Protein AF-A0A2E2CSL5-F1 (afdb_monomer)

Solvent-accessible surface area (backbone atoms only — not comparable to full-atom values): 44552 Å² total; per-residue (Å²): 134,85,87,89,86,80,86,78,80,79,74,76,83,79,73,86,74,82,61,80,77,73,87,76,73,80,75,87,74,68,79,85,70,75,78,69,68,53,80,63,61,78,99,59,57,80,43,55,45,81,43,45,55,82,80,44,68,65,40,56,30,74,55,31,50,72,48,75,46,99,87,42,34,29,42,38,33,29,67,44,66,68,66,60,28,29,40,29,42,65,61,65,48,68,44,65,55,45,44,32,34,45,31,38,31,25,25,19,81,44,72,71,22,36,23,56,42,38,27,41,79,86,71,46,74,48,40,60,90,51,57,34,41,69,50,83,44,78,43,74,37,56,34,69,35,88,54,70,39,42,31,37,41,39,39,34,31,40,92,44,50,75,63,44,39,35,40,36,54,35,38,35,45,30,48,57,71,78,61,78,60,81,68,42,81,32,70,48,44,72,67,47,69,88,52,50,43,62,31,76,75,29,48,77,43,82,53,98,73,28,32,33,41,38,27,56,74,58,70,64,26,32,37,29,26,80,43,80,46,63,46,67,35,44,35,24,38,42,38,30,35,19,27,26,54,67,24,35,31,25,55,40,37,22,33,61,84,82,62,51,66,71,53,70,82,62,51,71,46,71,34,63,91,92,41,94,66,28,71,74,45,76,47,79,50,72,49,76,33,52,78,89,36,51,37,29,33,45,33,46,27,36,41,67,87,34,82,36,93,53,37,39,35,33,45,52,42,46,34,38,21,50,60,42,50,60,62,78,70,24,76,45,31,37,30,42,31,46,72,87,44,53,71,43,45,53,52,48,43,53,55,24,54,76,64,67,29,70,66,43,79,36,75,32,46,60,8,80,39,84,69,47,33,56,58,46,52,54,58,68,72,47,81,78,49,74,65,16,63,74,69,75,41,64,60,60,76,44,40,47,44,52,11,48,37,54,31,54,41,51,52,44,50,50,36,58,76,72,64,45,58,25,36,33,38,27,40,58,42,55,42,66,26,79,53,32,56,53,53,50,13,40,47,46,23,51,48,52,84,68,56,46,37,40,26,40,14,58,44,36,73,67,62,92,85,58,72,81,55,99,52,62,40,40,70,67,54,98,47,46,33,56,65,45,29,33,34,40,28,50,89,48,41,70,57,37,41,58,43,43,74,63,72,70,44,33,46,42,86,24,25,51,39,54,39,42,71,46,92,33,46,92,24,27,38,29,37,37,76,53,37,30,48,74,49,41,62,56,72,67,85,50,79,57,44,65,51,71,65,51,25,64,59,32,66,46,64,66,87,50,32,60,72,66,64,88,70,65,51,96,61,69,39,78,80,42,76,46,83,36,69,90,70,92,53,96,52,38,40,33,40,35,32,46,47,52,65,44,45,71,40,40,51,52,21,52,53,26,40,72,73,18,57,54,92,85,51,44,48,33,43,36,41,27,32,37,59,34,68,72,56,36,56,61,37,66,75,74,66,68,79,76,76,62,40,25,43,35,32,36,40,36,59,62,44,28,57,27,42,38,53,35,51,52,52,56,53,52,75,70,43,83,81,65,52,68,37,35,40,44,32,38,32,52,38,34,43,70,31,70,41,44,67,59,50,53,52,50,48,28,69,74,61,61,29,42,41,39,40,52,79,56,58,91,80,45,80,58,81,49,81,44,66,47,96,86,35,88,66,30,28,14,39,34,33,23,87,64,56,73,69,44,35,35,39,42,24,63,67,49,40,73,74,69,56,70,55,58,42,84,89,21,52,50,77,68,63,42,55,31,54,48,44,45,54,38,21,75,72,60,18,35,41,53,73,53,27,33,20,58,60,63,42,72,65,25,40,48,59,72,50,80,78,78,56,80,78,70,85,80,72,70,85,72,72,81,72,90,125

Mean predicted aligned error: 15.92 Å

Radius of gyration: 33.91 Å; Cα contacts (8 Å, |Δi|>4): 1753; chains: 1; bounding box: 82×99×85 Å

Structure (mmCIF, N/CA/C/O backbone):
data_AF-A0A2E2CSL5-F1
#
_entry.id   AF-A0A2E2CSL5-F1
#
loop_
_atom_site.group_PDB
_atom_site.id
_atom_site.type_symbol
_atom_site.label_atom_id
_atom_site.label_alt_id
_atom_site.label_comp_id
_atom_site.label_asym_id
_atom_site.label_entity_id
_atom_site.label_seq_id
_atom_site.pdbx_PDB_ins_code
_atom_site.Cartn_x
_atom_site.Cartn_y
_atom_site.Cartn_z
_atom_site.occupancy
_atom_site.B_iso_or_equiv
_atom_site.auth_seq_id
_atom_site.auth_comp_id
_atom_site.auth_asym_id
_atom_site.auth_atom_id
_atom_site.pdbx_PDB_model_num
ATOM 1 N N . MET A 1 1 ? -2.653 -68.079 -33.930 1.00 35.66 1 MET A N 1
ATOM 2 C CA . MET A 1 1 ? -1.301 -68.533 -34.306 1.00 35.66 1 MET A CA 1
ATOM 3 C C . MET A 1 1 ? -0.311 -67.574 -33.668 1.00 35.66 1 MET A C 1
ATOM 5 O O . MET A 1 1 ? -0.333 -66.413 -34.037 1.00 35.66 1 MET A O 1
ATOM 9 N N . ASN A 1 2 ? 0.412 -68.098 -32.671 1.00 33.59 2 ASN A N 1
ATOM 10 C CA . ASN A 1 2 ? 1.694 -67.710 -32.051 1.00 33.59 2 ASN A CA 1
ATOM 11 C C . ASN A 1 2 ? 1.943 -66.219 -31.744 1.00 33.59 2 ASN A C 1
ATOM 13 O O . ASN A 1 2 ? 2.041 -65.414 -32.658 1.00 33.59 2 ASN A O 1
ATOM 17 N N . SER A 1 3 ? 1.909 -65.770 -30.483 1.00 36.62 3 SER A N 1
ATOM 18 C CA . SER A 1 3 ? 2.817 -66.045 -29.342 1.00 36.62 3 SER A CA 1
ATOM 19 C C . SER A 1 3 ? 4.181 -65.364 -29.484 1.00 36.62 3 SER A C 1
ATOM 21 O O . SER A 1 3 ? 5.013 -65.835 -30.250 1.00 36.62 3 SER A O 1
ATOM 23 N N . ASP A 1 4 ? 4.420 -64.327 -28.682 1.00 35.03 4 ASP A N 1
ATOM 24 C CA . ASP A 1 4 ? 5.580 -64.350 -27.792 1.00 35.03 4 ASP A CA 1
ATOM 25 C C . ASP A 1 4 ? 5.319 -63.502 -26.543 1.00 35.03 4 ASP A C 1
ATOM 27 O O . ASP A 1 4 ? 5.056 -62.302 -26.588 1.00 35.03 4 ASP A O 1
ATOM 31 N N . ASP A 1 5 ? 5.331 -64.227 -25.432 1.00 43.00 5 ASP A N 1
ATOM 32 C CA . ASP A 1 5 ? 5.089 -63.834 -24.057 1.00 43.00 5 ASP A CA 1
ATOM 33 C C . ASP A 1 5 ? 6.455 -63.807 -23.364 1.00 43.00 5 ASP A C 1
ATOM 35 O O . ASP A 1 5 ? 7.147 -64.824 -23.306 1.00 43.00 5 ASP A O 1
ATOM 39 N N . THR A 1 6 ? 6.876 -62.646 -22.865 1.00 35.09 6 THR A N 1
ATOM 40 C CA . THR A 1 6 ? 7.983 -62.567 -21.903 1.00 35.09 6 THR A CA 1
ATOM 41 C C . THR A 1 6 ? 7.578 -61.696 -20.724 1.00 35.09 6 THR A C 1
ATOM 43 O O . THR A 1 6 ? 7.865 -60.503 -20.637 1.00 35.09 6 THR A O 1
ATOM 46 N N . SER A 1 7 ? 6.913 -62.346 -19.771 1.00 34.94 7 SER A N 1
ATOM 47 C CA . SER A 1 7 ? 6.714 -61.878 -18.404 1.00 34.94 7 SER A CA 1
ATOM 48 C C . SER A 1 7 ? 8.041 -61.425 -17.768 1.00 34.94 7 SER A C 1
ATOM 50 O O . SER A 1 7 ? 8.892 -62.250 -17.413 1.00 34.94 7 SER A O 1
ATOM 52 N N . ARG A 1 8 ? 8.222 -60.115 -17.569 1.00 37.03 8 ARG A N 1
ATOM 53 C CA . ARG A 1 8 ? 9.236 -59.587 -16.647 1.00 37.03 8 ARG A CA 1
ATOM 54 C C . ARG A 1 8 ? 8.757 -59.837 -15.219 1.00 37.03 8 ARG A C 1
ATOM 56 O O . ARG A 1 8 ? 7.802 -59.221 -14.761 1.00 37.03 8 ARG A O 1
ATOM 63 N N . LYS A 1 9 ? 9.426 -60.756 -14.520 1.00 36.69 9 LYS A N 1
ATOM 64 C CA . LYS A 1 9 ? 9.335 -60.884 -13.061 1.00 36.69 9 LYS A CA 1
ATOM 65 C C . LYS A 1 9 ? 9.935 -59.627 -12.434 1.00 36.69 9 LYS A C 1
ATOM 67 O O . LYS A 1 9 ? 11.153 -59.459 -12.459 1.00 36.69 9 LYS A O 1
ATOM 72 N N . GLU A 1 10 ? 9.094 -58.766 -11.879 1.00 36.00 10 GLU A N 1
ATOM 73 C CA . GLU A 1 10 ? 9.541 -57.705 -10.981 1.00 36.00 10 GLU A CA 1
ATOM 74 C C . GLU A 1 10 ? 10.125 -58.345 -9.718 1.00 36.00 10 GLU A C 1
ATOM 76 O O . GLU A 1 10 ? 9.460 -59.080 -8.986 1.00 36.00 10 GLU A O 1
ATOM 81 N N . SER A 1 11 ? 11.418 -58.119 -9.494 1.00 38.81 11 SER A N 1
ATOM 82 C CA . SER A 1 11 ? 12.056 -58.394 -8.212 1.00 38.81 11 SER A CA 1
ATOM 83 C C . SER A 1 11 ? 11.487 -57.439 -7.159 1.00 38.81 11 SER A C 1
ATOM 85 O O . SER A 1 11 ? 11.390 -56.245 -7.450 1.00 38.81 11 SER A O 1
ATOM 87 N N . PRO A 1 12 ? 11.160 -57.911 -5.945 1.00 39.94 12 PRO A N 1
ATOM 88 C CA . PRO A 1 12 ? 10.617 -57.048 -4.906 1.00 39.94 12 PRO A CA 1
ATOM 89 C C . PRO A 1 12 ? 11.615 -55.931 -4.558 1.00 39.94 12 PRO A C 1
ATOM 91 O O . PRO A 1 12 ? 12.832 -56.164 -4.611 1.00 39.94 12 PRO A O 1
ATOM 94 N N . PRO A 1 13 ? 11.131 -54.730 -4.195 1.00 36.84 13 PRO A N 1
ATOM 95 C CA . PRO A 1 13 ? 11.990 -53.626 -3.798 1.00 36.84 13 PRO A CA 1
ATOM 96 C C . PRO A 1 13 ? 12.840 -54.060 -2.602 1.00 36.84 13 PRO A C 1
ATOM 98 O O . PRO A 1 13 ? 12.325 -54.492 -1.571 1.00 36.84 13 PRO A O 1
ATOM 101 N N . LYS A 1 14 ? 14.166 -53.992 -2.755 1.00 36.81 14 LYS A N 1
ATOM 102 C CA . LYS A 1 14 ? 15.095 -54.217 -1.646 1.00 36.81 14 LYS A CA 1
ATOM 103 C C . LYS A 1 14 ? 14.906 -53.082 -0.645 1.00 36.81 14 LYS A C 1
ATOM 105 O O . LYS A 1 14 ? 15.289 -51.949 -0.926 1.00 36.81 14 LYS A O 1
ATOM 110 N N . GLU A 1 15 ? 14.347 -53.393 0.518 1.00 30.66 15 GLU A N 1
ATOM 111 C CA . GLU A 1 15 ? 14.380 -52.490 1.666 1.00 30.66 15 GLU A CA 1
ATOM 112 C C . GLU A 1 15 ? 15.837 -52.088 1.972 1.00 30.66 15 GLU A C 1
ATOM 114 O O . GLU A 1 15 ? 16.726 -52.954 1.968 1.00 30.66 15 GLU A O 1
ATOM 119 N N . PRO A 1 16 ? 16.122 -50.802 2.249 1.00 29.70 16 PRO A N 1
ATOM 120 C CA . PRO A 1 16 ? 17.438 -50.380 2.703 1.00 29.70 16 PRO A CA 1
ATOM 121 C C . PRO A 1 16 ? 17.713 -50.989 4.083 1.00 29.70 16 PRO A C 1
ATOM 123 O O . PRO A 1 16 ? 17.244 -50.508 5.112 1.00 29.70 16 PRO A O 1
ATOM 126 N N . ARG A 1 17 ? 18.489 -52.076 4.120 1.00 31.23 17 ARG A N 1
ATOM 127 C CA . ARG A 1 17 ? 19.015 -52.627 5.372 1.00 31.23 17 ARG A CA 1
ATOM 128 C C . ARG A 1 17 ? 20.086 -51.684 5.912 1.00 31.23 17 ARG A C 1
ATOM 130 O O . ARG A 1 17 ? 21.198 -51.664 5.392 1.00 31.23 17 ARG A O 1
ATOM 137 N N . ILE A 1 18 ? 19.776 -50.961 6.987 1.00 38.16 18 ILE A N 1
ATOM 138 C CA . ILE A 1 18 ? 20.800 -50.352 7.844 1.00 38.16 18 ILE A CA 1
ATOM 139 C C . ILE A 1 18 ? 21.647 -51.505 8.400 1.00 38.16 18 ILE A C 1
ATOM 141 O O . ILE A 1 18 ? 21.185 -52.313 9.208 1.00 38.16 18 ILE A O 1
ATOM 145 N N . ILE A 1 19 ? 22.872 -51.639 7.898 1.00 40.22 19 ILE A N 1
ATOM 146 C CA . ILE A 1 19 ? 23.834 -52.633 8.375 1.00 40.22 19 ILE A CA 1
ATOM 147 C C . ILE A 1 19 ? 24.280 -52.206 9.777 1.00 40.22 19 ILE A C 1
ATOM 149 O O . ILE A 1 19 ? 24.500 -51.022 10.023 1.00 40.22 19 ILE A O 1
ATOM 153 N N . LYS A 1 20 ? 24.405 -53.166 10.707 1.00 41.31 20 LYS A N 1
ATOM 154 C CA . LYS A 1 20 ? 24.986 -52.923 12.035 1.00 41.31 20 LYS A CA 1
ATOM 155 C C . LYS A 1 20 ? 26.304 -52.163 11.873 1.00 41.31 20 LYS A C 1
ATOM 157 O O . LYS A 1 20 ? 27.230 -52.676 11.246 1.00 41.31 20 LYS A O 1
ATOM 162 N N . LEU A 1 21 ? 26.376 -50.973 12.465 1.00 48.28 21 LEU A N 1
ATOM 163 C CA . LEU A 1 21 ? 27.621 -50.231 12.628 1.00 48.28 21 LEU A CA 1
ATOM 164 C C . LEU A 1 21 ? 28.658 -51.181 13.246 1.00 48.28 21 LEU A C 1
ATOM 166 O O . LEU A 1 21 ? 28.337 -51.902 14.196 1.00 48.28 21 LEU A O 1
ATOM 170 N N . GLY A 1 22 ? 29.852 -51.248 12.648 1.00 47.44 22 GLY A N 1
ATOM 171 C CA . GLY A 1 22 ? 30.926 -52.140 13.089 1.00 47.44 22 GLY A CA 1
ATOM 172 C C . GLY A 1 22 ? 31.182 -52.061 14.598 1.00 47.44 22 GLY A C 1
ATOM 173 O O . GLY A 1 22 ? 30.855 -51.068 15.246 1.00 47.44 22 GLY A O 1
ATOM 174 N N . ASN A 1 23 ? 31.752 -53.124 15.173 1.00 45.06 23 ASN A N 1
ATOM 175 C CA . ASN A 1 23 ? 32.039 -53.195 16.606 1.00 45.06 23 ASN A CA 1
ATOM 176 C C . ASN A 1 23 ? 32.873 -51.986 17.053 1.00 45.06 23 ASN A C 1
ATOM 178 O O . ASN A 1 23 ? 34.075 -51.925 16.802 1.00 45.06 23 ASN A O 1
ATOM 182 N N . PHE A 1 24 ? 32.233 -51.046 17.749 1.00 47.44 24 PHE A N 1
ATOM 183 C CA . PHE A 1 24 ? 32.914 -49.985 18.475 1.00 47.44 24 PHE A CA 1
ATOM 184 C C . PHE A 1 24 ? 33.739 -50.644 19.578 1.00 47.44 24 PHE A C 1
ATOM 186 O O . PHE A 1 24 ? 33.185 -51.110 20.579 1.00 47.44 24 PHE A O 1
ATOM 193 N N . ALA A 1 25 ? 35.051 -50.737 19.377 1.00 40.38 25 ALA A N 1
ATOM 194 C CA . ALA A 1 25 ? 35.958 -51.016 20.472 1.00 40.38 25 ALA A CA 1
ATOM 195 C C . ALA A 1 25 ? 35.777 -49.890 21.495 1.00 40.38 25 ALA A C 1
ATOM 197 O O . ALA A 1 25 ? 35.915 -48.723 21.138 1.00 40.38 25 ALA A O 1
ATOM 198 N N . SER A 1 26 ? 35.429 -50.226 22.739 1.00 41.16 26 SER A N 1
ATOM 199 C CA . SER A 1 26 ? 35.496 -49.272 23.844 1.00 41.16 26 SER A CA 1
ATOM 200 C C . SER A 1 26 ? 36.927 -48.732 23.883 1.00 41.16 26 SER A C 1
ATOM 202 O O . SER A 1 26 ? 37.850 -49.527 24.103 1.00 41.16 26 SER A O 1
ATOM 204 N N . PRO A 1 27 ? 37.161 -47.438 23.612 1.00 44.69 27 PRO A N 1
ATOM 205 C CA . PRO A 1 27 ? 38.509 -46.919 23.664 1.00 44.69 27 PRO A CA 1
ATOM 206 C C . PRO A 1 27 ? 38.993 -47.051 25.110 1.00 44.69 27 PRO A C 1
ATOM 208 O O . PRO A 1 27 ? 38.337 -46.593 26.045 1.00 44.69 27 PRO A O 1
ATOM 211 N N . LYS A 1 28 ? 40.138 -47.714 25.311 1.00 41.38 28 LYS A N 1
ATOM 212 C CA . LYS A 1 28 ? 40.892 -47.603 26.564 1.00 41.38 28 LYS A CA 1
ATOM 213 C C . LYS A 1 28 ? 41.424 -46.171 26.629 1.00 41.38 28 LYS A C 1
ATOM 215 O O . LYS A 1 28 ? 42.531 -45.903 26.176 1.00 41.38 28 LYS A O 1
ATOM 220 N N . LEU A 1 29 ? 40.594 -45.252 27.109 1.00 43.12 29 LEU A N 1
ATOM 221 C CA . LEU A 1 29 ? 40.959 -43.858 27.323 1.00 43.12 29 LEU A CA 1
ATOM 222 C C . LEU A 1 29 ? 41.887 -43.769 28.538 1.00 43.12 29 LEU A C 1
ATOM 224 O O . LEU A 1 29 ? 41.557 -44.231 29.630 1.00 43.12 29 LEU A O 1
ATOM 228 N N . THR A 1 30 ? 43.068 -43.192 28.336 1.00 42.69 30 THR A N 1
ATOM 229 C CA . THR A 1 30 ? 43.944 -42.735 29.414 1.00 42.69 30 THR A CA 1
ATOM 230 C C . THR A 1 30 ? 43.271 -41.564 30.138 1.00 42.69 30 THR A C 1
ATOM 232 O O . THR A 1 30 ? 42.719 -40.665 29.507 1.00 42.69 30 THR A O 1
ATOM 235 N N . GLN A 1 31 ? 43.309 -41.575 31.473 1.00 44.59 31 GLN A N 1
ATOM 236 C CA . GLN A 1 31 ? 42.639 -40.611 32.364 1.00 44.59 31 GLN A CA 1
ATOM 237 C C . GLN A 1 31 ? 43.002 -39.127 32.135 1.00 44.59 31 GLN A C 1
ATOM 239 O O . GLN A 1 31 ? 42.322 -38.258 32.668 1.00 44.59 31 GLN A O 1
ATOM 244 N N . GLU A 1 32 ? 44.026 -38.807 31.340 1.00 47.53 32 GLU A N 1
ATOM 245 C CA . GLU A 1 32 ? 44.516 -37.432 31.158 1.00 47.53 32 GLU A CA 1
ATOM 246 C C . GLU A 1 32 ? 43.611 -36.523 30.303 1.00 47.53 32 GLU A C 1
ATOM 248 O O . GLU A 1 32 ? 43.754 -35.306 30.374 1.00 47.53 32 GLU A O 1
ATOM 253 N N . PHE A 1 33 ? 42.641 -37.057 29.547 1.00 48.53 33 PHE A N 1
ATOM 254 C CA . PHE A 1 33 ? 41.721 -36.234 28.735 1.00 48.53 33 PHE A CA 1
ATOM 255 C C . PHE A 1 33 ? 40.376 -35.898 29.410 1.00 48.53 33 PHE A C 1
ATOM 257 O O . PHE A 1 33 ? 39.626 -35.082 28.880 1.00 48.53 33 PHE A O 1
ATOM 264 N N . PHE A 1 34 ? 40.074 -36.475 30.580 1.00 42.44 34 PHE A N 1
ATOM 265 C CA . PHE A 1 34 ? 38.759 -36.360 31.238 1.00 42.44 34 PHE A CA 1
ATOM 266 C C . PHE A 1 34 ? 38.499 -35.033 31.976 1.00 42.44 34 PHE A C 1
ATOM 268 O O . PHE A 1 34 ? 37.408 -34.844 32.502 1.00 42.44 34 PHE A O 1
ATOM 275 N N . ASN A 1 35 ? 39.459 -34.104 31.994 1.00 43.56 35 ASN A N 1
ATOM 276 C CA . ASN A 1 35 ? 39.337 -32.825 32.708 1.00 43.56 35 ASN A CA 1
ATOM 277 C C . ASN A 1 35 ? 39.070 -31.609 31.802 1.00 43.56 35 ASN A C 1
ATOM 279 O O . ASN A 1 35 ? 39.324 -30.480 32.216 1.00 43.56 35 ASN A O 1
ATOM 283 N N . ARG A 1 36 ? 38.559 -31.790 30.577 1.00 50.81 36 ARG A N 1
ATOM 284 C CA . ARG A 1 36 ? 37.970 -30.653 29.853 1.00 50.81 36 ARG A CA 1
ATOM 285 C C . ARG A 1 36 ? 36.523 -30.489 30.309 1.00 50.81 36 ARG A C 1
ATOM 287 O O . ARG A 1 36 ? 35.694 -31.362 30.070 1.00 50.81 36 ARG A O 1
ATOM 294 N N . GLU A 1 37 ? 36.281 -29.395 31.022 1.00 54.25 37 GLU A N 1
ATOM 295 C CA . GLU A 1 37 ? 34.963 -28.903 31.421 1.00 54.25 37 GLU A CA 1
ATOM 296 C C . GLU A 1 37 ? 33.999 -28.854 30.223 1.00 54.25 37 GLU A C 1
ATOM 298 O O . GLU A 1 37 ? 34.421 -28.879 29.063 1.00 54.25 37 GLU A O 1
ATOM 303 N N . ASN A 1 38 ? 32.693 -28.838 30.510 1.00 56.78 38 ASN A N 1
ATOM 304 C CA . ASN A 1 38 ? 31.643 -28.696 29.504 1.00 56.78 38 ASN A CA 1
ATOM 305 C C . ASN A 1 38 ? 32.026 -27.550 28.545 1.00 56.78 38 ASN A C 1
ATOM 307 O O . ASN A 1 38 ? 32.246 -26.447 29.026 1.00 56.78 38 ASN A O 1
ATOM 311 N N . PRO A 1 39 ? 32.119 -27.756 27.219 1.00 58.62 39 PRO A N 1
ATOM 312 C CA . PRO A 1 39 ? 32.528 -26.696 26.295 1.00 58.62 39 PRO A CA 1
ATOM 313 C C . PRO A 1 39 ? 31.557 -25.504 26.240 1.00 58.62 39 PRO A C 1
ATOM 315 O O . PRO A 1 39 ? 31.869 -24.498 25.609 1.00 58.62 39 PRO A O 1
ATOM 318 N N . PHE A 1 40 ? 30.401 -25.603 26.907 1.00 62.22 40 PHE A N 1
ATOM 319 C CA . PHE A 1 40 ? 29.474 -24.497 27.157 1.00 62.22 40 PHE A CA 1
ATOM 320 C C . PHE A 1 40 ? 29.674 -23.786 28.513 1.00 62.22 40 PHE A C 1
ATOM 322 O O . PHE A 1 40 ? 29.017 -22.772 28.759 1.00 62.22 40 PHE A O 1
ATOM 329 N N . ASP A 1 41 ? 30.561 -24.280 29.382 1.00 53.19 41 ASP A N 1
ATOM 330 C CA . ASP A 1 41 ? 31.000 -23.611 30.608 1.00 53.19 41 ASP A CA 1
ATOM 331 C C . ASP A 1 41 ? 32.327 -22.872 30.357 1.00 53.19 41 ASP A C 1
ATOM 333 O O . ASP A 1 41 ? 33.267 -23.403 29.780 1.00 53.19 41 ASP A O 1
ATOM 337 N N . GLU A 1 42 ? 32.367 -21.615 30.805 1.00 42.12 42 GLU A N 1
ATOM 338 C CA . GLU A 1 42 ? 33.451 -20.623 30.686 1.00 42.12 42 GLU A CA 1
ATOM 339 C C . GLU A 1 42 ? 33.542 -19.778 29.387 1.00 42.12 42 GLU A C 1
ATOM 341 O O . GLU A 1 42 ? 34.270 -20.028 28.430 1.00 42.12 42 GLU A O 1
ATOM 346 N N . GLY A 1 43 ? 32.883 -18.611 29.434 1.00 48.81 43 GLY A N 1
ATOM 347 C CA . GLY A 1 43 ? 33.445 -17.352 28.915 1.00 48.81 43 GLY A CA 1
ATOM 348 C C . GLY A 1 43 ? 33.400 -17.067 27.406 1.00 48.81 43 GLY A C 1
ATOM 349 O O . GLY A 1 43 ? 33.622 -15.914 27.028 1.00 48.81 43 GLY A O 1
ATOM 350 N N . LYS A 1 44 ? 33.076 -18.028 26.534 1.00 46.62 44 LYS A N 1
ATOM 351 C CA . LYS A 1 44 ? 32.924 -17.800 25.081 1.00 46.62 44 LYS A CA 1
ATOM 352 C C . LYS A 1 44 ? 31.697 -18.541 24.542 1.00 46.62 44 LYS A C 1
ATOM 354 O O . LYS A 1 44 ? 31.626 -19.746 24.672 1.00 46.62 44 LYS A O 1
ATOM 359 N N . SER A 1 45 ? 30.757 -17.803 23.933 1.00 49.84 45 SER A N 1
ATOM 360 C CA . SER A 1 45 ? 29.577 -18.324 23.211 1.00 49.84 45 SER A CA 1
ATOM 361 C C . SER A 1 45 ? 28.759 -19.386 23.976 1.00 49.84 45 SER A C 1
ATOM 363 O O . SER A 1 45 ? 28.947 -20.583 23.804 1.00 49.84 45 SER A O 1
ATOM 365 N N . LYS A 1 46 ? 27.787 -18.963 24.799 1.00 61.03 46 LYS A N 1
ATOM 366 C CA . LYS A 1 46 ? 26.966 -19.888 25.614 1.00 61.03 46 LYS A CA 1
ATOM 367 C C . LYS A 1 46 ? 26.143 -20.920 24.815 1.00 61.03 46 LYS A C 1
ATOM 369 O O . LYS A 1 46 ? 25.624 -21.847 25.428 1.00 61.03 46 LYS A O 1
ATOM 374 N N . ASN A 1 47 ? 26.011 -20.772 23.491 1.00 72.25 47 ASN A N 1
ATOM 375 C CA . ASN A 1 47 ? 25.047 -21.532 22.689 1.00 72.25 47 ASN A CA 1
ATOM 376 C C . ASN A 1 47 ? 25.629 -22.194 21.427 1.00 72.25 47 ASN A C 1
ATOM 378 O O . ASN A 1 47 ? 24.879 -22.875 20.740 1.00 72.25 47 ASN A O 1
ATOM 382 N N . GLU A 1 48 ? 26.916 -22.045 21.097 1.00 80.31 48 GLU A N 1
ATOM 383 C CA . GLU A 1 48 ? 27.487 -22.654 19.881 1.00 80.31 48 GLU A CA 1
ATOM 384 C C . GLU A 1 48 ? 28.953 -23.056 20.053 1.00 80.31 48 GLU A C 1
ATOM 386 O O . GLU A 1 48 ? 29.758 -22.272 20.560 1.00 80.31 48 GLU A O 1
ATOM 391 N N . ILE A 1 49 ? 29.284 -24.255 19.564 1.00 82.38 49 ILE A N 1
ATOM 392 C CA . ILE A 1 49 ? 30.636 -24.806 19.462 1.00 82.38 49 ILE A CA 1
ATOM 393 C C . ILE A 1 49 ? 31.011 -24.905 17.981 1.00 82.38 49 ILE A C 1
ATOM 395 O O . ILE A 1 49 ? 30.415 -25.690 17.243 1.00 82.38 49 ILE A O 1
ATOM 399 N N . LEU A 1 50 ? 32.033 -24.153 17.572 1.00 79.94 50 LEU A N 1
ATOM 400 C CA . LEU A 1 50 ? 32.709 -24.314 16.284 1.00 79.94 50 LEU A CA 1
ATOM 401 C C . LEU A 1 50 ? 33.851 -25.326 16.427 1.00 79.94 50 LEU A C 1
ATOM 403 O O . LEU A 1 50 ? 34.691 -25.203 17.319 1.00 79.94 50 LEU A O 1
ATOM 407 N N . ILE A 1 51 ? 33.899 -26.297 15.523 1.00 85.31 51 ILE A N 1
ATOM 408 C CA . ILE A 1 51 ? 34.894 -27.364 15.488 1.00 85.31 51 ILE A CA 1
ATOM 409 C C . ILE A 1 51 ? 35.554 -27.353 14.108 1.00 85.31 51 ILE A C 1
ATOM 411 O O . ILE A 1 51 ? 34.955 -27.771 13.113 1.00 85.31 51 ILE A O 1
ATOM 415 N N . ASN A 1 52 ? 36.807 -26.898 14.062 1.00 84.06 52 ASN A N 1
ATOM 416 C CA . ASN A 1 52 ? 37.621 -26.965 12.851 1.00 84.06 52 ASN A CA 1
ATOM 417 C C . ASN A 1 52 ? 38.302 -28.340 12.768 1.00 84.06 52 ASN A C 1
ATOM 419 O O . ASN A 1 52 ? 38.841 -28.793 13.791 1.00 84.06 52 ASN A O 1
ATOM 423 N N . PRO A 1 53 ? 38.312 -29.005 11.599 1.00 89.00 53 PRO A N 1
ATOM 424 C CA . PRO A 1 53 ? 38.879 -30.344 11.470 1.00 89.00 53 PRO A CA 1
ATOM 425 C C . PRO A 1 53 ? 40.358 -30.459 11.866 1.00 89.00 53 PRO A C 1
ATOM 427 O O . PRO A 1 53 ? 40.763 -31.495 12.383 1.00 89.00 53 PRO A O 1
ATOM 430 N N . ASP A 1 54 ? 41.151 -29.400 11.683 1.00 84.88 54 ASP A N 1
ATOM 431 C CA . ASP A 1 54 ? 42.572 -29.315 12.066 1.00 84.88 54 ASP A CA 1
ATOM 432 C C . ASP A 1 54 ? 42.810 -29.236 13.584 1.00 84.88 54 ASP A C 1
ATOM 434 O O . ASP A 1 54 ? 43.887 -29.573 14.080 1.00 84.88 54 ASP A O 1
ATOM 438 N N . SER A 1 55 ? 41.793 -28.816 14.333 1.00 80.94 55 SER A N 1
ATOM 439 C CA . SER A 1 55 ? 41.871 -28.538 15.769 1.00 80.94 55 SER A CA 1
ATOM 440 C C . SER A 1 55 ? 41.228 -29.617 16.645 1.00 80.94 55 SER A C 1
ATOM 442 O O . SER A 1 55 ? 41.499 -29.678 17.849 1.00 80.94 55 SER A O 1
ATOM 444 N N . TRP A 1 56 ? 40.387 -30.479 16.063 1.00 86.81 56 TRP A N 1
ATOM 445 C CA . TRP A 1 56 ? 39.637 -31.506 16.784 1.00 86.81 56 TRP A CA 1
ATOM 446 C C . TRP A 1 56 ? 40.013 -32.911 16.313 1.00 86.81 56 TRP A C 1
ATOM 448 O O . TRP A 1 56 ? 40.055 -33.169 15.114 1.00 86.81 56 TRP A O 1
ATOM 458 N N . PRO A 1 57 ? 40.255 -33.867 17.227 1.00 91.00 57 PRO A N 1
ATOM 459 C CA . PRO A 1 57 ? 40.652 -35.208 16.830 1.00 91.00 57 PRO A CA 1
ATOM 460 C C . PRO A 1 57 ? 39.480 -35.954 16.176 1.00 91.00 57 PRO A C 1
ATOM 462 O O . PRO A 1 57 ? 38.504 -36.329 16.834 1.00 91.00 57 PRO A O 1
ATOM 465 N N . LEU A 1 58 ? 39.612 -36.195 14.874 1.00 94.56 58 LEU A N 1
ATOM 466 C CA . LEU A 1 58 ? 38.710 -36.998 14.051 1.00 94.56 58 LEU A CA 1
ATOM 467 C C . LEU A 1 58 ? 39.383 -38.329 13.682 1.00 94.56 58 LEU A C 1
ATOM 469 O O . LEU A 1 58 ? 40.608 -38.420 13.608 1.00 94.56 58 LEU A O 1
ATOM 473 N N . GLU A 1 59 ? 38.592 -39.380 13.477 1.00 95.69 59 GLU A N 1
ATOM 474 C CA . GLU A 1 59 ? 39.084 -40.681 13.016 1.00 95.69 59 GLU A CA 1
ATOM 475 C C . GLU A 1 59 ? 38.168 -41.287 11.940 1.00 95.69 59 GLU A C 1
ATOM 477 O O . GLU A 1 59 ? 36.962 -41.003 11.923 1.00 95.69 59 GLU A O 1
ATOM 482 N N . PRO A 1 60 ? 38.709 -42.144 11.052 1.00 96.25 60 PRO A N 1
ATOM 483 C CA . PRO A 1 60 ? 37.898 -42.907 10.116 1.00 96.25 60 PRO A CA 1
ATOM 484 C C . PRO A 1 60 ? 36.812 -43.719 10.826 1.00 96.25 60 PRO A C 1
ATOM 486 O O . PRO A 1 60 ? 37.056 -44.422 11.812 1.00 96.25 60 PRO A O 1
ATOM 489 N N . ASN A 1 61 ? 35.596 -43.662 10.294 1.00 92.69 61 ASN A N 1
ATOM 490 C CA . ASN A 1 61 ? 34.546 -44.603 10.636 1.00 92.69 61 ASN A CA 1
ATOM 491 C C . ASN A 1 61 ? 34.548 -45.740 9.611 1.00 92.69 61 ASN A C 1
ATOM 493 O O . ASN A 1 61 ? 34.172 -45.531 8.461 1.00 92.69 61 ASN A O 1
ATOM 497 N N . GLN A 1 62 ? 34.894 -46.951 10.057 1.00 92.25 62 GLN A N 1
ATOM 498 C CA . GLN A 1 62 ? 35.035 -48.139 9.201 1.00 92.25 62 GLN A CA 1
ATOM 499 C C . GLN A 1 62 ? 36.124 -47.944 8.129 1.00 92.25 62 GLN A C 1
ATOM 501 O O . GLN A 1 62 ? 37.148 -47.338 8.429 1.00 92.25 62 GLN A O 1
ATOM 506 N N . ASN A 1 63 ? 35.969 -48.518 6.929 1.00 93.00 63 ASN A N 1
ATOM 507 C CA . ASN A 1 63 ? 36.994 -48.438 5.889 1.00 93.00 63 ASN A CA 1
ATOM 508 C C . ASN A 1 63 ? 36.866 -47.136 5.076 1.00 93.00 63 ASN A C 1
ATOM 510 O O . ASN A 1 63 ? 36.197 -47.091 4.038 1.00 93.00 63 ASN A O 1
ATOM 514 N N . SER A 1 64 ? 37.505 -46.081 5.571 1.00 95.19 64 SER A N 1
ATOM 515 C CA . SER A 1 64 ? 37.670 -44.777 4.921 1.00 95.19 64 SER A CA 1
ATOM 516 C C . SER A 1 64 ? 39.066 -44.211 5.194 1.00 95.19 64 SER A C 1
ATOM 518 O O . SER A 1 64 ? 39.724 -44.570 6.170 1.00 95.19 64 SER A O 1
ATOM 520 N N . GLU A 1 65 ? 39.511 -43.322 4.316 1.00 96.19 65 GLU A N 1
ATOM 521 C CA . GLU A 1 65 ? 40.704 -42.491 4.483 1.00 96.19 65 GLU A CA 1
ATOM 522 C C . GLU A 1 65 ? 40.262 -41.076 4.869 1.00 96.19 65 GLU A C 1
ATOM 524 O O . GLU A 1 65 ? 39.273 -40.575 4.331 1.00 96.19 65 GLU A O 1
ATOM 529 N N . ILE A 1 66 ? 40.980 -40.445 5.802 1.00 96.88 66 ILE A N 1
ATOM 530 C CA . ILE A 1 66 ? 40.828 -39.017 6.086 1.00 96.88 66 ILE A CA 1
ATOM 531 C C . ILE A 1 66 ? 42.188 -38.327 6.023 1.00 96.88 66 ILE A C 1
ATOM 533 O O . ILE A 1 66 ? 43.173 -38.861 6.537 1.00 96.88 66 ILE A O 1
ATOM 537 N N . GLU A 1 67 ? 42.232 -37.145 5.422 1.00 96.25 67 GLU A N 1
ATOM 538 C CA . GLU A 1 67 ? 43.426 -36.307 5.315 1.00 96.25 67 GLU A CA 1
ATOM 539 C C . GLU A 1 67 ? 43.044 -34.846 5.567 1.00 96.25 67 GLU A C 1
ATOM 541 O O . GLU A 1 67 ? 41.998 -34.387 5.116 1.00 96.25 67 GLU A O 1
ATOM 546 N N . ILE A 1 68 ? 43.874 -34.116 6.314 1.00 94.69 68 ILE A N 1
ATOM 547 C CA . ILE A 1 68 ? 43.714 -32.668 6.473 1.00 94.69 68 ILE A CA 1
ATOM 548 C C . ILE A 1 68 ? 44.647 -31.999 5.475 1.00 94.69 68 ILE A C 1
ATOM 550 O O . ILE A 1 68 ? 45.866 -32.142 5.572 1.00 94.69 68 ILE A O 1
ATOM 554 N N . LEU A 1 69 ? 44.061 -31.293 4.516 1.00 93.62 69 LEU A N 1
ATOM 555 C CA . LEU A 1 69 ? 44.776 -30.603 3.452 1.00 93.62 69 LEU A CA 1
ATOM 556 C C . LEU A 1 69 ? 45.453 -29.330 3.982 1.00 93.62 69 LEU A C 1
ATOM 558 O O . LEU A 1 69 ? 45.082 -28.794 5.027 1.00 93.62 69 LEU A O 1
ATOM 562 N N . GLU A 1 70 ? 46.419 -28.790 3.233 1.00 86.50 70 GLU A N 1
ATOM 563 C CA . GLU A 1 70 ? 47.173 -27.583 3.626 1.00 86.50 70 GLU A CA 1
ATOM 564 C C . GLU A 1 70 ? 46.284 -26.351 3.886 1.00 86.50 70 GLU A C 1
ATOM 566 O O . GLU A 1 70 ? 46.667 -25.454 4.634 1.00 86.50 70 GLU A O 1
ATOM 571 N N . ASN A 1 71 ? 45.088 -26.304 3.291 1.00 80.56 71 ASN A N 1
ATOM 572 C CA . ASN A 1 71 ? 44.108 -25.231 3.475 1.00 80.56 71 ASN A CA 1
ATOM 573 C C . ASN A 1 71 ? 43.164 -25.440 4.677 1.00 80.56 71 ASN A C 1
ATOM 575 O O . ASN A 1 71 ? 42.248 -24.641 4.864 1.00 80.56 71 ASN A O 1
ATOM 579 N N . GLY A 1 72 ? 43.362 -26.499 5.468 1.00 85.06 72 GLY A N 1
ATOM 580 C CA . GLY A 1 72 ? 42.548 -26.834 6.640 1.00 85.06 72 GLY A CA 1
ATOM 581 C C . GLY A 1 72 ? 41.278 -27.638 6.343 1.00 85.06 72 GLY A C 1
ATOM 582 O O . GLY A 1 72 ? 40.583 -28.020 7.284 1.00 85.06 72 GLY A O 1
ATOM 583 N N . LEU A 1 73 ? 40.973 -27.932 5.071 1.00 90.06 73 LEU A N 1
ATOM 584 C CA . LEU A 1 73 ? 39.861 -28.815 4.708 1.00 90.06 73 LEU A CA 1
ATOM 585 C C . LEU A 1 73 ? 40.172 -30.262 5.087 1.00 90.06 73 LEU A C 1
ATOM 587 O O . LEU A 1 73 ? 41.271 -30.762 4.848 1.00 90.06 73 LEU A O 1
ATOM 591 N N . LEU A 1 74 ? 39.166 -30.959 5.599 1.00 96.25 74 LEU A N 1
ATOM 592 C CA . LEU A 1 74 ? 39.207 -32.403 5.777 1.00 96.25 74 LEU A CA 1
ATOM 593 C C . LEU A 1 74 ? 38.699 -33.095 4.512 1.00 96.25 74 LEU A C 1
ATOM 595 O O . LEU A 1 74 ? 37.515 -32.993 4.194 1.00 96.25 74 LEU A O 1
ATOM 599 N N . GLU A 1 75 ? 39.569 -33.834 3.832 1.00 97.62 75 GLU A N 1
ATOM 600 C CA . GLU A 1 75 ? 39.188 -34.786 2.791 1.00 97.62 75 GLU A CA 1
ATOM 601 C C . GLU A 1 75 ? 38.807 -36.117 3.445 1.00 97.62 75 GLU A C 1
ATOM 603 O O . GLU A 1 75 ? 39.603 -36.735 4.150 1.00 97.62 75 GLU A O 1
ATOM 608 N N . LEU A 1 76 ? 37.580 -36.568 3.202 1.00 97.50 76 LEU A N 1
ATOM 609 C CA . LEU A 1 76 ? 37.082 -37.899 3.523 1.00 97.50 76 LEU A CA 1
ATOM 610 C C . LEU A 1 76 ? 36.951 -38.689 2.223 1.00 97.50 76 LEU A C 1
ATOM 612 O O . LEU A 1 76 ? 36.179 -38.299 1.352 1.00 97.50 76 LEU A O 1
ATOM 616 N N . LYS A 1 77 ? 37.625 -39.835 2.131 1.00 97.44 77 LYS A N 1
ATOM 617 C CA . LYS A 1 77 ? 37.581 -40.732 0.973 1.00 97.44 77 LYS A CA 1
ATOM 618 C C . LYS A 1 77 ? 37.078 -42.117 1.354 1.00 97.44 77 LYS A C 1
ATOM 620 O O . LYS A 1 77 ? 37.535 -42.738 2.318 1.00 97.44 77 LYS A O 1
ATOM 625 N N . VAL A 1 78 ? 36.136 -42.633 0.577 1.00 95.81 78 VAL A N 1
ATOM 626 C CA . VAL A 1 78 ? 35.463 -43.897 0.872 1.00 95.81 78 VAL A CA 1
ATOM 627 C C . VAL A 1 78 ? 36.205 -45.093 0.272 1.00 95.81 78 VAL A C 1
ATOM 629 O O . VAL A 1 78 ? 36.483 -45.133 -0.924 1.00 95.81 78 VAL A O 1
ATOM 632 N N . LEU A 1 79 ? 36.490 -46.112 1.094 1.00 94.19 79 LEU A N 1
ATOM 633 C CA . LEU A 1 79 ? 37.208 -47.330 0.685 1.00 94.19 79 LEU A CA 1
ATOM 634 C C . LEU A 1 79 ? 36.354 -48.607 0.777 1.00 94.19 79 LEU A C 1
ATOM 636 O O . LEU A 1 79 ? 36.881 -49.722 0.741 1.00 94.19 79 LEU A O 1
ATOM 640 N N . GLN A 1 80 ? 35.032 -48.484 0.923 1.00 90.19 80 GLN A N 1
ATOM 641 C CA . GLN A 1 80 ? 34.115 -49.631 0.941 1.00 90.19 80 GLN A CA 1
ATOM 642 C C . GLN A 1 80 ? 32.736 -49.293 0.354 1.00 90.19 80 GLN A C 1
ATOM 644 O O . GLN A 1 80 ? 32.185 -48.230 0.613 1.00 90.19 80 GLN A O 1
ATOM 649 N N . ILE A 1 81 ? 32.141 -50.249 -0.365 1.00 78.31 81 ILE A N 1
ATOM 650 C CA . ILE A 1 81 ? 30.815 -50.122 -1.011 1.00 78.31 81 ILE A CA 1
ATOM 651 C C . ILE A 1 81 ? 29.673 -50.540 -0.059 1.00 78.31 81 ILE A C 1
ATOM 653 O O . ILE A 1 81 ? 28.523 -50.146 -0.220 1.00 78.31 81 ILE A O 1
ATOM 657 N N . GLY A 1 82 ? 29.976 -51.358 0.955 1.00 74.88 82 GLY A N 1
ATOM 658 C CA . GLY A 1 82 ? 29.011 -51.817 1.958 1.00 74.88 82 GLY A CA 1
ATOM 659 C C . GLY A 1 82 ? 29.134 -51.059 3.280 1.00 74.88 82 GLY A C 1
ATOM 660 O O . GLY A 1 82 ? 30.228 -50.637 3.643 1.00 74.88 82 GLY A O 1
ATOM 661 N N . SER A 1 83 ? 28.029 -50.970 4.033 1.00 83.69 83 SER A N 1
ATOM 662 C CA . SER A 1 83 ? 27.922 -50.252 5.319 1.00 83.69 83 SER A CA 1
ATOM 663 C C . SER A 1 83 ? 28.023 -48.724 5.153 1.00 83.69 83 SER A C 1
ATOM 665 O O . SER A 1 83 ? 27.789 -48.222 4.058 1.00 83.69 83 SER A O 1
ATOM 667 N N . THR A 1 84 ? 28.287 -47.976 6.226 1.00 88.56 84 THR A N 1
ATOM 668 C CA . THR A 1 84 ? 28.325 -46.504 6.239 1.00 88.56 84 THR A CA 1
ATOM 669 C C . THR A 1 84 ? 29.719 -45.988 6.634 1.00 88.56 84 THR A C 1
ATOM 671 O O . THR A 1 84 ? 29.910 -45.587 7.789 1.00 88.56 84 THR A O 1
ATOM 674 N N . PRO A 1 85 ? 30.732 -46.059 5.745 1.00 93.38 85 PRO A N 1
ATOM 675 C CA . PRO A 1 85 ? 32.050 -45.492 6.018 1.00 93.38 85 PRO A CA 1
ATOM 676 C C . PRO A 1 85 ? 31.965 -43.970 6.119 1.00 93.38 85 PRO A C 1
ATOM 678 O O . PRO A 1 85 ? 31.043 -43.353 5.582 1.00 93.38 85 PRO A O 1
ATOM 681 N N . GLY A 1 86 ? 32.920 -43.353 6.800 1.00 95.94 86 GLY A N 1
ATOM 682 C CA . GLY A 1 86 ? 32.907 -41.904 6.957 1.00 95.94 86 GLY A CA 1
ATOM 683 C C . GLY A 1 86 ? 33.991 -41.385 7.879 1.00 95.94 86 GLY A C 1
ATOM 684 O O . GLY A 1 86 ? 35.027 -42.020 8.057 1.00 95.94 86 GLY A O 1
ATOM 685 N N . VAL A 1 87 ? 33.726 -40.256 8.513 1.00 96.81 87 VAL A N 1
ATOM 686 C CA . VAL A 1 87 ? 34.550 -39.685 9.575 1.00 96.81 87 VAL A CA 1
ATOM 687 C C . VAL A 1 87 ? 33.695 -39.468 10.811 1.00 96.81 87 VAL A C 1
ATOM 689 O O . VAL A 1 87 ? 32.509 -39.152 10.707 1.00 96.81 87 VAL A O 1
ATOM 692 N N . LYS A 1 88 ? 34.288 -39.639 11.989 1.00 95.75 88 LYS A N 1
ATOM 693 C CA . LYS A 1 88 ? 33.642 -39.351 13.270 1.00 95.75 88 LYS A CA 1
ATOM 694 C C . LYS A 1 88 ? 34.610 -38.692 14.243 1.00 95.75 88 LYS A C 1
ATOM 696 O O . LYS A 1 88 ? 35.828 -38.806 14.095 1.00 95.75 88 LYS A O 1
ATOM 701 N N . SER A 1 89 ? 34.072 -38.054 15.274 1.00 95.94 89 SER A N 1
ATOM 702 C CA . SER A 1 89 ? 34.864 -37.563 16.391 1.00 95.94 89 SER A CA 1
ATOM 703 C C . SER A 1 89 ? 35.517 -38.727 17.139 1.00 95.94 89 SER A C 1
ATOM 705 O O . SER A 1 89 ? 34.872 -39.720 17.485 1.00 95.94 89 SER A O 1
ATOM 707 N N . LYS A 1 90 ? 36.827 -38.617 17.376 1.00 92.31 90 LYS A N 1
ATOM 708 C CA . LYS A 1 90 ? 37.590 -39.598 18.162 1.00 92.31 90 LYS A CA 1
ATOM 709 C C . LYS A 1 90 ? 37.313 -39.452 19.654 1.00 92.31 90 LYS A C 1
ATOM 711 O O . LYS A 1 90 ? 37.307 -40.434 20.391 1.00 92.31 90 LYS A O 1
ATOM 716 N N . ILE A 1 91 ? 37.108 -38.211 20.088 1.00 89.25 91 ILE A N 1
ATOM 717 C CA . ILE A 1 91 ? 36.723 -37.870 21.455 1.00 89.25 91 ILE A CA 1
ATOM 718 C C . ILE A 1 91 ? 35.231 -37.509 21.439 1.00 89.25 91 ILE A C 1
ATOM 720 O O . ILE A 1 91 ? 34.825 -36.696 20.596 1.00 89.25 91 ILE A O 1
ATOM 724 N N . PRO A 1 92 ? 34.408 -38.121 22.311 1.00 89.56 92 PRO A N 1
ATOM 725 C CA . PRO A 1 92 ? 33.007 -37.757 22.430 1.00 89.56 92 PRO A CA 1
ATOM 726 C C . PRO A 1 92 ? 32.845 -36.352 23.021 1.00 89.56 92 PRO A C 1
ATOM 728 O O . PRO A 1 92 ? 33.703 -35.857 23.751 1.00 89.56 92 PRO A O 1
ATOM 731 N N . LEU A 1 93 ? 31.725 -35.713 22.701 1.00 90.94 93 LEU A N 1
ATOM 732 C CA . LEU A 1 93 ? 31.336 -34.411 23.227 1.00 90.94 93 LEU A CA 1
ATOM 733 C C . LEU A 1 93 ? 30.220 -34.600 24.256 1.00 90.94 93 LEU A C 1
ATOM 735 O O . LEU A 1 93 ? 29.189 -35.185 23.935 1.00 90.94 93 LEU A O 1
ATOM 739 N N . THR A 1 94 ? 30.402 -34.111 25.479 1.00 92.19 94 THR A N 1
ATOM 740 C CA . THR A 1 94 ? 29.353 -34.169 26.508 1.00 92.19 94 THR A CA 1
ATOM 741 C C . THR A 1 94 ? 28.388 -33.008 26.324 1.00 92.19 94 THR A C 1
ATOM 743 O O . THR A 1 94 ? 28.800 -31.851 26.393 1.00 92.19 94 THR A O 1
ATOM 746 N N . LEU A 1 95 ? 27.109 -33.317 26.116 1.00 90.50 95 LEU A N 1
ATOM 747 C CA . LEU A 1 95 ? 26.030 -32.338 26.004 1.00 90.50 95 LEU A CA 1
ATOM 748 C C . LEU A 1 95 ? 25.033 -32.515 27.150 1.00 90.50 95 LEU A C 1
ATOM 750 O O . LEU A 1 95 ? 24.772 -33.633 27.591 1.00 90.50 95 LEU A O 1
ATOM 754 N N . GLU A 1 96 ? 24.475 -31.404 27.626 1.00 91.19 96 GLU A N 1
ATOM 755 C CA . GLU A 1 96 ? 23.348 -31.401 28.563 1.00 91.19 96 GLU A CA 1
ATOM 756 C C . GLU A 1 96 ? 22.030 -31.706 27.831 1.00 91.19 96 GLU A C 1
ATOM 758 O O . GLU A 1 96 ? 21.977 -31.720 26.602 1.00 91.19 96 GLU A O 1
ATOM 763 N N . SER A 1 97 ? 20.941 -31.933 28.570 1.00 90.06 97 SER A N 1
ATOM 764 C CA . SER A 1 97 ? 19.621 -32.093 27.949 1.00 90.06 97 SER A CA 1
ATOM 765 C C . SER A 1 97 ? 19.193 -30.826 27.197 1.00 90.06 97 SER A C 1
ATOM 767 O O . SER A 1 97 ? 19.320 -29.704 27.710 1.00 90.06 97 SER A O 1
ATOM 769 N N . GLY A 1 98 ? 18.642 -30.992 25.999 1.00 86.94 98 GLY A N 1
ATOM 770 C CA . GLY A 1 98 ? 18.156 -29.895 25.169 1.00 86.94 98 GLY A CA 1
ATOM 771 C C . GLY A 1 98 ? 18.071 -30.245 23.690 1.00 86.94 98 GLY A C 1
ATOM 772 O O . GLY A 1 98 ? 18.432 -31.344 23.267 1.00 86.94 98 GLY A O 1
ATOM 773 N N . ASP A 1 99 ? 17.606 -29.275 22.912 1.00 81.81 99 ASP A N 1
ATOM 774 C CA . ASP A 1 99 ? 17.580 -29.342 21.457 1.00 81.81 99 ASP A CA 1
ATOM 775 C C . ASP A 1 99 ? 18.865 -28.737 20.888 1.00 81.81 99 ASP A C 1
ATOM 777 O O . ASP A 1 99 ? 19.349 -27.699 21.353 1.00 81.81 99 ASP A O 1
ATOM 781 N N . TYR A 1 100 ? 19.430 -29.404 19.890 1.00 86.88 100 TYR A N 1
ATOM 782 C CA . TYR A 1 100 ? 20.694 -29.042 19.267 1.00 86.88 100 TYR A CA 1
ATOM 783 C C . TYR A 1 100 ? 20.592 -29.120 17.743 1.00 86.88 100 TYR A C 1
ATOM 785 O O . TYR A 1 100 ? 19.786 -29.862 17.178 1.00 86.88 100 TYR A O 1
ATOM 793 N N . THR A 1 101 ? 21.448 -28.367 17.060 1.00 77.38 101 THR A N 1
ATOM 794 C CA . THR A 1 101 ? 21.645 -28.456 15.610 1.00 77.38 101 THR A CA 1
ATOM 795 C C . THR A 1 101 ? 23.111 -28.747 15.320 1.00 77.38 101 THR A C 1
ATOM 797 O O . THR A 1 101 ? 23.984 -28.026 15.798 1.00 77.38 101 THR A O 1
ATOM 800 N N . LEU A 1 102 ? 23.382 -29.799 14.542 1.00 89.56 102 LEU A N 1
ATOM 801 C CA . LEU A 1 102 ? 24.690 -30.042 13.934 1.00 89.56 102 LEU A CA 1
ATOM 802 C C . LEU A 1 102 ? 24.669 -29.475 12.513 1.00 89.56 102 LEU A C 1
ATOM 804 O O . LEU A 1 102 ? 23.915 -29.971 11.680 1.00 89.56 102 LEU A O 1
ATOM 808 N N . THR A 1 103 ? 25.519 -28.496 12.228 1.00 71.44 103 THR A N 1
ATOM 809 C CA . THR A 1 103 ? 25.756 -27.976 10.877 1.00 71.44 103 THR A CA 1
ATOM 810 C C . THR A 1 103 ? 27.137 -28.401 10.403 1.00 71.44 103 THR A C 1
ATOM 812 O O . THR A 1 103 ? 28.123 -28.192 11.105 1.00 71.44 103 THR A O 1
ATOM 815 N N . VAL A 1 104 ? 27.215 -28.988 9.213 1.00 84.31 104 VAL A N 1
ATOM 816 C CA . VAL A 1 104 ? 28.476 -29.303 8.530 1.00 84.31 104 VAL A CA 1
ATOM 817 C C . VAL A 1 104 ? 28.605 -28.378 7.337 1.00 84.31 104 VAL A C 1
ATOM 819 O O . VAL A 1 104 ? 27.710 -28.359 6.497 1.00 84.31 104 VAL A O 1
ATOM 822 N N . VAL A 1 105 ? 29.695 -27.623 7.257 1.00 75.38 105 VAL A N 1
ATOM 823 C CA . VAL A 1 105 ? 30.036 -26.846 6.060 1.00 75.38 105 VAL A CA 1
ATOM 824 C C . VAL A 1 105 ? 30.974 -27.700 5.218 1.00 75.38 105 VAL A C 1
ATOM 826 O O . VAL A 1 105 ? 31.985 -28.193 5.724 1.00 75.38 105 VAL A O 1
ATOM 829 N N . GLY A 1 106 ? 30.602 -27.956 3.967 1.00 87.31 106 GLY A N 1
ATOM 830 C CA . GLY A 1 106 ? 31.378 -28.808 3.074 1.00 87.31 106 GLY A CA 1
ATOM 831 C C . GLY A 1 106 ? 30.657 -29.124 1.770 1.00 87.31 106 GLY A C 1
ATOM 832 O O . GLY A 1 106 ? 29.540 -28.667 1.543 1.00 87.31 106 GLY A O 1
ATOM 833 N N . PHE A 1 107 ? 31.301 -29.922 0.923 1.00 89.12 107 PHE A N 1
ATOM 834 C CA . PHE A 1 107 ? 30.744 -30.423 -0.336 1.00 89.12 107 PHE A CA 1
ATOM 835 C C . PHE A 1 107 ? 31.191 -31.861 -0.609 1.00 89.12 107 PHE A C 1
ATOM 837 O O . PHE A 1 107 ? 32.195 -32.334 -0.073 1.00 89.12 107 PHE A O 1
ATOM 844 N N . ALA A 1 108 ? 30.450 -32.564 -1.456 1.00 93.50 108 ALA A N 1
ATOM 845 C CA . ALA A 1 108 ? 30.736 -33.922 -1.899 1.00 93.50 108 ALA A CA 1
ATOM 846 C C . ALA A 1 108 ? 31.016 -33.969 -3.406 1.00 93.50 108 ALA A C 1
ATOM 848 O O . ALA A 1 108 ? 30.450 -33.200 -4.171 1.00 93.50 108 ALA A O 1
ATOM 849 N N . GLU A 1 109 ? 31.841 -34.906 -3.871 1.00 93.56 109 GLU A N 1
ATOM 850 C CA . GLU A 1 109 ? 31.980 -35.155 -5.318 1.00 93.56 109 GLU A CA 1
ATOM 851 C C . GLU A 1 109 ? 30.759 -35.888 -5.897 1.00 93.56 109 GLU A C 1
ATOM 853 O O . GLU A 1 109 ? 30.470 -35.776 -7.088 1.00 93.56 109 GLU A O 1
ATOM 858 N N . ALA A 1 110 ? 30.026 -36.616 -5.048 1.00 88.50 110 ALA A N 1
ATOM 859 C CA . ALA A 1 110 ? 28.862 -37.406 -5.421 1.00 88.50 110 ALA A CA 1
ATOM 860 C C . ALA A 1 110 ? 27.606 -36.938 -4.670 1.00 88.50 110 ALA A C 1
ATOM 862 O O . ALA A 1 110 ? 27.576 -36.879 -3.435 1.00 88.50 110 ALA A O 1
ATOM 863 N N . GLU A 1 111 ? 26.549 -36.629 -5.427 1.00 82.19 111 GLU A N 1
ATOM 864 C CA . GLU A 1 111 ? 25.246 -36.284 -4.863 1.00 82.19 111 GLU A CA 1
ATOM 865 C C . GLU A 1 111 ? 24.660 -37.441 -4.059 1.00 82.19 111 GLU A C 1
ATOM 867 O O . GLU A 1 111 ? 24.764 -38.609 -4.426 1.00 82.19 111 GLU A O 1
ATOM 872 N N . SER A 1 112 ? 23.938 -37.107 -2.991 1.00 83.31 112 SER A N 1
ATOM 873 C CA . SER A 1 112 ? 23.208 -38.093 -2.192 1.00 83.31 112 SER A CA 1
ATOM 874 C C . SER A 1 112 ? 24.079 -39.206 -1.577 1.00 83.31 112 SER A C 1
ATOM 876 O O . SER A 1 112 ? 23.537 -40.248 -1.184 1.00 83.31 112 SER A O 1
ATOM 878 N N . THR A 1 113 ? 25.388 -38.976 -1.423 1.00 90.44 113 THR A N 1
ATOM 879 C CA . THR A 1 113 ? 26.312 -39.941 -0.806 1.00 90.44 113 THR A CA 1
ATOM 880 C C . THR A 1 113 ? 26.563 -39.642 0.669 1.00 90.44 113 THR A C 1
ATOM 882 O O . THR A 1 113 ? 26.340 -40.503 1.519 1.00 90.44 113 THR A O 1
ATOM 885 N N . PHE A 1 114 ? 26.996 -38.428 1.008 1.00 96.31 114 PHE A N 1
ATOM 886 C CA . PHE A 1 114 ? 27.453 -38.079 2.360 1.00 96.31 114 PHE A CA 1
ATOM 887 C C . PHE A 1 114 ? 26.374 -37.359 3.168 1.00 96.31 114 PHE A C 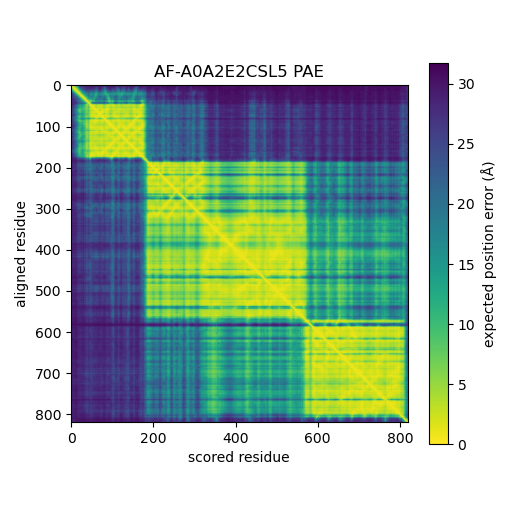1
ATOM 889 O O . PHE A 1 114 ? 25.567 -36.638 2.593 1.00 96.31 114 PHE A O 1
ATOM 896 N N . PHE A 1 115 ? 26.336 -37.541 4.489 1.00 90.81 115 PHE A N 1
ATOM 897 C CA . PHE A 1 115 ? 25.374 -36.886 5.380 1.00 90.81 115 PHE A CA 1
ATOM 898 C C . PHE A 1 115 ? 25.938 -36.662 6.796 1.00 90.81 115 PHE A C 1
ATOM 900 O O . PHE A 1 115 ? 26.649 -37.534 7.312 1.00 90.81 115 PHE A O 1
ATOM 907 N N . PRO A 1 116 ? 25.593 -35.544 7.468 1.00 90.44 116 PRO A N 1
ATOM 908 C CA . PRO A 1 116 ? 25.933 -35.319 8.869 1.00 90.44 116 PRO A CA 1
ATOM 909 C C . PRO A 1 116 ? 25.219 -36.291 9.807 1.00 90.44 116 PRO A C 1
ATOM 911 O O . PRO A 1 116 ? 24.060 -36.671 9.605 1.00 90.44 116 PRO A O 1
ATOM 914 N N . TRP A 1 117 ? 25.895 -36.672 10.884 1.00 94.38 117 TRP A N 1
ATOM 915 C CA . TRP A 1 117 ? 25.381 -37.658 11.822 1.00 94.38 117 TRP A CA 1
ATOM 916 C C . TRP A 1 117 ? 25.803 -37.378 13.267 1.00 94.38 117 TRP A C 1
ATOM 918 O O . TRP A 1 117 ? 26.926 -36.946 13.516 1.00 94.38 117 TRP A O 1
ATOM 928 N N . VAL A 1 118 ? 24.894 -37.670 14.209 1.00 94.50 118 VAL A N 1
ATOM 929 C CA . VAL A 1 118 ? 25.144 -37.690 15.660 1.00 94.50 118 VAL A CA 1
ATOM 930 C C . VAL A 1 118 ? 24.589 -38.976 16.276 1.00 94.50 118 VAL A C 1
ATOM 932 O O . VAL A 1 118 ? 23.512 -39.453 15.893 1.00 94.50 118 VAL A O 1
ATOM 935 N N . MET A 1 119 ? 25.309 -39.526 17.250 1.00 92.38 119 MET A N 1
ATOM 936 C CA . MET A 1 119 ? 24.921 -40.695 18.039 1.00 92.38 119 MET A CA 1
ATOM 937 C C . MET A 1 119 ? 25.238 -40.501 19.516 1.00 92.38 119 MET A C 1
ATOM 939 O O . MET A 1 119 ? 26.284 -39.951 19.846 1.00 92.38 119 MET A O 1
ATOM 943 N N . ASP A 1 120 ? 24.355 -40.980 20.388 1.00 91.44 120 ASP A N 1
ATOM 944 C CA . ASP A 1 120 ? 24.555 -40.951 21.838 1.00 91.44 120 ASP A CA 1
ATOM 945 C C . ASP A 1 120 ? 25.398 -42.131 22.365 1.00 91.44 120 ASP A C 1
ATOM 947 O O . ASP A 1 120 ? 25.791 -43.051 21.637 1.00 91.44 120 ASP A O 1
ATOM 951 N N . SER A 1 121 ? 25.647 -42.122 23.675 1.00 89.44 121 SER A N 1
ATOM 952 C CA . SER A 1 121 ? 26.365 -43.180 24.395 1.00 89.44 121 SER A CA 1
ATOM 953 C C . SER A 1 121 ? 25.667 -44.551 24.339 1.00 89.44 121 SER A C 1
ATOM 955 O O . SER A 1 121 ? 26.333 -45.590 24.400 1.00 89.44 121 SER A O 1
ATOM 957 N N . ASN A 1 122 ? 24.347 -44.575 24.125 1.00 84.00 122 ASN A N 1
ATOM 958 C CA . ASN A 1 122 ? 23.536 -45.783 23.943 1.00 84.00 122 ASN A CA 1
ATOM 959 C C . ASN A 1 122 ? 23.568 -46.323 22.505 1.00 84.00 122 ASN A C 1
ATOM 961 O O . ASN A 1 122 ? 22.923 -47.330 22.200 1.00 84.00 122 ASN A O 1
ATOM 965 N N . ARG A 1 123 ? 24.360 -45.701 21.624 1.00 85.38 123 ARG A N 1
ATOM 966 C CA . ARG A 1 123 ? 24.483 -46.028 20.197 1.00 85.38 123 ARG A CA 1
ATOM 967 C C . ARG A 1 123 ? 23.198 -45.786 19.403 1.00 85.38 123 ARG A C 1
ATOM 969 O O . ARG A 1 123 ? 22.988 -46.401 18.353 1.00 85.38 123 ARG A O 1
ATOM 976 N N . VAL A 1 124 ? 22.348 -44.887 19.884 1.00 81.44 124 VAL A N 1
ATOM 977 C CA . VAL A 1 124 ? 21.149 -44.429 19.187 1.00 81.44 124 VAL A CA 1
ATOM 978 C C . VAL A 1 124 ? 21.530 -43.247 18.308 1.00 81.44 124 VAL A C 1
ATOM 980 O O . VAL A 1 124 ? 22.143 -42.278 18.751 1.00 81.44 124 VAL A O 1
ATOM 983 N N . ARG A 1 125 ? 21.185 -43.332 17.022 1.00 87.69 125 ARG A N 1
ATOM 984 C CA . ARG A 1 125 ? 21.333 -42.210 16.092 1.00 87.69 125 ARG A CA 1
ATOM 985 C C . ARG A 1 125 ? 20.286 -41.145 16.415 1.00 87.69 125 ARG A C 1
ATOM 987 O O . ARG A 1 125 ? 19.105 -41.470 16.473 1.00 87.69 125 ARG A O 1
ATOM 994 N N . LEU A 1 126 ? 20.721 -39.892 16.537 1.00 84.06 126 LEU A N 1
ATOM 995 C CA . LEU A 1 126 ? 19.857 -38.779 16.937 1.00 84.06 126 LEU A CA 1
ATOM 996 C C . LEU A 1 126 ? 19.448 -37.849 15.783 1.00 84.06 126 LEU A C 1
ATOM 998 O O . LEU A 1 126 ? 18.515 -37.070 15.937 1.00 84.06 126 LEU A O 1
ATOM 1002 N N . THR A 1 127 ? 20.127 -37.910 14.634 1.00 81.44 127 THR A N 1
ATOM 1003 C CA . THR A 1 127 ? 19.878 -37.011 13.491 1.00 81.44 127 THR A CA 1
ATOM 1004 C C . THR A 1 127 ? 19.160 -37.700 12.326 1.00 81.44 127 THR A C 1
ATOM 1006 O O . THR A 1 127 ? 19.407 -38.887 12.074 1.00 81.44 127 THR A O 1
ATOM 1009 N N . PRO A 1 128 ? 18.348 -36.969 11.534 1.00 62.94 128 PRO A N 1
ATOM 1010 C CA . PRO A 1 128 ? 17.861 -37.446 10.238 1.00 62.94 128 PRO A CA 1
ATOM 1011 C C . PRO A 1 128 ? 19.002 -37.582 9.212 1.00 62.94 128 PRO A C 1
ATOM 1013 O O . PRO A 1 128 ? 20.142 -37.187 9.461 1.00 62.94 128 PRO A O 1
ATOM 1016 N N . THR A 1 129 ? 18.722 -38.190 8.054 1.00 75.19 129 THR A N 1
ATOM 1017 C CA . THR A 1 129 ? 19.657 -38.217 6.914 1.00 75.19 129 THR A CA 1
ATOM 1018 C C . THR A 1 129 ? 19.360 -37.025 6.015 1.00 75.19 129 THR A C 1
ATOM 1020 O O . THR A 1 129 ? 18.338 -37.027 5.337 1.00 75.19 129 THR A O 1
ATOM 1023 N N . VAL A 1 130 ? 20.255 -36.038 6.005 1.00 61.12 130 VAL A N 1
ATOM 1024 C CA . VAL A 1 130 ? 20.248 -34.911 5.060 1.00 61.12 130 VAL A CA 1
ATOM 1025 C C . VAL A 1 130 ? 21.598 -34.902 4.364 1.00 61.12 130 VAL A C 1
ATOM 1027 O O . VAL A 1 130 ? 22.628 -34.990 5.029 1.00 61.12 130 VAL A O 1
ATOM 1030 N N . HIS A 1 131 ? 21.600 -34.877 3.038 1.00 82.75 131 HIS A N 1
ATOM 1031 C CA . HIS A 1 131 ? 22.817 -35.081 2.267 1.00 82.75 131 HIS A CA 1
ATOM 1032 C C . HIS A 1 131 ? 23.618 -33.804 2.049 1.00 82.75 131 HIS A C 1
ATOM 1034 O O . HIS A 1 131 ? 23.049 -32.736 1.851 1.00 82.75 131 HIS A O 1
ATOM 1040 N N . ILE A 1 132 ? 24.941 -33.952 2.042 1.00 80.94 132 ILE A N 1
ATOM 1041 C CA . ILE A 1 132 ? 25.890 -32.928 1.607 1.00 80.94 132 ILE A CA 1
ATOM 1042 C C . ILE A 1 132 ? 25.820 -32.830 0.081 1.00 80.94 132 ILE A C 1
ATOM 1044 O O . ILE A 1 132 ? 25.817 -33.852 -0.611 1.00 80.94 132 ILE A O 1
ATOM 1048 N N . THR A 1 133 ? 25.696 -31.604 -0.425 1.00 78.81 133 THR A N 1
ATOM 1049 C CA . THR A 1 133 ? 25.530 -31.307 -1.851 1.00 78.81 133 THR A CA 1
ATOM 1050 C C . THR A 1 133 ? 26.888 -31.270 -2.558 1.00 78.81 133 THR A C 1
ATOM 1052 O O . THR A 1 133 ? 27.940 -31.392 -1.932 1.00 78.81 133 THR A O 1
ATOM 1055 N N . THR A 1 134 ? 26.882 -31.129 -3.884 1.00 82.56 134 THR A N 1
ATOM 1056 C CA . THR A 1 134 ? 28.108 -30.993 -4.691 1.00 82.56 134 THR A CA 1
ATOM 1057 C C . THR A 1 134 ? 28.690 -29.579 -4.694 1.00 82.56 134 THR A C 1
ATOM 1059 O O . THR A 1 134 ? 29.746 -29.344 -5.279 1.00 82.56 134 THR A O 1
ATOM 1062 N N . GLN A 1 135 ? 28.023 -28.638 -4.024 1.00 62.91 135 GLN A N 1
ATOM 1063 C CA . GLN A 1 135 ? 28.482 -27.269 -3.808 1.00 62.91 135 GLN A CA 1
ATOM 1064 C C . GLN A 1 135 ? 28.810 -27.071 -2.328 1.00 62.91 135 GLN A C 1
ATOM 1066 O O . GLN A 1 135 ? 28.232 -27.733 -1.471 1.00 62.91 135 GLN A O 1
ATOM 1071 N N . GLU A 1 136 ? 29.758 -26.185 -2.015 1.00 69.94 136 GLU A N 1
ATOM 1072 C CA . GLU A 1 136 ? 30.114 -25.920 -0.619 1.00 69.94 136 GLU A CA 1
ATOM 1073 C C . GLU A 1 136 ? 28.993 -25.143 0.072 1.00 69.94 136 GLU A C 1
ATOM 1075 O O . GLU A 1 136 ? 28.828 -23.939 -0.130 1.00 69.94 136 GLU A O 1
ATOM 1080 N N . GLU A 1 137 ? 28.219 -25.844 0.897 1.00 56.66 137 GLU A N 1
ATOM 1081 C CA . GLU A 1 137 ? 27.064 -25.293 1.596 1.00 56.66 137 GLU A CA 1
ATOM 1082 C C . GLU A 1 137 ? 26.966 -25.839 3.031 1.00 56.66 137 GLU A C 1
ATOM 1084 O O . GLU A 1 137 ? 27.398 -26.960 3.316 1.00 56.66 137 GLU A O 1
ATOM 1089 N N . PRO A 1 138 ? 26.392 -25.067 3.972 1.00 57.41 138 PRO A N 1
ATOM 1090 C CA . PRO A 1 138 ? 26.061 -25.575 5.294 1.00 57.41 138 PRO A CA 1
ATOM 1091 C C . PRO A 1 138 ? 24.878 -26.551 5.222 1.00 57.41 138 PRO A C 1
ATOM 1093 O O . PRO A 1 138 ? 23.780 -26.187 4.797 1.00 57.41 138 PRO A O 1
ATOM 1096 N N . VAL A 1 139 ? 25.075 -27.772 5.718 1.00 64.50 139 VAL A N 1
ATOM 1097 C CA . VAL A 1 139 ? 24.026 -28.786 5.880 1.00 64.50 139 VAL A CA 1
ATOM 1098 C C . VAL A 1 139 ? 23.749 -29.016 7.358 1.00 64.50 139 VAL A C 1
ATOM 1100 O O . VAL A 1 139 ? 24.606 -29.509 8.093 1.00 64.50 139 VAL A O 1
ATOM 1103 N N . SER A 1 140 ? 22.538 -28.665 7.790 1.00 65.62 140 SER A N 1
ATOM 1104 C CA . SER A 1 140 ? 22.116 -28.714 9.193 1.00 65.62 140 SER A CA 1
ATOM 1105 C C . SER A 1 140 ? 21.157 -29.869 9.475 1.00 65.62 140 SER A C 1
ATOM 1107 O O . SER A 1 140 ? 20.181 -30.082 8.758 1.00 65.62 140 SER A O 1
ATOM 1109 N N . VAL A 1 141 ? 21.396 -30.589 10.571 1.00 67.94 141 VAL A N 1
ATOM 1110 C CA . VAL A 1 141 ? 20.521 -31.643 11.098 1.00 67.94 141 VAL A CA 1
ATOM 1111 C C . VAL A 1 141 ? 20.215 -31.366 12.571 1.00 67.94 141 VAL A C 1
ATOM 1113 O O . VAL A 1 141 ? 21.118 -31.169 13.385 1.00 67.94 141 VAL A O 1
ATOM 1116 N N . LYS A 1 142 ? 18.927 -31.345 12.927 1.00 74.44 142 LYS A N 1
ATOM 1117 C CA . LYS A 1 142 ? 18.473 -31.176 14.316 1.00 74.44 142 LYS A CA 1
ATOM 1118 C C . LYS A 1 142 ? 18.535 -32.506 15.070 1.00 74.44 142 LYS A C 1
ATOM 1120 O O . LYS A 1 142 ? 18.300 -33.561 14.474 1.00 74.44 142 LYS A O 1
ATOM 1125 N N . PHE A 1 143 ? 18.832 -32.453 16.365 1.00 83.38 143 PHE A N 1
ATOM 1126 C CA . PHE A 1 143 ? 18.778 -33.598 17.272 1.00 83.38 143 PHE A CA 1
ATOM 1127 C C . PHE A 1 143 ? 18.467 -33.163 18.710 1.00 83.38 143 PHE A C 1
ATOM 1129 O O . PHE A 1 143 ? 18.791 -32.048 19.110 1.00 83.38 143 PHE A O 1
ATOM 1136 N N . THR A 1 144 ? 17.864 -34.055 19.494 1.00 84.06 144 THR A N 1
ATOM 1137 C CA . THR A 1 144 ? 17.481 -33.785 20.888 1.00 84.06 144 THR A CA 1
ATOM 1138 C C . THR A 1 144 ? 18.238 -34.712 21.829 1.00 84.06 144 THR A C 1
ATOM 1140 O O . THR A 1 144 ? 18.364 -35.911 21.577 1.00 84.06 144 THR A O 1
ATOM 1143 N N . ILE A 1 145 ? 18.723 -34.150 22.933 1.00 89.88 145 ILE A N 1
ATOM 1144 C CA . ILE A 1 145 ? 19.363 -34.860 24.036 1.00 89.88 145 ILE A CA 1
ATOM 1145 C C . ILE A 1 145 ? 18.391 -34.871 25.216 1.00 89.88 145 ILE A C 1
ATOM 1147 O O . ILE A 1 145 ? 18.032 -33.818 25.739 1.00 89.88 145 ILE A O 1
ATOM 1151 N N . ILE A 1 146 ? 17.939 -36.061 25.619 1.00 84.69 146 ILE A N 1
ATOM 1152 C CA . ILE A 1 146 ? 16.925 -36.226 26.677 1.00 84.69 146 ILE A CA 1
ATOM 1153 C C . ILE A 1 146 ? 17.544 -36.019 28.062 1.00 84.69 146 ILE A C 1
ATOM 1155 O O . ILE A 1 146 ? 16.973 -35.358 28.923 1.00 84.69 146 ILE A O 1
ATOM 1159 N N . GLU A 1 147 ? 18.734 -36.567 28.260 1.00 88.69 147 GLU A N 1
ATOM 1160 C CA . GLU A 1 147 ? 19.512 -36.471 29.486 1.00 88.69 147 GLU A CA 1
ATOM 1161 C C . GLU A 1 147 ? 20.976 -36.258 29.123 1.00 88.69 147 GLU A C 1
ATOM 1163 O O . GLU A 1 147 ? 21.398 -36.603 28.017 1.00 88.69 147 GLU A O 1
ATOM 1168 N N . ARG A 1 148 ? 21.750 -35.679 30.044 1.00 93.12 148 ARG A N 1
ATOM 1169 C CA . ARG A 1 148 ? 23.172 -35.412 29.828 1.00 93.12 148 ARG A CA 1
ATOM 1170 C C . ARG A 1 148 ? 23.883 -36.679 29.344 1.00 93.12 148 ARG A C 1
ATOM 1172 O O . ARG A 1 148 ? 23.989 -37.652 30.087 1.00 93.12 148 ARG A O 1
ATOM 1179 N N . THR A 1 149 ? 24.404 -36.651 28.122 1.00 93.00 149 THR A N 1
ATOM 1180 C CA . THR A 1 149 ? 25.084 -37.792 27.500 1.00 93.00 149 THR A CA 1
ATOM 1181 C C . THR A 1 149 ? 26.304 -37.329 26.722 1.00 93.00 149 THR A C 1
ATOM 1183 O O . THR A 1 149 ? 26.395 -36.198 26.244 1.00 93.00 149 THR A O 1
ATOM 1186 N N . GLU A 1 150 ? 27.245 -38.247 26.564 1.00 94.25 150 GLU A N 1
ATOM 1187 C CA . GLU A 1 150 ? 28.270 -38.160 25.537 1.00 94.25 150 GLU A CA 1
ATOM 1188 C C . GLU A 1 150 ? 27.649 -38.418 24.162 1.00 94.25 150 GLU A C 1
ATOM 1190 O O . GLU A 1 150 ? 26.810 -39.315 24.009 1.00 94.25 150 GLU A O 1
ATOM 1195 N N . ILE A 1 151 ? 28.079 -37.640 23.170 1.00 95.38 151 ILE A N 1
ATOM 1196 C CA . ILE A 1 151 ? 27.754 -37.841 21.763 1.00 95.38 151 ILE A CA 1
ATOM 1197 C C . ILE A 1 151 ? 29.014 -38.028 20.920 1.00 95.38 151 ILE A C 1
ATOM 1199 O O . ILE A 1 151 ? 30.073 -37.463 21.194 1.00 95.38 151 ILE A O 1
ATOM 1203 N N . VAL A 1 152 ? 28.876 -38.786 19.841 1.00 96.25 152 VAL A N 1
ATOM 1204 C CA . VAL A 1 152 ? 29.837 -38.856 18.739 1.00 96.25 152 VAL A CA 1
ATOM 1205 C C . VAL A 1 152 ? 29.171 -38.246 17.514 1.00 96.25 152 VAL A C 1
ATOM 1207 O O . VAL A 1 152 ? 28.021 -38.570 17.214 1.00 96.25 152 VAL A O 1
ATOM 1210 N N . PHE A 1 153 ? 29.879 -37.368 16.811 1.00 96.75 153 PHE A N 1
ATOM 1211 C CA . PHE A 1 153 ? 29.374 -36.698 15.611 1.00 96.75 153 PHE A CA 1
ATOM 1212 C C . PHE A 1 153 ? 30.318 -36.906 14.428 1.00 96.75 153 PHE A C 1
ATOM 1214 O O . PHE A 1 153 ? 31.474 -37.290 14.610 1.00 96.75 153 PHE A O 1
ATOM 1221 N N . GLY A 1 154 ? 29.844 -36.659 13.211 1.00 97.31 154 GLY A N 1
ATOM 1222 C CA . GLY A 1 154 ? 30.676 -36.735 12.015 1.00 97.31 154 GLY A CA 1
ATOM 1223 C C . GLY A 1 154 ? 29.883 -36.699 10.716 1.00 97.31 154 GLY A C 1
ATOM 1224 O O . GLY A 1 154 ? 28.735 -36.257 10.691 1.00 97.31 154 GLY A O 1
ATOM 1225 N N . VAL A 1 155 ? 30.502 -37.194 9.646 1.00 97.12 155 VAL A N 1
ATOM 1226 C CA . VAL A 1 155 ? 29.886 -37.358 8.324 1.00 97.12 155 VAL A CA 1
ATOM 1227 C C . VAL A 1 155 ? 30.013 -38.814 7.912 1.00 97.12 155 VAL A C 1
ATOM 1229 O O . VAL A 1 155 ? 31.108 -39.373 7.900 1.00 97.12 155 VAL A O 1
ATOM 1232 N N . LEU A 1 156 ? 28.890 -39.433 7.570 1.00 95.75 156 LEU A N 1
ATOM 1233 C CA . LEU A 1 156 ? 28.832 -40.800 7.064 1.00 95.75 156 LEU A CA 1
ATOM 1234 C C . LEU A 1 156 ? 28.419 -40.797 5.598 1.00 95.75 156 LEU A C 1
ATOM 1236 O O . LEU A 1 156 ? 27.863 -39.821 5.107 1.00 95.75 156 LEU A O 1
ATOM 1240 N N . SER A 1 157 ? 28.664 -41.907 4.913 1.00 93.88 157 SER A N 1
ATOM 1241 C CA . SER A 1 157 ? 28.185 -42.132 3.553 1.00 93.88 157 SER A CA 1
ATOM 1242 C C . SER A 1 157 ? 27.188 -43.286 3.481 1.00 93.88 157 SER A C 1
ATOM 1244 O O . SER A 1 157 ? 27.194 -44.197 4.312 1.00 93.88 157 SER A O 1
ATOM 1246 N N . HIS A 1 158 ? 26.297 -43.227 2.498 1.00 88.12 158 HIS A N 1
ATOM 1247 C CA . HIS A 1 158 ? 25.472 -44.339 2.029 1.00 88.12 158 HIS A CA 1
ATOM 1248 C C . HIS A 1 158 ? 25.299 -44.204 0.518 1.00 88.12 158 HIS A C 1
ATOM 1250 O O . HIS A 1 158 ? 25.362 -43.098 -0.000 1.00 88.12 158 HIS A O 1
ATOM 1256 N N . ARG A 1 159 ? 25.060 -45.318 -0.184 1.00 87.56 159 ARG A N 1
ATOM 1257 C CA . ARG A 1 159 ? 25.013 -45.355 -1.664 1.00 87.56 159 ARG A CA 1
ATOM 1258 C C . ARG A 1 159 ? 26.334 -44.952 -2.339 1.00 87.56 159 ARG A C 1
ATOM 1260 O O . ARG A 1 159 ? 26.332 -44.601 -3.508 1.00 87.56 159 ARG A O 1
ATOM 1267 N N . GLN A 1 160 ? 27.428 -45.045 -1.598 1.00 92.19 160 GLN A N 1
ATOM 1268 C CA . GLN A 1 160 ? 28.771 -44.706 -2.037 1.00 92.19 160 GLN A CA 1
ATOM 1269 C C . GLN A 1 160 ? 29.329 -45.667 -3.100 1.00 92.19 160 GLN A C 1
ATOM 1271 O O . GLN A 1 160 ? 29.030 -46.869 -3.096 1.00 92.19 160 GLN A O 1
ATOM 1276 N N . GLU A 1 161 ? 30.250 -45.159 -3.910 1.00 92.88 161 GLU A N 1
ATOM 1277 C CA . GLU A 1 161 ? 31.199 -45.944 -4.699 1.00 92.88 161 GLU A CA 1
ATOM 1278 C C . GLU A 1 161 ? 32.608 -45.924 -4.071 1.00 92.88 161 GLU A C 1
ATOM 1280 O O . GLU A 1 161 ? 32.906 -45.173 -3.137 1.00 92.88 161 GLU A O 1
ATOM 1285 N N . LEU A 1 162 ? 33.495 -46.818 -4.533 1.00 93.88 162 LEU A N 1
ATOM 1286 C CA . LEU A 1 162 ? 34.894 -46.793 -4.094 1.00 93.88 162 LEU A CA 1
ATOM 1287 C C . LEU A 1 162 ? 35.570 -45.539 -4.634 1.00 93.88 162 LEU A C 1
ATOM 1289 O O . LEU A 1 162 ? 35.686 -45.374 -5.845 1.00 93.88 162 LEU A O 1
ATOM 1293 N N . GLY A 1 163 ? 36.104 -44.730 -3.728 1.00 94.19 163 GLY A N 1
ATOM 1294 C CA . GLY A 1 163 ? 36.813 -43.506 -4.064 1.00 94.19 163 GLY A CA 1
ATOM 1295 C C . GLY A 1 163 ? 35.989 -42.236 -3.912 1.00 94.19 163 GLY A C 1
ATOM 1296 O O . GLY A 1 163 ? 36.610 -41.185 -3.990 1.00 94.19 163 GLY A O 1
ATOM 1297 N N . ASP A 1 164 ? 34.680 -42.313 -3.633 1.00 96.19 164 ASP A N 1
ATOM 1298 C CA . ASP A 1 164 ? 33.847 -41.128 -3.384 1.00 96.19 164 ASP A CA 1
ATOM 1299 C C . ASP A 1 164 ? 34.462 -40.237 -2.304 1.00 96.19 164 ASP A C 1
ATOM 1301 O O . ASP A 1 164 ? 34.943 -40.734 -1.272 1.00 96.19 164 ASP A O 1
ATOM 1305 N N . ARG A 1 165 ? 34.408 -38.919 -2.531 1.00 98.00 165 ARG A N 1
ATOM 1306 C CA . ARG A 1 165 ? 35.026 -37.920 -1.656 1.00 98.00 165 ARG A CA 1
ATOM 1307 C C . ARG A 1 165 ? 34.041 -36.899 -1.113 1.00 98.00 165 ARG A C 1
ATOM 1309 O O . ARG A 1 165 ? 33.096 -36.494 -1.790 1.00 98.00 165 ARG A O 1
ATOM 1316 N N . CYS A 1 166 ? 34.316 -36.455 0.106 1.00 97.06 166 CYS A N 1
ATOM 1317 C CA . CYS A 1 166 ? 33.661 -35.332 0.760 1.00 97.06 166 CYS A CA 1
ATOM 1318 C C . CYS A 1 166 ? 34.722 -34.423 1.374 1.00 97.06 166 CYS A C 1
ATOM 1320 O O . CYS A 1 166 ? 35.640 -34.904 2.035 1.00 97.06 166 CYS A O 1
ATOM 1322 N N . TYR A 1 167 ? 34.565 -33.120 1.191 1.00 96.69 167 TYR A N 1
ATOM 1323 C CA . TYR A 1 167 ? 35.444 -32.089 1.722 1.00 96.69 167 TYR A CA 1
ATOM 1324 C C . TYR A 1 167 ? 34.685 -31.299 2.780 1.00 96.69 167 TYR A C 1
ATOM 1326 O O . TYR A 1 167 ? 33.610 -30.770 2.502 1.00 96.69 167 TYR A O 1
ATOM 1334 N N . ILE A 1 168 ? 35.210 -31.256 4.002 1.00 96.44 168 ILE A N 1
ATOM 1335 C CA . ILE A 1 168 ? 34.541 -30.640 5.153 1.00 96.44 168 ILE A CA 1
ATOM 1336 C C . ILE A 1 168 ? 35.400 -29.488 5.666 1.00 96.44 168 ILE A C 1
ATOM 1338 O O . ILE A 1 168 ? 36.559 -29.694 6.032 1.00 96.44 168 ILE A O 1
ATOM 1342 N N . SER A 1 169 ? 34.826 -28.287 5.707 1.00 85.88 169 SER A N 1
ATOM 1343 C CA . SER A 1 169 ? 35.469 -27.072 6.209 1.00 85.88 169 SER A CA 1
ATOM 1344 C C . SER A 1 169 ? 35.267 -26.887 7.710 1.00 85.88 169 SER A C 1
ATOM 1346 O O . SER A 1 169 ? 36.224 -26.569 8.416 1.00 85.88 169 SER A O 1
ATOM 1348 N N . SER A 1 170 ? 34.066 -27.133 8.236 1.00 82.06 170 SER A N 1
ATOM 1349 C CA . SER A 1 170 ? 33.797 -27.009 9.675 1.00 82.06 170 SER A CA 1
ATOM 1350 C C . SER A 1 170 ? 32.587 -27.818 10.141 1.00 82.06 170 SER A C 1
ATOM 1352 O O . SER A 1 170 ? 31.690 -28.158 9.365 1.00 82.06 170 SER A O 1
ATOM 1354 N N . PHE A 1 171 ? 32.544 -28.090 11.448 1.00 91.00 171 PHE A N 1
ATOM 1355 C CA . PHE A 1 171 ? 31.347 -28.549 12.150 1.00 91.00 171 PHE A CA 1
ATOM 1356 C C . PHE A 1 171 ? 30.913 -27.489 13.161 1.00 91.00 171 PHE A C 1
ATOM 1358 O O . PHE A 1 171 ? 31.741 -26.918 13.868 1.00 91.00 171 PHE A O 1
ATOM 1365 N N . HIS A 1 172 ? 29.611 -27.268 13.272 1.00 82.62 172 HIS A N 1
ATOM 1366 C CA . HIS A 1 172 ? 29.015 -26.378 14.258 1.00 82.62 172 HIS A CA 1
ATOM 1367 C C . HIS A 1 172 ? 27.969 -27.154 15.043 1.00 82.62 172 HIS A C 1
ATOM 1369 O O . HIS A 1 172 ? 27.080 -27.761 14.448 1.00 82.62 172 HIS A O 1
ATOM 1375 N N . ILE A 1 173 ? 28.059 -27.135 16.369 1.00 87.81 173 ILE A N 1
ATOM 1376 C CA . ILE A 1 173 ? 27.019 -27.674 17.245 1.00 87.81 173 ILE A CA 1
ATOM 1377 C C . ILE A 1 173 ? 26.450 -26.510 18.040 1.00 87.81 173 ILE A C 1
ATOM 1379 O O . ILE A 1 173 ? 27.109 -25.988 18.941 1.00 87.81 173 ILE A O 1
ATOM 1383 N N . SER A 1 174 ? 25.229 -26.106 17.707 1.00 80.56 174 SER A N 1
ATOM 1384 C CA . SER A 1 174 ? 24.512 -25.061 18.430 1.00 80.56 174 SER A CA 1
ATOM 1385 C C . SER A 1 174 ? 23.425 -25.659 19.311 1.00 80.56 174 SER A C 1
ATOM 1387 O O . SER A 1 174 ? 22.680 -26.547 18.896 1.00 80.56 174 SER A O 1
ATOM 1389 N N . ARG A 1 175 ? 23.342 -25.185 20.554 1.00 83.62 175 ARG A N 1
ATOM 1390 C CA . ARG A 1 175 ? 22.195 -25.426 21.425 1.00 83.62 175 ARG A CA 1
ATOM 1391 C C . ARG A 1 175 ? 21.090 -24.491 20.968 1.00 83.62 175 ARG A C 1
ATOM 1393 O O . ARG A 1 175 ? 21.279 -23.275 20.959 1.00 83.62 175 ARG A O 1
ATOM 1400 N N . SER A 1 176 ? 19.936 -25.047 20.629 1.00 71.62 176 SER A N 1
ATOM 1401 C CA . SER A 1 176 ? 18.720 -24.264 20.473 1.00 71.62 176 SER A CA 1
ATOM 1402 C C . SER A 1 176 ? 18.390 -23.696 21.845 1.00 71.62 176 SER A C 1
ATOM 1404 O O . SER A 1 176 ? 17.827 -24.370 22.708 1.00 71.62 176 SER A O 1
ATOM 1406 N N . SER A 1 177 ? 18.799 -22.454 22.093 1.00 54.12 177 SER A N 1
ATOM 1407 C CA . SER A 1 177 ? 18.184 -21.697 23.161 1.00 54.12 177 SER A CA 1
ATOM 1408 C C . SER A 1 177 ? 16.730 -21.547 22.750 1.00 54.12 177 SER A C 1
ATOM 1410 O O . SER A 1 177 ? 16.423 -20.735 21.878 1.00 54.12 177 SER A O 1
ATOM 1412 N N . HIS A 1 178 ? 15.841 -22.290 23.408 1.00 42.62 178 HIS A N 1
ATOM 1413 C CA . HIS A 1 178 ? 14.553 -21.723 23.774 1.00 42.62 178 HIS A CA 1
ATOM 1414 C C . HIS A 1 178 ? 14.896 -20.494 24.621 1.00 42.62 178 HIS A C 1
ATOM 1416 O O . HIS A 1 178 ? 14.906 -20.530 25.847 1.00 42.62 178 HIS A O 1
ATOM 1422 N N . ILE A 1 179 ? 15.289 -19.402 23.955 1.00 38.59 179 ILE A N 1
ATOM 1423 C CA . ILE A 1 179 ? 14.913 -18.084 24.425 1.00 38.59 179 ILE A CA 1
ATOM 1424 C C . ILE A 1 179 ? 13.429 -18.289 24.649 1.00 38.59 179 ILE A C 1
ATOM 1426 O O . ILE A 1 179 ? 12.746 -18.742 23.728 1.00 38.59 179 ILE A O 1
ATOM 1430 N N . GLU A 1 180 ? 12.967 -18.110 25.885 1.00 35.53 180 GLU A N 1
ATOM 1431 C CA . GLU A 1 180 ? 11.562 -17.831 26.102 1.00 35.53 180 GLU A CA 1
ATOM 1432 C C . GLU A 1 180 ? 11.275 -16.691 25.136 1.00 35.53 180 GLU A C 1
ATOM 1434 O O . GLU A 1 180 ? 11.572 -15.529 25.418 1.00 35.53 180 GLU A O 1
ATOM 1439 N N . SER A 1 181 ? 10.812 -17.037 23.930 1.00 35.31 181 SER A N 1
ATOM 1440 C CA . SER A 1 181 ? 10.164 -16.103 23.053 1.00 35.31 181 SER A CA 1
ATOM 1441 C C . SER A 1 181 ? 9.182 -15.482 24.013 1.00 35.31 181 SER A C 1
ATOM 1443 O O . SER A 1 181 ? 8.395 -16.215 24.628 1.00 35.31 181 SER A O 1
ATOM 1445 N N . HIS A 1 182 ? 9.279 -14.176 24.239 1.00 35.88 182 HIS A N 1
ATOM 1446 C CA . HIS A 1 182 ? 8.096 -13.463 24.663 1.00 35.88 182 HIS A CA 1
ATOM 1447 C C . HIS A 1 182 ? 7.059 -13.902 23.652 1.00 35.88 182 HIS A C 1
ATOM 1449 O O . HIS A 1 182 ? 7.180 -13.561 22.480 1.00 35.88 182 HIS A O 1
ATOM 1455 N N . SER A 1 183 ? 6.218 -14.845 24.071 1.00 32.72 183 SER A N 1
ATOM 1456 C CA . SER A 1 183 ? 5.448 -15.658 23.162 1.00 32.72 183 SER A CA 1
ATOM 1457 C C . SER A 1 183 ? 4.419 -14.698 22.619 1.00 32.72 183 SER A C 1
ATOM 1459 O O . SER A 1 183 ? 3.371 -14.498 23.242 1.00 32.72 183 SER A O 1
ATOM 1461 N N . SER A 1 184 ? 4.732 -14.052 21.496 1.00 34.28 184 SER A N 1
ATOM 1462 C CA . SER A 1 184 ? 3.696 -13.679 20.565 1.00 34.28 184 SER A CA 1
ATOM 1463 C C . SER A 1 184 ? 2.922 -14.971 20.395 1.00 34.28 184 SER A C 1
ATOM 1465 O O . SER A 1 184 ? 3.463 -16.001 19.998 1.00 34.28 184 SER A O 1
ATOM 1467 N N . ARG A 1 185 ? 1.662 -14.969 20.819 1.00 46.50 185 ARG A N 1
ATOM 1468 C CA . ARG A 1 185 ? 0.785 -16.131 20.648 1.00 46.50 185 ARG A CA 1
ATOM 1469 C C . ARG A 1 185 ? 0.481 -16.384 19.158 1.00 46.50 185 ARG A C 1
ATOM 1471 O O . ARG A 1 185 ? -0.328 -17.250 18.851 1.00 46.50 185 ARG A O 1
ATOM 1478 N N . GLY A 1 186 ? 1.142 -15.640 18.269 1.00 56.19 186 GLY A N 1
ATOM 1479 C CA . GLY A 1 186 ? 1.079 -15.685 16.825 1.00 56.19 186 GLY A CA 1
ATOM 1480 C C . GLY A 1 186 ? 2.456 -15.757 16.145 1.00 56.19 186 GLY A C 1
ATOM 1481 O O . GLY A 1 186 ? 3.503 -15.647 16.785 1.00 56.19 186 GLY A O 1
ATOM 1482 N N . ASN A 1 187 ? 2.433 -15.908 14.822 1.00 70.50 187 ASN A N 1
ATOM 1483 C CA . ASN A 1 187 ? 3.552 -16.096 13.889 1.00 70.50 187 ASN A CA 1
ATOM 1484 C C . ASN A 1 187 ? 4.350 -14.811 13.598 1.00 70.50 187 ASN A C 1
ATOM 1486 O O . ASN A 1 187 ? 5.054 -14.739 12.590 1.00 70.50 187 ASN A O 1
ATOM 1490 N N . PHE A 1 188 ? 4.210 -13.772 14.424 1.00 85.88 188 PHE A N 1
ATOM 1491 C CA . PHE A 1 188 ? 5.094 -12.615 14.344 1.00 85.88 188 PHE A CA 1
ATOM 1492 C C . PHE A 1 188 ? 6.500 -13.022 14.794 1.00 85.88 188 PHE A C 1
ATOM 1494 O O . PHE A 1 188 ? 6.679 -13.585 15.872 1.00 85.88 188 PHE A O 1
ATOM 1501 N N . HIS A 1 189 ? 7.500 -12.702 13.984 1.00 87.06 189 HIS A N 1
ATOM 1502 C CA . HIS A 1 189 ? 8.889 -13.035 14.240 1.00 87.06 189 HIS A CA 1
ATOM 1503 C C . HIS A 1 189 ? 9.781 -11.835 13.911 1.00 87.06 189 HIS A C 1
ATOM 1505 O O . HIS A 1 189 ? 9.851 -11.392 12.765 1.00 87.06 189 HIS A O 1
ATOM 1511 N N . SER A 1 190 ? 10.462 -11.294 14.921 1.00 90.38 190 SER A N 1
ATOM 1512 C CA . SER A 1 190 ? 11.473 -10.246 14.757 1.00 90.38 190 SER A CA 1
ATOM 1513 C C . SER A 1 190 ? 12.843 -10.871 14.961 1.00 90.38 190 SER A C 1
ATOM 1515 O O . SER A 1 190 ? 13.166 -11.286 16.073 1.00 90.38 190 SER A O 1
ATOM 1517 N N . VAL A 1 191 ? 13.626 -10.951 13.885 1.00 90.31 191 VAL A N 1
ATOM 1518 C CA . VAL A 1 191 ? 14.913 -11.650 13.888 1.00 90.31 191 VAL A CA 1
ATOM 1519 C C . VAL A 1 191 ? 15.928 -10.859 14.708 1.00 90.31 191 VAL A C 1
ATOM 1521 O O . VAL A 1 191 ? 16.331 -9.749 14.339 1.00 90.31 191 VAL A O 1
ATOM 1524 N N . ILE A 1 192 ? 16.393 -11.441 15.810 1.00 90.56 192 ILE A N 1
ATOM 1525 C CA . ILE A 1 192 ? 17.440 -10.849 16.644 1.00 90.56 192 ILE A CA 1
ATOM 1526 C C . ILE A 1 192 ? 18.836 -11.269 16.177 1.00 90.56 192 ILE A C 1
ATOM 1528 O O . ILE A 1 192 ? 19.033 -12.253 15.474 1.00 90.56 192 ILE A O 1
ATOM 1532 N N . HIS A 1 193 ? 19.859 -10.538 16.633 1.00 88.75 193 HIS A N 1
ATOM 1533 C CA . HIS A 1 193 ? 21.259 -10.788 16.265 1.00 88.75 193 HIS A CA 1
ATOM 1534 C C . HIS A 1 193 ? 21.701 -12.260 16.357 1.00 88.75 193 HIS A C 1
ATOM 1536 O O . HIS A 1 193 ? 22.453 -12.716 15.506 1.00 88.75 193 HIS A O 1
ATOM 1542 N N . GLN A 1 194 ? 21.254 -12.976 17.390 1.00 87.69 194 GLN A N 1
ATOM 1543 C CA . GLN A 1 194 ? 21.650 -14.364 17.652 1.00 87.69 194 GLN A CA 1
ATOM 1544 C C . GLN A 1 194 ? 20.977 -15.378 16.717 1.00 87.69 194 GLN A C 1
ATOM 1546 O O . GLN A 1 194 ? 21.435 -16.511 16.642 1.00 87.69 194 GLN A O 1
ATOM 1551 N N . GLU A 1 195 ? 19.908 -14.982 16.025 1.00 88.56 195 GLU A N 1
ATOM 1552 C CA . GLU A 1 195 ? 19.170 -15.833 15.086 1.00 88.56 195 GLU A CA 1
ATOM 1553 C C . GLU A 1 195 ? 19.711 -15.721 13.657 1.00 88.56 195 GLU A C 1
ATOM 1555 O O . GLU A 1 195 ? 19.427 -16.574 12.816 1.00 88.56 195 GLU A O 1
ATOM 1560 N N . PHE A 1 196 ? 20.519 -14.693 13.373 1.00 90.81 196 PHE A N 1
ATOM 1561 C CA . PHE A 1 196 ? 21.203 -14.584 12.094 1.00 90.81 196 PHE A CA 1
ATOM 1562 C C . PHE A 1 196 ? 22.319 -15.625 11.983 1.00 90.81 196 PHE A C 1
ATOM 1564 O O . PHE A 1 196 ? 23.260 -15.662 12.774 1.00 90.81 196 PHE A O 1
ATOM 1571 N N . ILE A 1 197 ? 22.238 -16.414 10.923 1.00 89.62 197 ILE A N 1
ATOM 1572 C CA . ILE A 1 197 ? 23.231 -17.372 10.468 1.00 89.62 197 ILE A CA 1
ATOM 1573 C C . ILE A 1 197 ? 24.108 -16.666 9.423 1.00 89.62 197 ILE A C 1
ATOM 1575 O O . ILE A 1 197 ? 23.580 -16.162 8.420 1.00 89.62 197 ILE A O 1
ATOM 1579 N N . PRO A 1 198 ? 25.438 -16.595 9.627 1.00 90.50 198 PRO A N 1
ATOM 1580 C CA . PRO A 1 198 ? 26.342 -16.082 8.610 1.00 90.50 198 PRO A CA 1
ATOM 1581 C C . PRO A 1 198 ? 26.321 -17.008 7.394 1.00 90.50 198 PRO A C 1
ATOM 1583 O O . PRO A 1 198 ? 26.406 -18.229 7.513 1.00 90.50 198 PRO A O 1
ATOM 1586 N N . HIS A 1 199 ? 26.234 -16.421 6.210 1.00 84.38 199 HIS A N 1
ATOM 1587 C CA . HIS A 1 199 ? 26.317 -17.142 4.952 1.00 84.38 199 HIS A CA 1
ATOM 1588 C C . HIS A 1 199 ? 27.693 -16.922 4.319 1.00 84.38 199 HIS A C 1
ATOM 1590 O O . HIS A 1 199 ? 28.119 -15.777 4.141 1.00 84.38 199 HIS A O 1
ATOM 1596 N N . GLN A 1 200 ? 28.377 -18.021 3.981 1.00 84.31 200 GLN A N 1
ATOM 1597 C CA . GLN A 1 200 ? 29.738 -18.033 3.426 1.00 84.31 200 GLN A CA 1
ATOM 1598 C C . GLN A 1 200 ? 30.745 -17.341 4.367 1.00 84.31 200 GLN A C 1
ATOM 1600 O O . GLN A 1 200 ? 30.640 -17.469 5.587 1.00 84.31 200 GLN A O 1
ATOM 1605 N N . LYS A 1 201 ? 31.733 -16.604 3.841 1.00 84.31 201 LYS A N 1
ATOM 1606 C CA . LYS A 1 201 ? 32.748 -15.896 4.641 1.00 84.31 201 LYS A CA 1
ATOM 1607 C C . LYS A 1 201 ? 32.210 -14.602 5.258 1.00 84.31 201 LYS A C 1
ATOM 1609 O O . LYS A 1 201 ? 32.763 -13.516 5.063 1.00 84.31 201 LYS A O 1
ATOM 1614 N N . THR A 1 202 ? 31.100 -14.697 5.976 1.00 90.06 202 THR A N 1
ATOM 1615 C CA . THR A 1 202 ? 30.462 -13.557 6.633 1.00 90.06 202 THR A CA 1
ATOM 1616 C C . THR A 1 202 ? 30.743 -13.561 8.126 1.00 90.06 202 THR A C 1
ATOM 1618 O O . THR A 1 202 ? 30.610 -14.575 8.801 1.00 90.06 202 THR A O 1
ATOM 1621 N N . THR A 1 203 ? 31.091 -12.395 8.663 1.00 91.88 203 THR A N 1
ATOM 1622 C CA . THR A 1 203 ? 31.183 -12.144 10.102 1.00 91.88 203 THR A CA 1
ATOM 1623 C C . THR A 1 203 ? 30.014 -11.276 10.546 1.00 91.88 203 THR A C 1
ATOM 1625 O O . THR A 1 203 ? 29.751 -10.223 9.961 1.00 91.88 203 THR A O 1
ATOM 1628 N N . LEU A 1 204 ? 29.344 -11.690 11.622 1.00 93.31 204 LEU A N 1
ATOM 1629 C CA . LEU A 1 204 ? 28.261 -10.936 12.245 1.00 93.31 204 LEU A CA 1
ATOM 1630 C C . LEU A 1 204 ? 28.748 -10.287 13.537 1.00 93.31 204 LEU A C 1
ATOM 1632 O O . LEU A 1 204 ? 29.432 -10.911 14.347 1.00 93.31 204 LEU A O 1
ATOM 1636 N N . LYS A 1 205 ? 28.372 -9.028 13.759 1.00 94.25 205 LYS A N 1
ATOM 1637 C CA . LYS A 1 205 ? 28.666 -8.312 15.003 1.00 94.25 205 LYS A CA 1
ATOM 1638 C C . LYS A 1 205 ? 27.445 -7.542 15.481 1.00 94.25 205 LYS A C 1
ATOM 1640 O O . LYS A 1 205 ? 26.918 -6.700 14.758 1.00 94.25 205 LYS A O 1
ATOM 1645 N N . LYS A 1 206 ? 27.039 -7.772 16.730 1.00 93.06 206 LYS A N 1
ATOM 1646 C CA . LYS A 1 206 ? 26.006 -6.961 17.383 1.00 93.06 206 LYS A CA 1
ATOM 1647 C C . LYS A 1 206 ? 26.491 -5.521 17.542 1.00 93.06 206 LYS A C 1
ATOM 1649 O O . LYS A 1 206 ? 27.582 -5.282 18.068 1.00 93.06 206 LYS A O 1
ATOM 1654 N N . THR A 1 207 ? 25.677 -4.565 17.127 1.00 91.12 207 THR A N 1
ATOM 1655 C CA . THR A 1 207 ? 25.874 -3.136 17.381 1.00 91.12 207 THR A CA 1
ATOM 1656 C C . THR A 1 207 ? 24.664 -2.572 18.122 1.00 91.12 207 THR A C 1
ATOM 1658 O O . THR A 1 207 ? 23.678 -3.268 18.358 1.00 91.12 207 THR A O 1
ATOM 1661 N N . ILE A 1 208 ? 24.740 -1.298 18.513 1.00 81.94 208 ILE A N 1
ATOM 1662 C CA . ILE A 1 208 ? 23.594 -0.570 19.082 1.00 81.94 208 ILE A CA 1
ATOM 1663 C C . ILE A 1 208 ? 22.493 -0.387 18.025 1.00 81.94 208 ILE A C 1
ATOM 1665 O O . ILE A 1 208 ? 21.317 -0.340 18.360 1.00 81.94 208 ILE A O 1
ATOM 1669 N N . SER A 1 209 ? 22.877 -0.289 16.750 1.00 84.06 209 SER A N 1
ATOM 1670 C CA . SER A 1 209 ? 21.973 -0.016 15.634 1.00 84.06 209 SER A CA 1
ATOM 1671 C C . SER A 1 209 ? 21.405 -1.267 14.959 1.00 84.06 209 SER A C 1
ATOM 1673 O O . SER A 1 209 ? 20.541 -1.112 14.105 1.00 84.06 209 SER A O 1
ATOM 1675 N N . GLY A 1 210 ? 21.872 -2.473 15.295 1.00 91.38 210 GLY A N 1
ATOM 1676 C CA . GLY A 1 210 ? 21.405 -3.723 14.691 1.00 91.38 210 GLY A CA 1
ATOM 1677 C C . GLY A 1 210 ? 22.500 -4.787 14.584 1.00 91.38 210 GLY A C 1
ATOM 1678 O O . GLY A 1 210 ? 23.421 -4.850 15.403 1.00 91.38 210 GLY A O 1
ATOM 1679 N N . THR A 1 211 ? 22.412 -5.630 13.558 1.00 95.25 211 THR A N 1
ATOM 1680 C CA . THR A 1 211 ? 23.441 -6.624 13.223 1.00 95.25 211 THR A CA 1
ATOM 1681 C C . THR A 1 211 ? 24.319 -6.088 12.103 1.00 95.25 211 THR A C 1
ATOM 1683 O O . THR A 1 211 ? 23.868 -5.939 10.969 1.00 95.25 211 THR A O 1
ATOM 1686 N N . ARG A 1 212 ? 25.590 -5.805 12.406 1.00 96.06 212 ARG A N 1
ATOM 1687 C CA . ARG A 1 212 ? 26.596 -5.471 11.392 1.00 96.06 212 ARG A CA 1
ATOM 1688 C C . ARG A 1 212 ? 27.062 -6.751 10.709 1.00 96.06 212 ARG A C 1
ATOM 1690 O O . ARG A 1 212 ? 27.461 -7.696 11.391 1.00 96.06 212 ARG A O 1
ATOM 1697 N N . VAL A 1 213 ? 27.028 -6.747 9.385 1.00 95.50 213 VAL A N 1
ATOM 1698 C CA . VAL A 1 213 ? 27.373 -7.871 8.513 1.00 95.50 213 VAL A CA 1
ATOM 1699 C C . VAL A 1 213 ? 28.572 -7.459 7.669 1.00 95.50 213 VAL A C 1
ATOM 1701 O O . VAL A 1 213 ? 28.505 -6.459 6.955 1.00 95.50 213 VAL A O 1
ATOM 1704 N N . LEU A 1 214 ? 29.673 -8.200 7.787 1.00 93.88 214 LEU A N 1
ATOM 1705 C CA . LEU A 1 214 ? 30.922 -7.962 7.060 1.00 93.88 214 LEU A CA 1
ATOM 1706 C C . LEU A 1 214 ? 31.288 -9.205 6.262 1.00 93.88 214 LEU A C 1
ATOM 1708 O O . LEU A 1 214 ? 31.307 -10.293 6.837 1.00 93.88 214 LEU A O 1
ATOM 1712 N N . SER A 1 215 ? 31.629 -9.063 4.984 1.00 90.50 215 SER A N 1
ATOM 1713 C CA . SER A 1 215 ? 32.063 -10.213 4.188 1.00 90.50 215 SER A CA 1
ATOM 1714 C C . SER A 1 215 ? 33.113 -9.882 3.132 1.00 90.50 215 SER A C 1
ATOM 1716 O O . SER A 1 215 ? 33.199 -8.754 2.652 1.00 90.50 215 SER A O 1
ATOM 1718 N N . GLU A 1 216 ? 33.932 -10.873 2.785 1.00 85.94 216 GLU A N 1
ATOM 1719 C CA . GLU A 1 216 ? 34.791 -10.828 1.598 1.00 85.94 216 GLU A CA 1
ATOM 1720 C C . GLU A 1 216 ? 33.926 -10.902 0.322 1.00 85.94 216 GLU A C 1
ATOM 1722 O O . GLU A 1 216 ? 32.878 -11.545 0.346 1.00 85.94 216 GLU A O 1
ATOM 1727 N N . PRO A 1 217 ? 34.336 -10.280 -0.797 1.00 79.25 217 PRO A N 1
ATOM 1728 C CA . PRO A 1 217 ? 33.602 -10.312 -2.068 1.00 79.25 217 PRO A CA 1
ATOM 1729 C C . PRO A 1 217 ? 33.736 -11.680 -2.762 1.00 79.25 217 PRO A C 1
ATOM 1731 O O . PRO A 1 217 ? 34.389 -11.818 -3.794 1.00 79.25 217 PRO A O 1
ATOM 1734 N N . ILE A 1 218 ? 33.179 -12.729 -2.160 1.00 71.00 218 ILE A N 1
ATOM 1735 C CA . ILE A 1 218 ? 33.245 -14.106 -2.658 1.00 71.00 218 ILE A CA 1
ATOM 1736 C C . ILE A 1 218 ? 31.824 -14.658 -2.711 1.00 71.00 218 ILE A C 1
ATOM 1738 O O . ILE A 1 218 ? 31.238 -14.902 -1.664 1.00 71.00 218 ILE A O 1
ATOM 1742 N N . SER A 1 219 ? 31.305 -14.907 -3.921 1.00 74.69 219 SER A N 1
ATOM 1743 C CA . SER A 1 219 ? 29.928 -15.382 -4.157 1.00 74.69 219 SER A CA 1
ATOM 1744 C C . SER A 1 219 ? 28.866 -14.406 -3.601 1.00 74.69 219 SER A C 1
ATOM 1746 O O . SER A 1 219 ? 29.073 -13.198 -3.685 1.00 74.69 219 SER A O 1
ATOM 1748 N N . THR A 1 220 ? 27.715 -14.880 -3.109 1.00 80.44 220 THR A N 1
ATOM 1749 C CA . THR A 1 220 ? 26.603 -14.069 -2.569 1.00 80.44 220 THR A CA 1
ATOM 1750 C C . THR A 1 220 ? 26.538 -14.114 -1.036 1.00 80.44 220 THR A C 1
ATOM 1752 O O . THR A 1 220 ? 25.575 -14.662 -0.496 1.00 80.44 220 THR A O 1
ATOM 1755 N N . PRO A 1 221 ? 27.533 -13.577 -0.304 1.00 85.06 221 PRO A N 1
ATOM 1756 C CA . PRO A 1 221 ? 27.620 -13.719 1.144 1.00 85.06 221 PRO A CA 1
ATOM 1757 C C . PRO A 1 221 ? 26.589 -12.848 1.860 1.00 85.06 221 PRO A C 1
ATOM 1759 O O . PRO A 1 221 ? 26.053 -11.906 1.291 1.00 85.06 221 PRO A O 1
ATOM 1762 N N . GLY A 1 222 ? 26.327 -13.093 3.138 1.00 91.50 222 GLY A N 1
ATOM 1763 C CA . GLY A 1 222 ? 25.443 -12.234 3.925 1.00 91.50 222 GLY A CA 1
ATOM 1764 C C . GLY A 1 222 ? 24.922 -12.925 5.171 1.00 91.50 222 GLY A C 1
ATOM 1765 O O . GLY A 1 222 ? 25.630 -13.716 5.790 1.00 91.50 222 GLY A O 1
ATOM 1766 N N . ALA A 1 223 ? 23.688 -12.621 5.557 1.00 92.81 223 ALA A N 1
ATOM 1767 C CA . ALA A 1 223 ? 23.078 -13.191 6.750 1.00 92.81 223 ALA A CA 1
ATOM 1768 C C . ALA A 1 223 ? 21.612 -13.541 6.506 1.00 92.81 223 ALA A C 1
ATOM 1770 O O . ALA A 1 223 ? 20.874 -12.759 5.905 1.00 92.81 223 ALA A O 1
ATOM 1771 N N . TYR A 1 224 ? 21.175 -14.685 7.021 1.00 94.50 224 TYR A N 1
ATOM 1772 C CA . TYR A 1 224 ? 19.770 -15.093 7.011 1.00 94.50 224 TYR A CA 1
ATOM 1773 C C . TYR A 1 224 ? 19.389 -15.739 8.338 1.00 94.50 224 TYR A C 1
ATOM 1775 O O . TYR A 1 224 ? 20.258 -16.162 9.085 1.00 94.50 224 TYR A O 1
ATOM 1783 N N . ALA A 1 225 ? 18.101 -15.833 8.627 1.00 92.19 225 ALA A N 1
ATOM 1784 C CA . ALA A 1 225 ? 17.562 -16.603 9.739 1.00 92.19 225 ALA A CA 1
ATOM 1785 C C . ALA A 1 225 ? 16.651 -17.715 9.215 1.00 92.19 225 ALA A C 1
ATOM 1787 O O . ALA A 1 225 ? 16.109 -17.621 8.109 1.00 92.19 225 ALA A O 1
ATOM 1788 N N . LEU A 1 226 ? 16.505 -18.776 10.007 1.00 90.12 226 LEU A N 1
ATOM 1789 C CA . LEU A 1 226 ? 15.506 -19.815 9.773 1.00 90.12 226 LEU A CA 1
ATOM 1790 C C . LEU A 1 226 ? 14.221 -19.412 10.485 1.00 90.12 226 LEU A C 1
ATOM 1792 O O . LEU A 1 226 ? 14.217 -19.277 11.705 1.00 90.12 226 LEU A O 1
ATOM 1796 N N . VAL A 1 227 ? 13.150 -19.224 9.721 1.00 89.75 227 VAL A N 1
ATOM 1797 C CA . VAL A 1 227 ? 11.862 -18.756 10.236 1.00 89.75 227 VAL A CA 1
ATOM 1798 C C . VAL A 1 227 ? 10.797 -19.784 9.895 1.00 89.75 227 VAL A C 1
ATOM 1800 O O . VAL A 1 227 ? 10.627 -20.145 8.729 1.00 89.75 227 VAL A O 1
ATOM 1803 N N . ASP A 1 228 ? 10.096 -20.269 10.914 1.00 90.62 228 ASP A N 1
ATOM 1804 C CA . ASP A 1 228 ? 8.962 -21.170 10.726 1.00 90.62 228 ASP A CA 1
ATOM 1805 C C . ASP A 1 228 ? 7.775 -20.394 10.137 1.00 90.62 228 ASP A C 1
ATOM 1807 O O . ASP A 1 228 ? 7.493 -19.260 10.527 1.00 90.62 228 ASP A O 1
ATOM 1811 N N . VAL A 1 229 ? 7.091 -20.998 9.166 1.00 90.00 229 VAL A N 1
ATOM 1812 C CA . VAL A 1 229 ? 5.978 -20.381 8.431 1.00 90.00 229 VAL A CA 1
ATOM 1813 C C . VAL A 1 229 ? 4.833 -21.367 8.247 1.00 90.00 229 VAL A C 1
ATOM 1815 O O . VAL A 1 229 ? 5.023 -22.582 8.243 1.00 90.00 229 VAL A O 1
ATOM 1818 N N . ILE A 1 230 ? 3.624 -20.840 8.062 1.00 90.62 230 ILE A N 1
ATOM 1819 C CA . ILE A 1 230 ? 2.444 -21.659 7.779 1.00 90.62 230 ILE A CA 1
ATOM 1820 C C . ILE A 1 230 ? 2.384 -21.938 6.267 1.00 90.62 230 ILE A C 1
ATOM 1822 O O . ILE A 1 230 ? 2.328 -20.984 5.487 1.00 90.62 230 ILE A O 1
ATOM 1826 N N . PRO A 1 231 ? 2.347 -23.206 5.822 1.00 92.31 231 PRO A N 1
ATOM 1827 C CA . PRO A 1 231 ? 2.142 -23.519 4.411 1.00 92.31 231 PRO A CA 1
ATOM 1828 C C . PRO A 1 231 ? 0.801 -22.984 3.887 1.00 92.31 231 PRO A C 1
ATOM 1830 O O . PRO A 1 231 ? -0.190 -22.988 4.616 1.00 92.31 231 PRO A O 1
ATOM 1833 N N . ASN A 1 232 ? 0.738 -22.579 2.614 1.00 90.94 232 ASN A N 1
ATOM 1834 C CA . ASN A 1 232 ? -0.441 -21.938 1.999 1.00 90.94 232 ASN A CA 1
ATOM 1835 C C . ASN A 1 232 ? -0.892 -20.656 2.711 1.00 90.94 232 ASN A C 1
ATOM 1837 O O . ASN A 1 232 ? -2.088 -20.383 2.825 1.00 90.94 232 ASN A O 1
ATOM 1841 N N . SER A 1 233 ? 0.056 -19.881 3.222 1.00 90.00 233 SER A N 1
ATOM 1842 C CA . SER A 1 233 ? -0.220 -18.568 3.796 1.00 90.00 233 SER A CA 1
ATOM 1843 C C . SER A 1 233 ? 0.521 -17.485 3.030 1.00 90.00 233 SER A C 1
ATOM 1845 O O . SER A 1 233 ? 1.423 -17.770 2.249 1.00 90.00 233 SER A O 1
ATOM 1847 N N . ILE A 1 234 ? 0.144 -16.236 3.265 1.00 88.75 234 ILE A N 1
ATOM 1848 C CA . ILE A 1 234 ? 0.920 -15.080 2.830 1.00 88.75 234 ILE A CA 1
ATOM 1849 C C . ILE A 1 234 ? 1.662 -14.573 4.059 1.00 88.75 234 ILE A C 1
ATOM 1851 O O . ILE A 1 234 ? 1.072 -14.468 5.139 1.00 88.75 234 ILE A O 1
ATOM 1855 N N . ILE A 1 235 ? 2.936 -14.237 3.904 1.00 89.75 235 ILE A N 1
ATOM 1856 C CA . ILE A 1 235 ? 3.687 -13.498 4.920 1.00 89.75 235 ILE A CA 1
ATOM 1857 C C . ILE A 1 235 ? 3.965 -12.083 4.429 1.00 89.75 235 ILE A C 1
ATOM 1859 O O . ILE A 1 235 ? 4.143 -11.856 3.234 1.00 89.75 235 ILE A O 1
ATOM 1863 N N . THR A 1 236 ? 4.045 -11.141 5.361 1.00 89.06 236 THR A N 1
ATOM 1864 C CA . THR A 1 236 ? 4.589 -9.805 5.132 1.00 89.06 236 THR A CA 1
ATOM 1865 C C . THR A 1 236 ? 5.946 -9.683 5.809 1.00 89.06 236 THR A C 1
ATOM 1867 O O . THR A 1 236 ? 6.185 -10.270 6.867 1.00 89.06 236 THR A O 1
ATOM 1870 N N . LEU A 1 237 ? 6.831 -8.908 5.194 1.00 88.56 237 LEU A N 1
ATOM 1871 C CA . LEU A 1 237 ? 8.172 -8.627 5.671 1.00 88.56 237 LEU A CA 1
ATOM 1872 C C . LEU A 1 237 ? 8.344 -7.125 5.837 1.00 88.56 237 LEU A C 1
ATOM 1874 O O . LEU A 1 237 ? 7.975 -6.363 4.942 1.00 88.56 237 LEU A O 1
ATOM 1878 N N . HIS A 1 238 ? 8.966 -6.721 6.938 1.00 89.56 238 HIS A N 1
ATOM 1879 C CA . HIS A 1 238 ? 9.469 -5.370 7.137 1.00 89.56 238 HIS A CA 1
ATOM 1880 C C . HIS A 1 238 ? 10.969 -5.431 7.391 1.00 89.56 238 HIS A C 1
ATOM 1882 O O . HIS A 1 238 ? 11.449 -6.046 8.344 1.00 89.56 238 HIS A O 1
ATOM 1888 N N . ILE A 1 239 ? 11.717 -4.803 6.494 1.00 89.75 239 ILE A N 1
ATOM 1889 C CA . ILE A 1 239 ? 13.172 -4.838 6.487 1.00 89.75 239 ILE A CA 1
ATOM 1890 C C . ILE A 1 239 ? 13.686 -3.416 6.568 1.00 89.75 239 ILE A C 1
ATOM 1892 O O . ILE A 1 239 ? 13.265 -2.557 5.798 1.00 89.75 239 ILE A O 1
ATOM 1896 N N . LYS A 1 240 ? 14.647 -3.191 7.460 1.00 89.88 240 LYS A N 1
ATOM 1897 C CA . LYS A 1 240 ? 15.399 -1.942 7.541 1.00 89.88 240 LYS A CA 1
ATOM 1898 C C . LYS A 1 240 ? 16.883 -2.249 7.510 1.00 89.88 240 LYS A C 1
ATOM 1900 O O . LYS A 1 240 ? 17.402 -2.901 8.417 1.00 89.88 240 LYS A O 1
ATOM 1905 N N . VAL A 1 241 ? 17.579 -1.759 6.491 1.00 92.00 241 VAL A N 1
ATOM 1906 C CA . VAL A 1 241 ? 19.001 -2.052 6.272 1.00 92.00 241 VAL A CA 1
ATOM 1907 C C . VAL A 1 241 ? 19.755 -0.811 5.808 1.00 92.00 241 VAL A C 1
ATOM 1909 O O . VAL A 1 241 ? 19.239 -0.014 5.031 1.00 92.00 241 VAL A O 1
ATOM 1912 N N . SER A 1 242 ? 20.983 -0.646 6.287 1.00 92.25 242 SER A N 1
ATOM 1913 C CA . SER A 1 242 ? 21.943 0.320 5.747 1.00 92.25 242 SER A CA 1
ATOM 1914 C C . SER A 1 242 ? 23.057 -0.436 5.046 1.00 92.25 242 SER A C 1
ATOM 1916 O O . SER A 1 242 ? 23.793 -1.170 5.702 1.00 92.25 242 SER A O 1
ATOM 1918 N N . VAL A 1 243 ? 23.197 -0.259 3.737 1.00 89.25 243 VAL A N 1
ATOM 1919 C CA . VAL A 1 243 ? 24.283 -0.859 2.949 1.00 89.25 243 VAL A CA 1
ATOM 1920 C C . VAL A 1 243 ? 25.408 0.166 2.800 1.00 89.25 243 VAL A C 1
ATOM 1922 O O . VAL A 1 243 ? 25.140 1.356 2.650 1.00 89.25 243 VAL A O 1
ATOM 1925 N N . VAL A 1 244 ? 26.667 -0.253 2.914 1.00 88.81 244 VAL A N 1
ATOM 1926 C CA . VAL A 1 244 ? 27.826 0.646 2.798 1.00 88.81 244 VAL A CA 1
ATOM 1927 C C . VAL A 1 244 ? 28.401 0.582 1.389 1.00 88.81 244 VAL A C 1
ATOM 1929 O O . VAL A 1 244 ? 28.694 -0.501 0.876 1.00 88.81 244 VAL A O 1
ATOM 1932 N N . PHE A 1 245 ? 28.623 1.753 0.794 1.00 79.94 245 PHE A N 1
ATOM 1933 C CA . PHE A 1 245 ? 29.176 1.884 -0.551 1.00 79.94 245 PHE A CA 1
ATOM 1934 C C . PHE A 1 245 ? 30.569 1.252 -0.667 1.00 79.94 245 PHE A C 1
ATOM 1936 O O . PHE A 1 245 ? 31.393 1.438 0.234 1.00 79.94 245 PHE A O 1
ATOM 1943 N N . PRO A 1 246 ? 30.881 0.544 -1.772 1.00 82.94 246 PRO A N 1
ATOM 1944 C CA . PRO A 1 246 ? 30.069 0.325 -2.981 1.00 82.94 246 PRO A CA 1
ATOM 1945 C C . PRO A 1 246 ? 29.251 -0.981 -2.972 1.00 82.94 246 PRO A C 1
ATOM 1947 O O . PRO A 1 246 ? 28.983 -1.537 -4.032 1.00 82.94 246 PRO A O 1
ATOM 1950 N N . SER A 1 247 ? 28.897 -1.520 -1.802 1.00 83.56 247 SER A N 1
ATOM 1951 C CA . SER A 1 247 ? 28.158 -2.785 -1.719 1.00 83.56 247 SER A CA 1
ATOM 1952 C C . SER A 1 247 ? 26.735 -2.643 -2.257 1.00 83.56 247 SER A C 1
ATOM 1954 O O . SER A 1 247 ? 26.068 -1.634 -2.041 1.00 83.56 247 SER A O 1
ATOM 1956 N N . LEU A 1 248 ? 26.250 -3.712 -2.877 1.00 84.12 248 LEU A N 1
ATOM 1957 C CA . LEU A 1 248 ? 24.845 -3.919 -3.207 1.00 84.12 248 LEU A CA 1
ATOM 1958 C C . LEU A 1 248 ? 24.344 -5.132 -2.431 1.00 84.12 248 LEU A C 1
ATOM 1960 O O . LEU A 1 248 ? 25.072 -6.116 -2.295 1.00 84.12 248 LEU A O 1
ATOM 1964 N N . ALA A 1 249 ? 23.115 -5.086 -1.930 1.00 87.00 249 ALA A N 1
ATOM 1965 C CA . ALA A 1 249 ? 22.501 -6.212 -1.233 1.00 87.00 249 ALA A CA 1
ATOM 1966 C C . ALA A 1 249 ? 21.093 -6.489 -1.760 1.00 87.00 249 ALA A C 1
ATOM 1968 O O . ALA A 1 249 ? 20.484 -5.622 -2.371 1.00 87.00 249 ALA A O 1
ATOM 1969 N N . PHE A 1 250 ? 20.560 -7.684 -1.542 1.00 83.81 250 PHE A N 1
ATOM 1970 C CA . PHE A 1 250 ? 19.209 -8.051 -1.947 1.00 83.81 250 PHE A CA 1
ATOM 1971 C C . PHE A 1 250 ? 18.500 -8.875 -0.873 1.00 83.81 250 PHE A C 1
ATOM 1973 O O . PHE A 1 250 ? 19.134 -9.572 -0.075 1.00 83.81 250 PHE A O 1
ATOM 1980 N N . LEU A 1 251 ? 17.169 -8.785 -0.853 1.00 87.44 251 LEU A N 1
ATOM 1981 C CA . LEU A 1 251 ? 16.327 -9.626 -0.002 1.00 87.44 251 LEU A CA 1
ATOM 1982 C C . LEU A 1 251 ? 16.388 -11.078 -0.484 1.00 87.44 251 LEU A C 1
ATOM 1984 O O . LEU A 1 251 ? 16.061 -11.372 -1.633 1.00 87.44 251 LEU A O 1
ATOM 1988 N N . TYR A 1 252 ? 16.758 -11.979 0.417 1.00 91.75 252 TYR A N 1
ATOM 1989 C CA . TYR A 1 252 ? 16.817 -13.410 0.170 1.00 91.75 252 TYR A CA 1
ATOM 1990 C C . TYR A 1 252 ? 15.723 -14.126 0.958 1.00 91.75 252 TYR A C 1
ATOM 1992 O O . TYR A 1 252 ? 15.685 -14.041 2.187 1.00 91.75 252 TYR A O 1
ATOM 2000 N N . VAL A 1 253 ? 14.844 -14.832 0.244 1.00 90.62 253 VAL A N 1
ATOM 2001 C CA . VAL A 1 253 ? 13.851 -15.732 0.837 1.00 90.62 253 VAL A CA 1
ATOM 2002 C C . VAL A 1 253 ? 13.836 -17.045 0.065 1.00 90.62 253 VAL A C 1
ATOM 2004 O O . VAL A 1 253 ? 13.575 -17.045 -1.138 1.00 90.62 253 VAL A O 1
ATOM 2007 N N . ALA A 1 254 ? 14.091 -18.159 0.746 1.00 90.38 254 ALA A N 1
ATOM 2008 C CA . ALA A 1 254 ? 14.111 -19.495 0.153 1.00 90.38 254 ALA A CA 1
ATOM 2009 C C . ALA A 1 254 ? 13.483 -20.538 1.080 1.00 90.38 254 ALA A C 1
ATOM 2011 O O . ALA A 1 254 ? 13.472 -20.360 2.296 1.00 90.38 254 ALA A O 1
ATOM 2012 N N . ASP A 1 255 ? 12.998 -21.644 0.524 1.00 90.12 255 ASP A N 1
ATOM 2013 C CA . ASP A 1 255 ? 12.625 -22.824 1.305 1.00 90.12 255 ASP A CA 1
ATOM 2014 C C . ASP A 1 255 ? 13.857 -23.361 2.050 1.00 90.12 255 ASP A C 1
ATOM 2016 O O . ASP A 1 255 ? 14.906 -23.620 1.452 1.00 90.12 255 ASP A O 1
ATOM 2020 N N . ALA A 1 256 ? 13.740 -23.533 3.366 1.00 84.50 256 ALA A N 1
ATOM 2021 C CA . ALA A 1 256 ? 14.841 -24.014 4.188 1.00 84.50 256 ALA A CA 1
ATOM 2022 C C . ALA A 1 256 ? 15.276 -25.445 3.845 1.00 84.50 256 ALA A C 1
ATOM 2024 O O . ALA A 1 256 ? 16.459 -25.762 4.024 1.00 84.50 256 ALA A O 1
ATOM 2025 N N . VAL A 1 257 ? 14.351 -26.273 3.346 1.00 81.69 257 VAL A N 1
ATOM 2026 C CA . VAL A 1 257 ? 14.573 -27.690 3.032 1.00 81.69 257 VAL A CA 1
ATOM 2027 C C . VAL A 1 257 ? 15.125 -27.864 1.623 1.00 81.69 257 VAL A C 1
ATOM 2029 O O . VAL A 1 257 ? 16.191 -28.452 1.464 1.00 81.69 257 VAL A O 1
ATOM 2032 N N . SER A 1 258 ? 14.418 -27.372 0.600 1.00 84.81 258 SER A N 1
ATOM 2033 C CA . SER A 1 258 ? 14.844 -27.561 -0.795 1.00 84.81 258 SER A CA 1
ATOM 2034 C C . SER A 1 258 ? 15.876 -26.543 -1.282 1.00 84.81 258 SER A C 1
ATOM 2036 O O . SER A 1 258 ? 16.516 -26.783 -2.299 1.00 84.81 258 SER A O 1
ATOM 2038 N N . GLY A 1 259 ? 16.024 -25.402 -0.599 1.00 85.56 259 GLY A N 1
ATOM 2039 C CA . GLY A 1 259 ? 16.870 -24.292 -1.049 1.00 85.56 259 GLY A CA 1
ATOM 2040 C C . GLY A 1 259 ? 16.275 -23.475 -2.201 1.00 85.56 259 GLY A C 1
ATOM 2041 O O . GLY A 1 259 ? 16.884 -22.496 -2.624 1.00 85.56 259 GLY A O 1
ATOM 2042 N N . ASN A 1 260 ? 15.087 -23.833 -2.700 1.00 84.69 260 ASN A N 1
ATOM 2043 C CA . ASN A 1 260 ? 14.433 -23.100 -3.779 1.00 84.69 260 ASN A CA 1
ATOM 2044 C C . ASN A 1 260 ? 14.053 -21.684 -3.327 1.00 84.69 260 ASN A C 1
ATOM 2046 O O . ASN A 1 260 ? 13.370 -21.508 -2.316 1.00 84.69 260 ASN A O 1
ATOM 2050 N N . GLU A 1 261 ? 14.457 -20.676 -4.098 1.00 86.69 261 GLU A N 1
ATOM 2051 C CA . GLU A 1 261 ? 14.105 -19.282 -3.825 1.00 86.69 261 GLU A CA 1
ATOM 2052 C C . GLU A 1 261 ? 12.604 -19.042 -4.020 1.00 86.69 261 GLU A C 1
ATOM 2054 O O . GLU A 1 261 ? 12.024 -19.388 -5.050 1.00 86.69 261 GLU A O 1
ATOM 2059 N N . LEU A 1 262 ? 11.978 -18.419 -3.022 1.00 84.19 262 LEU A N 1
ATOM 2060 C CA . LEU A 1 262 ? 10.557 -18.060 -3.030 1.00 84.19 262 LEU A CA 1
ATOM 2061 C C . LEU A 1 262 ? 10.325 -16.644 -3.565 1.00 84.19 262 LEU A C 1
ATOM 2063 O O . LEU A 1 262 ? 9.220 -16.304 -3.980 1.00 84.19 262 LEU A O 1
ATOM 2067 N N . ILE A 1 263 ? 11.371 -15.817 -3.578 1.00 80.38 263 ILE A N 1
ATOM 2068 C CA . ILE A 1 263 ? 11.356 -14.467 -4.136 1.00 80.38 263 ILE A CA 1
ATOM 2069 C C . ILE A 1 263 ? 12.454 -14.329 -5.186 1.00 80.38 263 ILE A C 1
ATOM 2071 O O . ILE A 1 263 ? 13.522 -14.922 -5.076 1.00 80.38 263 ILE A O 1
ATOM 2075 N N . LYS A 1 264 ? 12.205 -13.514 -6.212 1.00 69.62 264 LYS A N 1
ATOM 2076 C CA . LYS A 1 264 ? 13.254 -13.140 -7.163 1.00 69.62 264 LYS A CA 1
ATOM 2077 C C . LYS A 1 264 ? 14.223 -12.154 -6.511 1.00 69.62 264 LYS A C 1
ATOM 2079 O O . LYS A 1 264 ? 13.812 -11.281 -5.753 1.00 69.62 264 LYS A O 1
ATOM 2084 N N . ARG A 1 265 ? 15.499 -12.219 -6.891 1.00 69.44 265 ARG A N 1
ATOM 2085 C CA . ARG A 1 265 ? 16.567 -11.305 -6.441 1.00 69.44 265 ARG A CA 1
ATOM 2086 C C . ARG A 1 265 ? 16.479 -9.897 -7.060 1.00 69.44 265 ARG A C 1
ATOM 2088 O O . ARG A 1 265 ? 17.475 -9.350 -7.516 1.00 69.44 265 ARG A O 1
ATOM 2095 N N . ASN A 1 266 ? 15.284 -9.322 -7.160 1.00 59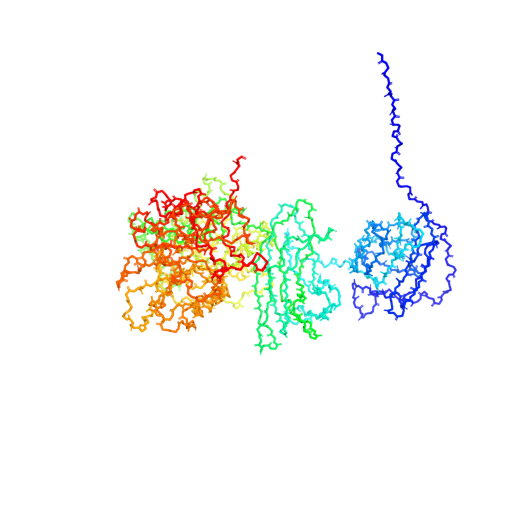.00 266 ASN A N 1
ATOM 2096 C CA . ASN A 1 266 ? 15.043 -8.007 -7.772 1.00 59.00 266 ASN A CA 1
ATOM 2097 C C . ASN A 1 266 ? 14.745 -6.901 -6.749 1.00 59.00 266 ASN A C 1
ATOM 2099 O O . ASN A 1 266 ? 14.503 -5.759 -7.129 1.00 59.00 266 ASN A O 1
ATOM 2103 N N . VAL A 1 267 ? 14.751 -7.240 -5.464 1.00 59.31 267 VAL A N 1
ATOM 2104 C CA . VAL A 1 267 ? 14.633 -6.292 -4.361 1.00 59.31 267 VAL A CA 1
ATOM 2105 C C . VAL A 1 267 ? 16.041 -5.961 -3.887 1.00 59.31 267 VAL A C 1
ATOM 2107 O O . VAL A 1 267 ? 16.625 -6.732 -3.126 1.00 59.31 267 VAL A O 1
ATOM 2110 N N . ILE A 1 268 ? 16.586 -4.851 -4.383 1.00 69.12 268 ILE A N 1
ATOM 2111 C CA . ILE A 1 268 ? 17.975 -4.444 -4.161 1.00 69.12 268 ILE A CA 1
ATOM 2112 C C . ILE A 1 268 ? 18.017 -3.279 -3.165 1.00 69.12 268 ILE A C 1
ATOM 2114 O O . ILE A 1 268 ? 17.204 -2.359 -3.224 1.00 69.12 268 ILE A O 1
ATOM 2118 N N . PHE A 1 269 ? 18.977 -3.338 -2.252 1.00 76.75 269 PHE A N 1
ATOM 2119 C CA . PHE A 1 269 ? 19.363 -2.275 -1.343 1.00 76.75 269 PHE A CA 1
ATOM 2120 C C . PHE A 1 269 ? 20.713 -1.730 -1.799 1.00 76.75 269 PHE A C 1
ATOM 2122 O O . PHE A 1 269 ? 21.713 -2.455 -1.827 1.00 76.75 269 PHE A O 1
ATOM 2129 N N . GLU A 1 270 ? 20.724 -0.453 -2.158 1.00 74.81 270 GLU A N 1
ATOM 2130 C CA . GLU A 1 270 ? 21.898 0.235 -2.684 1.00 74.81 270 GLU A CA 1
ATOM 2131 C C . GLU A 1 270 ? 22.307 1.378 -1.758 1.00 74.81 270 GLU A C 1
ATOM 2133 O O . GLU A 1 270 ? 21.530 1.862 -0.933 1.00 74.81 270 GLU A O 1
ATOM 2138 N N . SER A 1 271 ? 23.553 1.807 -1.893 1.00 71.62 271 SER A N 1
ATOM 2139 C CA . SER A 1 271 ? 24.116 2.927 -1.147 1.00 71.62 271 SER A CA 1
ATOM 2140 C C . SER A 1 271 ? 24.616 3.997 -2.108 1.00 71.62 271 SER A C 1
ATOM 2142 O O . SER A 1 271 ? 25.248 3.664 -3.109 1.00 71.62 271 SER A O 1
ATOM 2144 N N . GLU A 1 272 ? 24.397 5.266 -1.778 1.00 65.31 272 GLU A N 1
ATOM 2145 C CA . GLU A 1 272 ? 24.880 6.394 -2.577 1.00 65.31 272 GLU A CA 1
ATOM 2146 C C . GLU A 1 272 ? 26.379 6.666 -2.345 1.00 65.31 272 GLU A C 1
ATOM 2148 O O . GLU A 1 272 ? 26.891 6.570 -1.223 1.00 65.31 272 GLU A O 1
ATOM 2153 N N . GLU A 1 273 ? 27.089 7.035 -3.414 1.00 65.19 273 GLU A N 1
ATOM 2154 C CA . GLU A 1 273 ? 28.504 7.410 -3.372 1.00 65.19 273 GLU A CA 1
ATOM 2155 C C . GLU A 1 273 ? 28.705 8.676 -2.509 1.00 65.19 273 GLU A C 1
ATOM 2157 O O . GLU A 1 273 ? 28.030 9.686 -2.694 1.00 65.19 273 GLU A O 1
ATOM 2162 N N . GLY A 1 274 ? 29.635 8.631 -1.543 1.00 58.03 274 GLY A N 1
ATOM 2163 C CA . GLY A 1 274 ? 29.970 9.768 -0.666 1.00 58.03 274 GLY A CA 1
ATOM 2164 C C . GLY A 1 274 ? 29.461 9.684 0.782 1.00 58.03 274 GLY A C 1
ATOM 2165 O O . GLY A 1 274 ? 29.870 10.503 1.608 1.00 58.03 274 GLY A O 1
ATOM 2166 N N . TYR A 1 275 ? 28.653 8.678 1.133 1.00 57.81 275 TYR A N 1
ATOM 2167 C CA . TYR A 1 275 ? 28.211 8.436 2.514 1.00 57.81 275 TYR A CA 1
ATOM 2168 C C . TYR A 1 275 ? 28.968 7.266 3.158 1.00 57.81 275 TYR A C 1
ATOM 2170 O O . TYR A 1 275 ? 28.900 6.128 2.703 1.00 57.81 275 TYR A O 1
ATOM 2178 N N . SER A 1 276 ? 29.680 7.534 4.258 1.00 50.75 276 SER A N 1
ATOM 2179 C CA . SER A 1 276 ? 30.477 6.531 4.989 1.00 50.75 276 SER A CA 1
ATOM 2180 C C . SER A 1 276 ? 29.642 5.554 5.828 1.00 50.75 276 SER A C 1
ATOM 2182 O O . SER A 1 276 ? 30.132 4.496 6.212 1.00 50.75 276 SER A O 1
ATOM 2184 N N . SER A 1 277 ? 28.377 5.883 6.089 1.00 58.31 277 SER A N 1
ATOM 2185 C CA . SER A 1 277 ? 27.363 4.974 6.621 1.00 58.31 277 SER A CA 1
ATOM 2186 C C . SER A 1 277 ? 26.111 5.163 5.775 1.00 58.31 277 SER A C 1
ATOM 2188 O O . SER A 1 277 ? 25.522 6.246 5.826 1.00 58.31 277 SER A O 1
ATOM 2190 N N . GLY A 1 278 ? 25.734 4.169 4.966 1.00 64.00 278 GLY A N 1
ATOM 2191 C CA . GLY A 1 278 ? 24.536 4.266 4.131 1.00 64.00 278 GLY A CA 1
ATOM 2192 C C . GLY A 1 278 ? 23.319 4.688 4.954 1.00 64.00 278 GLY A C 1
ATOM 2193 O O . GLY A 1 278 ? 23.186 4.312 6.120 1.00 64.00 278 GLY A O 1
ATOM 2194 N N . LYS A 1 279 ? 22.449 5.513 4.372 1.00 75.50 279 LYS A N 1
ATOM 2195 C CA . LYS A 1 279 ? 21.178 5.876 5.002 1.00 75.50 279 LYS A CA 1
ATOM 2196 C C . LYS A 1 279 ? 20.314 4.607 5.116 1.00 75.50 279 LYS A C 1
ATOM 2198 O O . LYS A 1 279 ? 20.243 3.861 4.138 1.00 75.50 279 LYS A O 1
ATOM 2203 N N . PRO A 1 280 ? 19.641 4.359 6.257 1.00 83.69 280 PRO A N 1
ATOM 2204 C CA . PRO A 1 280 ? 18.742 3.221 6.370 1.00 83.69 280 PRO A CA 1
ATOM 2205 C C . PRO A 1 280 ? 17.665 3.278 5.290 1.00 83.69 280 PRO A C 1
ATOM 2207 O O . PRO A 1 280 ? 16.971 4.287 5.154 1.00 83.69 280 PRO A O 1
ATOM 2210 N N . THR A 1 281 ? 17.534 2.183 4.553 1.00 79.50 281 THR A N 1
ATOM 2211 C CA . THR A 1 281 ? 16.461 1.948 3.592 1.00 79.50 281 THR A CA 1
ATOM 2212 C C . THR A 1 281 ? 15.465 0.984 4.215 1.00 79.50 281 THR A C 1
ATOM 2214 O O . THR A 1 281 ? 15.858 -0.028 4.801 1.00 79.50 281 THR A O 1
ATOM 2217 N N . GLU A 1 282 ? 14.184 1.322 4.111 1.00 81.56 282 GLU A N 1
ATOM 2218 C CA . GLU A 1 282 ? 13.078 0.498 4.589 1.00 81.56 282 GLU A CA 1
ATOM 2219 C C . GLU A 1 282 ? 12.342 -0.124 3.407 1.00 81.56 282 GLU A C 1
ATOM 2221 O O . GLU A 1 282 ? 12.154 0.508 2.366 1.00 81.56 282 GLU A O 1
ATOM 2226 N N . LEU A 1 283 ? 11.917 -1.367 3.585 1.00 79.19 283 LEU A N 1
ATOM 2227 C CA . LEU A 1 283 ? 11.125 -2.105 2.622 1.00 79.19 283 LEU A CA 1
ATOM 2228 C C . LEU A 1 283 ? 10.011 -2.853 3.344 1.00 79.19 283 LEU A C 1
ATOM 2230 O O . LEU A 1 283 ? 10.259 -3.551 4.328 1.00 79.19 283 LEU A O 1
ATOM 2234 N N . TYR A 1 284 ? 8.819 -2.774 2.764 1.00 79.38 284 TYR A N 1
ATOM 2235 C CA . TYR A 1 284 ? 7.694 -3.640 3.081 1.00 79.38 284 TYR A CA 1
ATOM 2236 C C . TYR A 1 284 ? 7.418 -4.530 1.871 1.00 79.38 284 TYR A C 1
ATOM 2238 O O . TYR A 1 284 ? 7.339 -4.041 0.743 1.00 79.38 284 TYR A O 1
ATOM 2246 N N . SER A 1 285 ? 7.319 -5.838 2.087 1.00 79.06 285 SER A N 1
ATOM 2247 C CA . SER A 1 285 ? 7.057 -6.814 1.025 1.00 79.06 285 SER A CA 1
ATOM 2248 C C . SER A 1 285 ? 6.097 -7.889 1.516 1.00 79.06 285 SER A C 1
ATOM 2250 O O . SER A 1 285 ? 5.944 -8.070 2.719 1.00 79.06 285 SER A O 1
ATOM 2252 N N . SER A 1 286 ? 5.458 -8.605 0.597 1.00 81.81 286 SER A N 1
ATOM 2253 C CA . SER A 1 286 ? 4.638 -9.778 0.910 1.00 81.81 286 SER A CA 1
ATOM 2254 C C . SER A 1 286 ? 4.952 -10.908 -0.059 1.00 81.81 286 SER A C 1
ATOM 2256 O O . SER A 1 286 ? 5.297 -10.645 -1.213 1.00 81.81 286 SER A O 1
ATOM 2258 N N . LEU A 1 287 ? 4.850 -12.155 0.396 1.00 84.94 287 LEU A N 1
ATOM 2259 C CA . LEU A 1 287 ? 5.060 -13.331 -0.451 1.00 84.94 287 LEU A CA 1
ATOM 2260 C C . LEU A 1 287 ? 4.185 -14.509 -0.022 1.00 84.94 287 LEU A C 1
ATOM 2262 O O . LEU A 1 287 ? 3.909 -14.692 1.165 1.00 84.94 287 LEU A O 1
ATOM 2266 N N . ASP A 1 288 ? 3.783 -15.307 -1.009 1.00 88.25 288 ASP A N 1
ATOM 2267 C CA . ASP A 1 288 ? 3.050 -16.555 -0.814 1.00 88.25 288 ASP A CA 1
ATOM 2268 C C . ASP A 1 288 ? 3.991 -17.676 -0.359 1.00 88.25 288 ASP A C 1
ATOM 2270 O O . ASP A 1 288 ? 5.056 -17.902 -0.940 1.00 88.25 288 ASP A O 1
ATOM 2274 N N . ILE A 1 289 ? 3.567 -18.420 0.657 1.00 89.94 289 ILE A N 1
ATOM 2275 C CA . ILE A 1 289 ? 4.232 -19.619 1.155 1.00 89.94 289 ILE A CA 1
ATOM 2276 C C . ILE A 1 289 ? 3.589 -20.847 0.497 1.00 89.94 289 ILE A C 1
ATOM 2278 O O . ILE A 1 289 ? 2.408 -21.119 0.735 1.00 89.94 289 ILE A O 1
ATOM 2282 N N . PRO A 1 290 ? 4.337 -21.634 -0.298 1.00 91.38 290 PRO A N 1
ATOM 2283 C CA . PRO A 1 290 ? 3.804 -22.835 -0.935 1.00 91.38 290 PRO A CA 1
ATOM 2284 C C . PRO A 1 290 ? 3.338 -23.905 0.067 1.00 91.38 290 PRO A C 1
ATOM 2286 O O . PRO A 1 290 ? 3.828 -23.988 1.191 1.00 91.38 290 PRO A O 1
ATOM 2289 N N . SER A 1 291 ? 2.445 -24.798 -0.370 1.00 89.94 291 SER A N 1
ATOM 2290 C CA . SER A 1 291 ? 1.847 -25.869 0.451 1.00 89.94 291 SER A CA 1
ATOM 2291 C C . SER A 1 291 ? 2.837 -26.834 1.116 1.00 89.94 291 SER A C 1
ATOM 2293 O O . SER A 1 291 ? 2.488 -27.469 2.109 1.00 89.94 291 SER A O 1
ATOM 2295 N N . GLY A 1 292 ? 4.048 -26.967 0.573 1.00 91.00 292 GLY A N 1
ATOM 2296 C CA . GLY A 1 292 ? 5.100 -27.845 1.094 1.00 91.00 292 GLY A CA 1
ATOM 2297 C C . GLY A 1 292 ? 6.145 -27.148 1.966 1.00 91.00 292 GLY A C 1
ATOM 2298 O O . GLY A 1 292 ? 7.053 -27.819 2.447 1.00 91.00 292 GLY A O 1
ATOM 2299 N N . VAL A 1 293 ? 6.050 -25.829 2.154 1.00 90.69 293 VAL A N 1
ATOM 2300 C CA . VAL A 1 293 ? 7.079 -25.038 2.839 1.00 90.69 293 VAL A CA 1
ATOM 2301 C C . VAL A 1 293 ? 6.587 -24.647 4.226 1.00 90.69 293 VAL A C 1
ATOM 2303 O O . VAL A 1 293 ? 5.683 -23.829 4.364 1.00 90.69 293 VAL A O 1
ATOM 2306 N N . SER A 1 294 ? 7.198 -25.227 5.258 1.00 91.12 294 SER A N 1
ATOM 2307 C CA . SER A 1 294 ? 6.910 -24.914 6.666 1.00 91.12 294 SER A CA 1
ATOM 2308 C C . SER A 1 294 ? 8.024 -24.126 7.358 1.00 91.12 294 SER A C 1
ATOM 2310 O O . SER A 1 294 ? 7.884 -23.740 8.513 1.00 91.12 294 SER A O 1
ATOM 2312 N N . GLN A 1 295 ? 9.154 -23.923 6.680 1.00 92.88 295 GLN A N 1
ATOM 2313 C CA . GLN A 1 295 ? 10.279 -23.148 7.185 1.00 92.88 295 GLN A CA 1
ATOM 2314 C C . GLN A 1 295 ? 11.009 -22.487 6.016 1.00 92.88 295 GLN A C 1
ATOM 2316 O O . GLN A 1 295 ? 11.240 -23.118 4.983 1.00 92.88 295 GLN A O 1
ATOM 2321 N N . ILE A 1 296 ? 11.394 -21.227 6.188 1.00 91.62 296 ILE A N 1
ATOM 2322 C CA . ILE A 1 296 ? 12.123 -20.445 5.188 1.00 91.62 296 ILE A CA 1
ATOM 2323 C C . ILE A 1 296 ? 13.464 -19.959 5.730 1.00 91.62 296 ILE A C 1
ATOM 2325 O O . ILE A 1 296 ? 13.636 -19.754 6.929 1.00 91.62 296 ILE A O 1
ATOM 2329 N N . ARG A 1 297 ? 14.411 -19.734 4.823 1.00 93.94 297 ARG A N 1
ATOM 2330 C CA . ARG A 1 297 ? 15.594 -18.898 5.037 1.00 93.94 297 ARG A CA 1
ATOM 2331 C C . ARG A 1 297 ? 15.212 -17.482 4.635 1.00 93.94 297 ARG A C 1
ATOM 2333 O O . ARG A 1 297 ? 14.943 -17.270 3.459 1.00 93.94 297 ARG A O 1
ATOM 2340 N N . ALA A 1 298 ? 15.183 -16.541 5.570 1.00 94.50 298 ALA A N 1
ATOM 2341 C CA . ALA A 1 298 ? 14.876 -15.138 5.295 1.00 94.50 298 ALA A CA 1
ATOM 2342 C C . ALA A 1 298 ? 16.036 -14.245 5.736 1.00 94.50 298 ALA A C 1
ATOM 2344 O O . ALA A 1 298 ? 16.502 -14.340 6.870 1.00 94.50 298 ALA A O 1
ATOM 2345 N N . GLY A 1 299 ? 16.531 -13.389 4.850 1.00 94.12 299 GLY A N 1
ATOM 2346 C CA . GLY A 1 299 ? 17.736 -12.621 5.124 1.00 94.12 299 GLY A CA 1
ATOM 2347 C C . GLY A 1 299 ? 18.072 -11.576 4.080 1.00 94.12 299 GLY A C 1
ATOM 2348 O O . GLY A 1 299 ? 17.285 -11.269 3.186 1.00 94.12 299 GLY A O 1
ATOM 2349 N N . ILE A 1 300 ? 19.280 -11.041 4.200 1.00 94.44 300 ILE A N 1
ATOM 2350 C CA . ILE A 1 300 ? 19.851 -10.102 3.242 1.00 94.44 300 ILE A CA 1
ATOM 2351 C C . ILE A 1 300 ? 21.217 -10.640 2.829 1.00 94.44 300 ILE A C 1
ATOM 2353 O O . ILE A 1 300 ? 22.051 -10.963 3.681 1.00 94.44 300 ILE A O 1
ATOM 2357 N N . LEU A 1 301 ? 21.436 -10.743 1.521 1.00 91.56 301 LEU A N 1
ATOM 2358 C CA . LEU A 1 301 ? 22.693 -11.195 0.927 1.00 91.56 301 LEU A CA 1
ATOM 2359 C C . LEU A 1 301 ? 23.283 -10.094 0.049 1.00 91.56 301 LEU A C 1
ATOM 2361 O O . LEU A 1 301 ? 22.553 -9.300 -0.535 1.00 91.56 301 LEU A O 1
ATOM 2365 N N . PHE A 1 302 ? 24.603 -10.036 -0.051 1.00 88.69 302 PHE A N 1
ATOM 2366 C CA . PHE A 1 302 ? 25.313 -9.148 -0.955 1.00 88.69 302 PHE A CA 1
ATOM 2367 C C . PHE A 1 302 ? 25.236 -9.664 -2.392 1.00 88.69 302 PHE A C 1
ATOM 2369 O O . PHE A 1 302 ? 25.267 -10.867 -2.660 1.00 88.69 302 PHE A O 1
ATOM 2376 N N . SER A 1 303 ? 25.139 -8.725 -3.325 1.00 81.62 303 SER A N 1
ATOM 2377 C CA . SER A 1 303 ? 25.218 -8.990 -4.754 1.00 81.62 303 SER A CA 1
ATOM 2378 C C . SER A 1 303 ? 26.675 -9.069 -5.199 1.00 81.62 303 SER A C 1
ATOM 2380 O O . SER A 1 303 ? 27.489 -8.211 -4.853 1.00 81.62 303 SER A O 1
ATOM 2382 N N . THR A 1 304 ? 26.968 -10.048 -6.054 1.00 76.31 304 THR A N 1
ATOM 2383 C CA . THR A 1 304 ? 28.265 -10.211 -6.729 1.00 76.31 304 THR A CA 1
ATOM 2384 C C . THR A 1 304 ? 28.550 -9.127 -7.764 1.00 76.31 304 THR A C 1
ATOM 2386 O O . THR A 1 304 ? 29.669 -9.037 -8.252 1.00 76.31 304 THR A O 1
ATOM 2389 N N . VAL A 1 305 ? 27.550 -8.318 -8.138 1.00 73.94 305 VAL A N 1
ATOM 2390 C CA . VAL A 1 305 ? 27.711 -7.248 -9.138 1.00 73.94 305 VAL A CA 1
ATOM 2391 C C . VAL A 1 305 ? 28.641 -6.146 -8.626 1.00 73.94 305 VAL A C 1
ATOM 2393 O O . VAL A 1 305 ? 29.362 -5.527 -9.403 1.00 73.94 305 VAL A O 1
ATOM 2396 N N . SER A 1 306 ? 28.630 -5.898 -7.316 1.00 70.75 306 SER A N 1
ATOM 2397 C CA . SER A 1 306 ? 29.576 -4.987 -6.675 1.00 70.75 306 SER A CA 1
ATOM 2398 C C . SER A 1 306 ? 30.822 -5.744 -6.221 1.00 70.75 306 SER A C 1
ATOM 2400 O O . SER A 1 306 ? 30.693 -6.741 -5.518 1.00 70.75 306 SER A O 1
ATOM 2402 N N . GLU A 1 307 ? 32.013 -5.229 -6.537 1.00 78.06 307 GLU A N 1
ATOM 2403 C CA . GLU A 1 307 ? 33.304 -5.812 -6.130 1.00 78.06 307 GLU A CA 1
ATOM 2404 C C . GLU A 1 307 ? 34.070 -4.897 -5.142 1.00 78.06 307 GLU A C 1
ATOM 2406 O O . GLU A 1 307 ? 35.165 -4.408 -5.446 1.00 78.06 307 GLU A O 1
ATOM 2411 N N . PRO A 1 308 ? 33.521 -4.583 -3.948 1.00 85.38 308 PRO A N 1
ATOM 2412 C CA . PRO A 1 308 ? 34.273 -3.855 -2.933 1.00 85.38 308 PRO A CA 1
ATOM 2413 C C . PRO A 1 308 ? 35.417 -4.711 -2.381 1.00 85.38 308 PRO A C 1
ATOM 2415 O O . PRO A 1 308 ? 35.367 -5.935 -2.392 1.00 85.38 308 PRO A O 1
ATOM 2418 N N . LYS A 1 309 ? 36.412 -4.071 -1.753 1.00 87.06 309 LYS A N 1
ATOM 2419 C CA . LYS A 1 309 ? 37.428 -4.800 -0.966 1.00 87.06 309 LYS A CA 1
ATOM 2420 C C . LYS A 1 309 ? 36.814 -5.624 0.174 1.00 87.06 309 LYS A C 1
ATOM 2422 O O . LYS A 1 309 ? 37.386 -6.629 0.578 1.00 87.06 309 LYS A O 1
ATOM 2427 N N . GLN A 1 310 ? 35.691 -5.158 0.712 1.00 90.00 310 GLN A N 1
ATOM 2428 C CA . GLN A 1 310 ? 34.907 -5.810 1.750 1.00 90.00 310 GLN A CA 1
ATOM 2429 C C . GLN A 1 310 ? 33.465 -5.318 1.637 1.00 90.00 310 GLN A C 1
ATOM 2431 O O . GLN A 1 310 ? 33.236 -4.111 1.545 1.00 90.00 310 GLN A O 1
ATOM 2436 N N . HIS A 1 311 ? 32.510 -6.240 1.663 1.00 92.00 311 HIS A N 1
ATOM 2437 C CA . HIS A 1 311 ? 31.102 -5.906 1.783 1.00 92.00 311 HIS A CA 1
ATOM 2438 C C . HIS A 1 311 ? 30.749 -5.538 3.219 1.00 92.00 311 HIS A C 1
ATOM 2440 O O . HIS A 1 311 ? 31.190 -6.196 4.168 1.00 92.00 311 HIS A O 1
ATOM 2446 N N . GLU A 1 312 ? 29.910 -4.517 3.373 1.00 93.00 312 GLU A N 1
ATOM 2447 C CA . GLU A 1 312 ? 29.412 -4.097 4.676 1.00 93.00 312 GLU A CA 1
ATOM 2448 C C . GLU A 1 312 ? 27.949 -3.640 4.610 1.00 93.00 312 GLU A C 1
ATOM 2450 O O . GLU A 1 312 ? 27.549 -2.868 3.738 1.00 93.00 312 GLU A O 1
ATOM 2455 N N . MET A 1 313 ? 27.153 -4.101 5.577 1.00 94.62 313 MET A N 1
ATOM 2456 C CA . MET A 1 313 ? 25.819 -3.571 5.856 1.00 94.62 313 MET A CA 1
ATOM 2457 C C . MET A 1 313 ? 25.476 -3.663 7.346 1.00 94.62 313 MET A C 1
ATOM 2459 O O . MET A 1 313 ? 26.112 -4.388 8.115 1.00 94.62 313 MET A O 1
ATOM 2463 N N . ILE A 1 314 ? 24.434 -2.946 7.756 1.00 94.88 314 ILE A N 1
ATOM 2464 C CA . ILE A 1 314 ? 23.797 -3.064 9.067 1.00 94.88 314 ILE A CA 1
ATOM 2465 C C . ILE A 1 314 ? 22.334 -3.429 8.845 1.00 94.88 314 ILE A C 1
ATOM 2467 O O . ILE A 1 314 ? 21.569 -2.621 8.321 1.00 94.88 314 ILE A O 1
ATOM 2471 N N . ILE A 1 315 ? 21.941 -4.628 9.272 1.00 95.12 315 ILE A N 1
ATOM 2472 C CA . ILE A 1 315 ? 20.535 -5.029 9.342 1.00 95.12 315 ILE A CA 1
ATOM 2473 C C . ILE A 1 315 ? 19.975 -4.452 10.641 1.00 95.12 315 ILE A C 1
ATOM 2475 O O . ILE A 1 315 ? 20.301 -4.928 11.730 1.00 95.12 315 ILE A O 1
ATOM 2479 N N . HIS A 1 316 ? 19.185 -3.387 10.529 1.00 93.00 316 HIS A N 1
ATOM 2480 C CA . HIS A 1 316 ? 18.543 -2.733 11.670 1.00 93.00 316 HIS A CA 1
ATOM 2481 C C . HIS A 1 316 ? 17.325 -3.512 12.146 1.00 93.00 316 HIS A C 1
ATOM 2483 O O . HIS A 1 316 ? 17.083 -3.586 13.347 1.00 93.00 316 HIS A O 1
ATOM 2489 N N . ASN A 1 317 ? 16.560 -4.054 11.198 1.00 91.62 317 ASN A N 1
ATOM 2490 C CA . ASN A 1 317 ? 15.330 -4.776 11.469 1.00 91.62 317 ASN A CA 1
ATOM 2491 C C . ASN A 1 317 ? 15.038 -5.792 10.359 1.00 91.62 317 ASN A C 1
ATOM 2493 O O . ASN A 1 317 ? 15.237 -5.487 9.180 1.00 91.62 317 ASN A O 1
ATOM 2497 N N . LEU A 1 318 ? 14.542 -6.962 10.748 1.00 93.62 318 LEU A N 1
ATOM 2498 C CA . LEU A 1 318 ? 13.960 -7.968 9.864 1.00 93.62 318 LEU A CA 1
ATOM 2499 C C . LEU A 1 318 ? 12.781 -8.593 10.613 1.00 93.62 318 LEU A C 1
ATOM 2501 O O . LEU A 1 318 ? 12.962 -9.405 11.517 1.00 93.62 318 LEU A O 1
ATOM 2505 N N . GLU A 1 319 ? 11.580 -8.166 10.254 1.00 93.31 319 GLU A N 1
ATOM 2506 C CA . GLU A 1 319 ? 10.326 -8.645 10.827 1.00 93.31 319 GLU A CA 1
ATOM 2507 C C . GLU A 1 319 ? 9.558 -9.438 9.784 1.00 93.31 319 GLU A C 1
ATOM 2509 O O . GLU A 1 319 ? 9.456 -9.023 8.629 1.00 93.31 319 GLU A O 1
ATOM 2514 N N . LEU A 1 320 ? 9.000 -10.563 10.208 1.00 92.62 320 LEU A N 1
ATOM 2515 C CA . LEU A 1 320 ? 8.133 -11.418 9.421 1.00 92.62 320 LEU A CA 1
ATOM 2516 C C . LEU A 1 320 ? 6.839 -11.627 10.197 1.00 92.62 320 LEU A C 1
ATOM 2518 O O . LEU A 1 320 ? 6.852 -11.815 11.410 1.00 92.62 320 LEU A O 1
ATOM 2522 N N . THR A 1 321 ? 5.709 -11.586 9.508 1.00 91.69 321 THR A N 1
ATOM 2523 C CA . THR A 1 321 ? 4.414 -11.907 10.111 1.00 91.69 321 THR A CA 1
ATOM 2524 C C . THR A 1 321 ? 3.499 -12.500 9.066 1.00 91.69 321 THR A C 1
ATOM 2526 O O . THR A 1 321 ? 3.574 -12.128 7.895 1.00 91.69 321 THR A O 1
ATOM 2529 N N . ARG A 1 322 ? 2.595 -13.388 9.473 1.00 91.31 322 ARG A N 1
ATOM 2530 C CA . ARG A 1 322 ? 1.491 -13.796 8.604 1.00 91.31 322 ARG A CA 1
ATOM 2531 C C . ARG A 1 322 ? 0.672 -12.564 8.228 1.00 91.31 322 ARG A C 1
ATOM 2533 O O . ARG A 1 322 ? 0.414 -11.726 9.085 1.00 91.31 322 ARG A O 1
ATOM 2540 N N . PHE A 1 323 ? 0.298 -12.464 6.961 1.00 91.31 323 PHE A N 1
ATOM 2541 C CA . PHE A 1 323 ? -0.579 -11.418 6.461 1.00 91.31 323 PHE A CA 1
ATOM 2542 C C . PHE A 1 323 ? -2.007 -11.620 6.975 1.00 91.31 323 PHE A C 1
ATOM 2544 O O . PHE A 1 323 ? -2.570 -12.709 6.845 1.00 91.31 323 PHE A O 1
ATOM 2551 N N . HIS A 1 324 ? -2.577 -10.540 7.498 1.00 91.19 324 HIS A N 1
ATOM 2552 C CA . HIS A 1 324 ? -3.993 -10.382 7.797 1.00 91.19 324 HIS A CA 1
ATOM 2553 C C . HIS A 1 324 ? -4.472 -9.111 7.115 1.00 91.19 324 HIS A C 1
ATOM 2555 O O . HIS A 1 324 ? -3.960 -8.025 7.399 1.00 91.19 324 HIS A O 1
ATOM 2561 N N . SER A 1 325 ? -5.452 -9.234 6.224 1.00 91.50 325 SER A N 1
ATOM 2562 C CA . SER A 1 325 ? -6.148 -8.060 5.709 1.00 91.50 325 SER A CA 1
ATOM 2563 C C . SER A 1 325 ? -7.153 -7.557 6.740 1.00 91.50 325 SER A C 1
ATOM 2565 O O . SER A 1 325 ? -7.609 -8.308 7.602 1.00 91.50 325 SER A O 1
ATOM 2567 N N . LEU A 1 326 ? -7.570 -6.294 6.629 1.00 94.75 326 LEU A N 1
ATOM 2568 C CA . LEU A 1 326 ? -8.634 -5.772 7.490 1.00 94.75 326 LEU A CA 1
ATOM 2569 C C . LEU A 1 326 ? -9.914 -6.616 7.386 1.00 94.75 326 LEU A C 1
ATOM 2571 O O . LEU A 1 326 ? -10.547 -6.881 8.402 1.00 94.75 326 LEU A O 1
ATOM 2575 N N . ASN A 1 327 ? -10.242 -7.102 6.186 1.00 94.31 327 ASN A N 1
ATOM 2576 C CA . ASN A 1 327 ? -11.428 -7.932 5.954 1.00 94.31 327 ASN A CA 1
ATOM 2577 C C . ASN A 1 327 ? -11.339 -9.324 6.603 1.00 94.31 327 ASN A C 1
ATOM 2579 O O . ASN A 1 327 ? -12.363 -9.982 6.732 1.00 94.31 327 ASN A O 1
ATOM 2583 N N . ASP A 1 328 ? -10.139 -9.793 6.960 1.00 92.19 328 ASP A N 1
ATOM 2584 C CA . ASP A 1 328 ? -9.969 -11.057 7.690 1.00 92.19 328 ASP A CA 1
ATOM 2585 C C . ASP A 1 328 ? -10.193 -10.864 9.198 1.00 92.19 328 ASP A C 1
ATOM 2587 O O . ASP A 1 328 ? -10.468 -11.820 9.920 1.00 92.19 328 ASP A O 1
ATOM 2591 N N . VAL A 1 329 ? -10.047 -9.624 9.677 1.00 95.75 329 VAL A N 1
ATOM 2592 C CA . VAL A 1 329 ? -10.101 -9.259 11.098 1.00 95.75 329 VAL A CA 1
ATOM 2593 C C . VAL A 1 329 ? -11.498 -8.802 11.513 1.00 95.75 329 VAL A C 1
ATOM 2595 O O . VAL A 1 329 ? -11.887 -9.003 12.664 1.00 95.75 329 VAL A O 1
ATOM 2598 N N . VAL A 1 330 ? -12.241 -8.157 10.610 1.00 97.75 330 VAL A N 1
ATOM 2599 C CA . VAL A 1 330 ? -13.568 -7.597 10.900 1.00 97.75 330 VAL A CA 1
ATOM 2600 C C . VAL A 1 330 ? -14.633 -8.150 9.966 1.00 97.75 330 VAL A C 1
ATOM 2602 O O . VAL A 1 330 ? -14.370 -8.402 8.793 1.00 97.75 330 VAL A O 1
ATOM 2605 N N . ASP A 1 331 ? -15.858 -8.254 10.473 1.00 98.31 331 ASP A N 1
ATOM 2606 C CA . ASP A 1 331 ? -17.023 -8.623 9.670 1.00 98.31 331 ASP A CA 1
ATOM 2607 C C . ASP A 1 331 ? -17.460 -7.472 8.752 1.00 98.31 331 ASP A C 1
ATOM 2609 O O . ASP A 1 331 ? -17.948 -7.704 7.648 1.00 98.31 331 ASP A O 1
ATOM 2613 N N . GLU A 1 332 ? -17.277 -6.226 9.207 1.00 98.38 332 GLU A N 1
ATOM 2614 C CA . GLU A 1 332 ? -17.667 -5.018 8.480 1.00 98.38 332 GLU A CA 1
ATOM 2615 C C . GLU A 1 332 ? -16.768 -3.827 8.858 1.00 98.38 332 GLU A C 1
ATOM 2617 O O . GLU A 1 332 ? -16.390 -3.654 10.022 1.00 98.38 332 GLU A O 1
ATOM 2622 N N . SER A 1 333 ? -16.430 -2.986 7.875 1.00 98.38 333 SER A N 1
ATOM 2623 C CA . SER A 1 333 ? -15.676 -1.741 8.086 1.00 98.38 333 SER A CA 1
ATOM 2624 C C . SER A 1 333 ? -16.524 -0.536 7.692 1.00 98.38 333 SER A C 1
ATOM 2626 O O . SER A 1 333 ? -16.692 -0.253 6.507 1.00 98.38 333 SER A O 1
ATOM 2628 N N . TYR A 1 334 ? -17.031 0.205 8.672 1.00 98.56 334 TYR A N 1
ATOM 2629 C CA . TYR A 1 334 ? -17.864 1.384 8.444 1.00 98.56 334 TYR A CA 1
ATOM 2630 C C . TYR A 1 334 ? -17.023 2.649 8.274 1.00 98.56 334 TYR A C 1
ATOM 2632 O O . TYR A 1 334 ? -16.078 2.883 9.025 1.00 98.56 334 TYR A O 1
ATOM 2640 N N . VAL A 1 335 ? -17.419 3.509 7.338 1.00 98.19 335 VAL A N 1
ATOM 2641 C CA . VAL A 1 335 ? -16.920 4.885 7.212 1.00 98.19 335 VAL A CA 1
ATOM 2642 C C . VAL A 1 335 ? -18.066 5.847 7.482 1.00 98.19 335 VAL A C 1
ATOM 2644 O O . VAL A 1 335 ? -19.034 5.881 6.716 1.00 98.19 335 VAL A O 1
ATOM 2647 N N . LEU A 1 336 ? -17.955 6.644 8.545 1.00 95.88 336 LEU A N 1
ATOM 2648 C CA . LEU A 1 336 ? -18.915 7.697 8.858 1.00 95.88 336 LEU A CA 1
ATOM 2649 C C . LEU A 1 336 ? -18.734 8.854 7.888 1.00 95.88 336 LEU A C 1
ATOM 2651 O O . LEU A 1 336 ? -17.715 9.535 7.910 1.00 95.88 336 LEU A O 1
ATOM 2655 N N . SER A 1 337 ? -19.744 9.112 7.065 1.00 94.88 337 SER A N 1
ATOM 2656 C CA . SER A 1 337 ? -19.746 10.263 6.169 1.00 94.88 337 SER A CA 1
ATOM 2657 C C . SER A 1 337 ? -21.164 10.794 6.015 1.00 94.88 337 SER A C 1
ATOM 2659 O O . SER A 1 337 ? -22.100 10.020 5.810 1.00 94.88 337 SER A O 1
ATOM 2661 N N . LEU A 1 338 ? -21.334 12.116 6.102 1.00 92.94 338 LEU A N 1
ATOM 2662 C CA . LEU A 1 338 ? -22.623 12.758 5.837 1.00 92.94 338 LEU A CA 1
ATOM 2663 C C . LEU A 1 338 ? -23.099 12.402 4.432 1.00 92.94 338 LEU A C 1
ATOM 2665 O O . LEU A 1 338 ? -22.284 12.308 3.515 1.00 92.94 338 LEU A O 1
ATOM 2669 N N . LYS A 1 339 ? -24.406 12.216 4.238 1.00 91.50 339 LYS A N 1
ATOM 2670 C CA . LYS A 1 339 ? -24.985 11.728 2.975 1.00 91.50 339 LYS A CA 1
ATOM 2671 C C . LYS A 1 339 ? -24.619 12.605 1.770 1.00 91.50 339 LYS A C 1
ATOM 2673 O O . LYS A 1 339 ? -24.303 12.090 0.692 1.00 91.50 339 LYS A O 1
ATOM 2678 N N . GLU A 1 340 ? -24.592 13.913 1.968 1.00 89.31 340 GLU A N 1
ATOM 2679 C CA . GLU A 1 340 ? -24.171 14.928 1.002 1.00 89.31 340 GLU A CA 1
ATOM 2680 C C . GLU A 1 340 ? -22.671 14.869 0.660 1.00 89.31 340 GLU A C 1
ATOM 2682 O O . GLU A 1 340 ? -22.294 15.143 -0.481 1.00 89.31 340 GLU A O 1
ATOM 2687 N N . ASP A 1 341 ? -21.823 14.385 1.572 1.00 88.12 341 ASP A N 1
ATOM 2688 C CA . ASP A 1 341 ? -20.359 14.314 1.437 1.00 88.12 341 ASP A CA 1
ATOM 2689 C C . ASP A 1 341 ? -19.876 13.088 0.631 1.00 88.12 341 ASP A C 1
ATOM 2691 O O . ASP A 1 341 ? -18.824 12.498 0.888 1.00 88.12 341 ASP A O 1
ATOM 2695 N N . SER A 1 342 ? -20.613 12.720 -0.422 1.00 85.12 342 SER A N 1
ATOM 2696 C CA . SER A 1 342 ? -20.286 11.579 -1.299 1.00 85.12 342 SER A CA 1
ATOM 2697 C C . SER A 1 342 ? -18.848 11.617 -1.838 1.00 85.12 342 SER A C 1
ATOM 2699 O O . SER A 1 342 ? -18.198 10.583 -1.962 1.00 85.12 342 SER A O 1
ATOM 2701 N N . GLN A 1 343 ? -18.309 12.810 -2.104 1.00 82.69 343 GLN A N 1
ATOM 2702 C CA . GLN A 1 343 ? -16.938 12.974 -2.587 1.00 82.69 343 GLN A CA 1
ATOM 2703 C C . GLN A 1 343 ? -15.881 12.595 -1.544 1.00 82.69 343 GLN A C 1
ATOM 2705 O O . GLN A 1 343 ? -14.837 12.061 -1.922 1.00 82.69 343 GLN A O 1
ATOM 2710 N N . LYS A 1 344 ? -16.127 12.857 -0.253 1.00 84.56 344 LYS A N 1
ATOM 2711 C CA . LYS A 1 344 ? -15.200 12.469 0.818 1.00 84.56 344 LYS A CA 1
ATOM 2712 C C . LYS A 1 344 ? -15.195 10.959 0.997 1.00 84.56 344 LYS A C 1
ATOM 2714 O O . LYS A 1 344 ? -14.120 10.367 0.996 1.00 84.56 344 LYS A O 1
ATOM 2719 N N . TYR A 1 345 ? -16.377 10.339 1.037 1.00 90.19 345 TYR A N 1
ATOM 2720 C CA . TYR A 1 345 ? -16.485 8.882 1.119 1.00 90.19 345 TYR A CA 1
ATOM 2721 C C . TYR A 1 345 ? -15.768 8.184 -0.044 1.00 90.19 345 TYR A C 1
ATOM 2723 O O . TYR A 1 345 ? -15.073 7.195 0.154 1.00 90.19 345 TYR A O 1
ATOM 2731 N N . GLU A 1 346 ? -15.845 8.731 -1.253 1.00 83.88 346 GLU A N 1
ATOM 2732 C CA . GLU A 1 346 ? -15.118 8.190 -2.402 1.00 83.88 346 GLU A CA 1
ATOM 2733 C C . GLU A 1 346 ? -13.589 8.267 -2.253 1.00 83.88 346 GLU A C 1
ATOM 2735 O O . GLU A 1 346 ? -12.879 7.381 -2.728 1.00 83.88 346 GLU A O 1
ATOM 2740 N N . LEU A 1 347 ? -13.056 9.288 -1.572 1.00 83.12 347 LEU A N 1
ATOM 2741 C CA . LEU A 1 347 ? -11.636 9.318 -1.207 1.00 83.12 347 LEU A CA 1
ATOM 2742 C C . LEU A 1 347 ? -11.315 8.241 -0.165 1.00 83.12 347 LEU A C 1
ATOM 2744 O O . LEU A 1 347 ? -10.306 7.557 -0.310 1.00 83.12 347 LEU A O 1
ATOM 2748 N N . CYS A 1 348 ? -12.170 8.047 0.841 1.00 89.94 348 CYS A N 1
ATOM 2749 C CA . CYS A 1 348 ? -12.029 6.962 1.817 1.00 89.94 348 CYS A CA 1
ATOM 2750 C C . CYS A 1 348 ? -12.026 5.593 1.134 1.00 89.94 348 CYS A C 1
ATOM 2752 O O . CYS A 1 348 ? -11.119 4.801 1.370 1.00 89.94 348 CYS A O 1
ATOM 2754 N N . LYS A 1 349 ? -12.977 5.340 0.229 1.00 86.94 349 LYS A N 1
ATOM 2755 C CA . LYS A 1 349 ? -13.064 4.098 -0.546 1.00 86.94 349 LYS A CA 1
ATOM 2756 C C . LYS A 1 349 ? -11.765 3.814 -1.295 1.00 86.94 349 LYS A C 1
ATOM 2758 O O . LYS A 1 349 ? -11.221 2.728 -1.162 1.00 86.94 349 LYS A O 1
ATOM 2763 N N . ARG A 1 350 ? -11.197 4.818 -1.970 1.00 77.94 350 ARG A N 1
ATOM 2764 C CA . ARG A 1 350 ? -9.899 4.686 -2.658 1.00 77.94 350 ARG A CA 1
ATOM 2765 C C . ARG A 1 350 ? -8.752 4.357 -1.713 1.00 77.94 350 ARG A C 1
ATOM 2767 O O . ARG A 1 350 ? -7.835 3.637 -2.093 1.00 77.94 350 ARG A O 1
ATOM 2774 N N . GLN A 1 351 ? -8.763 4.906 -0.501 1.00 84.88 351 GLN A N 1
ATOM 2775 C CA . GLN A 1 351 ? -7.783 4.519 0.508 1.00 84.88 351 GLN A CA 1
ATOM 2776 C C . GLN A 1 351 ? -7.966 3.068 0.939 1.00 84.88 351 GLN A C 1
ATOM 2778 O O . GLN A 1 351 ? -6.970 2.358 1.033 1.00 84.88 351 GLN A O 1
ATOM 2783 N N . GLY A 1 352 ? -9.211 2.627 1.134 1.00 85.69 352 GLY A N 1
ATOM 2784 C CA . GLY A 1 352 ? -9.545 1.223 1.369 1.00 85.69 352 GLY A CA 1
ATOM 2785 C C . GLY A 1 352 ? -9.028 0.320 0.254 1.00 85.69 352 GLY A C 1
ATOM 2786 O O . GLY A 1 352 ? -8.284 -0.616 0.525 1.00 85.69 352 GLY A O 1
ATOM 2787 N N . ASP A 1 353 ? -9.300 0.665 -1.005 1.00 77.50 353 ASP A N 1
ATOM 2788 C CA . ASP A 1 353 ? -8.864 -0.101 -2.178 1.00 77.50 353 ASP A CA 1
ATOM 2789 C C . ASP A 1 353 ? -7.333 -0.272 -2.234 1.00 77.50 353 ASP A C 1
ATOM 2791 O O . ASP A 1 353 ? -6.841 -1.332 -2.621 1.00 77.50 353 ASP A O 1
ATOM 2795 N N . ARG A 1 354 ? -6.558 0.738 -1.803 1.00 72.19 354 ARG A N 1
ATOM 2796 C CA . ARG A 1 354 ? -5.082 0.665 -1.754 1.00 72.19 354 ARG A CA 1
ATOM 2797 C C . ARG A 1 354 ? -4.553 -0.386 -0.781 1.00 72.19 354 ARG A C 1
ATOM 2799 O O . ARG A 1 354 ? -3.462 -0.893 -1.016 1.00 72.19 354 ARG A O 1
ATOM 2806 N N . VAL A 1 355 ? -5.300 -0.683 0.279 1.00 78.12 355 VAL A N 1
ATOM 2807 C CA . VAL A 1 355 ? -4.952 -1.681 1.306 1.00 78.12 355 VAL A CA 1
ATOM 2808 C C . VAL A 1 355 ? -5.889 -2.893 1.264 1.00 78.12 355 VAL A C 1
ATOM 2810 O O . VAL A 1 355 ? -5.994 -3.650 2.223 1.00 78.12 355 VAL A O 1
ATOM 2813 N N . ASN A 1 356 ? -6.620 -3.065 0.155 1.00 79.25 356 ASN A N 1
ATOM 2814 C CA . ASN A 1 356 ? -7.614 -4.122 -0.020 1.00 79.25 356 ASN A CA 1
ATOM 2815 C C . ASN A 1 356 ? -8.662 -4.185 1.116 1.00 79.25 356 ASN A C 1
ATOM 2817 O O . ASN A 1 356 ? -9.143 -5.260 1.459 1.00 79.25 356 ASN A O 1
ATOM 2821 N N . ALA A 1 357 ? -9.029 -3.053 1.716 1.00 86.81 357 ALA A N 1
ATOM 2822 C CA . ALA A 1 357 ? -10.074 -2.957 2.731 1.00 86.81 357 ALA A CA 1
ATOM 2823 C C . ALA A 1 357 ? -11.421 -2.605 2.088 1.00 86.81 357 ALA A C 1
ATOM 2825 O O . ALA A 1 357 ? -11.558 -1.575 1.423 1.00 86.81 357 ALA A O 1
ATOM 2826 N N . LYS A 1 358 ? -12.434 -3.445 2.313 1.00 93.50 358 LYS A N 1
ATOM 2827 C CA . LYS A 1 358 ? -13.810 -3.181 1.881 1.00 93.50 358 LYS A CA 1
ATOM 2828 C C . LYS A 1 358 ? -14.458 -2.231 2.874 1.00 93.50 358 LYS A C 1
ATOM 2830 O O . LYS A 1 358 ? -14.632 -2.585 4.032 1.00 93.50 358 LYS A O 1
ATOM 2835 N N . LEU A 1 359 ? -14.807 -1.033 2.416 1.00 96.06 359 LEU A N 1
ATOM 2836 C CA . LEU A 1 359 ? -15.376 0.012 3.263 1.00 96.06 359 LEU A CA 1
ATOM 2837 C C . LEU A 1 359 ? -16.850 0.240 2.936 1.00 96.06 359 LEU A C 1
ATOM 2839 O O . LEU A 1 359 ? -17.186 0.616 1.812 1.00 96.06 359 LEU A O 1
ATOM 2843 N N . THR A 1 360 ? -17.716 0.104 3.932 1.00 97.25 360 THR A N 1
ATOM 2844 C CA . THR A 1 360 ? -19.150 0.382 3.839 1.00 97.2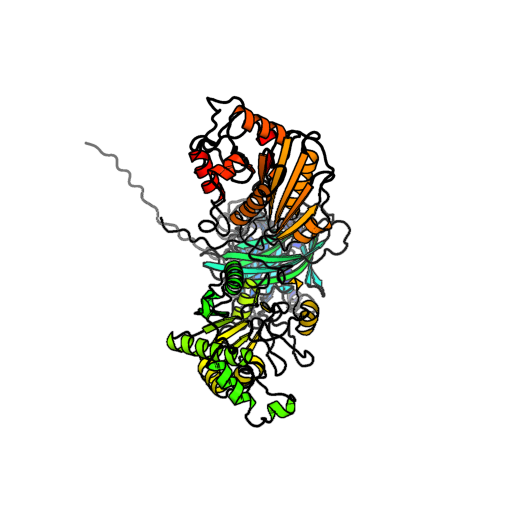5 360 THR A CA 1
ATOM 2845 C C . THR A 1 360 ? -19.445 1.781 4.350 1.00 97.25 360 THR A C 1
ATOM 2847 O O . THR A 1 360 ? -19.048 2.167 5.447 1.00 97.25 360 THR A O 1
ATOM 2850 N N . ARG A 1 361 ? -20.150 2.581 3.548 1.00 97.06 361 ARG A N 1
ATOM 2851 C CA . ARG A 1 361 ? -20.587 3.906 3.991 1.00 97.06 361 ARG A CA 1
ATOM 2852 C C . ARG A 1 361 ? -21.651 3.768 5.071 1.00 97.06 361 ARG A C 1
ATOM 2854 O O . ARG A 1 361 ? -22.654 3.091 4.858 1.00 97.06 361 ARG A O 1
ATOM 2861 N N . TRP A 1 362 ? -21.474 4.491 6.166 1.00 97.75 362 TRP A N 1
ATOM 2862 C CA . TRP A 1 362 ? -22.556 4.816 7.081 1.00 97.75 362 TRP A CA 1
ATOM 2863 C C . TRP A 1 362 ? -23.018 6.248 6.812 1.00 97.75 362 TRP A C 1
ATOM 2865 O O . TRP A 1 362 ? -22.216 7.179 6.918 1.00 97.75 362 TRP A O 1
ATOM 2875 N N . ASP A 1 363 ? -24.296 6.421 6.460 1.00 96.94 363 ASP A N 1
ATOM 2876 C CA . ASP A 1 363 ? -24.912 7.742 6.308 1.00 96.94 363 ASP A CA 1
ATOM 2877 C C . ASP A 1 363 ? -24.978 8.404 7.694 1.00 96.94 363 ASP A C 1
ATOM 2879 O O . ASP A 1 363 ? -25.870 8.129 8.501 1.00 96.94 363 ASP A O 1
ATOM 2883 N N . ALA A 1 364 ? -23.986 9.242 7.995 1.00 96.62 364 ALA A N 1
ATOM 2884 C CA . ALA A 1 364 ? -23.866 9.878 9.297 1.00 96.62 364 ALA A CA 1
ATOM 2885 C C . ALA A 1 364 ? -25.030 10.846 9.555 1.00 96.62 364 ALA A C 1
ATOM 2887 O O . ALA A 1 364 ? -25.536 11.513 8.650 1.00 96.62 364 ALA A O 1
ATOM 2888 N N . VAL A 1 365 ? -25.431 10.937 10.819 1.00 97.25 365 VAL A N 1
ATOM 2889 C CA . VAL A 1 365 ? -26.471 11.849 11.290 1.00 97.25 365 VAL A CA 1
ATOM 2890 C C . VAL A 1 365 ? -25.926 13.277 11.293 1.00 97.25 365 VAL A C 1
ATOM 2892 O O . VAL A 1 365 ? -25.021 13.599 12.068 1.00 97.25 365 VAL A O 1
ATOM 2895 N N . ASP A 1 366 ? -26.509 14.151 10.470 1.00 96.00 366 ASP A N 1
ATOM 2896 C CA . ASP A 1 366 ? -26.232 15.586 10.536 1.00 96.00 366 ASP A CA 1
ATOM 2897 C C . ASP A 1 366 ? -26.901 16.191 11.775 1.00 96.00 366 ASP A C 1
ATOM 2899 O O . ASP A 1 366 ? -28.119 16.361 11.840 1.00 96.00 366 ASP A O 1
ATOM 2903 N N . GLY A 1 367 ? -26.092 16.551 12.770 1.00 95.69 367 GLY A N 1
ATOM 2904 C CA . GLY A 1 367 ? -26.590 17.210 13.973 1.00 95.69 367 GLY A CA 1
ATOM 2905 C C . GLY A 1 367 ? -27.131 18.625 13.738 1.00 95.69 367 GLY A C 1
ATOM 2906 O O . GLY A 1 367 ? -27.794 19.163 14.621 1.00 95.69 367 GLY A O 1
ATOM 2907 N N . ASN A 1 368 ? -26.852 19.249 12.586 1.00 94.56 368 ASN A N 1
ATOM 2908 C CA . ASN A 1 368 ? -27.424 20.548 12.215 1.00 94.56 368 ASN A CA 1
ATOM 2909 C C . ASN A 1 368 ? -28.821 20.421 11.594 1.00 94.56 368 ASN A C 1
ATOM 2911 O O . ASN A 1 368 ? -29.521 21.427 11.462 1.00 94.56 368 ASN A O 1
ATOM 2915 N N . ALA A 1 369 ? -29.237 19.209 11.225 1.00 94.94 369 ALA A N 1
ATOM 2916 C CA . ALA A 1 369 ? -30.557 18.947 10.680 1.00 94.94 369 ALA A CA 1
ATOM 2917 C C . ALA A 1 369 ? -31.593 18.715 11.796 1.00 94.94 369 ALA A C 1
ATOM 2919 O O . ALA A 1 369 ? -31.289 18.208 12.878 1.00 94.94 369 ALA A O 1
ATOM 2920 N N . SER A 1 370 ? -32.850 19.074 11.524 1.00 91.81 370 SER A N 1
ATOM 2921 C CA . SER A 1 370 ? -33.989 18.709 12.381 1.00 91.81 370 SER A CA 1
ATOM 2922 C C . SER A 1 370 ? -34.283 17.200 12.242 1.00 91.81 370 SER A C 1
ATOM 2924 O O . SER A 1 370 ? -34.157 16.670 11.133 1.00 91.81 370 SER A O 1
ATOM 2926 N N . PRO A 1 371 ? -34.661 16.490 13.326 1.00 95.31 371 PRO A N 1
ATOM 2927 C CA . PRO A 1 371 ? -34.940 17.008 14.675 1.00 95.31 371 PRO A CA 1
ATOM 2928 C C . PRO A 1 371 ? -33.703 17.166 15.576 1.00 95.31 371 PRO A C 1
ATOM 2930 O O . PRO A 1 371 ? -33.784 17.782 16.632 1.00 95.31 371 PRO A O 1
ATOM 2933 N N . HIS A 1 372 ? -32.535 16.666 15.175 1.00 96.69 372 HIS A N 1
ATOM 2934 C CA . HIS A 1 372 ? -31.362 16.556 16.055 1.00 96.69 372 HIS A CA 1
ATOM 2935 C C . HIS A 1 372 ? -30.808 17.898 16.544 1.00 96.69 372 HIS A C 1
ATOM 2937 O O . HIS A 1 372 ? -30.310 17.992 17.667 1.00 96.69 372 HIS A O 1
ATOM 2943 N N . PHE A 1 373 ? -30.925 18.946 15.729 1.00 96.56 373 PHE A N 1
ATOM 2944 C CA . PHE A 1 373 ? -30.564 20.300 16.141 1.00 96.56 373 PHE A CA 1
ATOM 2945 C C . PHE A 1 373 ? -31.432 20.812 17.301 1.00 96.56 373 PHE A C 1
ATOM 2947 O O . PHE A 1 373 ? -30.936 21.522 18.179 1.00 96.56 373 PHE A O 1
ATOM 2954 N N . GLU A 1 374 ? -32.715 20.446 17.328 1.00 97.06 374 GLU A N 1
ATOM 2955 C CA . GLU A 1 374 ? -33.645 20.816 18.399 1.00 97.06 374 GLU A CA 1
ATOM 2956 C C . GLU A 1 374 ? -33.286 20.068 19.689 1.00 97.06 374 GLU A C 1
ATOM 2958 O O . GLU A 1 374 ? -33.150 20.703 20.735 1.00 97.06 374 GLU A O 1
ATOM 2963 N N . ASP A 1 375 ? -32.996 18.764 19.596 1.00 96.56 375 ASP A N 1
ATOM 2964 C CA . ASP A 1 375 ? -32.538 17.952 20.735 1.00 96.56 375 ASP A CA 1
ATOM 2965 C C . ASP A 1 375 ? -31.238 18.503 21.350 1.00 96.56 375 ASP A C 1
ATOM 2967 O O . ASP A 1 375 ? -31.102 18.634 22.572 1.00 96.56 375 ASP A O 1
ATOM 2971 N N . TRP A 1 376 ? -30.267 18.866 20.501 1.00 97.25 376 TRP A N 1
ATOM 2972 C CA . TRP A 1 376 ? -29.016 19.482 20.942 1.00 97.25 376 TRP A CA 1
ATOM 2973 C C . TRP A 1 376 ? -29.255 20.859 21.578 1.00 97.25 376 TRP A C 1
ATOM 2975 O O . TRP A 1 376 ? -28.651 21.177 22.607 1.00 97.25 376 TRP A O 1
ATOM 2985 N N . SER A 1 377 ? -30.161 21.661 21.014 1.00 96.75 377 SER A N 1
ATOM 2986 C CA . SER A 1 377 ? -30.533 22.966 21.572 1.00 96.75 377 SER A CA 1
ATOM 2987 C C . SER A 1 377 ? -31.163 22.819 22.960 1.00 96.75 377 SER A C 1
ATOM 2989 O O . SER A 1 377 ? -30.797 23.547 23.880 1.00 96.75 377 SER A O 1
ATOM 2991 N N . GLU A 1 378 ? -32.029 21.823 23.164 1.00 96.44 378 GLU A N 1
ATOM 2992 C CA . GLU A 1 378 ? -32.582 21.509 24.487 1.00 96.44 378 GLU A CA 1
ATOM 2993 C C . GLU A 1 378 ? -31.480 21.086 25.474 1.00 96.44 378 GLU A C 1
ATOM 2995 O O . GLU A 1 378 ? -31.454 21.526 26.627 1.00 96.44 378 GLU A O 1
ATOM 3000 N N . TYR A 1 379 ? -30.519 20.266 25.035 1.00 95.56 379 TYR A N 1
ATOM 3001 C CA . TYR A 1 379 ? -29.361 19.892 25.852 1.00 95.56 379 TYR A CA 1
ATOM 3002 C C . TYR A 1 379 ? -28.529 21.110 26.298 1.00 95.56 379 TYR A C 1
ATOM 3004 O O . TYR A 1 379 ? -28.042 21.149 27.442 1.00 95.56 379 TYR A O 1
ATOM 3012 N N . MET A 1 380 ? -28.378 22.116 25.434 1.00 95.50 380 MET A N 1
ATOM 3013 C CA . MET A 1 380 ? -27.646 23.346 25.752 1.00 95.50 380 MET A CA 1
ATOM 3014 C C . MET A 1 380 ? -28.308 24.143 26.885 1.00 95.50 380 MET A C 1
ATOM 3016 O O . MET A 1 380 ? -27.587 24.701 27.714 1.00 95.50 380 MET A O 1
ATOM 3020 N N . GLU A 1 381 ? -29.638 24.096 27.001 1.00 95.88 381 GLU A N 1
ATOM 3021 C CA . GLU A 1 381 ? -30.412 24.769 28.059 1.00 95.88 381 GLU A CA 1
ATOM 3022 C C . GLU A 1 381 ? -30.412 24.020 29.407 1.00 95.88 381 GLU A C 1
ATOM 3024 O O . GLU A 1 381 ? -30.759 24.584 30.449 1.00 95.88 381 GLU A O 1
ATOM 3029 N N . LYS A 1 382 ? -29.988 22.747 29.442 1.00 94.38 382 LYS A N 1
ATOM 3030 C CA . LYS A 1 382 ? -29.905 21.982 30.701 1.00 94.38 382 LYS A CA 1
ATOM 3031 C C . LYS A 1 382 ? -28.890 22.609 31.677 1.00 94.38 382 LYS A C 1
ATOM 3033 O O . LYS A 1 382 ? -27.895 23.197 31.241 1.00 94.38 382 LYS A O 1
ATOM 3038 N N . PRO A 1 383 ? -29.035 22.421 33.001 1.00 94.62 383 PRO A N 1
ATOM 3039 C CA . PRO A 1 383 ? -28.012 22.829 33.964 1.00 94.62 383 PRO A CA 1
ATOM 3040 C C . PRO A 1 383 ? -26.632 22.229 33.653 1.00 94.62 383 PRO A C 1
ATOM 3042 O O . PRO A 1 383 ? -26.526 21.137 33.095 1.00 94.62 383 PRO A O 1
ATOM 3045 N N . TRP A 1 384 ? -25.563 22.939 34.022 1.00 92.44 384 TRP A N 1
ATOM 3046 C CA . TRP A 1 384 ? -24.192 22.464 33.819 1.00 92.44 384 TRP A CA 1
ATOM 3047 C C . TRP A 1 384 ? -23.882 21.263 34.714 1.00 92.44 384 TRP A C 1
ATOM 3049 O O . TRP A 1 384 ? -24.020 21.339 35.942 1.00 92.44 384 TRP A O 1
ATOM 3059 N N . SER A 1 385 ? -23.389 20.190 34.100 1.00 87.75 385 SER A N 1
ATOM 3060 C CA . SER A 1 385 ? -22.806 19.049 34.802 1.00 87.75 385 SER A CA 1
ATOM 3061 C C . SER A 1 385 ? -21.493 19.436 35.499 1.00 87.75 385 SER A C 1
ATOM 3063 O O . SER A 1 385 ? -20.925 20.508 35.270 1.00 87.75 385 SER A O 1
ATOM 3065 N N . GLU A 1 386 ? -20.968 18.562 36.360 1.00 85.25 386 GLU A N 1
ATOM 3066 C CA . GLU A 1 386 ? -19.630 18.762 36.938 1.00 85.25 386 GLU A CA 1
ATOM 3067 C C . GLU A 1 386 ? -18.542 18.824 35.862 1.00 85.25 386 GLU A C 1
ATOM 3069 O O . GLU A 1 386 ? -17.602 19.615 35.970 1.00 85.25 386 GLU A O 1
ATOM 3074 N N . MET A 1 387 ? -18.695 18.038 34.793 1.00 81.38 387 MET A N 1
ATOM 3075 C CA . MET A 1 387 ? -17.754 18.055 33.683 1.00 81.38 387 MET A CA 1
ATOM 3076 C C . MET A 1 387 ? -17.816 19.374 32.913 1.00 81.38 387 MET A C 1
ATOM 3078 O O . MET A 1 387 ? -16.763 19.938 32.620 1.00 81.38 387 MET A O 1
ATOM 3082 N N . ASP A 1 388 ? -19.016 19.911 32.678 1.00 89.44 388 ASP A N 1
ATOM 3083 C CA . ASP A 1 388 ? -19.186 21.208 32.010 1.00 89.44 388 ASP A CA 1
ATOM 3084 C C . ASP A 1 388 ? -18.502 22.329 32.799 1.00 89.44 388 ASP A C 1
ATOM 3086 O O . ASP A 1 388 ? -17.762 23.144 32.248 1.00 89.44 388 ASP A O 1
ATOM 3090 N N . LYS A 1 389 ? -18.681 22.323 34.127 1.00 89.31 389 LYS A N 1
ATOM 3091 C CA . LYS A 1 389 ? -18.025 23.277 35.034 1.00 89.31 389 LYS A CA 1
ATOM 3092 C C . LYS A 1 389 ? -16.504 23.175 34.958 1.00 89.31 389 LYS A C 1
ATOM 3094 O O . LYS A 1 389 ? -15.837 24.204 34.925 1.00 89.31 389 LYS A O 1
ATOM 3099 N N . ARG A 1 390 ? -15.954 21.957 34.896 1.00 84.00 390 ARG A N 1
ATOM 3100 C CA . ARG A 1 390 ? -14.504 21.733 34.765 1.00 84.00 390 ARG A CA 1
ATOM 3101 C C . ARG A 1 390 ? -13.962 22.199 33.413 1.00 84.00 390 ARG A C 1
ATOM 3103 O O . ARG A 1 390 ? -12.840 22.690 33.353 1.00 84.00 390 ARG A O 1
ATOM 3110 N N . LEU A 1 391 ? -14.734 22.029 32.341 1.00 81.50 391 LEU A N 1
ATOM 3111 C CA . LEU A 1 391 ? -14.356 22.448 30.988 1.00 81.50 391 LEU A CA 1
ATOM 3112 C C . LEU A 1 391 ? -14.570 23.950 30.744 1.00 81.50 391 LEU A C 1
ATOM 3114 O O . LEU A 1 391 ? -14.016 24.488 29.789 1.00 81.50 391 LEU A O 1
ATOM 3118 N N . GLY A 1 392 ? -15.379 24.619 31.572 1.00 88.56 392 GLY A N 1
ATOM 3119 C CA . GLY A 1 392 ? -15.796 26.008 31.360 1.00 88.56 392 GLY A CA 1
ATOM 3120 C C . GLY A 1 392 ? -16.768 26.183 30.186 1.00 88.56 392 GLY A C 1
ATOM 3121 O O . GLY A 1 392 ? -16.979 27.302 29.725 1.00 88.56 392 GLY A O 1
ATOM 3122 N N . ARG A 1 393 ? -17.337 25.083 29.685 1.00 90.69 393 ARG A N 1
ATOM 3123 C CA . ARG A 1 393 ? -18.294 25.023 28.573 1.00 90.69 393 ARG A CA 1
ATOM 3124 C C . ARG A 1 393 ? -19.094 23.726 28.649 1.00 90.69 393 ARG A C 1
ATOM 3126 O O . ARG A 1 393 ? -18.651 22.774 29.285 1.00 90.69 393 ARG A O 1
ATOM 3133 N N . LYS A 1 394 ? -20.219 23.652 27.934 1.00 92.38 394 LYS A N 1
ATOM 3134 C CA . LYS A 1 394 ? -20.937 22.387 27.714 1.00 92.38 394 LYS A CA 1
ATOM 3135 C C . LYS A 1 394 ? -20.015 21.343 27.080 1.00 92.38 394 LYS A C 1
ATOM 3137 O O . LYS A 1 394 ? -19.222 21.665 26.195 1.00 92.38 394 LYS A O 1
ATOM 3142 N N . SER A 1 395 ? -20.132 20.099 27.530 1.00 91.69 395 SER A N 1
ATOM 3143 C CA . SER A 1 395 ? -19.286 18.991 27.081 1.00 91.69 395 SER A CA 1
ATOM 3144 C C . SER A 1 395 ? -19.505 18.689 25.594 1.00 91.69 395 SER A C 1
ATOM 3146 O O . SER A 1 395 ? -18.534 18.616 24.842 1.00 91.69 395 SER A O 1
ATOM 3148 N N . ILE A 1 396 ? -20.769 18.609 25.157 1.00 94.38 396 ILE A N 1
ATOM 3149 C CA . ILE A 1 396 ? -21.185 18.541 23.745 1.00 94.38 396 ILE A CA 1
ATOM 3150 C C . ILE A 1 396 ? -21.525 19.957 23.241 1.00 94.38 396 ILE A C 1
ATOM 3152 O O . ILE A 1 396 ? -22.682 20.365 23.183 1.00 94.38 396 ILE A O 1
ATOM 3156 N N . ASP A 1 397 ? -20.511 20.752 22.918 1.00 92.06 397 ASP A N 1
ATOM 3157 C CA . ASP A 1 397 ? -20.648 22.172 22.547 1.00 92.06 397 ASP A CA 1
ATOM 3158 C C . ASP A 1 397 ? -20.992 22.423 21.072 1.00 92.06 397 ASP A C 1
ATOM 3160 O O . ASP A 1 397 ? -21.157 23.575 20.668 1.00 92.06 397 ASP A O 1
ATOM 3164 N N . LYS A 1 398 ? -21.088 21.367 20.257 1.00 93.94 398 LYS A N 1
ATOM 3165 C CA . LYS A 1 398 ? -21.396 21.454 18.826 1.00 93.94 398 LYS A CA 1
ATOM 3166 C C . LYS A 1 398 ? -22.492 20.458 18.437 1.00 93.94 398 LYS A C 1
ATOM 3168 O O . LYS A 1 398 ? -22.394 19.298 18.844 1.00 93.94 398 LYS A O 1
ATOM 3173 N N . PRO A 1 399 ? -23.442 20.847 17.568 1.00 95.62 399 PRO A N 1
ATOM 3174 C CA . PRO A 1 399 ? -24.450 19.930 17.036 1.00 95.62 399 PRO A CA 1
ATOM 3175 C C . PRO A 1 399 ? -23.812 18.753 16.283 1.00 95.62 399 PRO A C 1
ATOM 3177 O O . PRO A 1 399 ? -24.234 17.616 16.445 1.00 95.62 399 PRO A O 1
ATOM 3180 N N . GLY A 1 400 ? -22.712 18.970 15.553 1.00 94.81 400 GLY A N 1
ATOM 3181 C CA . GLY A 1 400 ? -21.988 17.879 14.888 1.00 94.81 400 GLY A CA 1
ATOM 3182 C C . GLY A 1 400 ? -21.494 16.780 15.845 1.00 94.81 400 GLY A C 1
ATOM 3183 O O . GLY A 1 400 ? -21.541 15.606 15.500 1.00 94.81 400 GLY A O 1
ATOM 3184 N N . ALA A 1 401 ? -21.094 17.125 17.077 1.00 95.00 401 ALA A N 1
ATOM 3185 C CA . ALA A 1 401 ? -20.709 16.129 18.084 1.00 95.00 401 ALA A CA 1
ATOM 3186 C C . ALA A 1 401 ? -21.918 15.336 18.618 1.00 95.00 401 ALA A C 1
ATOM 3188 O O . ALA A 1 401 ? -21.772 14.172 18.987 1.00 95.00 401 ALA A O 1
ATOM 3189 N N . TRP A 1 402 ? -23.107 15.947 18.624 1.00 97.31 402 TRP A N 1
ATOM 3190 C CA . TRP A 1 402 ? -24.372 15.270 18.915 1.00 97.31 402 TRP A CA 1
ATOM 3191 C C . TRP A 1 402 ? -24.734 14.273 17.807 1.00 97.31 402 TRP A C 1
ATOM 3193 O O . TRP A 1 402 ? -24.988 13.105 18.090 1.00 97.31 402 TRP A O 1
ATOM 3203 N N . GLY A 1 403 ? -24.665 14.701 16.542 1.00 97.56 403 GLY A N 1
ATOM 3204 C CA . GLY A 1 403 ? -24.862 13.823 15.381 1.00 97.56 403 GLY A CA 1
ATOM 3205 C C . GLY A 1 403 ? -23.868 12.656 15.342 1.00 97.56 403 GLY A C 1
ATOM 3206 O O . GLY A 1 403 ? -24.244 11.520 15.058 1.00 97.56 403 GLY A O 1
ATOM 3207 N N . TYR A 1 404 ? -22.614 12.890 15.735 1.00 97.25 404 TYR A N 1
ATOM 3208 C CA . TYR A 1 404 ? -21.597 11.840 15.828 1.00 97.25 404 TYR A CA 1
ATOM 3209 C C . TYR A 1 404 ? -21.957 10.746 16.848 1.00 97.25 404 TYR A C 1
ATOM 3211 O O . TYR A 1 404 ? -21.841 9.561 16.544 1.00 97.25 404 TYR A O 1
ATOM 3219 N N . LEU A 1 405 ? -22.462 11.118 18.033 1.00 98.38 405 LEU A N 1
ATOM 3220 C CA . LEU A 1 405 ? -22.950 10.157 19.035 1.00 98.38 405 LEU A CA 1
ATOM 3221 C C . LEU A 1 405 ? -24.078 9.283 18.477 1.00 98.38 405 LEU A C 1
ATOM 3223 O O . LEU A 1 405 ? -24.034 8.061 18.613 1.00 98.38 405 LEU A O 1
ATOM 3227 N N . LEU A 1 406 ? -25.062 9.903 17.822 1.00 98.44 406 LEU A N 1
ATOM 3228 C CA . LEU A 1 406 ? -26.189 9.191 17.216 1.00 98.44 406 LEU A CA 1
ATOM 3229 C C . LEU A 1 406 ? -25.735 8.259 16.086 1.00 98.44 406 LEU A C 1
ATOM 3231 O O . LEU A 1 406 ? -26.216 7.133 15.991 1.00 98.44 406 LEU A O 1
ATOM 3235 N N . SER A 1 407 ? -24.766 8.696 15.279 1.00 98.44 407 SER A N 1
ATOM 3236 C CA . SER A 1 407 ? -24.180 7.882 14.209 1.00 98.44 407 SER A CA 1
ATOM 3237 C C . SER A 1 407 ? -23.475 6.648 14.767 1.00 98.44 407 SER A C 1
ATOM 3239 O O . SER A 1 407 ? -23.750 5.537 14.324 1.00 98.44 407 SER A O 1
ATOM 3241 N N . MET A 1 408 ? -22.629 6.823 15.788 1.00 98.62 408 MET A N 1
ATOM 3242 C CA . MET A 1 408 ? -21.953 5.706 16.454 1.00 98.62 408 MET A CA 1
ATOM 3243 C C . MET A 1 408 ? -22.949 4.740 17.096 1.00 98.62 408 MET A C 1
ATOM 3245 O O . MET A 1 408 ? -22.778 3.529 16.976 1.00 98.62 408 MET A O 1
ATOM 3249 N N . LYS A 1 409 ? -24.010 5.249 17.740 1.00 98.69 409 LYS A N 1
ATOM 3250 C CA . LYS A 1 409 ? -25.079 4.401 18.286 1.00 98.69 409 LYS A CA 1
ATOM 3251 C C . LYS A 1 409 ? -25.708 3.541 17.189 1.00 98.69 409 LYS A C 1
ATOM 3253 O O . LYS A 1 409 ? -25.775 2.329 17.365 1.00 98.69 409 LYS A O 1
ATOM 3258 N N . GLY A 1 410 ? -26.081 4.149 16.062 1.00 98.69 410 GLY A N 1
ATOM 3259 C CA . GLY A 1 410 ? -26.665 3.433 14.929 1.00 98.69 410 GLY A CA 1
ATOM 3260 C C . GLY A 1 410 ? -25.743 2.354 14.352 1.00 98.69 410 GLY A C 1
ATOM 3261 O O . GLY A 1 410 ? -26.212 1.257 14.071 1.00 98.69 410 GLY A O 1
ATOM 3262 N N . ILE A 1 411 ? -24.432 2.613 14.256 1.00 98.75 411 ILE A N 1
ATOM 3263 C CA . ILE A 1 411 ? -23.449 1.609 13.810 1.00 98.75 411 ILE A CA 1
ATOM 3264 C C . ILE A 1 411 ? -23.413 0.405 14.757 1.00 98.75 411 ILE A C 1
ATOM 3266 O O . ILE A 1 411 ? -23.446 -0.737 14.304 1.00 98.75 411 ILE A O 1
ATOM 3270 N N . PHE A 1 412 ? -23.351 0.634 16.073 1.00 98.81 412 PHE A N 1
ATOM 3271 C CA . PHE A 1 412 ? -23.330 -0.474 17.032 1.00 98.81 412 PHE A CA 1
ATOM 3272 C C . PHE A 1 412 ? -24.656 -1.246 17.061 1.00 98.81 412 PHE A C 1
ATOM 3274 O O . PHE A 1 412 ? -24.634 -2.459 17.252 1.00 98.81 412 PHE A O 1
ATOM 3281 N N . GLU A 1 413 ? -25.796 -0.575 16.875 1.00 98.75 413 GLU A N 1
ATOM 3282 C CA . GLU A 1 413 ? -27.105 -1.229 16.741 1.00 98.75 413 GLU A CA 1
ATOM 3283 C C . GLU A 1 413 ? -27.167 -2.098 15.476 1.00 98.75 413 GLU A C 1
ATOM 3285 O O . GLU A 1 413 ? -27.493 -3.279 15.578 1.00 98.75 413 GLU A O 1
ATOM 3290 N N . ASP A 1 414 ? -26.744 -1.576 14.320 1.00 98.75 414 ASP A N 1
ATOM 3291 C CA . ASP A 1 414 ? -26.669 -2.331 13.059 1.00 98.75 414 ASP A CA 1
ATOM 3292 C C . ASP A 1 414 ? -25.737 -3.547 13.171 1.00 98.75 414 ASP A C 1
ATOM 3294 O O . ASP A 1 414 ? -26.087 -4.646 12.741 1.00 98.75 414 ASP A O 1
ATOM 3298 N N . ALA A 1 415 ? -24.579 -3.388 13.818 1.00 98.62 415 ALA A N 1
ATOM 3299 C CA . ALA A 1 415 ? -23.652 -4.488 14.058 1.00 98.62 415 ALA A CA 1
ATOM 3300 C C . ALA A 1 415 ? -24.255 -5.582 14.955 1.00 98.62 415 ALA A C 1
ATOM 3302 O O . ALA A 1 415 ? -24.063 -6.771 14.692 1.00 98.62 415 ALA A O 1
ATOM 3303 N N . ILE A 1 416 ? -25.012 -5.204 15.993 1.00 98.75 416 ILE A N 1
ATOM 3304 C CA . ILE A 1 416 ? -25.745 -6.157 16.841 1.00 98.75 416 ILE A CA 1
ATOM 3305 C C . ILE A 1 416 ? -26.823 -6.880 16.027 1.00 98.75 416 ILE A C 1
ATOM 3307 O O . ILE A 1 416 ? -26.933 -8.103 16.128 1.00 98.75 416 ILE A O 1
ATOM 3311 N N . ASP A 1 417 ? -27.594 -6.149 15.223 1.00 98.62 417 ASP A N 1
ATOM 3312 C CA . ASP A 1 417 ? -28.707 -6.692 14.439 1.00 98.62 417 ASP A CA 1
ATOM 3313 C C . ASP A 1 417 ? -28.230 -7.657 13.345 1.00 98.62 417 ASP A C 1
ATOM 3315 O O . ASP A 1 417 ? -28.866 -8.686 13.099 1.00 98.62 417 ASP A O 1
ATOM 3319 N N . LYS A 1 418 ? -27.074 -7.378 12.732 1.00 98.50 418 LYS A N 1
ATOM 3320 C CA . LYS A 1 418 ? -26.409 -8.270 11.767 1.00 98.50 418 LYS A CA 1
ATOM 3321 C C . LYS A 1 418 ? -25.644 -9.422 12.419 1.00 98.50 418 LYS A C 1
ATOM 3323 O O . LYS A 1 418 ? -25.203 -10.329 11.715 1.00 98.50 418 LYS A O 1
ATOM 3328 N N . GLY A 1 419 ? -25.498 -9.412 13.743 1.00 98.38 419 GLY A N 1
ATOM 3329 C CA . GLY A 1 419 ? -24.751 -10.429 14.480 1.00 98.38 419 GLY A CA 1
ATOM 3330 C C . GLY A 1 419 ? -23.245 -10.388 14.217 1.00 98.38 419 GLY A C 1
ATOM 3331 O O . GLY A 1 419 ? -22.612 -11.439 14.235 1.00 98.38 419 GLY A O 1
ATOM 3332 N N . HIS A 1 420 ? -22.685 -9.205 13.954 1.00 98.56 420 HIS A N 1
ATOM 3333 C CA . HIS A 1 420 ? -21.245 -9.021 13.789 1.00 98.56 420 HIS A CA 1
ATOM 3334 C C . HIS A 1 420 ? -20.511 -9.221 15.119 1.00 98.56 420 HIS A C 1
ATOM 3336 O O . HIS A 1 420 ? -20.914 -8.712 16.171 1.00 98.56 420 HIS A O 1
ATOM 3342 N N . ASP A 1 421 ? -19.403 -9.950 15.058 1.00 98.12 421 ASP A N 1
ATOM 3343 C CA . ASP A 1 421 ? -18.506 -10.208 16.174 1.00 98.12 421 ASP A CA 1
ATOM 3344 C C . ASP A 1 421 ? -17.452 -9.108 16.304 1.00 98.12 421 ASP A C 1
ATOM 3346 O O . ASP A 1 421 ? -17.104 -8.735 17.428 1.00 98.12 421 ASP A O 1
ATOM 3350 N N . THR A 1 422 ? -16.972 -8.570 15.181 1.00 98.56 422 THR A N 1
ATOM 3351 C CA . THR A 1 422 ? -15.961 -7.506 15.142 1.00 98.56 422 THR A CA 1
ATOM 3352 C C . THR A 1 422 ? -16.265 -6.514 14.026 1.00 98.56 422 THR A C 1
ATOM 3354 O O . THR A 1 422 ? -16.507 -6.908 12.890 1.00 98.56 422 THR A O 1
ATOM 3357 N N . ILE A 1 423 ? -16.200 -5.217 14.326 1.00 98.81 423 ILE A N 1
ATOM 3358 C CA . ILE A 1 423 ? -16.372 -4.146 13.335 1.00 98.81 423 ILE A CA 1
ATOM 3359 C C . ILE A 1 423 ? -15.208 -3.164 13.399 1.00 98.81 423 ILE A C 1
ATOM 3361 O O . ILE A 1 423 ? -14.694 -2.875 14.482 1.00 98.81 423 ILE A O 1
ATOM 3365 N N . ALA A 1 424 ? -14.817 -2.614 12.255 1.00 98.69 424 ALA A N 1
ATOM 3366 C CA . ALA A 1 424 ? -13.947 -1.446 12.190 1.00 98.69 424 ALA A CA 1
ATOM 3367 C C . ALA A 1 424 ? -14.784 -0.204 11.889 1.00 98.69 424 ALA A C 1
ATOM 3369 O O . ALA A 1 424 ? -15.735 -0.257 11.111 1.00 98.69 424 ALA A O 1
ATOM 3370 N N . VAL A 1 425 ? -14.435 0.919 12.505 1.00 98.62 425 VAL A N 1
ATOM 3371 C CA . VAL A 1 425 ? -15.129 2.189 12.305 1.00 98.62 425 VAL A CA 1
ATOM 3372 C C . VAL A 1 425 ? -14.107 3.282 12.028 1.00 98.62 425 VAL A C 1
ATOM 3374 O O . VAL A 1 425 ? -13.138 3.440 12.775 1.00 98.62 425 VAL A O 1
ATOM 3377 N N . PHE A 1 426 ? -14.335 4.021 10.946 1.00 98.06 426 PHE A N 1
ATOM 3378 C CA . PHE A 1 426 ? -13.488 5.105 10.472 1.00 98.06 426 PHE A CA 1
ATOM 3379 C C . PHE A 1 426 ? -14.293 6.397 10.285 1.00 98.06 426 PHE A C 1
ATOM 3381 O O . PHE A 1 426 ? -15.429 6.355 9.813 1.00 98.06 426 PHE A O 1
ATOM 3388 N N . ASP A 1 427 ? -13.687 7.547 10.579 1.00 95.50 427 ASP A N 1
ATOM 3389 C CA . ASP A 1 427 ? -14.232 8.860 10.184 1.00 95.50 427 ASP A CA 1
ATOM 3390 C C . ASP A 1 427 ? -13.970 9.124 8.682 1.00 95.50 427 ASP A C 1
ATOM 3392 O O . ASP A 1 427 ? -13.305 8.337 8.021 1.00 95.50 427 ASP A O 1
ATOM 3396 N N . ASP A 1 428 ? -14.457 10.211 8.081 1.00 93.31 428 ASP A N 1
ATOM 3397 C CA . ASP A 1 428 ? -14.240 10.499 6.646 1.00 93.31 428 ASP A CA 1
ATOM 3398 C C . ASP A 1 428 ? -12.902 11.204 6.321 1.00 93.31 428 ASP A C 1
ATOM 3400 O O . ASP A 1 428 ? -12.667 11.649 5.188 1.00 93.31 428 ASP A O 1
ATOM 3404 N N . ASP A 1 429 ? -12.002 11.299 7.302 1.00 91.75 429 ASP A N 1
ATOM 3405 C CA . ASP A 1 429 ? -10.711 11.983 7.210 1.00 91.75 429 ASP A CA 1
ATOM 3406 C C . ASP A 1 429 ? -9.501 11.101 7.574 1.00 91.75 429 ASP A C 1
ATOM 3408 O O . ASP A 1 429 ? -8.380 11.613 7.642 1.00 91.75 429 ASP A O 1
ATOM 3412 N N . PHE A 1 430 ? -9.683 9.787 7.755 1.00 94.06 430 PHE A N 1
ATOM 3413 C CA . PHE A 1 430 ? -8.576 8.871 8.055 1.00 94.06 430 PHE A CA 1
ATOM 3414 C C . PHE A 1 430 ? -7.553 8.800 6.913 1.00 94.06 430 PHE A C 1
ATOM 3416 O O . PHE A 1 430 ? -7.901 8.988 5.749 1.00 94.06 430 PHE A O 1
ATOM 3423 N N . ILE A 1 431 ? -6.302 8.465 7.242 1.00 93.25 431 ILE A N 1
ATOM 3424 C CA . ILE A 1 431 ? -5.200 8.217 6.310 1.00 93.25 431 ILE A CA 1
ATOM 3425 C C . ILE A 1 431 ? -4.456 6.942 6.709 1.00 93.25 431 ILE A C 1
ATOM 3427 O O . ILE A 1 431 ? -3.902 6.881 7.808 1.00 93.25 431 ILE A O 1
ATOM 3431 N N . PHE A 1 432 ? -4.411 5.943 5.821 1.00 92.62 432 PHE A N 1
ATOM 3432 C CA . PHE A 1 432 ? -3.615 4.723 6.024 1.00 92.62 432 PHE A CA 1
ATOM 3433 C C . PHE A 1 432 ? -2.111 4.986 5.860 1.00 92.62 432 PHE A C 1
ATOM 3435 O O . PHE A 1 432 ? -1.691 5.755 4.987 1.00 92.62 432 PHE A O 1
ATOM 3442 N N . SER A 1 433 ? -1.287 4.328 6.679 1.00 90.50 433 SER A N 1
ATOM 3443 C CA . SER A 1 433 ? 0.169 4.330 6.514 1.00 90.50 433 SER A CA 1
ATOM 3444 C C . SER A 1 433 ? 0.595 3.521 5.282 1.00 90.50 433 SER A C 1
ATOM 3446 O O . SER A 1 433 ? -0.133 2.663 4.782 1.00 90.50 433 SER A O 1
ATOM 3448 N N . LYS A 1 434 ? 1.819 3.760 4.797 1.00 80.38 434 LYS A N 1
ATOM 3449 C CA . LYS A 1 434 ? 2.443 2.983 3.707 1.00 80.38 434 LYS A CA 1
ATOM 3450 C C . LYS A 1 434 ? 2.626 1.503 4.067 1.00 80.38 434 LYS A C 1
ATOM 3452 O O . LYS A 1 434 ? 2.786 0.674 3.180 1.00 80.38 434 LYS A O 1
ATOM 3457 N N . SER A 1 435 ? 2.633 1.195 5.362 1.00 84.50 435 SER A N 1
ATOM 3458 C CA . SER A 1 435 ? 2.899 -0.120 5.942 1.00 84.50 435 SER A CA 1
ATOM 3459 C C . SER A 1 435 ? 1.683 -0.717 6.650 1.00 84.50 435 SER A C 1
ATOM 3461 O O . SER A 1 435 ? 1.846 -1.587 7.505 1.00 84.50 435 SER A O 1
ATOM 3463 N N . PHE A 1 436 ? 0.473 -0.252 6.309 1.00 91.62 436 PHE A N 1
ATOM 3464 C CA . PHE A 1 436 ? -0.762 -0.630 6.995 1.00 91.62 436 PHE A CA 1
ATOM 3465 C C . PHE A 1 436 ? -0.913 -2.147 7.145 1.00 91.62 436 PHE A C 1
ATOM 3467 O O .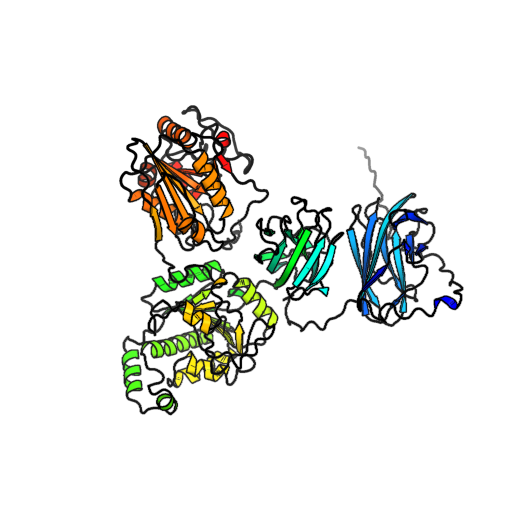 PHE A 1 436 ? -1.069 -2.623 8.265 1.00 91.62 436 PHE A O 1
ATOM 3474 N N . ASP A 1 437 ? -0.770 -2.901 6.053 1.00 88.56 437 ASP A N 1
ATOM 3475 C CA . ASP A 1 437 ? -0.923 -4.360 6.055 1.00 88.56 437 ASP A CA 1
ATOM 3476 C C . ASP A 1 437 ? 0.043 -5.049 7.022 1.00 88.56 437 ASP A C 1
ATOM 3478 O O . ASP A 1 437 ? -0.362 -5.903 7.811 1.00 88.56 437 ASP A O 1
ATOM 3482 N N . HIS A 1 438 ? 1.322 -4.656 7.005 1.00 89.06 438 HIS A N 1
ATOM 3483 C CA . HIS A 1 438 ? 2.325 -5.220 7.906 1.00 89.06 438 HIS A CA 1
ATOM 3484 C C . HIS A 1 438 ? 2.039 -4.842 9.362 1.00 89.06 438 HIS A C 1
ATOM 3486 O O . HIS A 1 438 ? 2.096 -5.695 10.245 1.00 89.06 438 HIS A O 1
ATOM 3492 N N . GLY A 1 439 ? 1.707 -3.576 9.624 1.00 93.31 439 GLY A N 1
ATOM 3493 C CA . GLY A 1 439 ? 1.426 -3.090 10.971 1.00 93.31 439 GLY A CA 1
ATOM 3494 C C . GLY A 1 439 ? 0.165 -3.708 11.580 1.00 93.31 439 GLY A C 1
ATOM 3495 O O . GLY A 1 439 ? 0.194 -4.107 12.745 1.00 93.31 439 GLY A O 1
ATOM 3496 N N . LEU A 1 440 ? -0.903 -3.862 10.789 1.00 95.44 440 LEU A N 1
ATOM 3497 C CA . LEU A 1 440 ? -2.123 -4.566 11.186 1.00 95.44 440 LEU A CA 1
ATOM 3498 C C . LEU A 1 440 ? -1.827 -6.045 11.458 1.00 95.44 440 LEU A C 1
ATOM 3500 O O . LEU A 1 440 ? -2.130 -6.554 12.533 1.00 95.44 440 LEU A O 1
ATOM 3504 N N . SER A 1 441 ? -1.166 -6.721 10.521 1.00 93.56 441 SER A N 1
ATOM 3505 C CA . SER A 1 441 ? -0.775 -8.126 10.666 1.00 93.56 441 SER A CA 1
ATOM 3506 C C . SER A 1 441 ? 0.037 -8.367 11.940 1.00 93.56 441 SER A C 1
ATOM 3508 O O . SER A 1 441 ? -0.269 -9.262 12.728 1.00 93.56 441 SER A O 1
ATOM 3510 N N . LYS A 1 442 ? 1.039 -7.513 12.176 1.00 93.25 442 LYS A N 1
ATOM 3511 C CA . LYS A 1 442 ? 1.908 -7.549 13.353 1.00 93.25 442 LYS A CA 1
ATOM 3512 C C . LYS A 1 442 ? 1.109 -7.410 14.644 1.00 93.25 442 LYS A C 1
ATOM 3514 O O . LYS A 1 442 ? 1.317 -8.198 15.565 1.00 93.25 442 LYS A O 1
ATOM 3519 N N . ILE A 1 443 ? 0.208 -6.427 14.739 1.00 94.69 443 ILE A N 1
ATOM 3520 C CA . ILE A 1 443 ? -0.547 -6.225 15.981 1.00 94.69 443 ILE A CA 1
ATOM 3521 C C . ILE A 1 443 ? -1.543 -7.359 16.241 1.00 94.69 443 ILE A C 1
ATOM 3523 O O . ILE A 1 443 ? -1.670 -7.792 17.386 1.00 94.69 443 ILE A O 1
ATOM 3527 N N . ILE A 1 444 ? -2.192 -7.888 15.201 1.00 94.69 444 ILE A N 1
ATOM 3528 C CA . ILE A 1 444 ? -3.139 -9.004 15.326 1.00 94.69 444 ILE A CA 1
ATOM 3529 C C . ILE A 1 444 ? -2.432 -10.281 15.785 1.00 94.69 444 ILE A C 1
ATOM 3531 O O . ILE A 1 444 ? -2.913 -10.944 16.698 1.00 94.69 444 ILE A O 1
ATOM 3535 N N . GLU A 1 445 ? -1.255 -10.598 15.244 1.00 91.44 445 GLU A N 1
ATOM 3536 C CA . GLU A 1 445 ? -0.476 -11.767 15.682 1.00 91.44 445 GLU A CA 1
ATOM 3537 C C . GLU A 1 445 ? 0.075 -11.605 17.114 1.00 91.44 445 GLU A C 1
ATOM 3539 O O . GLU A 1 445 ? 0.177 -12.581 17.861 1.00 91.44 445 GLU A O 1
ATOM 3544 N N . ILE A 1 446 ? 0.403 -10.380 17.541 1.00 90.75 446 ILE A N 1
ATOM 3545 C CA . ILE A 1 446 ? 0.921 -10.114 18.894 1.00 90.75 446 ILE A CA 1
ATOM 3546 C C . ILE A 1 446 ? -0.183 -10.148 19.950 1.00 90.75 446 ILE A C 1
ATOM 3548 O O . ILE A 1 446 ? -0.012 -10.792 20.988 1.00 90.75 446 ILE A O 1
ATOM 3552 N N . LEU A 1 447 ? -1.304 -9.463 19.711 1.00 91.81 447 LEU A N 1
ATOM 3553 C CA . LEU A 1 447 ? -2.424 -9.435 20.654 1.00 91.81 447 LEU A CA 1
ATOM 3554 C C . LEU A 1 447 ? -3.243 -10.729 20.605 1.00 91.81 447 LEU A C 1
ATOM 3556 O O . LEU A 1 447 ? -3.874 -11.087 21.605 1.00 91.81 447 LEU A O 1
ATOM 3560 N N . SER A 1 448 ? -3.215 -11.446 19.474 1.00 88.56 448 SER A N 1
ATOM 3561 C CA . SER A 1 448 ? -4.088 -12.590 19.206 1.00 88.56 448 SER A CA 1
ATOM 3562 C C . SER A 1 448 ? -5.549 -12.189 19.486 1.00 88.56 448 SER A C 1
ATOM 3564 O O . SER A 1 448 ? -5.976 -11.096 19.116 1.00 88.56 448 SER A O 1
ATOM 3566 N N . ASP A 1 449 ? -6.317 -13.016 20.191 1.00 86.50 449 ASP A N 1
ATOM 3567 C CA . ASP A 1 449 ? -7.700 -12.701 20.565 1.00 86.50 449 ASP A CA 1
ATOM 3568 C C . ASP A 1 449 ? -7.833 -11.819 21.817 1.00 86.50 449 ASP A C 1
ATOM 3570 O O . ASP A 1 449 ? -8.948 -11.447 22.192 1.00 86.50 449 ASP A O 1
ATOM 3574 N N . ASN A 1 450 ? -6.727 -11.455 22.473 1.00 91.00 450 ASN A N 1
ATOM 3575 C CA . ASN A 1 450 ? -6.737 -10.781 23.772 1.00 91.00 450 ASN A CA 1
ATOM 3576 C C . ASN A 1 450 ? -6.874 -9.252 23.668 1.00 91.00 450 ASN A C 1
ATOM 3578 O O . ASN A 1 450 ? -6.022 -8.511 24.150 1.00 91.00 450 ASN A O 1
ATOM 3582 N N . TRP A 1 451 ? -7.946 -8.783 23.040 1.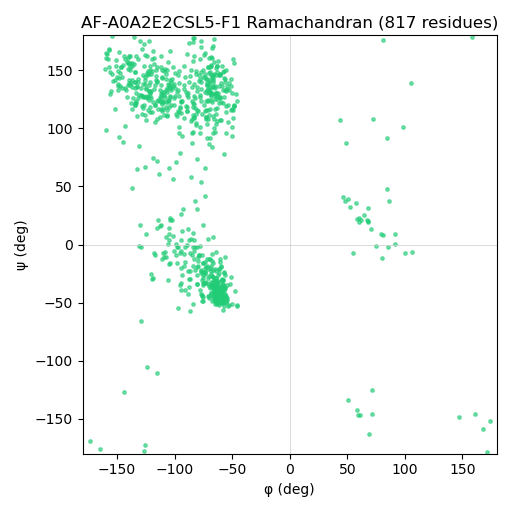00 96.62 451 TRP A N 1
ATOM 3583 C CA . TRP A 1 451 ? -8.318 -7.370 22.946 1.00 96.62 451 TRP A CA 1
ATOM 3584 C C . TRP A 1 451 ? -9.821 -7.250 22.669 1.00 96.62 451 TRP A C 1
ATOM 3586 O O . TRP A 1 451 ? -10.404 -8.154 22.075 1.00 96.62 451 TRP A O 1
ATOM 3596 N N . GLU A 1 452 ? -10.437 -6.144 23.090 1.00 98.12 452 GLU A N 1
ATOM 3597 C CA . GLU A 1 452 ? -11.833 -5.789 22.775 1.00 98.12 452 GLU A CA 1
ATOM 3598 C C . GLU A 1 452 ? -11.927 -4.477 21.986 1.00 98.12 452 GLU A C 1
ATOM 3600 O O . GLU A 1 452 ? -12.868 -4.287 21.215 1.00 98.12 452 GLU A O 1
ATOM 3605 N N . ILE A 1 453 ? -10.965 -3.566 22.188 1.00 98.44 453 ILE A N 1
ATOM 3606 C CA . ILE A 1 453 ? -10.891 -2.270 21.506 1.00 98.44 453 ILE A CA 1
ATOM 3607 C C . ILE A 1 453 ? -9.462 -2.055 21.012 1.00 98.44 453 ILE A C 1
ATOM 3609 O O . ILE A 1 453 ? -8.514 -2.060 21.799 1.00 98.44 453 ILE A O 1
ATOM 3613 N N . LEU A 1 454 ? -9.305 -1.833 19.712 1.00 98.38 454 LEU A N 1
ATOM 3614 C CA . LEU A 1 454 ? -8.009 -1.584 19.092 1.00 98.38 454 LEU A CA 1
ATOM 3615 C C . LEU A 1 454 ? -8.050 -0.281 18.297 1.00 98.38 454 LEU A C 1
ATOM 3617 O O . LEU A 1 454 ? -8.699 -0.191 17.258 1.00 98.38 454 LEU A O 1
ATOM 3621 N N . TYR A 1 455 ? -7.333 0.732 18.771 1.00 98.38 455 TYR A N 1
ATOM 3622 C CA . TYR A 1 455 ? -7.123 1.969 18.027 1.00 98.38 455 TYR A CA 1
ATOM 3623 C C . TYR A 1 455 ? -6.025 1.744 16.988 1.00 98.38 455 TYR A C 1
ATOM 3625 O O . TYR A 1 455 ? -4.864 1.548 17.351 1.00 98.38 455 TYR A O 1
ATOM 3633 N N . LEU A 1 456 ? -6.366 1.817 15.700 1.00 98.06 456 LEU A N 1
ATOM 3634 C CA . LEU A 1 456 ? -5.373 1.769 14.614 1.00 98.06 456 LEU A CA 1
ATOM 3635 C C . LEU A 1 456 ? -4.594 3.090 14.525 1.00 98.06 456 LEU A C 1
ATOM 3637 O O . LEU A 1 456 ? -3.436 3.131 14.097 1.00 98.06 456 LEU A O 1
ATOM 3641 N N . GLY A 1 457 ? -5.207 4.164 15.026 1.00 96.31 457 GLY A N 1
ATOM 3642 C CA . GLY A 1 457 ? -4.480 5.305 15.537 1.00 96.31 457 GLY A CA 1
ATOM 3643 C C . GLY A 1 457 ? -5.270 6.151 16.525 1.00 96.31 457 GLY A C 1
ATOM 3644 O O . GLY A 1 457 ? -6.470 5.972 16.702 1.00 96.31 457 GLY A O 1
ATOM 3645 N N . ALA A 1 458 ? -4.567 7.058 17.204 1.00 94.75 458 ALA A N 1
ATOM 3646 C CA . ALA A 1 458 ? -5.129 7.899 18.252 1.00 94.75 458 ALA A CA 1
ATOM 3647 C C . ALA A 1 458 ? -4.394 9.242 18.347 1.00 94.75 458 ALA A C 1
ATOM 3649 O O . ALA A 1 458 ? -3.242 9.386 17.942 1.00 94.75 458 ALA A O 1
ATOM 3650 N N . SER A 1 459 ? -5.060 10.230 18.931 1.00 92.69 459 SER A N 1
ATOM 3651 C CA . SER A 1 459 ? -4.494 11.510 19.346 1.00 92.69 459 SER A CA 1
ATOM 3652 C C . SER A 1 459 ? -4.070 11.445 20.817 1.00 92.69 459 SER A C 1
ATOM 3654 O O . SER A 1 459 ? -4.882 11.712 21.708 1.00 92.69 459 SER A O 1
ATOM 3656 N N . GLN A 1 460 ? -2.802 11.114 21.077 1.00 89.00 460 GLN A N 1
ATOM 3657 C CA . GLN A 1 460 ? -2.223 11.130 22.426 1.00 89.00 460 GLN A CA 1
ATOM 3658 C C . GLN A 1 460 ? -1.789 12.546 22.816 1.00 89.00 460 GLN A C 1
ATOM 3660 O O . GLN A 1 460 ? -0.918 13.136 22.180 1.00 89.00 460 GLN A O 1
ATOM 3665 N N . TRP A 1 461 ? -2.389 13.116 23.861 1.00 78.50 461 TRP A N 1
ATOM 3666 C CA . TRP A 1 461 ? -2.135 14.515 24.231 1.00 78.50 461 TRP A CA 1
ATOM 3667 C C . TRP A 1 461 ? -0.945 14.717 25.171 1.00 78.50 461 TRP A C 1
ATOM 3669 O O . TRP A 1 461 ? -0.336 15.789 25.126 1.00 78.50 461 TRP A O 1
ATOM 3679 N N . LEU A 1 462 ? -0.648 13.724 26.014 1.00 80.69 462 LEU A N 1
ATOM 3680 C CA . LEU A 1 462 ? 0.451 13.720 26.981 1.00 80.69 462 LEU A CA 1
ATOM 3681 C C . LEU A 1 462 ? 1.176 12.374 26.918 1.00 80.69 462 LEU A C 1
ATOM 3683 O O . LEU A 1 462 ? 0.520 11.336 26.900 1.00 80.69 462 LEU A O 1
ATOM 3687 N N . TRP A 1 463 ? 2.507 12.404 26.899 1.00 81.31 463 TRP A N 1
ATOM 3688 C CA . TRP A 1 463 ? 3.352 11.213 26.740 1.00 81.31 463 TRP A CA 1
ATOM 3689 C C . TRP A 1 463 ? 4.102 10.809 28.013 1.00 81.31 463 TRP A C 1
ATOM 3691 O O . TRP A 1 463 ? 4.655 9.717 28.052 1.00 81.31 463 TRP A O 1
ATOM 3701 N N . ASP A 1 464 ? 4.098 11.657 29.047 1.00 71.19 464 ASP A N 1
ATOM 3702 C CA . ASP A 1 464 ? 4.932 11.498 30.249 1.00 71.19 464 ASP A CA 1
ATOM 3703 C C . ASP A 1 464 ? 4.706 10.160 30.978 1.00 71.19 464 ASP A C 1
ATOM 3705 O O . ASP A 1 464 ? 5.654 9.574 31.496 1.00 71.19 464 ASP A O 1
ATOM 3709 N N . ASP A 1 465 ? 3.468 9.653 30.960 1.00 72.38 465 ASP A N 1
ATOM 3710 C CA . ASP A 1 465 ? 3.063 8.404 31.620 1.00 72.38 465 ASP A CA 1
ATOM 3711 C C . ASP A 1 465 ? 2.864 7.230 30.635 1.00 72.38 465 ASP A C 1
ATOM 3713 O O . ASP A 1 465 ? 2.443 6.140 31.031 1.00 72.38 465 ASP A O 1
ATOM 3717 N N . VAL A 1 466 ? 3.144 7.425 29.340 1.00 74.56 466 VAL A N 1
ATOM 3718 C CA . VAL A 1 466 ? 2.968 6.380 28.322 1.00 74.56 466 VAL A CA 1
ATOM 3719 C C . VAL A 1 466 ? 4.215 5.504 28.294 1.00 74.56 466 VAL A C 1
ATOM 3721 O O . VAL A 1 466 ? 5.274 5.905 27.809 1.00 74.56 466 VAL A O 1
ATOM 3724 N N . ALA A 1 467 ? 4.090 4.277 28.797 1.00 68.12 467 ALA A N 1
ATOM 3725 C CA . ALA A 1 467 ? 5.155 3.284 28.738 1.00 68.12 467 ALA A CA 1
ATOM 3726 C C . ALA A 1 467 ? 5.361 2.800 27.292 1.00 68.12 467 ALA A C 1
ATOM 3728 O O . ALA A 1 467 ? 4.804 1.786 26.868 1.00 68.12 467 ALA A O 1
ATOM 3729 N N . LEU A 1 468 ? 6.181 3.528 26.533 1.00 68.75 468 LEU A N 1
ATOM 3730 C CA . LEU A 1 468 ? 6.678 3.088 25.233 1.00 68.75 468 LEU A CA 1
ATOM 3731 C C . LEU A 1 468 ? 7.660 1.931 25.447 1.00 68.75 468 LEU A C 1
ATOM 3733 O O . LEU A 1 468 ? 8.846 2.124 25.709 1.00 68.75 468 LEU A O 1
ATOM 3737 N N . SER A 1 469 ? 7.127 0.715 25.406 1.00 62.91 469 SER A N 1
ATOM 3738 C CA . SER A 1 469 ? 7.917 -0.515 25.392 1.00 62.91 469 SER A CA 1
ATOM 3739 C C . SER A 1 469 ? 8.390 -0.841 23.967 1.00 62.91 469 SER A C 1
ATOM 3741 O O . SER A 1 469 ? 8.026 -0.160 23.013 1.00 62.91 469 SER A O 1
ATOM 3743 N N . ASN A 1 470 ? 9.165 -1.917 23.797 1.00 69.69 470 ASN A N 1
ATOM 3744 C CA . ASN A 1 470 ? 9.501 -2.447 22.465 1.00 69.69 470 ASN A CA 1
ATOM 3745 C C . ASN A 1 470 ? 8.298 -3.116 21.758 1.00 69.69 470 ASN A C 1
ATOM 3747 O O . ASN A 1 470 ? 8.468 -3.724 20.701 1.00 69.69 470 ASN A O 1
ATOM 3751 N N . LEU A 1 471 ? 7.099 -3.063 22.347 1.00 83.88 471 LEU A N 1
ATOM 3752 C CA . LEU A 1 471 ? 5.873 -3.590 21.755 1.00 83.88 471 LEU A CA 1
ATOM 3753 C C . LEU A 1 471 ? 5.290 -2.584 20.751 1.00 83.88 471 LEU A C 1
ATOM 3755 O O . LEU A 1 471 ? 5.409 -1.377 20.955 1.00 83.88 471 LEU A O 1
ATOM 3759 N N . PRO A 1 472 ? 4.600 -3.050 19.695 1.00 89.62 472 PRO A N 1
ATOM 3760 C CA . PRO A 1 472 ? 4.024 -2.178 18.672 1.00 89.62 472 PRO A CA 1
ATOM 3761 C C . PRO A 1 472 ? 2.686 -1.555 19.100 1.00 89.62 472 PRO A C 1
ATOM 3763 O O . PRO A 1 472 ? 1.787 -1.354 18.282 1.00 89.62 472 PRO A O 1
ATOM 3766 N N . TYR A 1 473 ? 2.510 -1.322 20.398 1.00 93.62 473 TYR A N 1
ATOM 3767 C CA . TYR A 1 473 ? 1.311 -0.728 20.961 1.00 93.62 473 TYR A CA 1
ATOM 3768 C C . TYR A 1 473 ? 1.573 -0.143 22.348 1.00 93.62 473 TYR A C 1
ATOM 3770 O O . TYR A 1 473 ? 2.555 -0.476 23.016 1.00 93.62 473 TYR A O 1
ATOM 3778 N N . TYR A 1 474 ? 0.640 0.683 22.810 1.00 92.62 474 TYR A N 1
ATOM 3779 C CA . TYR A 1 474 ? 0.543 1.107 24.203 1.00 92.62 474 TYR A CA 1
ATOM 3780 C C . TYR A 1 474 ? -0.901 1.001 24.709 1.00 92.62 474 TYR A C 1
ATOM 3782 O O . TYR A 1 474 ? -1.847 0.889 23.927 1.00 92.62 474 TYR A O 1
ATOM 3790 N N . VAL A 1 475 ? -1.072 0.999 26.032 1.00 93.50 475 VAL A N 1
ATOM 3791 C CA . VAL A 1 475 ? -2.396 0.991 26.670 1.00 93.50 475 VAL A CA 1
ATOM 3792 C C . VAL A 1 475 ? -2.924 2.430 26.711 1.00 93.50 475 VAL A C 1
ATOM 3794 O O . VAL A 1 475 ? -2.210 3.304 27.209 1.00 93.50 475 VAL A O 1
ATOM 3797 N N . PRO A 1 476 ? -4.134 2.705 26.190 1.00 93.19 476 PRO A N 1
ATOM 3798 C CA . PRO A 1 476 ? -4.711 4.041 26.200 1.00 93.19 476 PRO A CA 1
ATOM 3799 C C . PRO A 1 476 ? -4.951 4.531 27.630 1.00 93.19 476 PRO A C 1
ATOM 3801 O O . PRO A 1 476 ? -5.268 3.752 28.526 1.00 93.19 476 PRO A O 1
ATOM 3804 N N . ASP A 1 477 ? -4.848 5.840 27.831 1.00 90.00 477 ASP A N 1
ATOM 3805 C CA . ASP A 1 477 ? -5.098 6.506 29.106 1.00 90.00 477 ASP A CA 1
ATOM 3806 C C . ASP A 1 477 ? -6.143 7.628 28.960 1.00 90.00 477 ASP A C 1
ATOM 3808 O O . ASP A 1 477 ? -6.746 7.848 27.907 1.00 90.00 477 ASP A O 1
ATOM 3812 N N . LYS A 1 478 ? -6.351 8.409 30.026 1.00 88.00 478 LYS A N 1
ATOM 3813 C CA . LYS A 1 478 ? -7.259 9.573 30.006 1.00 88.00 478 LYS A CA 1
ATOM 3814 C C . LYS A 1 478 ? -6.859 10.658 28.988 1.00 88.00 478 LYS A C 1
ATOM 3816 O O . LYS A 1 478 ? -7.662 11.559 28.721 1.00 88.00 478 LYS A O 1
ATOM 3821 N N . ASN A 1 479 ? -5.631 10.624 28.472 1.00 88.12 479 ASN A N 1
ATOM 3822 C CA . ASN A 1 479 ? -5.091 11.568 27.499 1.00 88.12 479 ASN A CA 1
ATOM 3823 C C . ASN A 1 479 ? -5.110 11.009 26.069 1.00 88.12 479 ASN A C 1
ATOM 3825 O O . ASN A 1 479 ? -4.822 11.762 25.136 1.00 88.12 479 ASN A O 1
ATOM 3829 N N . THR A 1 480 ? -5.489 9.746 25.882 1.00 90.94 480 THR A N 1
ATOM 3830 C CA . THR A 1 480 ? -5.782 9.166 24.574 1.00 90.94 480 THR A CA 1
ATOM 3831 C C . THR A 1 480 ? -7.171 9.605 24.109 1.00 90.94 480 THR A C 1
ATOM 3833 O O . THR A 1 480 ? -8.164 9.466 24.824 1.00 90.94 480 THR A O 1
ATOM 3836 N N . ASN A 1 481 ? -7.242 10.166 22.903 1.00 89.00 481 ASN A N 1
ATOM 3837 C CA . ASN A 1 481 ? -8.478 10.537 22.208 1.00 89.00 481 ASN A CA 1
ATOM 3838 C C . ASN A 1 481 ? -8.404 10.105 20.740 1.00 89.00 481 ASN A C 1
ATOM 3840 O O . ASN A 1 481 ? -7.364 9.639 20.289 1.00 89.00 481 ASN A O 1
ATOM 3844 N N . GLY A 1 482 ? -9.473 10.345 19.980 1.00 86.31 482 GLY A N 1
ATOM 3845 C CA . GLY A 1 482 ? -9.524 10.069 18.544 1.00 86.31 482 GLY A CA 1
ATOM 3846 C C . GLY A 1 482 ? -10.215 8.745 18.253 1.00 86.31 482 GLY A C 1
ATOM 3847 O O . GLY A 1 482 ? -9.618 7.684 18.383 1.00 86.31 482 GLY A O 1
ATOM 3848 N N . SER A 1 483 ? -11.481 8.829 17.854 1.00 93.38 483 SER A N 1
ATOM 3849 C CA . SER A 1 483 ? -12.290 7.700 17.384 1.00 93.38 483 SER A CA 1
ATOM 3850 C C . SER A 1 483 ? -12.262 7.532 15.861 1.00 93.38 483 SER A C 1
ATOM 3852 O O . SER A 1 483 ? -13.030 6.743 15.331 1.00 93.38 483 SER A O 1
ATOM 3854 N N . PHE A 1 484 ? -11.360 8.237 15.167 1.00 95.31 484 PHE A N 1
ATOM 3855 C CA . PHE A 1 484 ? -11.294 8.276 13.703 1.00 95.31 484 PHE A CA 1
ATOM 3856 C C . PHE A 1 484 ? -10.898 6.948 13.047 1.00 95.31 484 PHE A C 1
ATOM 3858 O O . PHE A 1 484 ? -11.047 6.805 11.835 1.00 95.31 484 PHE A O 1
ATOM 3865 N N . SER A 1 485 ? -10.345 5.998 13.808 1.00 97.62 485 SER A N 1
ATOM 3866 C CA . SER A 1 485 ? -10.037 4.652 13.327 1.00 97.62 485 SER A CA 1
ATOM 3867 C C . SER A 1 485 ? -9.891 3.669 14.489 1.00 97.62 485 SER A C 1
ATOM 3869 O O . SER A 1 485 ? -8.847 3.607 15.152 1.00 97.62 485 SER A O 1
ATOM 3871 N N . VAL A 1 486 ? -10.955 2.911 14.756 1.00 98.62 486 VAL A N 1
ATOM 3872 C CA . VAL A 1 486 ? -11.024 1.981 15.892 1.00 98.62 486 VAL A CA 1
ATOM 3873 C C . VAL A 1 486 ? -11.723 0.688 15.485 1.00 98.62 486 VAL A C 1
ATOM 3875 O O . VAL A 1 486 ? -12.749 0.709 14.807 1.00 98.62 486 VAL A O 1
ATOM 3878 N N . ILE A 1 487 ? -11.172 -0.441 15.924 1.00 98.69 487 ILE A N 1
ATOM 3879 C CA . ILE A 1 487 ? -11.793 -1.759 15.823 1.00 98.69 487 ILE A CA 1
ATOM 3880 C C . ILE A 1 487 ? -12.426 -2.118 17.166 1.00 98.69 487 ILE A C 1
ATOM 3882 O O . ILE A 1 487 ? -11.804 -1.962 18.220 1.00 98.69 487 ILE A O 1
ATOM 3886 N N . TYR A 1 488 ? -13.653 -2.623 17.116 1.00 98.62 488 TYR A N 1
ATOM 3887 C CA . TYR A 1 488 ? -14.460 -2.984 18.272 1.00 98.62 488 TYR A CA 1
ATOM 3888 C C . TYR A 1 488 ? -14.922 -4.433 18.175 1.00 98.62 488 TYR A C 1
ATOM 3890 O O . TYR A 1 488 ? -15.454 -4.844 17.143 1.00 98.62 488 TYR A O 1
ATOM 3898 N N . LYS A 1 489 ? -14.817 -5.180 19.275 1.00 98.44 489 LYS A N 1
ATOM 3899 C CA . LYS A 1 489 ? -15.468 -6.487 19.419 1.00 98.44 489 LYS A CA 1
ATOM 3900 C C . LYS A 1 489 ? -16.849 -6.369 20.054 1.00 98.44 489 LYS A C 1
ATOM 3902 O O . LYS A 1 489 ? -17.112 -5.485 20.874 1.00 98.44 489 LYS A O 1
ATOM 3907 N N . LYS A 1 490 ? -17.717 -7.335 19.755 1.00 98.19 490 LYS A N 1
ATOM 3908 C CA . LYS A 1 490 ? -19.108 -7.405 20.235 1.00 98.19 490 LYS A CA 1
ATOM 3909 C C . LYS A 1 490 ? -19.276 -7.242 21.741 1.00 98.19 490 LYS A C 1
ATOM 3911 O O . LYS A 1 490 ? -20.321 -6.773 22.193 1.00 98.19 490 LYS A O 1
ATOM 3916 N N . ALA A 1 491 ? -18.262 -7.618 22.524 1.00 97.94 491 ALA A N 1
ATOM 3917 C CA . ALA A 1 491 ? -18.303 -7.558 23.979 1.00 97.94 491 ALA A CA 1
ATOM 3918 C C . ALA A 1 491 ? -18.570 -6.137 24.500 1.00 97.94 491 ALA A C 1
ATOM 3920 O O . ALA A 1 491 ? -19.217 -5.985 25.536 1.00 97.94 491 ALA A O 1
ATOM 3921 N N . VAL A 1 492 ? -18.134 -5.103 23.769 1.00 98.44 492 VAL A N 1
ATOM 3922 C CA . VAL A 1 492 ? -18.260 -3.705 24.208 1.00 98.44 492 VAL A CA 1
ATOM 3923 C C . VAL A 1 492 ? -19.460 -2.964 23.614 1.00 98.44 492 VAL A C 1
ATOM 3925 O O . VAL A 1 492 ? -19.862 -1.945 24.173 1.00 98.44 492 VAL A O 1
ATOM 3928 N N . PHE A 1 493 ? -20.098 -3.468 22.547 1.00 98.62 493 PHE A N 1
ATOM 3929 C CA . PHE A 1 493 ? -21.129 -2.726 21.793 1.00 98.62 493 PHE A CA 1
ATOM 3930 C C . PHE A 1 493 ? -22.259 -2.202 22.690 1.00 98.62 493 PHE A C 1
ATOM 3932 O O . PHE A 1 493 ? -22.537 -1.005 22.734 1.00 98.62 493 PHE A O 1
ATOM 3939 N N . ARG A 1 494 ? -22.879 -3.087 23.485 1.00 98.56 494 ARG A N 1
ATOM 3940 C CA . ARG A 1 494 ? -24.005 -2.721 24.366 1.00 98.56 494 ARG A CA 1
ATOM 3941 C C . ARG A 1 494 ? -23.611 -1.784 25.501 1.00 98.56 494 ARG A C 1
ATOM 3943 O O . ARG A 1 494 ? -24.470 -1.098 26.049 1.00 98.56 494 ARG A O 1
ATOM 3950 N N . GLU A 1 495 ? -22.362 -1.827 25.951 1.00 98.50 495 GLU A N 1
ATOM 3951 C CA . GLU A 1 495 ? -21.884 -0.912 26.988 1.00 98.50 495 GLU A CA 1
ATOM 3952 C C . GLU A 1 495 ? -21.630 0.478 26.416 1.00 98.50 495 GLU A C 1
ATOM 3954 O O . GLU A 1 495 ? -22.088 1.464 26.993 1.00 98.50 495 GLU A O 1
ATOM 3959 N N . ILE A 1 496 ? -21.009 0.548 25.237 1.00 98.56 496 ILE A N 1
ATOM 3960 C CA . ILE A 1 496 ? -20.812 1.805 24.519 1.00 98.56 496 ILE A CA 1
ATOM 3961 C C . ILE A 1 496 ? -22.167 2.464 24.222 1.00 98.56 496 ILE A C 1
ATOM 3963 O O . ILE A 1 496 ? -22.335 3.637 24.550 1.00 98.56 496 ILE A O 1
ATOM 3967 N N . ILE A 1 497 ? -23.159 1.720 23.708 1.00 98.75 497 ILE A N 1
ATOM 3968 C CA . ILE A 1 497 ? -24.519 2.242 23.463 1.00 98.75 497 ILE A CA 1
ATOM 3969 C C . ILE A 1 497 ? -25.121 2.842 24.740 1.00 98.75 497 ILE A C 1
ATOM 3971 O O . ILE A 1 497 ? -25.567 3.986 24.719 1.00 98.75 497 ILE A O 1
ATOM 3975 N N . ARG A 1 498 ? -25.071 2.124 25.873 1.00 98.56 498 ARG A N 1
ATOM 3976 C CA . ARG A 1 498 ? -25.590 2.624 27.162 1.00 98.56 498 ARG A CA 1
ATOM 3977 C C . ARG A 1 498 ? -24.943 3.941 27.583 1.00 98.56 498 ARG A C 1
ATOM 3979 O O . ARG A 1 498 ? -25.612 4.799 28.152 1.00 98.56 498 ARG A O 1
ATOM 3986 N N . HIS A 1 499 ? -23.647 4.112 27.325 1.00 98.06 499 HIS A N 1
ATOM 3987 C CA . HIS A 1 499 ? -22.975 5.374 27.613 1.00 98.06 499 HIS A CA 1
ATOM 3988 C C . HIS A 1 499 ? -23.301 6.478 26.608 1.00 98.06 499 HIS A C 1
ATOM 3990 O O . HIS A 1 499 ? -23.370 7.636 27.017 1.00 98.06 499 HIS A O 1
ATOM 3996 N N . ILE A 1 500 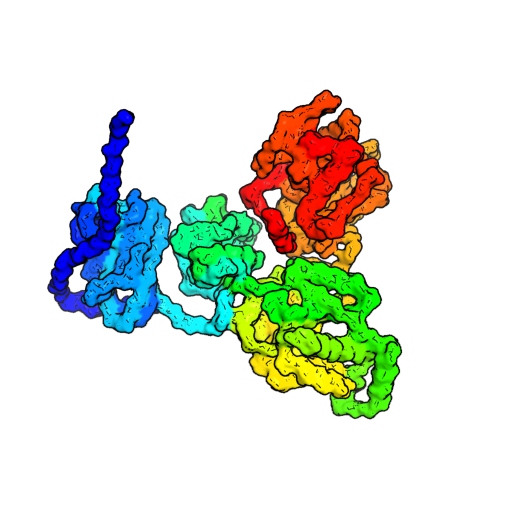? -23.525 6.146 25.332 1.00 98.31 500 ILE A N 1
ATOM 3997 C CA . ILE A 1 500 ? -24.022 7.109 24.341 1.00 98.31 500 ILE A CA 1
ATOM 3998 C C . ILE A 1 500 ? -25.397 7.630 24.767 1.00 98.31 500 ILE A C 1
ATOM 4000 O O . ILE A 1 500 ? -25.609 8.835 24.755 1.00 98.31 500 ILE A O 1
ATOM 4004 N N . GLU A 1 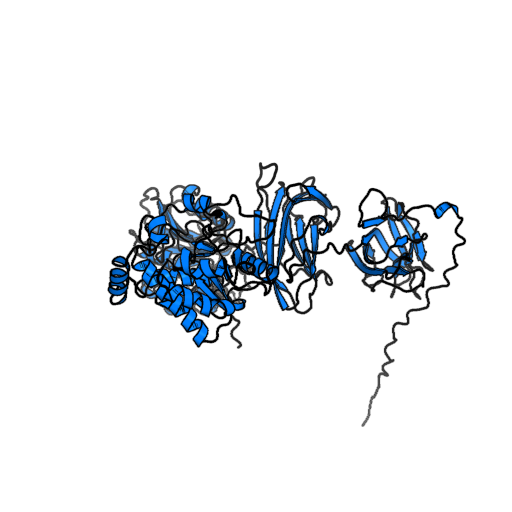501 ? -26.299 6.762 25.229 1.00 97.81 501 GLU A N 1
ATOM 4005 C CA . GLU A 1 501 ? -27.662 7.128 25.650 1.00 97.81 501 GLU A CA 1
ATOM 4006 C C . GLU A 1 501 ? -27.718 8.140 26.803 1.00 97.81 501 GLU A C 1
ATOM 4008 O O . GLU A 1 501 ? -28.736 8.804 26.988 1.00 97.81 501 GLU A O 1
ATOM 4013 N N . CYS A 1 502 ? -26.626 8.314 27.555 1.00 95.19 502 CYS A N 1
ATOM 4014 C CA . CYS A 1 502 ? -26.523 9.384 28.545 1.00 95.19 502 CYS A CA 1
ATOM 4015 C C . CYS A 1 502 ? -26.489 10.784 27.908 1.00 95.19 502 CYS A C 1
ATOM 4017 O O . CYS A 1 502 ? -26.884 11.744 28.569 1.00 95.19 502 CYS A O 1
ATOM 4019 N N . MET A 1 503 ? -26.002 10.907 26.665 1.00 94.38 503 MET A N 1
ATOM 4020 C CA . MET A 1 503 ? -25.869 12.161 25.909 1.00 94.38 503 MET A CA 1
ATOM 4021 C C . MET A 1 503 ? -25.248 13.304 26.738 1.00 94.38 503 MET A C 1
ATOM 4023 O O . MET A 1 503 ? -25.693 14.450 26.694 1.00 94.38 503 MET A O 1
ATOM 4027 N N . ASP A 1 504 ? -24.228 12.978 27.540 1.00 92.69 504 ASP A N 1
ATOM 4028 C CA . ASP A 1 504 ? -23.600 13.878 28.522 1.00 92.69 504 ASP A CA 1
ATOM 4029 C C . ASP A 1 504 ? -22.197 14.353 28.108 1.00 92.69 504 ASP A C 1
ATOM 4031 O O . ASP A 1 504 ? -21.616 15.239 28.737 1.00 92.69 504 ASP A O 1
ATOM 4035 N N . SER A 1 505 ? -21.624 13.747 27.068 1.00 93.00 505 SER A N 1
ATOM 4036 C CA . SER A 1 505 ? -20.230 13.922 26.676 1.00 93.00 505 SER A CA 1
ATOM 4037 C C . SER A 1 505 ? -19.982 13.507 25.219 1.00 93.00 505 SER A C 1
ATOM 4039 O O . SER A 1 505 ? -20.687 12.633 24.719 1.00 93.00 505 SER A O 1
ATOM 4041 N N . PRO A 1 506 ? -18.996 14.106 24.515 1.00 92.94 506 PRO A N 1
ATOM 4042 C CA . PRO A 1 506 ? -18.598 13.661 23.177 1.00 92.94 506 PRO A CA 1
ATOM 4043 C C . PRO A 1 506 ? -18.133 12.202 23.179 1.00 92.94 506 PRO A C 1
ATOM 4045 O O . PRO A 1 506 ? -17.624 11.727 24.193 1.00 92.94 506 PRO A O 1
ATOM 4048 N N . PHE A 1 507 ? -18.262 11.511 22.044 1.00 96.25 507 PHE A N 1
ATOM 4049 C CA . PHE A 1 507 ? -18.001 10.071 21.949 1.00 96.25 507 PHE A CA 1
ATOM 4050 C C . PHE A 1 507 ? -16.618 9.651 22.481 1.00 96.25 507 PHE A C 1
ATOM 4052 O O . PHE A 1 507 ? -16.530 8.779 23.348 1.00 96.25 507 PHE A O 1
ATOM 4059 N N . ASP A 1 508 ? -15.552 10.305 22.009 1.00 91.00 508 ASP A N 1
ATOM 4060 C CA . ASP A 1 508 ? -14.155 9.987 22.327 1.00 91.00 508 ASP A CA 1
ATOM 4061 C C . ASP A 1 508 ? -13.810 10.235 23.803 1.00 91.00 508 ASP A C 1
ATOM 4063 O O . ASP A 1 508 ? -13.242 9.371 24.470 1.00 91.00 508 ASP A O 1
ATOM 4067 N N . ALA A 1 509 ? -14.193 11.394 24.339 1.00 88.81 509 ALA A N 1
ATOM 4068 C CA . ALA A 1 509 ? -13.925 11.789 25.722 1.00 88.81 509 ALA A CA 1
ATOM 4069 C C . ALA A 1 509 ? -14.943 11.235 26.739 1.00 88.81 509 ALA A C 1
ATOM 4071 O O . ALA A 1 509 ? -14.771 11.430 27.947 1.00 88.81 509 ALA A O 1
ATOM 4072 N N . GLY A 1 510 ? -15.994 10.579 26.250 1.00 93.38 510 GLY A N 1
ATOM 4073 C CA . GLY A 1 510 ? -17.163 10.143 26.997 1.00 93.38 510 GLY A CA 1
ATOM 4074 C C . GLY A 1 510 ? -17.402 8.640 26.864 1.00 93.38 510 GLY A C 1
ATOM 4075 O O . GLY A 1 510 ? -16.675 7.880 27.507 1.00 93.38 510 GLY A O 1
ATOM 4076 N N . PRO A 1 511 ? -18.403 8.189 26.079 1.00 96.88 511 PRO A N 1
ATOM 4077 C CA . PRO A 1 511 ? -18.743 6.777 25.913 1.00 96.88 511 PRO A CA 1
ATOM 4078 C C . PRO A 1 511 ? -17.558 5.843 25.677 1.00 96.88 511 PRO A C 1
ATOM 4080 O O . PRO A 1 511 ? -17.398 4.877 26.420 1.00 96.88 511 PRO A O 1
ATOM 4083 N N . LEU A 1 512 ? -16.697 6.154 24.706 1.00 97.25 512 LEU A N 1
ATOM 4084 C CA . LEU A 1 512 ? -15.550 5.313 24.377 1.00 97.25 512 LEU A CA 1
ATOM 4085 C C . LEU A 1 512 ? -14.565 5.239 25.547 1.00 97.25 512 LEU A C 1
ATOM 4087 O O . LEU A 1 512 ? -14.192 4.154 25.987 1.00 97.25 512 LEU A O 1
ATOM 4091 N N . ARG A 1 513 ? -14.196 6.395 26.107 1.00 95.06 513 ARG A N 1
ATOM 4092 C CA . ARG A 1 513 ? -13.277 6.482 27.246 1.00 95.06 513 ARG A CA 1
ATOM 4093 C C . ARG A 1 513 ? -13.804 5.773 28.491 1.00 95.06 513 ARG A C 1
ATOM 4095 O O . ARG A 1 513 ? -13.011 5.162 29.198 1.00 95.06 513 ARG A O 1
ATOM 4102 N N . LYS A 1 514 ? -15.108 5.855 28.780 1.00 95.94 514 LYS A N 1
ATOM 4103 C CA . LYS A 1 514 ? -15.727 5.177 29.935 1.00 95.94 514 LYS A CA 1
ATOM 4104 C C . LYS A 1 514 ? -15.521 3.658 29.853 1.00 95.94 514 LYS A C 1
ATOM 4106 O O . LYS A 1 514 ? -15.178 3.057 30.863 1.00 95.94 514 LYS A O 1
ATOM 4111 N N . VAL A 1 515 ? -15.642 3.072 28.660 1.00 97.44 515 VAL A N 1
ATOM 4112 C CA . VAL A 1 515 ? -15.409 1.633 28.435 1.00 97.44 515 VAL A CA 1
ATOM 4113 C C . VAL A 1 515 ? -13.919 1.298 28.437 1.00 97.44 515 VAL A C 1
ATOM 4115 O O . VAL A 1 515 ? -13.488 0.407 29.167 1.00 97.44 515 VAL A O 1
ATOM 4118 N N . VAL A 1 516 ? -13.116 2.061 27.691 1.00 96.56 516 VAL A N 1
ATOM 4119 C CA . VAL A 1 516 ? -1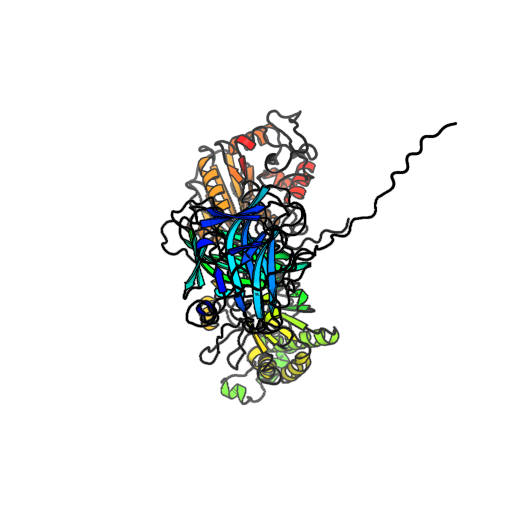1.658 1.872 27.583 1.00 96.56 516 VAL A CA 1
ATOM 4120 C C . VAL A 1 516 ? -10.953 2.018 28.929 1.00 96.56 516 VAL A C 1
ATOM 4122 O O . VAL A 1 516 ? -9.968 1.342 29.173 1.00 96.56 516 VAL A O 1
ATOM 4125 N N . MET A 1 517 ? -11.450 2.866 29.829 1.00 94.31 517 MET A N 1
ATOM 4126 C CA . MET A 1 517 ? -10.898 3.035 31.181 1.00 94.31 517 MET A CA 1
ATOM 4127 C C . MET A 1 517 ? -11.660 2.258 32.257 1.00 94.31 517 MET A C 1
ATOM 4129 O O . MET A 1 517 ? -11.316 2.350 33.434 1.00 94.31 517 MET A O 1
ATOM 4133 N N . GLY A 1 518 ? -12.702 1.531 31.859 1.00 95.44 518 GLY A N 1
ATOM 4134 C CA . GLY A 1 518 ? -13.575 0.759 32.729 1.00 95.44 518 GLY A CA 1
ATOM 4135 C C . GLY A 1 518 ? -13.460 -0.727 32.425 1.00 95.44 518 GLY A C 1
ATOM 4136 O O . GLY A 1 518 ? -12.441 -1.349 32.710 1.00 95.44 518 GLY A O 1
ATOM 4137 N N . SER A 1 519 ? -14.519 -1.302 31.857 1.00 94.38 519 SER A N 1
ATOM 4138 C CA . SER A 1 519 ? -14.639 -2.748 31.639 1.00 94.38 519 SER A CA 1
ATOM 4139 C C . SER A 1 519 ? -13.619 -3.338 30.659 1.00 94.38 519 SER A C 1
ATOM 4141 O O . SER A 1 519 ? -13.374 -4.540 30.720 1.00 94.38 519 SER A O 1
ATOM 4143 N N . ALA A 1 520 ? -13.019 -2.522 29.785 1.00 95.38 520 ALA A N 1
ATOM 4144 C CA . ALA A 1 520 ? -12.073 -2.961 28.758 1.00 95.38 520 ALA A CA 1
ATOM 4145 C C . ALA A 1 520 ? -10.631 -2.466 28.989 1.00 95.38 520 ALA A C 1
ATOM 4147 O O . ALA A 1 520 ? -9.827 -2.494 28.056 1.00 95.38 520 ALA A O 1
ATOM 4148 N N . SER A 1 521 ? -10.277 -1.998 30.192 1.00 93.81 521 SER A N 1
ATOM 4149 C CA . SER A 1 521 ? -8.983 -1.336 30.441 1.00 93.81 521 SER A CA 1
ATOM 4150 C C . SER A 1 521 ? -7.746 -2.197 30.206 1.00 93.81 521 SER A C 1
ATOM 4152 O O . SER A 1 521 ? -6.705 -1.685 29.809 1.00 93.81 521 SER A O 1
ATOM 4154 N N . ASP A 1 522 ? -7.847 -3.503 30.429 1.00 93.38 522 ASP A N 1
ATOM 4155 C CA . ASP A 1 522 ? -6.775 -4.481 30.215 1.00 93.38 522 ASP A CA 1
ATOM 4156 C C . ASP A 1 522 ? -6.790 -5.096 28.804 1.00 93.38 522 ASP A C 1
ATOM 4158 O O . ASP A 1 522 ? -5.914 -5.890 28.460 1.00 93.38 522 ASP A O 1
ATOM 4162 N N . LYS A 1 523 ? -7.773 -4.715 27.982 1.00 96.81 523 LYS A N 1
ATOM 4163 C CA . LYS A 1 523 ? -8.014 -5.241 26.632 1.00 96.81 523 LYS A CA 1
ATOM 4164 C C . LYS A 1 523 ? -8.191 -4.143 25.581 1.00 96.81 523 LYS A C 1
ATOM 4166 O O . LYS A 1 523 ? -8.726 -4.397 24.499 1.00 96.81 523 LYS A O 1
ATOM 4171 N N . SER A 1 524 ? -7.773 -2.926 25.906 1.00 97.25 524 SER A N 1
ATOM 4172 C CA . SER A 1 524 ? -7.779 -1.791 24.991 1.00 97.25 524 SER A CA 1
ATOM 4173 C C . SER A 1 524 ? -6.346 -1.423 24.645 1.00 97.25 524 SER A C 1
ATOM 4175 O O . SER A 1 524 ? -5.517 -1.277 25.541 1.00 97.25 524 SER A O 1
ATOM 4177 N N . PHE A 1 525 ? -6.049 -1.259 23.359 1.00 96.94 525 PHE A N 1
ATOM 4178 C CA . PHE A 1 525 ? -4.691 -0.974 22.893 1.00 96.94 525 PHE A CA 1
ATOM 4179 C C . PHE A 1 525 ? -4.695 0.067 21.782 1.00 96.94 525 PHE A C 1
ATOM 4181 O O . PHE A 1 525 ? -5.637 0.148 20.994 1.00 96.94 525 PHE A O 1
ATOM 4188 N N . VAL A 1 526 ? -3.620 0.845 21.703 1.00 96.75 526 VAL A N 1
ATOM 4189 C CA . VAL A 1 526 ? -3.345 1.753 20.591 1.00 96.75 526 VAL A CA 1
ATOM 4190 C C . VAL A 1 526 ? -2.127 1.260 19.839 1.00 96.75 526 VAL A C 1
ATOM 4192 O O . VAL A 1 526 ? -1.062 1.127 20.438 1.00 96.75 526 VAL A O 1
ATOM 4195 N N . VAL A 1 527 ? -2.271 1.020 18.535 1.00 96.38 527 VAL A N 1
ATOM 4196 C CA . VAL A 1 527 ? -1.154 0.647 17.659 1.00 96.38 527 VAL A CA 1
ATOM 4197 C C . VAL A 1 527 ? -0.125 1.777 17.626 1.00 96.38 527 VAL A C 1
ATOM 4199 O O . VAL A 1 527 ? -0.477 2.939 17.401 1.00 96.38 527 VAL A O 1
ATOM 4202 N N . TYR A 1 528 ? 1.146 1.435 17.843 1.00 91.88 528 TYR A N 1
ATOM 4203 C CA . TYR A 1 528 ? 2.254 2.386 17.839 1.00 91.88 528 TYR A CA 1
ATOM 4204 C C . TYR A 1 528 ? 3.522 1.801 17.181 1.00 91.88 528 TYR A C 1
ATOM 4206 O O . TYR A 1 528 ? 3.991 0.751 17.617 1.00 91.88 528 TYR A O 1
ATOM 4214 N N . PRO A 1 529 ? 4.131 2.469 16.182 1.00 91.38 529 PRO A N 1
ATOM 4215 C CA . PRO A 1 529 ? 3.676 3.708 15.546 1.00 91.38 529 PRO A CA 1
ATOM 4216 C C . PRO A 1 529 ? 2.273 3.580 14.945 1.00 91.38 529 PRO A C 1
ATOM 4218 O O . PRO A 1 529 ? 1.867 2.495 14.535 1.00 91.38 529 PRO A O 1
ATOM 4221 N N . ASN A 1 530 ? 1.519 4.679 14.932 1.00 94.88 530 ASN A N 1
ATOM 4222 C CA . ASN A 1 530 ? 0.161 4.692 14.396 1.00 94.88 530 ASN A CA 1
ATOM 4223 C C . ASN A 1 530 ? 0.157 4.241 12.928 1.00 94.88 530 ASN A C 1
ATOM 4225 O O . ASN A 1 530 ? 0.946 4.740 12.125 1.00 94.88 530 ASN A O 1
ATOM 4229 N N . ILE A 1 531 ? -0.755 3.335 12.575 1.00 96.38 531 ILE A N 1
ATOM 4230 C CA . ILE A 1 531 ? -0.932 2.848 11.194 1.00 96.38 531 ILE A CA 1
ATOM 4231 C C . ILE A 1 531 ? -2.084 3.553 10.472 1.00 96.38 531 ILE A C 1
ATOM 4233 O O . ILE A 1 531 ? -2.241 3.418 9.259 1.00 96.38 531 ILE A O 1
ATOM 4237 N N . VAL A 1 532 ? -2.859 4.346 11.214 1.00 97.44 532 VAL A N 1
ATOM 4238 C CA . VAL A 1 532 ? -3.864 5.277 10.700 1.00 97.44 532 VAL A CA 1
ATOM 4239 C C . VAL A 1 532 ? -3.726 6.617 11.420 1.00 97.44 532 VAL A C 1
ATOM 4241 O O . VAL A 1 532 ? -3.510 6.652 12.630 1.00 97.44 532 VAL A O 1
ATOM 4244 N N . ILE A 1 533 ? -3.869 7.728 10.703 1.00 96.19 533 ILE A N 1
ATOM 4245 C CA . ILE A 1 533 ? -3.973 9.083 11.282 1.00 96.19 533 ILE A CA 1
ATOM 4246 C C . ILE A 1 533 ? -5.198 9.801 10.728 1.00 96.19 533 ILE A C 1
ATOM 4248 O O . ILE A 1 533 ? -5.773 9.349 9.748 1.00 96.19 533 ILE A O 1
ATOM 4252 N N . ALA A 1 534 ? -5.574 10.935 11.314 1.00 93.19 534 ALA A N 1
ATOM 4253 C CA . ALA A 1 534 ? -6.593 11.815 10.744 1.00 93.19 534 ALA A CA 1
ATOM 4254 C C . ALA A 1 534 ? -5.954 12.963 9.944 1.00 93.19 534 ALA A C 1
ATOM 4256 O O . ALA A 1 534 ? -4.894 13.489 10.314 1.00 93.19 534 ALA A O 1
ATOM 4257 N N . ASN A 1 535 ? -6.622 13.382 8.870 1.00 91.00 535 ASN A N 1
ATOM 4258 C CA . ASN A 1 535 ? -6.306 14.589 8.117 1.00 91.00 535 ASN A CA 1
ATOM 4259 C C . ASN A 1 535 ? -6.951 15.812 8.782 1.00 91.00 535 ASN A C 1
ATOM 4261 O O . ASN A 1 535 ? -8.103 16.161 8.534 1.00 91.00 535 ASN A O 1
ATOM 4265 N N . LEU A 1 536 ? -6.155 16.506 9.588 1.00 86.25 536 LEU A N 1
ATOM 4266 C CA . LEU A 1 536 ? -6.585 17.618 10.430 1.00 86.25 536 LEU A CA 1
ATOM 4267 C C . LEU A 1 536 ? -6.758 18.943 9.671 1.00 86.25 536 LEU A C 1
ATOM 4269 O O . LEU A 1 536 ? -7.241 19.914 10.256 1.00 86.25 536 LEU A O 1
ATOM 4273 N N . GLU A 1 537 ? -6.344 19.017 8.403 1.00 81.81 537 GLU A N 1
ATOM 4274 C CA . GLU A 1 537 ? -6.496 20.220 7.569 1.00 81.81 537 GLU A CA 1
ATOM 4275 C C . GLU A 1 537 ? -7.909 20.341 6.983 1.00 81.81 537 GLU A C 1
ATOM 4277 O O . GLU A 1 537 ? -8.326 21.437 6.604 1.00 81.81 537 GLU A O 1
ATOM 4282 N N . LYS A 1 538 ? -8.672 19.241 6.944 1.00 73.38 538 LYS A N 1
ATOM 4283 C CA . LYS A 1 538 ? -10.069 19.256 6.506 1.00 73.38 538 LYS A CA 1
ATOM 4284 C C . LYS A 1 538 ? -10.983 19.766 7.618 1.00 73.38 538 LYS A C 1
ATOM 4286 O O . LYS A 1 538 ? -10.811 19.453 8.792 1.00 73.38 538 LYS A O 1
ATOM 4291 N N . THR A 1 539 ? -11.982 20.556 7.239 1.00 64.31 539 THR A N 1
ATOM 4292 C CA . THR A 1 539 ? -13.012 21.030 8.167 1.00 64.31 539 THR A CA 1
ATOM 4293 C C . THR A 1 539 ? -14.072 19.954 8.382 1.00 64.31 539 THR A C 1
ATOM 4295 O O . THR A 1 539 ? -14.564 19.362 7.418 1.00 64.31 539 THR A O 1
ATOM 4298 N N . GLY A 1 540 ? -14.456 19.748 9.639 1.00 71.12 540 GLY A N 1
ATOM 4299 C CA . GLY A 1 540 ? -15.510 18.820 10.050 1.00 71.12 540 GLY A CA 1
ATOM 4300 C C . GLY A 1 540 ? -16.276 19.397 11.236 1.00 71.12 540 GLY A C 1
ATOM 4301 O O . GLY A 1 540 ? -16.694 20.551 11.209 1.00 71.12 540 GLY A O 1
ATOM 4302 N N . ILE A 1 541 ? -16.392 18.636 12.328 1.00 70.56 541 ILE A N 1
ATOM 4303 C CA . ILE A 1 541 ? -16.966 19.135 13.597 1.00 70.56 541 ILE A CA 1
ATOM 4304 C C . ILE A 1 541 ? -16.127 20.293 14.178 1.00 70.56 541 ILE A C 1
ATOM 4306 O O . ILE A 1 541 ? -16.630 21.126 14.937 1.00 70.56 541 ILE A O 1
ATOM 4310 N N . ARG A 1 542 ? -14.832 20.338 13.843 1.00 68.75 542 ARG A N 1
ATOM 4311 C CA . ARG A 1 542 ? -13.865 21.337 14.310 1.00 68.75 542 ARG A CA 1
ATOM 4312 C C . ARG A 1 542 ? -13.263 22.113 13.139 1.00 68.75 542 ARG A C 1
ATOM 4314 O O . ARG A 1 542 ? -13.254 21.633 12.006 1.00 68.75 542 ARG A O 1
ATOM 4321 N N . ASP A 1 543 ? -12.716 23.283 13.462 1.00 69.31 543 ASP A N 1
ATOM 4322 C CA . ASP A 1 543 ? -11.929 24.091 12.531 1.00 69.31 543 ASP A CA 1
ATOM 4323 C C . ASP A 1 543 ? -10.640 23.363 12.119 1.00 69.31 543 ASP A C 1
ATOM 4325 O O . ASP A 1 543 ? -10.081 22.579 12.897 1.00 69.31 543 ASP A O 1
ATOM 4329 N N . SER A 1 544 ? -10.154 23.661 10.910 1.00 76.00 544 SER A N 1
ATOM 4330 C CA . SER A 1 544 ? -8.904 23.119 10.366 1.00 76.00 544 SER A CA 1
ATOM 4331 C C . SER A 1 544 ? -7.714 23.412 11.283 1.00 76.00 544 SER A C 1
ATOM 4333 O O . SER A 1 544 ? -7.601 24.507 11.844 1.00 76.00 544 SER A O 1
ATOM 4335 N N . ARG A 1 545 ? -6.784 22.465 11.393 1.00 78.38 545 ARG A N 1
ATOM 4336 C CA . ARG A 1 545 ? -5.579 22.559 12.227 1.00 78.38 545 ARG A CA 1
ATOM 4337 C C . ARG A 1 545 ? -4.321 22.332 11.402 1.00 78.38 545 ARG A C 1
ATOM 4339 O O . ARG A 1 545 ? -4.355 21.750 10.326 1.00 78.38 545 ARG A O 1
ATOM 4346 N N . ASN A 1 546 ? -3.184 22.754 11.948 1.00 81.31 546 ASN A N 1
ATOM 4347 C CA . ASN A 1 546 ? -1.887 22.497 11.335 1.00 81.31 546 ASN A CA 1
ATOM 4348 C C . ASN A 1 546 ? -1.506 21.012 11.486 1.00 81.31 546 ASN A C 1
ATOM 4350 O O . ASN A 1 546 ? -1.189 20.569 12.593 1.00 81.31 546 ASN A O 1
ATOM 4354 N N . GLN A 1 547 ? -1.507 20.252 10.383 1.00 87.69 547 GLN A N 1
ATOM 4355 C CA . GLN A 1 547 ? -1.190 18.820 10.403 1.00 87.69 547 GLN A CA 1
ATOM 4356 C C . GLN A 1 547 ? 0.180 18.546 11.035 1.00 87.69 547 GLN A C 1
ATOM 4358 O O . GLN A 1 547 ? 0.300 17.654 11.870 1.00 87.69 547 GLN A O 1
ATOM 4363 N N . ASN A 1 548 ? 1.210 19.323 10.684 1.00 78.00 548 ASN A N 1
ATOM 4364 C CA . ASN A 1 548 ? 2.582 19.103 11.152 1.00 78.00 548 ASN A CA 1
ATOM 4365 C C . ASN A 1 548 ? 2.734 19.314 12.665 1.00 78.00 548 ASN A C 1
ATOM 4367 O O . ASN A 1 548 ? 3.399 18.526 13.338 1.00 78.00 548 ASN A O 1
ATOM 4371 N N . GLU A 1 549 ? 2.137 20.375 13.210 1.00 78.31 549 GLU A N 1
ATOM 4372 C CA . GLU A 1 549 ? 2.191 20.684 14.643 1.00 78.31 549 GLU A CA 1
ATOM 4373 C C . GLU A 1 549 ? 1.501 19.597 15.472 1.00 78.31 549 GLU A C 1
ATOM 4375 O O . GLU A 1 549 ? 2.076 19.065 16.425 1.00 78.31 549 GLU A O 1
ATOM 4380 N N . PHE A 1 550 ? 0.283 19.227 15.077 1.00 84.75 550 PHE A N 1
ATOM 4381 C CA . PHE A 1 550 ? -0.497 18.230 15.799 1.00 84.75 550 PHE A CA 1
ATOM 4382 C C . PHE A 1 550 ? 0.070 16.820 15.635 1.00 84.75 550 PHE A C 1
ATOM 4384 O O . PHE A 1 550 ? 0.062 16.068 16.602 1.00 84.75 550 PHE A O 1
ATOM 4391 N N . SER A 1 551 ? 0.647 16.484 14.479 1.00 85.19 551 SER A N 1
ATOM 4392 C CA . SER A 1 551 ? 1.318 15.192 14.279 1.00 85.19 551 SER A CA 1
ATOM 4393 C C . SER A 1 551 ? 2.506 15.027 15.227 1.00 85.19 551 SER A C 1
ATOM 4395 O O . SER A 1 551 ? 2.609 14.006 15.898 1.00 85.19 551 SER A O 1
ATOM 4397 N N . LYS A 1 552 ? 3.342 16.065 15.395 1.00 75.06 552 LYS A N 1
ATOM 4398 C CA . LYS A 1 552 ? 4.430 16.054 16.393 1.00 75.06 552 LYS A CA 1
ATOM 4399 C C . LYS A 1 552 ? 3.905 15.850 17.810 1.00 75.06 552 LYS A C 1
ATOM 4401 O O . LYS A 1 552 ? 4.489 15.094 18.578 1.00 75.06 552 LYS A O 1
ATOM 4406 N N . ARG A 1 553 ? 2.806 16.522 18.155 1.00 79.00 553 ARG A N 1
ATOM 4407 C CA . ARG A 1 553 ? 2.178 16.401 19.475 1.00 79.00 553 ARG A CA 1
ATOM 4408 C C . ARG A 1 553 ? 1.628 14.997 19.725 1.00 79.00 553 ARG A C 1
ATOM 4410 O O . ARG A 1 553 ? 1.805 14.460 20.813 1.00 79.00 553 ARG A O 1
ATOM 4417 N N . PHE A 1 554 ? 0.972 14.420 18.726 1.00 85.44 554 PHE A N 1
ATOM 4418 C CA . PHE A 1 554 ? 0.330 13.109 18.798 1.00 85.44 554 PHE A CA 1
ATOM 4419 C C . PHE A 1 554 ? 1.272 11.943 18.495 1.00 85.44 554 PHE A C 1
ATOM 4421 O O . PHE A 1 554 ? 0.801 10.816 18.432 1.00 85.44 554 PHE A O 1
ATOM 4428 N N . GLY A 1 555 ? 2.573 12.190 18.301 1.00 82.81 555 GLY A N 1
ATOM 4429 C CA . GLY A 1 555 ? 3.550 11.142 17.986 1.00 82.81 555 GLY A CA 1
ATOM 4430 C C . GLY A 1 555 ? 3.366 10.504 16.605 1.00 82.81 555 GLY A C 1
ATOM 4431 O O . GLY A 1 555 ? 3.846 9.399 16.374 1.00 82.81 555 GLY A O 1
ATOM 4432 N N . TRP A 1 556 ? 2.675 11.175 15.681 1.00 89.38 556 TRP A N 1
ATOM 4433 C CA . TRP A 1 556 ? 2.473 10.690 14.319 1.00 89.38 556 TRP A CA 1
ATOM 4434 C C . TRP A 1 556 ? 3.705 10.989 13.464 1.00 89.38 556 TRP A C 1
ATOM 4436 O O . TRP A 1 556 ? 3.994 12.147 13.143 1.00 89.38 556 TRP A O 1
ATOM 4446 N N . ASP A 1 557 ? 4.420 9.941 13.061 1.00 85.56 557 ASP A N 1
ATOM 4447 C CA . ASP A 1 557 ? 5.511 10.053 12.097 1.00 85.56 557 ASP A CA 1
ATOM 4448 C C . ASP A 1 557 ? 4.950 10.180 10.675 1.00 85.56 557 ASP A C 1
ATOM 4450 O O . ASP A 1 557 ? 4.644 9.191 10.012 1.00 85.56 557 ASP A O 1
ATOM 4454 N N . LEU A 1 558 ? 4.832 11.419 10.191 1.00 84.06 558 LEU A N 1
ATOM 4455 C CA . LEU A 1 558 ? 4.303 11.714 8.857 1.00 84.06 558 LEU A CA 1
ATOM 4456 C C . LEU A 1 558 ? 5.101 11.068 7.714 1.00 84.06 558 LEU A C 1
ATOM 4458 O O . LEU A 1 558 ? 4.556 10.921 6.622 1.00 84.06 558 LEU A O 1
ATOM 4462 N N . SER A 1 559 ? 6.353 10.650 7.935 1.00 78.31 559 SER A N 1
ATOM 4463 C CA . SER A 1 559 ? 7.137 9.950 6.907 1.00 78.31 559 SER A CA 1
ATOM 4464 C C . SER A 1 559 ? 6.588 8.551 6.583 1.00 78.31 559 SER A C 1
ATOM 4466 O O . SER A 1 559 ? 6.764 8.061 5.458 1.00 78.31 559 SER A O 1
ATOM 4468 N N . GLN A 1 560 ? 5.842 7.960 7.526 1.00 81.06 560 GLN A N 1
ATOM 4469 C CA . GLN A 1 560 ? 5.153 6.674 7.386 1.00 81.06 560 GLN A CA 1
ATOM 4470 C C . GLN A 1 560 ? 3.875 6.768 6.541 1.00 81.06 560 GLN A C 1
ATOM 4472 O O . GLN A 1 560 ? 3.299 5.742 6.184 1.00 81.06 560 GLN A O 1
ATOM 4477 N N . PHE A 1 561 ? 3.432 7.976 6.183 1.00 84.12 561 PHE A N 1
ATOM 4478 C CA . PHE A 1 561 ? 2.198 8.210 5.434 1.00 84.12 561 PHE A CA 1
ATOM 4479 C C . PHE A 1 561 ? 2.492 8.730 4.020 1.00 84.12 561 PHE A C 1
ATOM 4481 O O . PHE A 1 561 ? 3.549 9.323 3.778 1.00 84.12 561 PHE A O 1
ATOM 4488 N N . PRO A 1 562 ? 1.601 8.486 3.042 1.00 73.75 562 PRO A N 1
ATOM 4489 C CA . PRO A 1 562 ? 1.793 8.960 1.673 1.00 73.75 562 PRO A CA 1
ATOM 4490 C C . PRO A 1 562 ? 1.978 10.486 1.590 1.00 73.75 562 PRO A C 1
ATOM 4492 O O . PRO A 1 562 ? 1.185 11.219 2.176 1.00 73.75 562 PRO A O 1
ATOM 4495 N N . PRO A 1 563 ? 2.964 11.015 0.849 1.00 66.31 563 PRO A N 1
ATOM 4496 C CA . PRO A 1 563 ? 3.182 12.456 0.786 1.00 66.31 563 PRO A CA 1
ATOM 4497 C C . PRO A 1 563 ? 1.993 13.197 0.155 1.00 66.31 563 PRO A C 1
ATOM 4499 O O . PRO A 1 563 ? 1.319 12.719 -0.761 1.00 66.31 563 PRO A O 1
ATOM 4502 N N . GLY A 1 564 ? 1.730 14.409 0.648 1.00 67.38 564 GLY A N 1
ATOM 4503 C CA . GLY A 1 564 ? 0.675 15.272 0.115 1.00 67.38 564 GLY A CA 1
ATOM 4504 C C . GLY A 1 564 ? -0.750 14.752 0.327 1.00 67.38 564 GLY A C 1
ATOM 4505 O O . GLY A 1 564 ? -1.644 15.202 -0.388 1.00 67.38 564 GLY A O 1
ATOM 4506 N N . PHE A 1 565 ? -0.972 13.849 1.292 1.00 74.25 565 PHE A N 1
ATOM 4507 C CA . PHE A 1 565 ? -2.296 13.315 1.634 1.00 74.25 565 PHE A CA 1
ATOM 4508 C C . PHE A 1 565 ? -3.328 14.393 1.992 1.00 74.25 565 PHE A C 1
ATOM 4510 O O . PHE A 1 565 ? -4.526 14.212 1.779 1.00 74.25 565 PHE A O 1
ATOM 4517 N N . THR A 1 566 ? -2.875 15.553 2.476 1.00 69.88 566 THR A N 1
ATOM 4518 C CA . THR A 1 566 ? -3.765 16.680 2.775 1.00 69.88 566 THR A CA 1
ATOM 4519 C C . THR A 1 566 ? -4.306 17.376 1.525 1.00 69.88 566 THR A C 1
ATOM 4521 O O . THR A 1 566 ? -5.347 18.024 1.589 1.00 69.88 566 THR A O 1
ATOM 4524 N N . LYS A 1 567 ? -3.653 17.186 0.371 1.00 69.81 567 LYS A N 1
ATOM 4525 C CA . LYS A 1 567 ? -4.018 17.774 -0.929 1.00 69.81 567 LYS A CA 1
ATOM 4526 C C . LYS A 1 567 ? -4.680 16.779 -1.882 1.00 69.81 567 LYS A C 1
ATOM 4528 O O . LYS A 1 567 ? -4.829 17.094 -3.058 1.00 69.81 567 LYS A O 1
ATOM 4533 N N . TRP A 1 568 ? -5.031 15.583 -1.410 1.00 68.44 568 TRP A N 1
ATOM 4534 C CA . TRP A 1 568 ? -5.650 14.577 -2.265 1.00 68.44 568 TRP A CA 1
ATOM 4535 C C . TRP A 1 568 ? -6.970 15.065 -2.850 1.00 68.44 568 TRP A C 1
ATOM 4537 O O . TRP A 1 568 ? -7.878 15.477 -2.125 1.00 68.44 568 TRP A O 1
ATOM 4547 N N . SER A 1 569 ? -7.057 14.979 -4.174 1.00 66.69 569 SER A N 1
ATOM 4548 C CA . SER A 1 569 ? -8.199 15.420 -4.967 1.00 66.69 569 SER A CA 1
ATOM 4549 C C . SER A 1 569 ? -8.698 14.290 -5.864 1.00 66.69 569 SER A C 1
ATOM 4551 O O . SER A 1 569 ? -7.945 13.395 -6.250 1.00 66.69 569 SER A O 1
ATOM 4553 N N . ARG A 1 570 ? -9.991 14.321 -6.215 1.00 66.31 570 ARG A N 1
ATOM 4554 C CA . ARG A 1 570 ? -10.516 13.464 -7.293 1.00 66.31 570 ARG A CA 1
ATOM 4555 C C . ARG A 1 570 ? -10.122 13.985 -8.673 1.00 66.31 570 ARG A C 1
ATOM 4557 O O . ARG A 1 570 ? -10.069 13.202 -9.619 1.00 66.31 570 ARG A O 1
ATOM 4564 N N . GLU A 1 571 ? -9.842 15.279 -8.763 1.00 77.19 571 GLU A N 1
ATOM 4565 C CA . GLU A 1 571 ? -9.435 15.924 -9.999 1.00 77.19 571 GLU A CA 1
ATOM 4566 C C . GLU A 1 571 ? -7.911 15.935 -10.127 1.00 77.19 571 GLU A C 1
ATOM 4568 O O . GLU A 1 571 ? -7.226 16.298 -9.160 1.00 77.19 571 GLU A O 1
ATOM 4573 N N . PRO A 1 572 ? -7.375 15.573 -11.308 1.00 84.31 572 PRO A N 1
ATOM 4574 C CA . PRO A 1 572 ? -5.958 15.711 -11.585 1.00 84.31 572 PRO A CA 1
ATOM 4575 C C . PRO A 1 572 ? -5.494 17.141 -11.303 1.00 84.31 572 PRO A C 1
ATOM 4577 O O . PRO A 1 572 ? -6.134 18.113 -11.707 1.00 84.31 572 PRO A O 1
ATOM 4580 N N . THR A 1 573 ? -4.379 17.277 -10.593 1.00 86.56 573 THR A N 1
ATOM 4581 C CA . THR A 1 573 ? -3.832 18.584 -10.217 1.00 86.56 573 THR A CA 1
ATOM 4582 C C . THR A 1 573 ? -2.572 18.862 -11.019 1.00 86.56 573 THR A C 1
ATOM 4584 O O . THR A 1 573 ? -1.638 18.063 -11.005 1.00 86.56 573 THR A O 1
ATOM 4587 N N . ILE A 1 574 ? -2.512 20.011 -11.691 1.00 91.00 574 ILE A N 1
ATOM 4588 C CA . ILE A 1 574 ? -1.284 20.471 -12.346 1.00 91.00 574 ILE A CA 1
ATOM 4589 C C . ILE A 1 574 ? -0.349 21.003 -11.257 1.00 91.00 574 ILE A C 1
ATOM 4591 O O . ILE A 1 574 ? -0.647 22.007 -10.612 1.00 91.00 574 ILE A O 1
ATOM 4595 N N . LEU A 1 575 ? 0.770 20.315 -11.031 1.00 88.00 575 LEU A N 1
ATOM 4596 C CA . LEU A 1 575 ? 1.786 20.723 -10.054 1.00 88.00 575 LEU A CA 1
ATOM 4597 C C . LEU A 1 575 ? 2.803 21.693 -10.653 1.00 88.00 575 LEU A C 1
ATOM 4599 O O . LEU A 1 575 ? 3.368 22.515 -9.936 1.00 88.00 575 LEU A O 1
ATOM 4603 N N . ARG A 1 576 ? 3.044 21.577 -11.960 1.00 90.25 576 ARG A N 1
ATOM 4604 C CA . ARG A 1 576 ? 4.016 22.376 -12.707 1.00 90.25 576 ARG A CA 1
ATOM 4605 C C . ARG A 1 576 ? 3.526 22.548 -14.137 1.00 90.25 576 ARG A C 1
ATOM 4607 O O . ARG A 1 576 ? 3.078 21.580 -14.745 1.00 90.25 576 ARG A O 1
ATOM 4614 N N . ASP A 1 577 ? 3.636 23.763 -14.654 1.00 90.44 577 ASP A N 1
ATOM 4615 C CA . ASP A 1 577 ? 3.441 24.091 -16.067 1.00 90.44 577 ASP A CA 1
ATOM 4616 C C . ASP A 1 577 ? 4.425 25.202 -16.435 1.00 90.44 577 ASP A C 1
ATOM 4618 O O . ASP A 1 577 ? 4.158 26.393 -16.266 1.00 90.44 577 ASP A O 1
ATOM 4622 N N . GLU A 1 578 ? 5.624 24.800 -16.841 1.00 82.50 578 GLU A N 1
ATOM 4623 C CA . GLU A 1 578 ? 6.690 25.732 -17.186 1.00 82.50 578 GLU A CA 1
ATOM 4624 C C . GLU A 1 578 ? 6.753 25.937 -18.686 1.00 82.50 578 GLU A C 1
ATOM 4626 O O . GLU A 1 578 ? 7.149 25.048 -19.443 1.00 82.50 578 GLU A O 1
ATOM 4631 N N . ILE A 1 579 ? 6.380 27.141 -19.108 1.00 73.62 579 ILE A N 1
ATOM 4632 C CA . ILE A 1 579 ? 6.415 27.546 -20.507 1.00 73.62 579 ILE A CA 1
ATOM 4633 C C . ILE A 1 579 ? 7.877 27.531 -20.982 1.00 73.62 579 ILE A C 1
ATOM 4635 O O . ILE A 1 579 ? 8.722 28.265 -20.467 1.00 73.62 579 ILE A O 1
ATOM 4639 N N . GLY A 1 580 ? 8.173 26.672 -21.962 1.00 63.53 580 GLY A N 1
ATOM 4640 C CA . GLY A 1 580 ? 9.470 26.633 -22.639 1.00 63.53 580 GLY A CA 1
ATOM 4641 C C . GLY A 1 580 ? 9.736 27.904 -23.458 1.00 63.53 580 GLY A C 1
ATOM 4642 O O . GLY A 1 580 ? 8.884 28.781 -23.574 1.00 63.53 580 GLY A O 1
ATOM 4643 N N . GLN A 1 581 ? 10.920 28.020 -24.068 1.00 60.00 581 GLN A N 1
ATOM 4644 C CA . GLN A 1 581 ? 11.171 29.133 -24.996 1.00 60.00 581 GLN A CA 1
ATOM 4645 C C . GLN A 1 581 ? 10.255 28.999 -26.219 1.00 60.00 581 GLN A C 1
ATOM 4647 O O . GLN A 1 581 ? 10.297 27.961 -26.880 1.00 60.00 581 GLN A O 1
ATOM 4652 N N . GLU A 1 582 ? 9.479 30.044 -26.537 1.00 53.69 582 GLU A N 1
ATOM 4653 C CA . GLU A 1 582 ? 8.702 30.106 -27.778 1.00 53.69 582 GLU A CA 1
ATOM 4654 C C . GLU A 1 582 ? 9.624 29.858 -28.969 1.00 53.69 582 GLU A C 1
ATOM 4656 O O . GLU A 1 582 ? 10.588 30.587 -29.231 1.00 53.69 582 GLU A O 1
ATOM 4661 N N . LYS A 1 583 ? 9.306 28.809 -29.706 1.00 54.91 583 LYS A N 1
ATOM 4662 C CA . LYS A 1 583 ? 9.821 28.570 -31.037 1.00 54.91 583 LYS A CA 1
ATOM 4663 C C . LYS A 1 583 ? 8.612 28.499 -31.961 1.00 54.91 583 LYS A C 1
ATOM 4665 O O . LYS A 1 583 ? 7.501 28.174 -31.561 1.00 54.91 583 LYS A O 1
ATOM 4670 N N . CYS A 1 584 ? 8.829 28.960 -33.182 1.00 52.06 584 CYS A N 1
ATOM 4671 C CA . CYS A 1 584 ? 7.809 29.085 -34.210 1.00 52.06 584 CYS A CA 1
ATOM 4672 C C . CYS A 1 584 ? 7.972 27.907 -35.184 1.00 52.06 584 CYS A C 1
ATOM 4674 O O . CYS A 1 584 ? 8.253 28.105 -36.367 1.00 52.06 584 CYS A O 1
ATOM 4676 N N . SER A 1 585 ? 7.932 26.673 -34.667 1.00 59.00 585 SER A N 1
ATOM 4677 C CA . SER A 1 585 ? 7.859 25.465 -35.495 1.00 59.00 585 SER A CA 1
ATOM 4678 C C . SER A 1 585 ? 6.437 25.278 -36.020 1.00 59.00 585 SER A C 1
ATOM 4680 O O . SER A 1 585 ? 5.460 25.627 -35.361 1.00 59.00 585 SER A O 1
ATOM 4682 N N . LYS A 1 586 ? 6.310 24.692 -37.213 1.00 65.44 586 LYS A N 1
ATOM 4683 C CA . LYS A 1 586 ? 5.014 24.283 -37.774 1.00 65.44 586 LYS A CA 1
ATOM 4684 C C . LYS A 1 586 ? 4.494 22.980 -37.146 1.00 65.44 586 LYS A C 1
ATOM 4686 O O . LYS A 1 586 ? 3.290 22.753 -37.162 1.00 65.44 586 LYS A O 1
ATOM 4691 N N . ASP A 1 587 ? 5.398 22.170 -36.590 1.00 80.38 587 ASP A N 1
ATOM 4692 C CA . ASP A 1 587 ? 5.116 20.872 -35.979 1.00 80.38 587 ASP A CA 1
ATOM 4693 C C . ASP A 1 587 ? 5.415 20.924 -34.472 1.00 80.38 587 ASP A C 1
ATOM 4695 O O . ASP A 1 587 ? 6.528 21.277 -34.058 1.00 80.38 587 ASP A O 1
ATOM 4699 N N . TYR A 1 588 ? 4.402 20.587 -33.668 1.00 89.38 588 TYR A N 1
ATOM 4700 C CA . TYR A 1 588 ? 4.429 20.634 -32.204 1.00 89.38 588 TYR A CA 1
ATOM 4701 C C . TYR A 1 588 ? 4.105 19.254 -31.624 1.00 89.38 588 TYR A C 1
ATOM 4703 O O . TYR A 1 588 ? 3.005 18.739 -31.840 1.00 89.38 588 TYR A O 1
ATOM 4711 N N . PHE A 1 589 ? 5.055 18.631 -30.925 1.00 94.44 589 PHE A N 1
ATOM 4712 C CA . PHE A 1 589 ? 4.940 17.257 -30.429 1.00 94.44 589 PHE A CA 1
ATOM 4713 C C . PHE A 1 589 ? 4.829 17.203 -28.904 1.00 94.44 589 PHE A C 1
ATOM 4715 O O . PHE A 1 589 ? 5.491 17.944 -28.175 1.00 94.44 589 PHE A O 1
ATOM 4722 N N . VAL A 1 590 ? 4.032 16.261 -28.408 1.00 96.56 590 VAL A N 1
ATOM 4723 C CA . VAL A 1 590 ? 3.945 15.947 -26.979 1.00 96.56 590 VAL A CA 1
ATOM 4724 C C . VAL A 1 590 ? 4.516 14.558 -26.751 1.00 96.56 590 VAL A C 1
ATOM 4726 O O . VAL A 1 590 ? 4.085 13.599 -27.379 1.00 96.56 590 VAL A O 1
ATOM 4729 N N . THR A 1 591 ? 5.462 14.428 -25.827 1.00 97.94 591 THR A N 1
ATOM 4730 C CA . THR A 1 591 ? 5.769 13.140 -25.196 1.00 97.94 591 THR A CA 1
ATOM 4731 C C . THR A 1 591 ? 5.097 13.125 -23.836 1.00 97.94 591 THR A C 1
ATOM 4733 O O . THR A 1 591 ? 5.293 14.047 -23.048 1.00 97.94 591 THR A O 1
ATOM 4736 N N . ALA A 1 592 ? 4.292 12.109 -23.559 1.00 98.19 592 ALA A N 1
ATOM 4737 C CA . ALA A 1 592 ? 3.595 11.974 -22.293 1.00 98.19 592 ALA A CA 1
ATOM 4738 C C . ALA A 1 592 ? 3.981 10.658 -21.624 1.00 98.19 592 ALA A C 1
ATOM 4740 O O . ALA A 1 592 ? 3.949 9.608 -22.262 1.00 98.19 592 ALA A O 1
ATOM 4741 N N . VAL A 1 593 ? 4.352 10.716 -20.348 1.00 97.94 593 VAL A N 1
ATOM 4742 C CA . VAL A 1 593 ? 4.792 9.557 -19.571 1.00 97.94 593 VAL A CA 1
ATOM 4743 C C . VAL A 1 593 ? 3.957 9.403 -18.309 1.00 97.94 593 VAL A C 1
ATOM 4745 O O . VAL A 1 593 ? 3.726 10.374 -17.591 1.00 97.94 593 VAL A O 1
ATOM 4748 N N . THR A 1 594 ? 3.508 8.180 -18.039 1.00 95.94 594 THR A N 1
ATOM 4749 C CA . THR A 1 594 ? 2.826 7.816 -16.788 1.00 95.94 594 THR A CA 1
ATOM 4750 C C . THR A 1 594 ? 3.789 7.120 -15.832 1.00 95.94 594 THR A C 1
ATOM 4752 O O . THR A 1 594 ? 4.557 6.252 -16.264 1.00 95.94 594 THR A O 1
ATOM 4755 N N . THR A 1 595 ? 3.734 7.455 -14.544 1.00 92.94 595 THR A N 1
ATOM 4756 C CA . THR A 1 595 ? 4.671 6.954 -13.528 1.00 92.94 595 THR A CA 1
ATOM 4757 C C . THR A 1 595 ? 4.010 6.785 -12.159 1.00 92.94 595 THR A C 1
ATOM 4759 O O . THR A 1 595 ? 3.052 7.471 -11.802 1.00 92.94 595 THR A O 1
ATOM 4762 N N . ILE A 1 596 ? 4.547 5.856 -11.375 1.00 88.31 596 ILE A N 1
ATOM 4763 C CA . ILE A 1 596 ? 4.265 5.715 -9.948 1.00 88.31 596 ILE A CA 1
ATOM 4764 C C . ILE A 1 596 ? 5.439 4.990 -9.293 1.00 88.31 596 ILE A C 1
ATOM 4766 O O . ILE A 1 596 ? 5.823 3.938 -9.785 1.00 88.31 596 ILE A O 1
ATOM 4770 N N . ASP A 1 597 ? 5.997 5.515 -8.205 1.00 81.38 597 ASP A N 1
ATOM 4771 C CA . ASP A 1 597 ? 7.027 4.867 -7.373 1.00 81.38 597 ASP A CA 1
ATOM 4772 C C . ASP A 1 597 ? 8.209 4.255 -8.167 1.00 81.38 597 ASP A C 1
ATOM 4774 O O . ASP A 1 597 ? 8.697 3.157 -7.866 1.00 81.38 597 ASP A O 1
ATOM 4778 N N . ARG A 1 598 ? 8.634 4.942 -9.238 1.00 85.00 598 ARG A N 1
ATOM 4779 C CA . ARG A 1 598 ? 9.698 4.506 -10.158 1.00 85.00 598 ARG A CA 1
ATOM 4780 C C . ARG A 1 598 ? 10.650 5.648 -10.525 1.00 85.00 598 ARG A C 1
ATOM 4782 O O . ARG A 1 598 ? 10.986 5.824 -11.700 1.00 85.00 598 ARG A O 1
ATOM 4789 N N . LYS A 1 599 ? 11.132 6.393 -9.521 1.00 89.19 599 LYS A N 1
ATOM 4790 C CA . LYS A 1 599 ? 12.017 7.563 -9.697 1.00 89.19 599 LYS A CA 1
ATOM 4791 C C . LYS A 1 599 ? 13.158 7.305 -10.682 1.00 89.19 599 LYS A C 1
ATOM 4793 O O . LYS A 1 599 ? 13.314 8.037 -11.654 1.00 89.19 599 LYS A O 1
ATOM 4798 N N . GLU A 1 600 ? 13.916 6.232 -10.475 1.00 89.50 600 GLU A N 1
ATOM 4799 C CA . GLU A 1 600 ? 15.075 5.891 -11.312 1.00 89.50 600 GLU A CA 1
ATOM 4800 C C . GLU A 1 600 ? 14.709 5.584 -12.769 1.00 89.50 600 GLU A C 1
ATOM 4802 O O . GLU A 1 600 ? 15.476 5.874 -13.690 1.00 89.50 600 GLU A O 1
ATOM 4807 N N . TYR A 1 601 ? 13.547 4.968 -13.003 1.00 93.19 601 TYR A N 1
ATOM 4808 C CA . TYR A 1 601 ? 13.126 4.621 -14.359 1.00 93.19 601 TYR A CA 1
ATOM 4809 C C . TYR A 1 601 ? 12.764 5.887 -15.111 1.00 93.19 601 TYR A C 1
ATOM 4811 O O . TYR A 1 601 ? 13.217 6.071 -16.241 1.00 93.19 601 TYR A O 1
ATOM 4819 N N . LEU A 1 602 ? 12.031 6.777 -14.444 1.00 96.25 602 LEU A N 1
ATOM 4820 C CA . LEU A 1 602 ? 11.660 8.069 -14.984 1.00 96.25 602 LEU A CA 1
ATOM 4821 C C . LEU A 1 602 ? 12.883 8.964 -15.226 1.00 96.25 602 LEU A C 1
ATOM 4823 O O . LEU A 1 602 ? 12.954 9.613 -16.265 1.00 96.25 602 LEU A O 1
ATOM 4827 N N . GLN A 1 603 ? 13.878 8.960 -14.334 1.00 95.44 603 GLN A N 1
ATOM 4828 C CA . GLN A 1 603 ? 15.147 9.668 -14.547 1.00 95.44 603 GLN A CA 1
ATOM 4829 C C . GLN A 1 603 ? 15.835 9.200 -15.836 1.00 95.44 603 GLN A C 1
ATOM 4831 O O . GLN A 1 603 ? 16.094 10.008 -16.728 1.00 95.44 603 GLN A O 1
ATOM 4836 N N . LYS A 1 604 ? 16.029 7.885 -15.996 1.00 95.12 604 LYS A N 1
ATOM 4837 C CA . LYS A 1 604 ? 16.640 7.302 -17.205 1.00 95.12 604 LYS A CA 1
ATOM 4838 C C . LYS A 1 604 ? 15.792 7.535 -18.464 1.00 95.12 604 LYS A C 1
ATOM 4840 O O . LYS A 1 604 ? 16.342 7.757 -19.544 1.00 95.12 604 LYS A O 1
ATOM 4845 N N . PHE A 1 605 ? 14.463 7.507 -18.343 1.00 97.69 605 PHE A N 1
ATOM 4846 C CA . PHE A 1 605 ? 13.537 7.878 -19.417 1.00 97.69 605 PHE A CA 1
ATOM 4847 C C . PHE A 1 605 ? 13.806 9.316 -19.876 1.00 97.69 605 PHE A C 1
ATOM 4849 O O . PHE A 1 605 ? 14.130 9.527 -21.045 1.00 97.69 605 PHE A O 1
ATOM 4856 N N . VAL A 1 606 ? 13.765 10.281 -18.951 1.00 97.19 606 VAL A N 1
ATOM 4857 C CA . VAL A 1 606 ? 13.963 11.715 -19.225 1.00 97.19 606 VAL A CA 1
ATOM 4858 C C . VAL A 1 606 ? 15.346 11.984 -19.816 1.00 97.19 606 VAL A C 1
ATOM 4860 O O . VAL A 1 606 ? 15.463 12.735 -20.786 1.00 97.19 606 VAL A O 1
ATOM 4863 N N . GLU A 1 607 ? 16.394 11.354 -19.286 1.00 95.62 607 GLU A N 1
ATOM 4864 C CA . GLU A 1 607 ? 17.761 11.478 -19.803 1.00 95.62 607 GLU A CA 1
ATOM 4865 C C . GLU A 1 607 ? 17.875 10.987 -21.251 1.00 95.62 607 GLU A C 1
ATOM 4867 O O . GLU A 1 607 ? 18.402 11.696 -22.118 1.00 95.62 607 GLU A O 1
ATOM 4872 N N . SER A 1 608 ? 17.352 9.789 -21.533 1.00 97.06 608 SER A N 1
ATOM 4873 C CA . SER A 1 608 ? 17.378 9.213 -22.882 1.00 97.06 608 SER A CA 1
ATOM 4874 C C . SER A 1 608 ? 16.552 10.044 -23.869 1.00 97.06 608 SER A C 1
ATOM 4876 O O . SER A 1 608 ? 17.008 10.323 -24.981 1.00 97.06 608 SER A O 1
ATOM 4878 N N . TRP A 1 609 ? 15.392 10.539 -23.434 1.00 96.50 609 TRP A N 1
ATOM 4879 C CA . TRP A 1 609 ? 14.517 11.420 -24.202 1.00 96.50 609 TRP A CA 1
ATOM 4880 C C . TRP A 1 609 ? 15.212 12.742 -24.554 1.00 96.50 609 TRP A C 1
ATOM 4882 O O . TRP A 1 609 ? 15.333 13.088 -25.730 1.00 96.50 609 TRP A O 1
ATOM 4892 N N . LYS A 1 610 ? 15.788 13.435 -23.561 1.00 93.75 610 LYS A N 1
ATOM 4893 C CA . LYS A 1 610 ? 16.502 14.716 -23.741 1.00 93.75 610 LYS A CA 1
ATOM 4894 C C . LYS A 1 610 ? 17.664 14.591 -24.731 1.00 93.75 610 LYS A C 1
ATOM 4896 O O . LYS A 1 610 ? 17.931 15.513 -25.501 1.00 93.75 610 LYS A O 1
ATOM 4901 N N . LYS A 1 611 ? 18.361 13.449 -24.740 1.00 93.81 611 LYS A N 1
ATOM 4902 C CA . LYS A 1 611 ? 19.501 13.188 -25.638 1.00 93.81 611 LYS A CA 1
ATOM 4903 C C . LYS A 1 611 ? 19.082 12.964 -27.098 1.00 93.81 611 LYS A C 1
ATOM 4905 O O . LYS A 1 611 ? 19.840 13.300 -28.020 1.00 93.81 611 LYS A O 1
ATOM 4910 N N . THR A 1 612 ? 17.903 12.388 -27.310 1.00 95.06 612 THR A N 1
ATOM 4911 C CA . THR A 1 612 ? 17.475 11.826 -28.602 1.00 95.06 612 THR A CA 1
ATOM 4912 C C . THR A 1 612 ? 16.363 12.606 -29.293 1.00 95.06 612 THR A C 1
ATOM 4914 O O . THR A 1 612 ? 16.142 12.396 -30.484 1.00 95.06 612 THR A O 1
ATOM 4917 N N . ILE A 1 613 ? 15.704 13.537 -28.611 1.00 91.50 613 ILE A N 1
ATOM 4918 C CA . ILE A 1 613 ? 14.691 14.380 -29.245 1.00 91.50 613 ILE A CA 1
ATOM 4919 C C . ILE A 1 613 ? 15.274 15.223 -30.386 1.00 91.50 613 ILE A C 1
ATOM 4921 O O . ILE A 1 613 ? 16.440 15.650 -30.355 1.00 91.50 613 ILE A O 1
ATOM 4925 N N . SER A 1 614 ? 14.474 15.453 -31.424 1.00 89.69 614 SER A N 1
ATOM 4926 C CA . SER A 1 614 ? 14.902 16.213 -32.593 1.00 89.69 614 SER A CA 1
ATOM 4927 C C . SER A 1 614 ? 15.062 17.708 -32.270 1.00 89.69 614 SER A C 1
ATOM 4929 O O . SER A 1 614 ? 14.179 18.318 -31.676 1.00 89.69 614 SER A O 1
ATOM 4931 N N . PRO A 1 615 ? 16.166 18.362 -32.687 1.00 80.94 615 PRO A N 1
ATOM 4932 C CA . PRO A 1 615 ? 16.480 19.740 -32.277 1.00 80.94 615 PRO A CA 1
ATOM 4933 C C . PRO A 1 615 ? 15.587 20.820 -32.917 1.00 80.94 615 PRO A C 1
ATOM 4935 O O . PRO A 1 615 ? 15.547 21.955 -32.428 1.00 80.94 615 PRO A O 1
ATOM 4938 N N . ASN A 1 616 ? 14.913 20.472 -34.016 1.00 78.38 616 ASN A N 1
ATOM 4939 C CA . ASN A 1 616 ? 14.128 21.381 -34.856 1.00 78.38 616 ASN A CA 1
ATOM 4940 C C . ASN A 1 616 ? 12.617 21.288 -34.603 1.00 78.38 616 ASN A C 1
ATOM 4942 O O . ASN A 1 616 ? 11.854 21.881 -35.356 1.00 78.38 616 ASN A O 1
ATOM 4946 N N . VAL A 1 617 ? 12.200 20.533 -33.588 1.00 76.44 617 VAL A N 1
ATOM 4947 C CA . VAL A 1 617 ? 10.793 20.333 -33.245 1.00 76.44 617 VAL A CA 1
ATOM 4948 C C . VAL A 1 617 ? 10.497 21.033 -31.927 1.00 76.44 617 VAL A C 1
ATOM 4950 O O . VAL A 1 617 ? 11.335 21.040 -31.018 1.00 76.44 617 VAL A O 1
ATOM 4953 N N . ASP A 1 618 ? 9.306 21.612 -31.829 1.00 84.44 618 ASP A N 1
ATOM 4954 C CA . ASP A 1 618 ? 8.807 22.132 -30.566 1.00 84.44 618 ASP A CA 1
ATOM 4955 C C . ASP A 1 618 ? 8.177 20.987 -29.792 1.00 84.44 618 ASP A C 1
ATOM 4957 O O . ASP A 1 618 ? 7.232 20.351 -30.257 1.00 84.44 618 ASP A O 1
ATOM 4961 N N . CYS A 1 619 ? 8.738 20.700 -28.622 1.00 88.56 619 CYS A N 1
ATOM 4962 C CA . CYS A 1 619 ? 8.364 19.534 -27.844 1.00 88.56 619 CYS A CA 1
ATOM 4963 C C . CYS A 1 619 ? 7.955 19.911 -26.424 1.00 88.56 619 CYS A C 1
ATOM 4965 O O . CYS A 1 619 ? 8.556 20.772 -25.772 1.00 88.56 619 CYS A O 1
ATOM 4967 N N . MET A 1 620 ? 6.939 19.211 -25.938 1.00 93.19 620 MET A N 1
ATOM 4968 C CA . MET A 1 620 ? 6.503 19.219 -24.549 1.00 93.19 620 MET A CA 1
ATOM 4969 C C . MET A 1 620 ? 6.711 17.833 -23.944 1.00 93.19 620 MET A C 1
ATOM 4971 O O . MET A 1 620 ? 6.442 16.822 -24.597 1.00 93.19 620 MET A O 1
ATOM 4975 N N . LEU A 1 621 ? 7.144 17.804 -22.685 1.00 96.44 621 LEU A N 1
ATOM 4976 C CA . LEU A 1 621 ? 7.081 16.613 -21.849 1.00 96.44 621 LEU A CA 1
ATOM 4977 C C . LEU A 1 621 ? 5.953 16.780 -20.827 1.00 96.44 621 LEU A C 1
ATOM 4979 O O . LEU A 1 621 ? 5.969 17.723 -20.037 1.00 96.44 621 LEU A O 1
ATOM 4983 N N . ILE A 1 622 ? 4.998 15.853 -20.834 1.00 97.94 622 ILE A N 1
ATOM 4984 C CA . ILE A 1 622 ? 3.984 15.722 -19.785 1.00 97.94 622 ILE A CA 1
ATOM 4985 C C . ILE A 1 622 ? 4.353 14.518 -18.922 1.00 97.94 622 ILE A C 1
ATOM 4987 O O . ILE A 1 622 ? 4.487 13.409 -19.433 1.00 97.94 622 ILE A O 1
ATOM 4991 N N . ILE A 1 623 ? 4.497 14.722 -17.616 1.00 98.00 623 ILE A N 1
ATOM 4992 C CA . ILE A 1 623 ? 4.681 13.652 -16.633 1.00 98.00 623 ILE A CA 1
ATOM 4993 C C . ILE A 1 623 ? 3.396 13.550 -15.814 1.00 98.00 623 ILE A C 1
ATOM 4995 O O . ILE A 1 623 ? 3.076 14.458 -15.046 1.00 98.00 623 ILE A O 1
ATOM 4999 N N . ALA A 1 624 ? 2.656 12.456 -15.978 1.00 96.69 624 ALA A N 1
ATOM 5000 C CA . ALA A 1 624 ? 1.515 12.119 -15.137 1.00 96.69 624 ALA A CA 1
ATOM 5001 C C . ALA A 1 624 ? 1.967 11.157 -14.033 1.00 96.69 624 ALA A C 1
ATOM 5003 O O . ALA A 1 624 ? 2.363 10.030 -14.315 1.00 96.69 624 ALA A O 1
ATOM 5004 N N . ASP A 1 625 ? 1.922 11.616 -12.787 1.00 93.19 625 ASP A N 1
ATOM 5005 C CA . ASP A 1 625 ? 2.315 10.860 -11.600 1.00 93.19 625 ASP A CA 1
ATOM 5006 C C . ASP A 1 625 ? 1.083 10.445 -10.787 1.00 93.19 625 ASP A C 1
ATOM 5008 O O . ASP A 1 625 ? 0.197 11.263 -10.520 1.00 93.19 625 ASP A O 1
ATOM 5012 N N . ASP A 1 626 ? 1.019 9.182 -10.367 1.00 87.44 626 ASP A N 1
ATOM 5013 C CA . ASP A 1 626 ? -0.134 8.632 -9.641 1.00 87.44 626 ASP A CA 1
ATOM 5014 C C . ASP A 1 626 ? -0.033 8.701 -8.109 1.00 87.44 626 ASP A C 1
ATOM 5016 O O . ASP A 1 626 ? -0.568 7.846 -7.390 1.00 87.44 626 ASP A O 1
ATOM 5020 N N . GLY A 1 627 ? 0.653 9.719 -7.593 1.00 78.62 627 GLY A N 1
ATOM 5021 C CA . GLY A 1 627 ? 0.865 9.916 -6.163 1.00 78.62 627 GLY A CA 1
ATOM 5022 C C . GLY A 1 627 ? 2.052 9.114 -5.637 1.00 78.62 627 GLY A C 1
ATOM 5023 O O . GLY A 1 627 ? 1.911 8.425 -4.626 1.00 78.62 627 GLY A O 1
ATOM 5024 N N . SER A 1 628 ? 3.191 9.186 -6.329 1.00 78.88 628 SER A N 1
ATOM 5025 C CA . SER A 1 628 ? 4.436 8.541 -5.907 1.00 78.88 628 SER A CA 1
ATOM 5026 C C . SER A 1 628 ? 4.880 8.988 -4.516 1.00 78.88 628 SER A C 1
ATOM 5028 O O . SER A 1 628 ? 4.669 10.122 -4.085 1.00 78.88 628 SER A O 1
ATOM 5030 N N . SER A 1 629 ? 5.547 8.079 -3.824 1.00 69.56 629 SER A N 1
ATOM 5031 C CA . SER A 1 629 ? 6.006 8.190 -2.443 1.00 69.56 629 SER A CA 1
ATOM 5032 C C . SER A 1 629 ? 7.489 7.853 -2.258 1.00 69.56 629 SER A C 1
ATOM 5034 O O . SER A 1 629 ? 8.009 7.980 -1.149 1.00 69.56 629 SER A O 1
ATOM 5036 N N . ASP A 1 630 ? 8.168 7.461 -3.339 1.00 67.50 630 ASP A N 1
ATOM 5037 C CA . ASP A 1 630 ? 9.586 7.087 -3.401 1.00 67.50 630 ASP A CA 1
ATOM 5038 C C . ASP A 1 630 ? 10.540 8.271 -3.669 1.00 67.50 630 ASP A C 1
ATOM 5040 O O . ASP A 1 630 ? 11.706 8.069 -4.010 1.00 67.50 630 ASP A O 1
ATOM 5044 N N . GLY A 1 631 ? 10.063 9.513 -3.555 1.00 77.44 631 GLY A N 1
ATOM 5045 C CA . GLY A 1 631 ? 10.842 10.706 -3.898 1.00 77.44 631 GLY A CA 1
ATOM 5046 C C . GLY A 1 631 ? 10.677 11.185 -5.347 1.00 77.44 631 GLY A C 1
ATOM 5047 O O . GLY A 1 631 ? 11.343 12.148 -5.743 1.00 77.44 631 GLY A O 1
ATOM 5048 N N . THR A 1 632 ? 9.856 10.513 -6.171 1.00 86.00 632 THR A N 1
ATOM 5049 C CA . THR A 1 632 ? 9.597 10.923 -7.567 1.00 86.00 632 THR A CA 1
ATOM 5050 C C . THR A 1 632 ? 8.949 12.304 -7.639 1.00 86.00 632 THR A C 1
ATOM 5052 O O . THR A 1 632 ? 9.409 13.142 -8.416 1.00 86.00 632 THR A O 1
ATOM 5055 N N . LEU A 1 633 ? 7.916 12.564 -6.827 1.00 85.38 633 LEU A N 1
ATOM 5056 C CA . LEU A 1 633 ? 7.179 13.833 -6.837 1.00 85.38 633 LEU A CA 1
ATOM 5057 C C . LEU A 1 633 ? 8.083 15.016 -6.480 1.00 85.38 633 LEU A C 1
ATOM 5059 O O . LEU A 1 633 ? 8.051 16.049 -7.148 1.00 85.38 633 LEU A O 1
ATOM 5063 N N . GLU A 1 634 ? 8.918 14.859 -5.458 1.00 84.50 634 GLU A N 1
ATOM 5064 C CA . GLU A 1 634 ? 9.876 15.866 -5.011 1.00 84.50 634 GLU A CA 1
ATOM 5065 C C . GLU A 1 634 ? 10.847 16.225 -6.141 1.00 84.50 634 GLU A C 1
ATOM 5067 O O . GLU A 1 634 ? 11.030 17.407 -6.452 1.00 84.50 634 GLU A O 1
ATOM 5072 N N . TRP A 1 635 ? 11.384 15.202 -6.815 1.00 92.31 635 TRP A N 1
ATOM 5073 C CA . TRP A 1 635 ? 12.311 15.360 -7.932 1.00 92.31 635 TRP A CA 1
ATOM 5074 C C . TRP A 1 635 ? 11.663 16.051 -9.143 1.00 92.31 635 TRP A C 1
ATOM 5076 O O . TRP A 1 635 ? 12.213 17.031 -9.652 1.00 92.31 635 TRP A O 1
ATOM 5086 N N . ILE A 1 636 ? 10.476 15.620 -9.589 1.00 93.56 636 ILE A N 1
ATOM 5087 C CA . ILE A 1 636 ? 9.823 16.235 -10.763 1.00 93.56 636 ILE A CA 1
ATOM 5088 C C . ILE A 1 636 ? 9.312 17.659 -10.492 1.00 93.56 636 ILE A C 1
ATOM 5090 O O . ILE A 1 636 ? 9.228 18.479 -11.411 1.00 93.56 636 ILE A O 1
ATOM 5094 N N . CYS A 1 637 ? 8.982 17.981 -9.239 1.00 86.62 637 CYS A N 1
ATOM 5095 C CA . CYS A 1 637 ? 8.528 19.323 -8.879 1.00 86.62 637 CYS A CA 1
ATOM 5096 C C . CYS A 1 637 ? 9.686 20.309 -8.703 1.00 86.62 637 CYS A C 1
ATOM 5098 O O . CYS A 1 637 ? 9.512 21.482 -9.020 1.00 86.62 637 CYS A O 1
ATOM 5100 N N . SER A 1 638 ? 10.841 19.856 -8.202 1.00 82.88 638 SER A N 1
ATOM 5101 C CA . SER A 1 638 ? 11.882 20.771 -7.705 1.00 82.88 638 SER A CA 1
ATOM 5102 C C . SER A 1 638 ? 13.230 20.662 -8.416 1.00 82.88 638 SER A C 1
ATOM 5104 O O . SER A 1 638 ? 13.988 21.626 -8.411 1.00 82.88 638 SER A O 1
ATOM 5106 N N . GLU A 1 639 ? 13.556 19.510 -9.006 1.00 88.31 639 GLU A N 1
ATOM 5107 C CA . GLU A 1 639 ? 14.929 19.197 -9.433 1.00 88.31 639 GLU A CA 1
ATOM 5108 C C . GLU A 1 639 ? 15.063 18.935 -10.938 1.00 88.31 639 GLU A C 1
ATOM 5110 O O . GLU A 1 639 ? 16.121 19.186 -11.513 1.00 88.31 639 GLU A O 1
ATOM 5115 N N . ILE A 1 640 ? 14.019 18.423 -11.598 1.00 92.38 640 ILE A N 1
ATOM 5116 C CA . ILE A 1 640 ? 14.090 18.061 -13.020 1.00 92.38 640 ILE A CA 1
ATOM 5117 C C . ILE A 1 640 ? 14.308 19.293 -13.922 1.00 92.38 640 ILE A C 1
ATOM 5119 O O . ILE A 1 640 ? 13.549 20.270 -13.881 1.00 92.38 640 ILE A O 1
ATOM 5123 N N . ASP A 1 641 ? 15.315 19.185 -14.797 1.00 87.19 641 ASP A N 1
ATOM 5124 C CA . ASP A 1 641 ? 15.624 20.124 -15.879 1.00 87.19 641 ASP A CA 1
ATOM 5125 C C . ASP A 1 641 ? 15.556 19.429 -17.250 1.00 87.19 641 ASP A C 1
ATOM 5127 O O . ASP A 1 641 ? 16.398 18.591 -17.605 1.00 87.19 641 ASP A O 1
ATOM 5131 N N . ILE A 1 642 ? 14.594 19.847 -18.071 1.00 88.38 642 ILE A N 1
ATOM 5132 C CA . ILE A 1 642 ? 14.429 19.368 -19.450 1.00 88.38 642 ILE A CA 1
ATOM 5133 C C . ILE A 1 642 ? 14.895 20.383 -20.507 1.00 88.38 642 ILE A C 1
ATOM 5135 O O . ILE A 1 642 ? 14.636 20.221 -21.703 1.00 88.38 642 ILE A O 1
ATOM 5139 N N . GLY A 1 643 ? 15.638 21.411 -20.097 1.00 84.12 643 GLY A N 1
ATOM 5140 C CA . GLY A 1 643 ? 16.176 22.440 -20.974 1.00 84.12 643 GLY A CA 1
ATOM 5141 C C . GLY A 1 643 ? 15.092 23.375 -21.507 1.00 84.12 643 GLY A C 1
ATOM 5142 O O . GLY A 1 643 ? 14.370 24.006 -20.750 1.00 84.12 643 GLY A O 1
ATOM 5143 N N . LYS A 1 644 ? 15.013 23.518 -22.835 1.00 81.19 644 LYS A N 1
ATOM 5144 C CA . LYS A 1 644 ? 14.136 24.510 -23.488 1.00 81.19 644 LYS A CA 1
ATOM 5145 C C . LYS A 1 644 ? 12.705 24.026 -23.744 1.00 81.19 644 LYS A C 1
ATOM 5147 O O . LYS A 1 644 ? 11.892 24.818 -24.213 1.00 81.19 644 LYS A O 1
ATOM 5152 N N . CYS A 1 645 ? 12.431 22.747 -23.502 1.00 87.50 645 CYS A N 1
ATOM 5153 C CA . CYS A 1 645 ? 11.121 22.142 -23.724 1.00 87.50 645 CYS A CA 1
ATOM 5154 C C . CYS A 1 645 ? 10.144 22.556 -22.617 1.00 87.50 645 CYS A C 1
ATOM 5156 O O . CYS A 1 645 ? 10.559 22.771 -21.480 1.00 87.50 645 CYS A O 1
ATOM 5158 N N . ARG A 1 646 ? 8.848 22.630 -22.936 1.00 90.88 646 ARG A N 1
ATOM 5159 C CA . ARG A 1 646 ? 7.802 22.860 -21.927 1.00 90.88 646 ARG A CA 1
ATOM 5160 C C . ARG A 1 646 ? 7.622 21.605 -21.072 1.00 90.88 646 ARG A C 1
ATOM 5162 O O . ARG A 1 646 ? 7.511 20.510 -21.627 1.00 90.88 646 ARG A O 1
ATOM 5169 N N . LEU A 1 647 ? 7.580 21.771 -19.751 1.00 94.25 647 LEU A N 1
ATOM 5170 C CA . LEU A 1 647 ? 7.331 20.689 -18.795 1.00 94.25 647 LEU A CA 1
ATOM 5171 C C . LEU A 1 647 ? 5.973 20.881 -18.134 1.00 94.25 647 LEU A C 1
ATOM 5173 O O . LEU A 1 647 ? 5.713 21.933 -17.550 1.00 94.25 647 LEU A O 1
ATOM 5177 N N . VAL A 1 648 ? 5.158 19.832 -18.160 1.00 95.88 648 VAL A N 1
ATOM 5178 C CA . VAL A 1 648 ? 3.908 19.761 -17.405 1.00 95.88 648 VAL A CA 1
ATOM 5179 C C . VAL A 1 648 ? 3.961 18.563 -16.472 1.00 95.88 648 VAL A C 1
ATOM 5181 O O . VAL A 1 648 ? 4.295 17.457 -16.895 1.00 95.88 648 VAL A O 1
ATOM 5184 N N . VAL A 1 649 ? 3.616 18.773 -15.205 1.00 96.62 649 VAL A N 1
ATOM 5185 C CA . VAL A 1 649 ? 3.489 17.705 -14.208 1.00 96.62 649 VAL A CA 1
ATOM 5186 C C . VAL A 1 649 ? 2.045 17.643 -13.731 1.00 96.62 649 VAL A C 1
ATOM 5188 O O . VAL A 1 649 ? 1.537 18.615 -13.168 1.00 96.62 649 VAL A O 1
ATOM 5191 N N . ILE A 1 650 ? 1.401 16.494 -13.932 1.00 95.06 650 ILE A N 1
ATOM 5192 C CA . ILE A 1 650 ? 0.019 16.221 -13.527 1.00 95.06 650 ILE A CA 1
ATOM 5193 C C . ILE A 1 650 ? 0.032 15.173 -12.414 1.00 95.06 650 ILE A C 1
ATOM 5195 O O . ILE A 1 650 ? 0.574 14.086 -12.590 1.00 95.06 650 ILE A O 1
ATOM 5199 N N . LYS A 1 651 ? -0.596 15.473 -11.278 1.00 90.12 651 LYS A N 1
ATOM 5200 C CA . LYS A 1 651 ? -0.763 14.546 -10.155 1.00 90.12 651 LYS A CA 1
ATOM 5201 C C . LYS A 1 651 ? -2.156 13.930 -10.173 1.00 90.12 651 LYS A C 1
ATOM 5203 O O . LYS A 1 651 ? -3.141 14.667 -10.199 1.00 90.12 651 LYS A O 1
ATOM 5208 N N . ASN A 1 652 ? -2.228 12.603 -10.113 1.00 84.19 652 ASN A N 1
ATOM 5209 C CA . ASN A 1 652 ? -3.469 11.830 -10.158 1.00 84.19 652 ASN A CA 1
ATOM 5210 C C . ASN A 1 652 ? -3.838 11.154 -8.826 1.00 84.19 652 ASN A C 1
ATOM 5212 O O . ASN A 1 652 ? -4.939 10.645 -8.717 1.00 84.19 652 ASN A O 1
ATOM 5216 N N . ASP A 1 653 ? -2.991 11.172 -7.791 1.00 74.62 653 ASP A N 1
ATOM 5217 C CA . ASP A 1 653 ? -3.353 10.712 -6.431 1.00 74.62 653 ASP A CA 1
ATOM 5218 C C . ASP A 1 653 ? -3.999 9.318 -6.354 1.00 74.62 653 ASP A C 1
ATOM 5220 O O . ASP A 1 653 ? -4.881 9.029 -5.541 1.00 74.62 653 ASP A O 1
ATOM 5224 N N . GLY A 1 654 ? -3.502 8.399 -7.161 1.00 68.25 654 GLY A N 1
ATOM 5225 C CA . GLY A 1 654 ? -3.817 6.993 -7.067 1.00 68.25 654 GLY A CA 1
ATOM 5226 C C . GLY A 1 654 ? -5.067 6.549 -7.802 1.00 68.25 654 GLY A C 1
ATOM 5227 O O . GLY A 1 654 ? -5.799 5.690 -7.317 1.00 68.25 654 GLY A O 1
ATOM 5228 N N . LEU A 1 655 ? -5.292 7.151 -8.961 1.00 70.88 655 LEU A N 1
ATOM 5229 C CA . LEU A 1 655 ? -6.431 6.924 -9.836 1.00 70.88 655 LEU A CA 1
ATOM 5230 C C . LEU A 1 655 ? -6.153 5.895 -10.944 1.00 70.88 655 LEU A C 1
ATOM 5232 O O . LEU A 1 655 ? -7.001 5.678 -11.807 1.00 70.88 655 LEU A O 1
ATOM 5236 N N . GLY A 1 656 ? -4.975 5.269 -10.943 1.00 77.50 656 GLY A N 1
ATOM 5237 C CA . GLY A 1 656 ? -4.649 4.202 -11.880 1.00 77.50 656 GLY A CA 1
ATOM 5238 C C . GLY A 1 656 ? -4.214 4.694 -13.259 1.00 77.50 656 GLY A C 1
ATOM 5239 O O . GLY A 1 656 ? -4.169 5.887 -13.568 1.00 77.50 656 GLY A O 1
ATOM 5240 N N . ILE A 1 657 ? -3.823 3.746 -14.110 1.00 85.62 657 ILE A N 1
ATOM 5241 C CA . ILE A 1 657 ? -3.201 4.044 -15.411 1.00 85.62 657 ILE A CA 1
ATOM 5242 C C . ILE A 1 657 ? -4.181 4.658 -16.424 1.00 85.62 657 ILE A C 1
ATOM 5244 O O . ILE A 1 657 ? -3.799 5.536 -17.200 1.00 85.62 657 ILE A O 1
ATOM 5248 N N . ALA A 1 658 ? -5.449 4.228 -16.404 1.00 88.50 658 ALA A N 1
ATOM 5249 C CA . ALA A 1 658 ? -6.486 4.756 -17.288 1.00 88.50 658 ALA A CA 1
ATOM 5250 C C . ALA A 1 658 ? -6.754 6.237 -16.989 1.00 88.50 658 ALA A C 1
ATOM 5252 O O . ALA A 1 658 ? -6.729 7.057 -17.907 1.00 88.50 658 ALA A O 1
ATOM 5253 N N . ARG A 1 659 ? -6.889 6.606 -15.706 1.00 88.44 659 ARG A N 1
ATOM 5254 C CA . ARG A 1 659 ? -7.049 8.011 -15.317 1.00 88.44 659 ARG A CA 1
ATOM 5255 C C . ARG A 1 659 ? -5.820 8.841 -15.633 1.00 88.44 659 ARG A C 1
ATOM 5257 O O . ARG A 1 659 ? -5.973 9.936 -16.156 1.00 88.44 659 ARG A O 1
ATOM 5264 N N . GLN A 1 660 ? -4.613 8.348 -15.354 1.00 92.25 660 GLN A N 1
ATOM 5265 C CA . GLN A 1 660 ? -3.397 9.081 -15.716 1.00 92.25 660 GLN A CA 1
ATOM 5266 C C . GLN A 1 660 ? -3.374 9.398 -17.214 1.00 92.25 660 GLN A C 1
ATOM 5268 O O . GLN A 1 660 ? -3.167 10.550 -17.597 1.00 92.25 660 GLN A O 1
ATOM 5273 N N . SER A 1 661 ? -3.686 8.405 -18.050 1.00 95.12 661 SER A N 1
ATOM 5274 C CA . SER A 1 661 ? -3.795 8.585 -19.500 1.00 95.12 661 SER A CA 1
ATOM 5275 C C . SER A 1 661 ? -4.879 9.603 -19.868 1.00 95.12 661 SER A C 1
ATOM 5277 O O . SER A 1 661 ? -4.648 10.480 -20.697 1.00 95.12 661 SER A O 1
ATOM 5279 N N . ASN A 1 662 ? -6.036 9.559 -19.207 1.00 95.12 662 ASN A N 1
ATOM 5280 C CA . ASN A 1 662 ? -7.116 10.519 -19.431 1.00 95.12 662 ASN A CA 1
ATOM 5281 C C . ASN A 1 662 ? -6.784 11.931 -18.956 1.00 95.12 662 ASN A C 1
ATOM 5283 O O . ASN A 1 662 ? -7.178 12.883 -19.617 1.00 95.12 662 ASN A O 1
ATOM 5287 N N . SER A 1 663 ? -6.023 12.085 -17.873 1.00 95.50 663 SER A N 1
ATOM 5288 C CA . SER A 1 663 ? -5.560 13.388 -17.388 1.00 95.50 663 SER A CA 1
ATOM 5289 C C . SER A 1 663 ? -4.621 14.060 -18.392 1.00 95.50 663 SER A C 1
ATOM 5291 O O . SER A 1 663 ? -4.709 15.266 -18.611 1.00 95.50 663 SER A O 1
ATOM 5293 N N . ILE A 1 664 ? -3.788 13.265 -19.075 1.00 96.94 664 ILE A N 1
ATOM 5294 C CA . ILE A 1 664 ? -2.953 13.723 -20.190 1.00 96.94 664 ILE A CA 1
ATOM 5295 C C . ILE A 1 664 ? -3.841 14.156 -21.361 1.00 96.94 664 ILE A C 1
ATOM 5297 O O . ILE A 1 664 ? -3.679 15.262 -21.869 1.00 96.94 664 ILE A O 1
ATOM 5301 N N . ILE A 1 665 ? -4.788 13.311 -21.784 1.00 96.06 665 ILE A N 1
ATOM 5302 C CA . ILE A 1 665 ? -5.682 13.605 -22.917 1.00 96.06 665 ILE A CA 1
ATOM 5303 C C . ILE A 1 665 ? -6.530 14.855 -22.644 1.00 96.06 665 ILE A C 1
ATOM 5305 O O . ILE A 1 665 ? -6.667 15.706 -23.519 1.00 96.06 665 ILE A O 1
ATOM 5309 N N . ASP A 1 666 ? -7.084 14.988 -21.440 1.00 94.75 666 ASP A N 1
ATOM 5310 C CA . ASP A 1 666 ? -7.897 16.135 -21.033 1.00 94.75 666 ASP A CA 1
ATOM 5311 C C . ASP A 1 666 ? -7.075 17.428 -21.012 1.00 94.75 666 ASP A C 1
ATOM 5313 O O . ASP A 1 666 ? -7.532 18.453 -21.520 1.00 94.75 666 ASP A O 1
ATOM 5317 N N . PHE A 1 667 ? -5.840 17.371 -20.504 1.00 94.94 667 PHE A N 1
ATOM 5318 C CA . PHE A 1 667 ? -4.915 18.499 -20.571 1.00 94.94 667 PHE A CA 1
ATOM 5319 C C . PHE A 1 667 ? -4.630 18.894 -22.023 1.00 94.94 667 PHE A C 1
ATOM 5321 O O . PHE A 1 667 ? -4.800 20.056 -22.388 1.00 94.94 667 PHE A O 1
ATOM 5328 N N . VAL A 1 668 ? -4.267 17.927 -22.873 1.00 93.00 668 VAL A N 1
ATOM 5329 C CA . VAL A 1 668 ? -3.935 18.178 -24.283 1.00 93.00 668 VAL A CA 1
ATOM 5330 C C . VAL A 1 668 ? -5.128 18.722 -25.074 1.00 93.00 668 VAL A C 1
ATOM 5332 O O . VAL A 1 668 ? -4.958 19.642 -25.870 1.00 93.00 668 VAL A O 1
ATOM 5335 N N . ASN A 1 669 ? -6.343 18.233 -24.822 1.00 90.38 669 ASN A N 1
ATOM 5336 C CA . ASN A 1 669 ? -7.566 18.730 -25.466 1.00 90.38 669 ASN A CA 1
ATOM 5337 C C . ASN A 1 669 ? -7.860 20.209 -25.169 1.00 90.38 669 ASN A C 1
ATOM 5339 O O . ASN A 1 669 ? -8.618 20.840 -25.905 1.00 90.38 669 ASN A O 1
ATOM 5343 N N . LYS A 1 670 ? -7.290 20.759 -24.091 1.00 90.25 670 LYS A N 1
ATOM 5344 C CA . LYS A 1 670 ? -7.455 22.159 -23.673 1.00 90.25 670 LYS A CA 1
ATOM 5345 C C . LYS A 1 670 ? -6.309 23.060 -24.142 1.00 90.25 670 LYS A C 1
ATOM 5347 O O . LYS A 1 670 ? -6.337 24.257 -23.863 1.00 90.25 670 LYS A O 1
ATOM 5352 N N . MET A 1 671 ? -5.298 22.510 -24.814 1.00 88.88 671 MET A N 1
ATOM 5353 C CA . MET A 1 671 ? -4.127 23.264 -25.257 1.00 88.88 671 MET A CA 1
ATOM 5354 C C . MET A 1 671 ? -4.395 24.087 -26.520 1.00 88.88 671 MET A C 1
ATOM 5356 O O . MET A 1 671 ? -5.099 23.654 -27.430 1.00 88.88 671 MET A O 1
ATOM 5360 N N . ASP A 1 672 ? -3.740 25.246 -26.590 1.00 84.25 672 ASP A N 1
ATOM 5361 C CA . ASP A 1 672 ? -3.619 26.076 -27.787 1.00 84.25 672 ASP A CA 1
ATOM 5362 C C . ASP A 1 672 ? -2.148 26.531 -27.931 1.00 84.25 672 ASP A C 1
ATOM 5364 O O . ASP A 1 672 ? -1.623 27.143 -26.993 1.00 84.25 672 ASP A O 1
ATOM 5368 N N . PRO A 1 673 ? -1.442 26.203 -29.034 1.00 86.38 673 PRO A N 1
ATOM 5369 C CA . PRO A 1 673 ? -1.896 25.377 -30.156 1.00 86.38 673 PRO A CA 1
ATOM 5370 C C . PRO A 1 673 ? -2.029 23.887 -29.795 1.00 86.38 673 PRO A C 1
ATOM 5372 O O . PRO A 1 673 ? -1.317 23.359 -28.937 1.00 86.38 673 PRO A O 1
ATOM 5375 N N . ILE A 1 674 ? -2.925 23.194 -30.503 1.00 88.69 674 ILE A N 1
ATOM 5376 C CA . ILE A 1 674 ? -3.121 21.742 -30.385 1.00 88.69 674 ILE A CA 1
ATOM 5377 C C . ILE A 1 674 ? -1.893 21.013 -30.971 1.00 88.69 674 ILE A C 1
ATOM 5379 O O . ILE A 1 674 ? -1.448 21.364 -32.069 1.00 88.69 674 ILE A O 1
ATOM 5383 N N . PRO A 1 675 ? -1.336 19.991 -30.292 1.00 93.19 675 PRO A N 1
ATOM 5384 C CA . PRO A 1 675 ? -0.183 19.256 -30.801 1.00 93.19 675 PRO A CA 1
ATOM 5385 C C . PRO A 1 675 ? -0.519 18.407 -32.028 1.00 93.19 675 PRO A C 1
ATOM 5387 O O . PRO A 1 675 ? -1.633 17.924 -32.204 1.00 93.19 675 PRO A O 1
ATOM 5390 N N . SER A 1 676 ? 0.483 18.177 -32.870 1.00 94.25 676 SER A N 1
ATOM 5391 C CA . SER A 1 676 ? 0.363 17.360 -34.082 1.00 94.25 676 SER A CA 1
ATOM 5392 C C . SER A 1 676 ? 0.293 15.860 -33.782 1.00 94.25 676 SER A C 1
ATOM 5394 O O . SER A 1 676 ? -0.371 15.120 -34.504 1.00 94.25 676 SER A O 1
ATOM 5396 N N . VAL A 1 677 ? 0.983 15.412 -32.731 1.00 96.50 677 VAL A N 1
ATOM 5397 C CA . VAL A 1 677 ? 1.005 14.021 -32.260 1.00 96.50 677 VAL A CA 1
ATOM 5398 C C . VAL A 1 677 ? 1.368 13.980 -30.776 1.00 96.50 677 VAL A C 1
ATOM 5400 O O . VAL A 1 677 ? 2.118 14.825 -30.277 1.00 96.50 677 VAL A O 1
ATOM 5403 N N . ILE A 1 678 ? 0.828 12.979 -30.088 1.00 98.06 678 ILE A N 1
ATOM 5404 C CA . ILE A 1 678 ? 1.116 12.631 -28.703 1.00 98.06 678 ILE A CA 1
ATOM 5405 C C . ILE A 1 678 ? 1.777 11.247 -28.698 1.00 98.06 678 ILE A C 1
ATOM 5407 O O . ILE A 1 678 ? 1.203 10.276 -29.194 1.00 98.06 678 ILE A O 1
ATOM 5411 N N . PHE A 1 679 ? 2.972 11.154 -28.126 1.00 98.31 679 PHE A N 1
ATOM 5412 C CA . PHE A 1 679 ? 3.687 9.906 -27.874 1.00 98.31 679 PHE A CA 1
ATOM 5413 C C . PHE A 1 679 ? 3.425 9.473 -26.432 1.00 98.31 679 PHE A C 1
ATOM 5415 O O . PHE A 1 679 ? 4.004 10.031 -25.497 1.00 98.31 679 PHE A O 1
ATOM 5422 N N . MET A 1 680 ? 2.527 8.510 -26.246 1.00 98.12 680 MET A N 1
ATOM 5423 C CA . MET A 1 680 ? 2.182 7.965 -24.933 1.00 98.12 680 MET A CA 1
ATOM 5424 C C . MET A 1 680 ? 3.201 6.903 -24.537 1.00 98.12 680 MET A C 1
ATOM 5426 O O . MET A 1 680 ? 3.450 5.977 -25.306 1.00 98.12 680 MET A O 1
ATOM 5430 N N . CYS A 1 681 ? 3.779 7.038 -23.346 1.00 97.56 681 CYS A N 1
ATOM 5431 C CA . CYS A 1 681 ? 4.880 6.211 -22.869 1.00 97.56 681 CYS A CA 1
ATOM 5432 C C . CYS A 1 681 ? 4.658 5.733 -21.428 1.00 97.56 681 CYS A C 1
ATOM 5434 O O . CYS A 1 681 ? 4.154 6.467 -20.576 1.00 97.56 681 CYS A O 1
ATOM 5436 N N . ASN A 1 682 ? 5.169 4.545 -21.123 1.00 94.75 682 ASN A N 1
ATOM 5437 C CA . ASN A 1 682 ? 5.525 4.172 -19.757 1.00 94.75 682 ASN A CA 1
ATOM 5438 C C . ASN A 1 682 ? 6.938 4.684 -19.411 1.00 94.75 682 ASN A C 1
ATOM 5440 O O . ASN A 1 682 ? 7.773 4.902 -20.291 1.00 94.75 682 ASN A O 1
ATOM 5444 N N . ASP A 1 683 ? 7.233 4.841 -18.118 1.00 94.81 683 ASP A N 1
ATOM 5445 C CA . ASP A 1 683 ? 8.555 5.268 -17.613 1.00 94.81 683 ASP A CA 1
ATOM 5446 C C . ASP A 1 683 ? 9.702 4.245 -17.835 1.00 94.81 683 ASP A C 1
ATOM 5448 O O . ASP A 1 683 ? 10.881 4.551 -17.629 1.00 94.81 683 ASP A O 1
ATOM 5452 N N . ASP A 1 684 ? 9.387 3.030 -18.288 1.00 93.38 684 ASP A N 1
ATOM 5453 C CA . ASP A 1 684 ? 10.340 1.957 -18.585 1.00 93.38 684 ASP A CA 1
ATOM 5454 C C . ASP A 1 684 ? 10.852 1.986 -20.034 1.00 93.38 684 ASP A C 1
ATOM 5456 O O . ASP A 1 684 ? 11.717 1.186 -20.395 1.00 93.38 684 ASP A O 1
ATOM 5460 N N . ILE A 1 685 ? 10.388 2.941 -20.842 1.00 96.75 685 ILE A N 1
ATOM 5461 C CA . ILE A 1 685 ? 10.872 3.196 -22.200 1.00 96.75 685 ILE A CA 1
ATOM 5462 C C . ILE A 1 685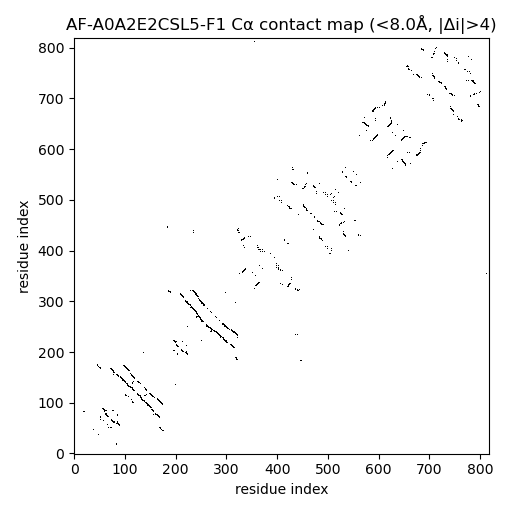 ? 12.251 3.869 -22.185 1.00 96.75 685 ILE A C 1
ATOM 5464 O O . ILE A 1 685 ? 12.568 4.702 -21.331 1.00 96.75 685 ILE A O 1
ATOM 5468 N N . ARG A 1 686 ? 13.101 3.516 -23.151 1.00 96.38 686 ARG A N 1
ATOM 5469 C CA . ARG A 1 686 ? 14.412 4.132 -23.388 1.00 96.38 686 ARG A CA 1
ATOM 5470 C C . ARG A 1 686 ? 14.522 4.551 -24.842 1.00 96.38 686 ARG A C 1
ATOM 5472 O O . ARG A 1 686 ? 14.350 3.731 -25.734 1.00 96.38 686 ARG A O 1
ATOM 5479 N N . PHE A 1 687 ? 14.872 5.807 -25.083 1.00 97.25 687 PHE A N 1
ATOM 5480 C CA . PHE A 1 687 ? 15.111 6.292 -26.438 1.00 97.25 687 PHE A CA 1
ATOM 5481 C C . PHE A 1 687 ? 16.585 6.104 -26.802 1.00 97.25 687 PHE A C 1
ATOM 5483 O O . PHE A 1 687 ? 17.479 6.642 -26.145 1.00 97.25 687 PHE A O 1
ATOM 5490 N N . LEU A 1 688 ? 16.843 5.310 -27.837 1.00 96.75 688 LEU A N 1
ATOM 5491 C CA . LEU A 1 688 ? 18.176 4.825 -28.197 1.00 96.75 688 LEU A CA 1
ATOM 5492 C C . LEU A 1 688 ? 18.843 5.696 -29.266 1.00 96.75 688 LEU A C 1
ATOM 5494 O O . LEU A 1 688 ? 20.056 5.918 -29.229 1.00 96.75 688 LEU A O 1
ATOM 5498 N N . LYS A 1 689 ? 18.053 6.228 -30.205 1.00 96.38 689 LYS A N 1
ATOM 5499 C CA . LYS A 1 689 ? 18.545 6.912 -31.409 1.00 96.38 689 LYS A CA 1
ATOM 5500 C C . LYS A 1 689 ? 17.789 8.214 -31.648 1.00 96.38 689 LYS A C 1
ATOM 5502 O O . LYS A 1 689 ? 16.578 8.301 -31.457 1.00 96.38 689 LYS A O 1
ATOM 5507 N N . ARG A 1 690 ? 18.521 9.254 -32.065 1.00 95.50 690 ARG A N 1
ATOM 5508 C CA . ARG A 1 690 ? 17.934 10.562 -32.382 1.00 95.50 690 ARG A CA 1
ATOM 5509 C C . ARG A 1 690 ? 17.035 10.478 -33.616 1.00 95.50 690 ARG A C 1
ATOM 5511 O O . ARG A 1 690 ? 17.388 9.795 -34.573 1.00 95.50 690 ARG A O 1
ATOM 5518 N N . GLY A 1 691 ? 15.931 11.226 -33.610 1.00 93.56 691 GLY A N 1
ATOM 5519 C CA . GLY A 1 691 ? 14.995 11.296 -34.738 1.00 93.56 691 GLY A CA 1
ATOM 5520 C C . GLY A 1 691 ? 13.851 10.284 -34.686 1.00 93.56 691 GLY A C 1
ATOM 5521 O O . GLY A 1 691 ? 13.119 10.173 -35.666 1.00 93.56 691 GLY A O 1
ATOM 5522 N N . TRP A 1 692 ? 13.695 9.565 -33.569 1.00 96.62 692 TRP A N 1
ATOM 5523 C CA . TRP A 1 692 ? 12.575 8.645 -33.346 1.00 96.62 692 TRP A CA 1
ATOM 5524 C C . TRP A 1 692 ? 11.223 9.361 -33.497 1.00 96.62 692 TRP A C 1
ATOM 5526 O O . TRP A 1 692 ? 10.318 8.870 -34.160 1.00 96.62 692 TRP A O 1
ATOM 5536 N N . ASP A 1 693 ? 11.121 10.569 -32.952 1.00 95.69 693 ASP A N 1
ATOM 5537 C CA . ASP A 1 693 ? 9.944 11.432 -32.981 1.00 95.69 693 ASP A CA 1
ATOM 5538 C C . ASP A 1 693 ? 9.508 11.763 -34.416 1.00 95.69 693 ASP A C 1
ATOM 5540 O O . ASP A 1 693 ? 8.358 11.542 -34.801 1.00 95.69 693 ASP A O 1
ATOM 5544 N N . ASN A 1 694 ? 10.451 12.210 -35.245 1.00 95.31 694 ASN A N 1
ATOM 5545 C CA . ASN A 1 694 ? 10.211 12.485 -36.660 1.00 95.31 694 ASN A CA 1
ATOM 5546 C C . ASN A 1 694 ? 9.900 11.221 -37.470 1.00 95.31 694 ASN A C 1
ATOM 5548 O O . ASN A 1 694 ? 9.096 11.292 -38.402 1.00 95.31 694 ASN A O 1
ATOM 5552 N N . ALA A 1 695 ? 10.513 10.081 -37.137 1.00 96.44 695 ALA A N 1
ATOM 5553 C CA . ALA A 1 695 ? 10.253 8.810 -37.810 1.00 96.44 695 ALA A CA 1
ATOM 5554 C C . ALA A 1 695 ? 8.799 8.364 -37.601 1.00 96.44 695 ALA A C 1
ATOM 5556 O O . ALA A 1 695 ? 8.081 8.138 -38.577 1.00 96.44 695 ALA A O 1
ATOM 5557 N N . TYR A 1 696 ? 8.326 8.353 -36.350 1.00 97.88 696 TYR A N 1
ATOM 5558 C CA . TYR A 1 696 ? 6.928 8.041 -36.047 1.00 97.88 696 TYR A CA 1
ATOM 5559 C C . TYR A 1 696 ? 5.965 9.061 -36.658 1.00 97.88 696 TYR A C 1
ATOM 5561 O O . TYR A 1 696 ? 4.974 8.669 -37.269 1.00 97.88 696 TYR A O 1
ATOM 5569 N N . PHE A 1 697 ? 6.249 10.364 -36.564 1.00 96.56 697 PHE A N 1
ATOM 5570 C CA . PHE A 1 697 ? 5.381 11.377 -37.171 1.00 96.56 697 PHE A CA 1
ATOM 5571 C C . PHE A 1 697 ? 5.279 11.222 -38.696 1.00 96.56 697 PHE A C 1
ATOM 5573 O O . PHE A 1 697 ? 4.185 11.301 -39.259 1.00 96.56 697 PHE A O 1
ATOM 5580 N N . SER A 1 698 ? 6.398 10.939 -39.367 1.00 95.94 698 SER A N 1
ATOM 5581 C CA . SER A 1 698 ? 6.422 10.686 -40.812 1.00 95.94 698 SER A CA 1
ATOM 5582 C C . SER A 1 698 ? 5.614 9.441 -41.177 1.00 95.94 698 SER A C 1
ATOM 5584 O O . SER A 1 698 ? 4.854 9.477 -42.144 1.00 95.94 698 SER A O 1
ATOM 5586 N N . ALA A 1 699 ? 5.720 8.374 -40.379 1.00 98.00 699 ALA A N 1
ATOM 5587 C CA . ALA A 1 699 ? 4.952 7.147 -40.562 1.00 98.00 699 ALA A CA 1
ATOM 5588 C C . ALA A 1 699 ? 3.443 7.364 -40.370 1.00 98.00 699 ALA A C 1
ATOM 5590 O O . ALA A 1 699 ? 2.651 6.871 -41.172 1.00 98.00 699 ALA A O 1
ATOM 5591 N N . ILE A 1 700 ? 3.025 8.159 -39.377 1.00 97.88 700 ILE A N 1
ATOM 5592 C CA . ILE A 1 700 ? 1.615 8.557 -39.205 1.00 97.88 700 ILE A CA 1
ATOM 5593 C C . ILE A 1 700 ? 1.126 9.298 -40.454 1.00 97.88 700 ILE A C 1
ATOM 5595 O O . ILE A 1 700 ? 0.063 8.986 -40.986 1.00 97.88 700 ILE A O 1
ATOM 5599 N N . LYS A 1 701 ? 1.903 10.261 -40.967 1.00 96.25 701 LYS A N 1
ATOM 5600 C CA . LYS A 1 701 ? 1.515 11.049 -42.149 1.00 96.25 701 LYS A CA 1
ATOM 5601 C C . LYS A 1 701 ? 1.443 10.222 -43.432 1.00 96.25 701 LYS A C 1
ATOM 5603 O O . LYS A 1 701 ? 0.581 10.503 -44.260 1.00 96.25 701 LYS A O 1
ATOM 5608 N N . SER A 1 702 ? 2.325 9.239 -43.616 1.00 96.81 702 SER A N 1
ATOM 5609 C CA . SER A 1 702 ? 2.354 8.405 -44.825 1.00 96.81 702 SER A CA 1
ATOM 5610 C C . SER A 1 702 ? 1.313 7.283 -44.809 1.00 96.81 702 SER A C 1
ATOM 5612 O O . SER A 1 702 ? 0.765 6.952 -45.860 1.00 96.81 702 SER A O 1
ATOM 5614 N N . SER A 1 703 ? 1.024 6.715 -43.636 1.00 96.88 703 SER A N 1
ATOM 5615 C CA . SER A 1 703 ? 0.075 5.604 -43.478 1.00 96.88 703 SER A CA 1
ATOM 5616 C C . SER A 1 703 ? -1.345 6.036 -43.128 1.00 96.88 703 SER A C 1
ATOM 5618 O O . SER A 1 703 ? -2.290 5.278 -43.337 1.00 96.88 703 SER A O 1
ATOM 5620 N N . ASN A 1 704 ? -1.505 7.253 -42.599 1.00 95.25 704 ASN A N 1
ATOM 5621 C CA . ASN A 1 704 ? -2.734 7.733 -41.969 1.00 95.25 704 ASN A CA 1
ATOM 5622 C C . ASN A 1 704 ? -3.170 6.891 -40.748 1.00 95.25 704 ASN A C 1
ATOM 5624 O O . ASN A 1 704 ? -4.331 6.944 -40.342 1.00 95.25 704 ASN A O 1
ATOM 5628 N N . PHE A 1 705 ? -2.252 6.121 -40.154 1.00 98.06 705 PHE A N 1
ATOM 5629 C CA . PHE A 1 705 ? -2.479 5.439 -38.884 1.00 98.06 705 PHE A CA 1
ATOM 5630 C C . PHE A 1 705 ? -2.151 6.365 -37.720 1.00 98.06 705 PHE A C 1
ATOM 5632 O O . PHE A 1 705 ? -0.990 6.625 -37.416 1.00 98.06 705 PHE A O 1
ATOM 5639 N N . ASP A 1 706 ? -3.199 6.848 -37.051 1.00 98.12 706 ASP A N 1
ATOM 5640 C CA . ASP A 1 706 ? -3.081 7.701 -35.869 1.00 98.12 706 ASP A CA 1
ATOM 5641 C C . ASP A 1 706 ? -2.469 6.955 -34.656 1.00 98.12 706 ASP A C 1
ATOM 5643 O O . ASP A 1 706 ? -1.937 7.595 -33.743 1.00 98.12 706 ASP A O 1
ATOM 5647 N N . HIS A 1 707 ? -2.544 5.614 -34.632 1.00 98.44 707 HIS A N 1
ATOM 5648 C CA . HIS A 1 707 ? -2.224 4.768 -33.475 1.00 98.44 707 HIS A CA 1
ATOM 5649 C C . HIS A 1 707 ? -1.185 3.677 -33.773 1.00 98.44 707 HIS A C 1
ATOM 5651 O O . HIS A 1 707 ? -1.502 2.490 -33.738 1.00 98.44 707 HIS A O 1
ATOM 5657 N N . LEU A 1 708 ? 0.062 4.056 -34.053 1.00 98.69 708 LEU A N 1
ATOM 5658 C CA . LEU A 1 708 ? 1.189 3.120 -34.144 1.00 98.69 708 LEU A CA 1
ATOM 5659 C C . LEU A 1 708 ? 1.565 2.617 -32.743 1.00 98.69 708 LEU A C 1
ATOM 5661 O O . LEU A 1 708 ? 1.588 3.409 -31.797 1.00 98.69 708 LEU A O 1
ATOM 5665 N N . VAL A 1 709 ? 1.839 1.317 -32.595 1.00 98.25 709 VAL A N 1
ATOM 5666 C CA . VAL A 1 709 ? 2.048 0.679 -31.281 1.00 98.25 709 VAL A CA 1
ATOM 5667 C C . VAL A 1 709 ? 3.353 -0.100 -31.258 1.00 98.25 709 VAL A C 1
ATOM 5669 O O . VAL A 1 709 ? 3.503 -1.078 -31.983 1.00 98.25 709 VAL A O 1
ATOM 5672 N N . TYR A 1 710 ? 4.259 0.296 -30.367 1.00 98.19 710 TYR A N 1
ATOM 5673 C CA . TYR A 1 710 ? 5.576 -0.318 -30.246 1.00 98.19 710 TYR A CA 1
ATOM 5674 C C . TYR A 1 710 ? 5.513 -1.768 -29.757 1.00 98.19 710 TYR A C 1
ATOM 5676 O O . TYR A 1 710 ? 4.763 -2.098 -28.827 1.00 98.19 710 TYR A O 1
ATOM 5684 N N . PHE A 1 711 ? 6.357 -2.621 -30.343 1.00 96.88 711 PHE A N 1
ATOM 5685 C CA . PHE A 1 711 ? 6.529 -4.008 -29.922 1.00 96.88 711 PHE A CA 1
ATOM 5686 C C . PHE A 1 711 ? 8.006 -4.406 -29.809 1.00 96.88 711 PHE A C 1
ATOM 5688 O O . PHE A 1 711 ? 8.788 -4.252 -30.750 1.00 96.88 711 PHE A O 1
ATOM 5695 N N . ASN A 1 712 ? 8.363 -5.004 -28.669 1.00 95.06 712 ASN A N 1
ATOM 5696 C CA . ASN A 1 712 ? 9.706 -5.504 -28.402 1.00 95.06 712 ASN A CA 1
ATOM 5697 C C . ASN A 1 712 ? 9.712 -7.048 -28.310 1.00 95.06 712 ASN A C 1
ATOM 5699 O O . ASN A 1 712 ? 9.208 -7.595 -27.318 1.00 95.06 712 ASN A O 1
ATOM 5703 N N . PRO A 1 713 ? 10.303 -7.757 -29.295 1.00 92.19 713 PRO A N 1
ATOM 5704 C CA . PRO A 1 713 ? 10.328 -9.219 -29.323 1.00 92.19 713 PRO A CA 1
ATOM 5705 C C . PRO A 1 713 ? 11.190 -9.846 -28.216 1.00 92.19 713 PRO A C 1
ATOM 5707 O O . PRO A 1 713 ? 10.906 -10.967 -27.790 1.00 92.19 713 PRO A O 1
ATOM 5710 N N . ASP A 1 714 ? 12.193 -9.125 -27.704 1.00 90.25 714 ASP A N 1
ATOM 5711 C CA . ASP A 1 714 ? 13.044 -9.596 -26.604 1.00 90.25 714 ASP A CA 1
ATOM 5712 C C . ASP A 1 714 ? 12.299 -9.553 -25.261 1.00 90.25 714 ASP A C 1
ATOM 5714 O O . ASP A 1 714 ? 12.604 -10.309 -24.334 1.00 90.25 714 ASP A O 1
ATOM 5718 N N . TRP A 1 715 ? 11.288 -8.687 -25.140 1.00 86.94 715 TRP A N 1
ATOM 5719 C CA . TRP A 1 715 ? 10.417 -8.659 -23.969 1.00 86.94 715 TRP A CA 1
ATOM 5720 C C . TRP A 1 715 ? 9.287 -9.681 -24.095 1.00 86.94 715 TRP A C 1
ATOM 5722 O O . TRP A 1 715 ? 9.038 -10.444 -23.154 1.00 86.94 715 TRP A O 1
ATOM 5732 N N . LYS A 1 716 ? 8.555 -9.686 -25.214 1.00 88.75 716 LYS A N 1
ATOM 5733 C CA . LYS A 1 716 ? 7.402 -10.566 -25.464 1.00 88.75 716 LYS A CA 1
ATOM 5734 C C . LYS A 1 716 ? 7.581 -11.263 -26.818 1.00 88.75 716 LYS A C 1
ATOM 5736 O O . LYS A 1 716 ? 7.747 -10.557 -27.802 1.00 88.75 716 LYS A O 1
ATOM 5741 N N . PRO A 1 717 ? 7.458 -12.603 -26.907 1.00 92.25 717 PRO A N 1
ATOM 5742 C CA . PRO A 1 717 ? 7.518 -13.291 -28.194 1.00 92.25 717 PRO A CA 1
ATOM 5743 C C . PRO A 1 717 ? 6.488 -12.729 -29.177 1.00 92.25 717 PRO A C 1
ATOM 5745 O O . PRO A 1 717 ? 5.321 -12.556 -28.814 1.00 92.25 717 PRO A O 1
ATOM 5748 N N . ALA A 1 718 ? 6.930 -12.446 -30.400 1.00 94.44 718 ALA A N 1
ATOM 5749 C CA . ALA A 1 718 ? 6.060 -12.009 -31.484 1.00 94.44 718 ALA A CA 1
ATOM 5750 C C . ALA A 1 718 ? 5.103 -13.139 -31.894 1.00 94.44 718 ALA A C 1
ATOM 5752 O O . ALA A 1 718 ? 5.502 -14.307 -31.918 1.00 94.44 718 ALA A O 1
ATOM 5753 N N . THR A 1 719 ? 3.852 -12.805 -32.220 1.00 94.25 719 THR A N 1
ATOM 5754 C CA . THR A 1 719 ? 2.893 -13.789 -32.755 1.00 94.25 719 THR A CA 1
ATOM 5755 C C . THR A 1 719 ? 2.980 -13.935 -34.267 1.00 94.25 719 THR A C 1
ATOM 5757 O O . THR A 1 719 ? 2.676 -15.004 -34.795 1.00 94.25 719 THR A O 1
ATOM 5760 N N . HIS A 1 720 ? 3.491 -12.913 -34.948 1.00 95.94 720 HIS A N 1
ATOM 5761 C CA . HIS A 1 720 ? 3.825 -12.923 -36.371 1.00 95.94 720 HIS A CA 1
ATOM 5762 C C . HIS A 1 720 ? 4.917 -11.888 -36.659 1.00 95.94 720 HIS A C 1
ATOM 5764 O O . HIS A 1 720 ? 5.398 -11.223 -35.748 1.00 95.94 720 HIS A O 1
ATOM 5770 N N . GLN A 1 721 ? 5.340 -11.773 -37.916 1.00 95.88 721 GLN A N 1
ATOM 5771 C CA . GLN A 1 721 ? 6.242 -10.716 -38.371 1.00 95.88 721 GLN A CA 1
ATOM 5772 C C . GLN A 1 721 ? 5.901 -10.379 -39.825 1.00 95.88 721 GLN A C 1
ATOM 5774 O O . GLN A 1 721 ? 6.376 -11.032 -40.753 1.00 95.88 721 GLN A O 1
ATOM 5779 N N . GLU A 1 722 ? 5.034 -9.387 -40.023 1.00 96.94 722 GLU A N 1
ATOM 5780 C CA . GLU A 1 722 ? 4.450 -9.077 -41.332 1.00 96.94 722 GLU A CA 1
ATOM 5781 C C . GLU A 1 722 ? 4.531 -7.584 -41.653 1.00 96.94 722 GLU A C 1
ATOM 5783 O O . GLU A 1 722 ? 4.086 -6.737 -40.879 1.00 96.94 722 GLU A O 1
ATOM 5788 N N . GLY A 1 723 ? 5.110 -7.249 -42.808 1.00 95.81 723 GLY A N 1
ATOM 5789 C CA . GLY A 1 723 ? 5.120 -5.876 -43.313 1.00 95.81 723 GLY A CA 1
ATOM 5790 C C . GLY A 1 723 ? 3.729 -5.438 -43.771 1.00 95.81 723 GLY A C 1
ATOM 5791 O O . GLY A 1 723 ? 2.914 -6.266 -44.182 1.00 95.81 723 GLY A O 1
ATOM 5792 N N . SER A 1 724 ? 3.438 -4.136 -43.734 1.00 93.94 724 SER A N 1
ATOM 5793 C CA . SER A 1 724 ? 2.162 -3.659 -44.278 1.00 93.94 724 SER A CA 1
ATOM 5794 C C . SER A 1 724 ? 2.128 -3.824 -45.803 1.00 93.94 724 SER A C 1
ATOM 5796 O O . SER A 1 724 ? 3.025 -3.336 -46.492 1.00 93.94 724 SER A O 1
ATOM 5798 N N . PRO A 1 725 ? 1.071 -4.431 -46.378 1.00 90.94 725 PRO A N 1
ATOM 5799 C CA . PRO A 1 725 ? 0.931 -4.526 -47.830 1.00 90.94 725 PRO A CA 1
ATOM 5800 C C . PRO A 1 725 ? 0.592 -3.173 -48.475 1.00 90.94 725 PRO A C 1
ATOM 5802 O O . PRO A 1 725 ? 0.620 -3.048 -49.698 1.00 90.94 725 PRO A O 1
ATOM 5805 N N . ARG A 1 726 ? 0.218 -2.171 -47.666 1.00 90.38 726 ARG A N 1
ATOM 5806 C CA . ARG A 1 726 ? -0.251 -0.855 -48.121 1.00 90.38 726 ARG A CA 1
ATOM 5807 C C . ARG A 1 726 ? 0.776 0.250 -47.922 1.00 90.38 726 ARG A C 1
ATOM 5809 O O . ARG A 1 726 ? 0.763 1.212 -48.685 1.00 90.38 726 ARG A O 1
ATOM 5816 N N . PHE A 1 727 ? 1.620 0.133 -46.901 1.00 94.12 727 PHE A N 1
ATOM 5817 C CA . PHE A 1 727 ? 2.490 1.216 -46.460 1.00 94.12 727 PHE A CA 1
ATOM 5818 C C . PHE A 1 727 ? 3.909 0.704 -46.234 1.00 94.12 727 PHE A C 1
ATOM 5820 O O . PHE A 1 727 ? 4.142 -0.205 -45.441 1.00 94.12 727 PHE A O 1
ATOM 5827 N N . GLU A 1 728 ? 4.866 1.295 -46.939 1.00 93.44 728 GLU A N 1
ATOM 5828 C CA . GLU A 1 728 ? 6.276 0.959 -46.769 1.00 93.44 728 GLU A CA 1
ATOM 5829 C C . GLU A 1 728 ? 6.780 1.408 -45.388 1.00 93.44 728 GLU A C 1
ATOM 5831 O O . GLU A 1 728 ? 6.368 2.447 -44.871 1.00 93.44 728 GLU A O 1
ATOM 5836 N N . GLY A 1 729 ? 7.674 0.617 -44.789 1.00 94.69 729 GLY A N 1
ATOM 5837 C CA . GLY A 1 729 ? 8.303 0.951 -43.509 1.00 94.69 729 GLY A CA 1
ATOM 5838 C C . GLY A 1 729 ? 7.464 0.645 -42.266 1.00 94.69 729 GLY A C 1
ATOM 5839 O O . GLY A 1 729 ? 7.886 1.012 -41.174 1.00 94.69 729 GLY A O 1
ATOM 5840 N N . LEU A 1 730 ? 6.321 -0.040 -42.400 1.00 98.25 730 LEU A N 1
ATOM 5841 C CA . LEU A 1 730 ? 5.551 -0.558 -41.265 1.00 98.25 730 LEU A CA 1
ATOM 5842 C C . LEU A 1 730 ? 5.725 -2.068 -41.099 1.00 98.25 730 LEU A C 1
ATOM 5844 O O . LEU A 1 730 ? 5.724 -2.811 -42.085 1.00 98.25 730 LEU A O 1
ATOM 5848 N N . LEU A 1 731 ? 5.797 -2.516 -39.849 1.00 98.12 731 LEU A N 1
ATOM 5849 C CA . LEU A 1 731 ? 5.909 -3.918 -39.463 1.00 98.12 731 LEU A CA 1
ATOM 5850 C C . LEU A 1 731 ? 4.913 -4.231 -38.350 1.00 98.12 731 LEU A C 1
ATOM 5852 O O . LEU A 1 731 ? 4.765 -3.466 -37.402 1.00 98.12 731 LEU A O 1
ATOM 5856 N N . SER A 1 732 ? 4.239 -5.368 -38.460 1.00 98.06 732 SER A N 1
ATOM 5857 C CA . SER A 1 732 ? 3.402 -5.910 -37.403 1.00 98.06 732 SER A CA 1
ATOM 5858 C C . SER A 1 732 ? 4.046 -7.148 -36.799 1.00 98.06 732 SER A C 1
ATOM 5860 O O . SER A 1 732 ? 4.437 -8.063 -37.526 1.00 98.06 732 SER A O 1
ATOM 5862 N N . SER A 1 733 ? 4.110 -7.169 -35.469 1.00 97.62 733 SER A N 1
ATOM 5863 C CA . SER A 1 733 ? 4.661 -8.285 -34.689 1.00 97.62 733 SER A CA 1
ATOM 5864 C C . SER A 1 733 ? 3.632 -8.946 -33.762 1.00 97.62 733 SER A C 1
ATOM 5866 O O . SER A 1 733 ? 3.926 -9.944 -33.099 1.00 97.62 733 SER A O 1
ATOM 5868 N N . CYS A 1 734 ? 2.437 -8.356 -33.654 1.00 97.06 734 CYS A N 1
ATOM 5869 C CA . CYS A 1 734 ? 1.377 -8.842 -32.781 1.00 97.06 734 CYS A CA 1
ATOM 5870 C C . CYS A 1 734 ? -0.018 -8.385 -33.224 1.00 97.06 734 CYS A C 1
ATOM 5872 O O . CYS A 1 734 ? -0.167 -7.492 -34.061 1.00 97.06 734 CYS A O 1
ATOM 5874 N N . THR A 1 735 ? -1.051 -8.995 -32.643 1.00 95.62 735 THR A N 1
ATOM 5875 C CA . THR A 1 735 ? -2.440 -8.530 -32.777 1.00 95.62 735 THR A CA 1
ATOM 5876 C C . THR A 1 735 ? -2.744 -7.405 -31.779 1.00 95.62 735 THR A C 1
ATOM 5878 O O . THR A 1 735 ? -2.081 -7.273 -30.748 1.00 95.62 735 THR A O 1
ATOM 5881 N N . ALA A 1 736 ? -3.816 -6.633 -31.995 1.00 92.19 736 ALA A N 1
ATOM 5882 C CA . ALA A 1 736 ? -4.236 -5.582 -31.055 1.00 92.19 736 ALA A CA 1
ATOM 5883 C C . ALA A 1 736 ? -4.537 -6.109 -29.637 1.00 92.19 736 ALA A C 1
ATOM 5885 O O . ALA A 1 736 ? -4.328 -5.404 -28.652 1.00 92.19 736 ALA A O 1
ATOM 5886 N N . ARG A 1 737 ? -4.981 -7.368 -29.510 1.00 89.81 737 ARG A N 1
ATOM 5887 C CA . ARG A 1 737 ? -5.218 -8.026 -28.208 1.00 89.81 737 ARG A CA 1
ATOM 5888 C C . ARG A 1 737 ? -3.933 -8.313 -27.440 1.00 89.81 737 ARG A C 1
ATOM 5890 O O . ARG A 1 737 ? -3.967 -8.523 -26.231 1.00 89.81 737 ARG A O 1
ATOM 5897 N N . GLU A 1 738 ? -2.814 -8.342 -28.145 1.00 90.56 738 GLU A N 1
ATOM 5898 C CA . GLU A 1 738 ? -1.509 -8.720 -27.624 1.00 90.56 738 GLU A CA 1
ATOM 5899 C C . GLU A 1 738 ? -0.570 -7.523 -27.474 1.00 90.56 738 GLU A C 1
ATOM 5901 O O . GLU A 1 738 ? 0.591 -7.718 -27.098 1.00 90.56 738 GLU A O 1
ATOM 5906 N N . ALA A 1 739 ? -1.082 -6.310 -27.700 1.00 93.00 739 ALA A N 1
ATOM 5907 C CA . ALA A 1 739 ? -0.361 -5.059 -27.545 1.00 93.00 739 ALA A CA 1
ATOM 5908 C C . ALA A 1 739 ? 0.319 -4.953 -26.170 1.00 93.00 739 ALA A C 1
ATOM 5910 O O . ALA A 1 739 ? -0.270 -5.250 -25.123 1.00 93.00 739 ALA A O 1
ATOM 5911 N N . MET A 1 740 ? 1.571 -4.492 -26.169 1.00 91.50 740 MET A N 1
ATOM 5912 C CA . MET A 1 740 ? 2.349 -4.308 -24.940 1.00 91.50 740 MET A CA 1
ATOM 5913 C C . MET A 1 740 ? 1.921 -3.064 -24.155 1.00 91.50 740 MET A C 1
ATOM 5915 O O . MET A 1 740 ? 2.013 -3.065 -22.930 1.00 91.50 740 MET A O 1
ATOM 5919 N N . GLY A 1 741 ? 1.440 -2.024 -24.847 1.00 90.75 741 GLY A N 1
ATOM 5920 C CA . GLY A 1 741 ? 0.937 -0.796 -24.224 1.00 90.75 741 GLY A CA 1
ATOM 5921 C C . GLY A 1 741 ? 1.999 0.064 -23.538 1.00 90.75 741 GLY A C 1
ATOM 5922 O O . GLY A 1 741 ? 1.647 0.865 -22.681 1.00 90.75 741 GLY A O 1
ATOM 5923 N N . CYS A 1 742 ? 3.284 -0.116 -23.861 1.00 93.12 742 CYS A N 1
ATOM 5924 C CA . CYS A 1 742 ? 4.383 0.644 -23.257 1.00 93.12 742 CYS A CA 1
ATOM 5925 C C . CYS A 1 742 ? 4.784 1.892 -24.054 1.00 93.12 742 CYS A C 1
ATOM 5927 O O . CYS A 1 742 ? 5.282 2.847 -23.462 1.00 93.12 742 CYS A O 1
ATOM 5929 N N . PHE A 1 743 ? 4.547 1.902 -25.368 1.00 98.19 743 PHE A N 1
ATOM 5930 C CA . PHE A 1 743 ? 4.695 3.076 -26.222 1.00 98.19 743 PHE A CA 1
ATOM 5931 C C . PHE A 1 743 ? 3.693 3.012 -27.379 1.00 98.19 743 PHE A C 1
ATOM 5933 O O . PHE A 1 743 ? 3.556 1.970 -28.024 1.00 98.19 743 PHE A O 1
ATOM 5940 N N . TYR A 1 744 ? 2.983 4.108 -27.636 1.00 98.44 744 TYR A N 1
ATOM 5941 C CA . TYR A 1 744 ? 2.065 4.225 -28.770 1.00 98.44 744 TYR A CA 1
ATOM 5942 C C . TYR A 1 744 ? 1.766 5.684 -29.120 1.00 98.44 744 TYR A C 1
ATOM 5944 O O . TYR A 1 744 ? 1.939 6.593 -28.304 1.00 98.44 744 TYR A O 1
ATOM 5952 N N . THR A 1 745 ? 1.286 5.914 -30.339 1.00 98.62 745 THR A N 1
ATOM 5953 C CA . THR A 1 745 ? 0.920 7.250 -30.818 1.00 98.62 745 THR A CA 1
ATOM 5954 C C . THR A 1 745 ? -0.573 7.517 -30.657 1.00 98.62 745 THR A C 1
ATOM 5956 O O . THR A 1 745 ? -1.404 6.607 -30.717 1.00 98.62 745 THR A O 1
ATOM 5959 N N . ILE A 1 746 ? -0.920 8.781 -30.435 1.00 97.69 746 ILE A N 1
ATOM 5960 C CA . ILE A 1 746 ? -2.289 9.297 -30.473 1.00 97.69 746 ILE A CA 1
ATOM 5961 C C . ILE A 1 746 ? -2.268 10.652 -31.186 1.00 97.69 746 ILE A C 1
ATOM 5963 O O . ILE A 1 746 ? -1.407 11.489 -30.916 1.00 97.69 746 ILE A O 1
ATOM 5967 N N . THR A 1 747 ? -3.239 10.902 -32.062 1.00 97.31 747 THR A N 1
ATOM 5968 C CA . THR A 1 747 ? -3.482 12.229 -32.647 1.00 97.31 747 THR A CA 1
ATOM 5969 C C . THR A 1 747 ? -4.734 12.875 -32.037 1.00 97.31 747 THR A C 1
ATOM 5971 O O . THR A 1 747 ? -5.622 12.165 -31.551 1.00 97.31 747 THR A O 1
ATOM 5974 N N . PRO A 1 748 ? -4.864 14.215 -32.075 1.00 95.31 748 PRO A N 1
ATOM 5975 C CA . PRO A 1 748 ? -6.100 14.891 -31.665 1.00 95.31 748 PRO A CA 1
ATOM 5976 C C . PRO A 1 748 ? -7.343 14.382 -32.410 1.00 95.31 748 PRO A C 1
ATOM 5978 O O . PRO A 1 748 ? -8.421 14.265 -31.826 1.00 95.31 748 PRO A O 1
ATOM 5981 N N . ASP A 1 749 ? -7.190 14.018 -33.687 1.00 95.81 749 ASP A N 1
ATOM 5982 C CA . ASP A 1 749 ? -8.272 13.449 -34.489 1.00 95.81 749 ASP A CA 1
ATOM 5983 C C . ASP A 1 749 ? -8.710 12.078 -33.966 1.00 95.81 749 ASP A C 1
ATOM 5985 O O . ASP A 1 749 ? -9.911 11.802 -33.907 1.00 95.81 749 ASP A O 1
ATOM 5989 N N . LEU A 1 750 ? -7.773 11.232 -33.526 1.00 97.44 750 LEU A N 1
ATOM 5990 C CA . LEU A 1 750 ? -8.111 9.963 -32.886 1.00 97.44 750 LEU A CA 1
ATOM 5991 C C . LEU A 1 750 ? -8.871 10.180 -31.577 1.00 97.44 750 LEU A C 1
ATOM 5993 O O . LEU A 1 750 ? -9.919 9.566 -31.380 1.00 97.44 750 LEU A O 1
ATOM 5997 N N . ILE A 1 751 ? -8.406 11.096 -30.722 1.00 96.38 751 ILE A N 1
ATOM 5998 C CA . ILE A 1 751 ? -9.098 11.441 -29.468 1.00 96.38 751 ILE A CA 1
ATOM 5999 C C . ILE A 1 751 ? -10.534 11.880 -29.759 1.00 96.38 751 ILE A C 1
ATOM 6001 O O . ILE A 1 751 ? -11.467 11.420 -29.106 1.00 96.38 751 ILE A O 1
ATOM 6005 N N . LYS A 1 752 ? -10.746 12.710 -30.784 1.00 95.12 752 LYS A N 1
ATOM 6006 C CA . LYS A 1 752 ? -12.088 13.141 -31.194 1.00 95.12 752 LYS A CA 1
ATOM 6007 C C . LYS A 1 752 ? -12.972 11.980 -31.671 1.00 95.12 752 LYS A C 1
ATOM 6009 O O . LYS A 1 752 ? -14.183 12.029 -31.467 1.00 95.12 752 LYS A O 1
ATOM 6014 N N . LYS A 1 753 ? -12.393 10.957 -32.312 1.00 96.81 753 LYS A N 1
ATOM 6015 C CA . LYS A 1 753 ? -13.122 9.781 -32.824 1.00 96.81 753 LYS A CA 1
ATOM 6016 C C . LYS A 1 753 ? -13.512 8.795 -31.722 1.00 96.81 753 LYS A C 1
ATOM 6018 O O . LYS A 1 753 ? -14.630 8.290 -31.756 1.00 96.81 753 LYS A O 1
ATOM 6023 N N . ILE A 1 754 ? -12.603 8.481 -30.794 1.00 95.50 754 ILE A N 1
ATOM 6024 C CA . ILE A 1 754 ? -12.797 7.374 -29.833 1.00 95.50 754 ILE A CA 1
ATOM 6025 C C . ILE A 1 754 ? -12.850 7.804 -28.367 1.00 95.50 754 ILE A C 1
ATOM 6027 O O . ILE A 1 754 ? -13.202 6.988 -27.517 1.00 95.50 754 ILE A O 1
ATOM 6031 N N . GLY A 1 755 ? -12.550 9.065 -28.064 1.00 94.62 755 GLY A N 1
ATOM 6032 C CA . GLY A 1 755 ? -12.602 9.622 -26.718 1.00 94.62 755 GLY A CA 1
ATOM 6033 C C . GLY A 1 755 ? -11.491 9.113 -25.799 1.00 94.62 755 GLY A C 1
ATOM 6034 O O . GLY A 1 755 ? -10.350 8.888 -26.209 1.00 94.62 755 GLY A O 1
ATOM 6035 N N . PHE A 1 756 ? -11.851 8.972 -24.527 1.00 95.25 756 PHE A N 1
ATOM 6036 C CA . PHE A 1 756 ? -10.967 8.647 -23.411 1.00 95.25 756 PHE A CA 1
ATOM 6037 C C . PHE A 1 756 ? -10.788 7.125 -23.217 1.00 95.25 756 PHE A C 1
ATOM 6039 O O . PHE A 1 756 ? -11.418 6.301 -23.890 1.00 95.25 756 PHE A O 1
ATOM 6046 N N . PHE A 1 757 ? -9.899 6.736 -22.306 1.00 93.62 757 PHE A N 1
ATOM 6047 C CA . PHE A 1 757 ? -9.812 5.388 -21.744 1.00 93.62 757 PHE A CA 1
ATOM 6048 C C . PHE A 1 757 ? -11.013 5.110 -20.833 1.00 93.62 757 PHE A C 1
ATOM 6050 O O . PHE A 1 757 ? -11.513 6.022 -20.175 1.00 93.62 757 PHE A O 1
ATOM 6057 N N . ASP A 1 758 ? -11.451 3.853 -20.786 1.00 84.56 758 ASP A N 1
ATOM 6058 C CA . ASP A 1 758 ? -12.524 3.406 -19.895 1.00 84.56 758 ASP A CA 1
ATOM 6059 C C . ASP A 1 758 ? -11.985 3.239 -18.462 1.00 84.56 758 ASP A C 1
ATOM 6061 O O . ASP A 1 758 ? -11.291 2.276 -18.143 1.00 84.56 758 ASP A O 1
ATOM 6065 N N . GLU A 1 759 ? -12.250 4.224 -17.606 1.00 82.12 759 GLU A N 1
ATOM 6066 C CA . GLU A 1 759 ? -11.831 4.206 -16.197 1.00 82.12 759 GLU A CA 1
ATOM 6067 C C . GLU A 1 759 ? -12.685 3.267 -15.342 1.00 82.12 759 GLU A C 1
ATOM 6069 O O . GLU A 1 759 ? -12.209 2.774 -14.321 1.00 82.12 759 GLU A O 1
ATOM 6074 N N . GLU A 1 760 ? -13.935 3.023 -15.740 1.00 73.12 760 GLU A N 1
ATOM 6075 C CA . GLU A 1 760 ? -14.891 2.235 -14.962 1.00 73.12 760 GLU A CA 1
ATOM 6076 C C . GLU A 1 760 ? -14.555 0.747 -15.059 1.00 73.12 760 GLU A C 1
ATOM 6078 O O . GLU A 1 760 ? -14.469 0.057 -14.042 1.00 73.12 760 GLU A O 1
ATOM 6083 N N . SER A 1 761 ? -14.266 0.272 -16.272 1.00 72.25 761 SER A N 1
ATOM 6084 C CA . SER A 1 761 ? -13.862 -1.118 -16.505 1.00 72.25 761 SER A CA 1
ATOM 6085 C C . SER A 1 761 ? -12.402 -1.395 -16.124 1.00 72.25 761 SER A C 1
ATOM 6087 O O . SER A 1 761 ? -12.044 -2.548 -15.876 1.00 72.25 761 SER A O 1
ATOM 6089 N N . PHE A 1 762 ? -11.543 -0.365 -16.070 1.00 75.38 762 PHE A N 1
ATOM 6090 C CA . PHE A 1 762 ? -10.100 -0.508 -15.816 1.00 75.38 762 PHE A CA 1
ATOM 6091 C C . PHE A 1 762 ? -9.567 0.478 -14.748 1.00 75.38 762 PHE A C 1
ATOM 6093 O O . PHE A 1 762 ? -8.711 1.318 -15.046 1.00 75.38 762 PHE A O 1
ATOM 6100 N N . PRO A 1 763 ? -10.005 0.360 -13.479 1.00 58.19 763 PRO A N 1
ATOM 6101 C CA . PRO A 1 763 ? -9.814 1.397 -12.457 1.00 58.19 763 PRO A CA 1
ATOM 6102 C C . PRO A 1 763 ? -8.386 1.538 -11.907 1.00 58.19 763 PRO A C 1
ATOM 6104 O O . PRO A 1 763 ? -8.057 2.570 -11.330 1.00 58.19 763 PRO A O 1
ATOM 6107 N N . VAL A 1 764 ? -7.519 0.525 -12.043 1.00 58.41 764 VAL A N 1
ATOM 6108 C CA . VAL A 1 764 ? -6.159 0.559 -11.461 1.00 58.41 764 VAL A CA 1
ATOM 6109 C C . VAL A 1 764 ? -5.081 0.201 -12.480 1.00 58.41 764 VAL A C 1
ATOM 6111 O O . VAL A 1 764 ? -4.264 1.056 -12.833 1.00 58.41 764 VAL A O 1
ATOM 6114 N N . ARG A 1 765 ? -5.054 -1.043 -12.977 1.00 62.75 765 ARG A N 1
ATOM 6115 C CA . ARG A 1 765 ? -4.043 -1.510 -13.939 1.00 62.75 765 ARG A CA 1
ATOM 6116 C C . ARG A 1 765 ? -4.558 -2.671 -14.793 1.00 62.75 765 ARG A C 1
ATOM 6118 O O . ARG A 1 765 ? -5.247 -3.546 -14.285 1.00 62.75 765 ARG A O 1
ATOM 6125 N N . GLY A 1 766 ? -4.106 -2.720 -16.049 1.00 65.62 766 GLY A N 1
ATOM 6126 C CA . GLY A 1 766 ? -4.258 -3.869 -16.948 1.00 65.62 766 GLY A CA 1
ATOM 6127 C C . GLY A 1 766 ? -5.324 -3.661 -18.023 1.00 65.62 766 GLY A C 1
ATOM 6128 O O . GLY A 1 766 ? -6.376 -3.102 -17.753 1.00 65.62 766 GLY A O 1
ATOM 6129 N N . HIS A 1 767 ? -5.017 -4.104 -19.244 1.00 79.44 767 HIS A N 1
ATOM 6130 C CA . HIS A 1 767 ? -5.882 -4.153 -20.434 1.00 79.44 767 HIS A CA 1
ATOM 6131 C C . HIS A 1 767 ? -6.569 -2.858 -20.909 1.00 79.44 767 HIS A C 1
ATOM 6133 O O . HIS A 1 767 ? -7.092 -2.867 -22.020 1.00 79.44 767 HIS A O 1
ATOM 6139 N N . SER A 1 768 ? -6.508 -1.738 -20.182 1.00 85.81 768 SER A N 1
ATOM 6140 C CA . SER A 1 768 ? -7.036 -0.448 -20.656 1.00 85.81 768 SER A CA 1
ATOM 6141 C C . SER A 1 768 ? -6.386 -0.005 -21.972 1.00 85.81 768 SER A C 1
ATOM 6143 O O . SER A 1 768 ? -7.062 0.509 -22.860 1.00 85.81 768 SER A O 1
ATOM 6145 N N . HIS A 1 769 ? -5.086 -0.269 -22.141 1.00 91.19 769 HIS A N 1
ATOM 6146 C CA . HIS A 1 769 ? -4.372 -0.045 -23.398 1.00 91.19 769 HIS A CA 1
ATOM 6147 C C . HIS A 1 769 ? -4.854 -0.969 -24.517 1.00 91.19 769 HIS A C 1
ATOM 6149 O O . HIS A 1 769 ? -4.989 -0.519 -25.646 1.00 91.19 769 HIS A O 1
ATOM 6155 N N . VAL A 1 770 ? -5.186 -2.228 -24.208 1.00 90.19 770 VAL A N 1
ATOM 6156 C CA . VAL A 1 770 ? -5.747 -3.175 -25.185 1.00 90.19 770 VAL A CA 1
ATOM 6157 C C . VAL A 1 770 ? -7.134 -2.729 -25.644 1.00 90.19 770 VAL A C 1
ATOM 6159 O O . VAL A 1 770 ? -7.405 -2.744 -26.844 1.00 90.19 770 VAL A O 1
ATOM 6162 N N . ASP A 1 771 ? -8.006 -2.305 -24.723 1.00 92.50 771 ASP A N 1
ATOM 6163 C CA . ASP A 1 771 ? -9.312 -1.733 -25.075 1.00 92.50 771 ASP A CA 1
ATOM 6164 C C . ASP A 1 771 ? -9.154 -0.521 -26.001 1.00 92.50 771 ASP A C 1
ATOM 6166 O O . ASP A 1 771 ? -9.758 -0.473 -27.078 1.00 92.50 771 ASP A O 1
ATOM 6170 N N . TYR A 1 772 ? -8.297 0.427 -25.616 1.00 95.56 772 TYR A N 1
ATOM 6171 C CA . TYR A 1 772 ? -8.062 1.636 -26.397 1.00 95.56 772 TYR A CA 1
ATOM 6172 C C . TYR A 1 772 ? -7.529 1.307 -27.796 1.00 95.56 772 TYR A C 1
ATOM 6174 O O . TYR A 1 772 ? -8.070 1.798 -28.788 1.00 95.56 772 TYR A O 1
ATOM 6182 N N . SER A 1 773 ? -6.539 0.413 -27.902 1.00 97.12 773 SER A N 1
ATOM 6183 C CA . SER A 1 773 ? -5.997 -0.039 -29.188 1.00 97.12 773 SER A CA 1
ATOM 6184 C C . SER A 1 773 ? -7.050 -0.738 -30.047 1.00 97.12 773 SER A C 1
ATOM 6186 O O . SER A 1 773 ? -7.134 -0.474 -31.246 1.00 97.12 773 SER A O 1
ATOM 6188 N N . LEU A 1 774 ? -7.911 -1.578 -29.465 1.00 92.75 774 LEU A N 1
ATOM 6189 C CA . LEU A 1 774 ? -9.010 -2.215 -30.198 1.00 92.75 774 LEU A CA 1
ATOM 6190 C C . LEU A 1 774 ? -10.024 -1.189 -30.715 1.00 92.75 774 LEU A C 1
ATOM 6192 O O . LEU A 1 774 ? -10.486 -1.312 -31.851 1.00 92.75 774 LEU A O 1
ATOM 6196 N N . ARG A 1 775 ? -10.368 -0.169 -29.920 1.00 95.94 775 ARG A N 1
ATOM 6197 C CA . ARG A 1 775 ? -11.237 0.932 -30.367 1.00 95.94 775 ARG A CA 1
ATOM 6198 C C . ARG A 1 775 ? -10.584 1.765 -31.466 1.00 95.94 775 ARG A C 1
ATOM 6200 O O . ARG A 1 775 ? -11.264 2.083 -32.438 1.00 95.94 775 ARG A O 1
ATOM 6207 N N . ALA A 1 776 ? -9.286 2.042 -31.365 1.00 97.31 776 ALA A N 1
ATOM 6208 C CA . ALA A 1 776 ? -8.524 2.711 -32.417 1.00 97.31 776 ALA A CA 1
ATOM 6209 C C . ALA A 1 776 ? -8.543 1.903 -33.728 1.00 97.31 776 ALA A C 1
ATOM 6211 O O . ALA A 1 776 ? -8.829 2.452 -34.791 1.00 97.31 776 ALA A O 1
ATOM 6212 N N . CYS A 1 777 ? -8.356 0.582 -33.660 1.00 96.62 777 CYS A N 1
ATOM 6213 C CA . CYS A 1 777 ? -8.425 -0.280 -34.843 1.00 96.62 777 CYS A CA 1
ATOM 6214 C C . CYS A 1 777 ? -9.820 -0.282 -35.494 1.00 96.62 777 CYS A C 1
ATOM 6216 O O . CYS A 1 777 ? -9.933 -0.295 -36.716 1.00 96.62 777 CYS A O 1
ATOM 6218 N N . ARG A 1 778 ? -10.904 -0.217 -34.703 1.00 95.88 778 ARG A N 1
ATOM 6219 C CA . ARG A 1 778 ? -12.286 -0.144 -35.231 1.00 95.88 778 ARG A CA 1
ATOM 6220 C C . ARG A 1 778 ? -12.569 1.130 -36.027 1.00 95.88 778 ARG A C 1
ATOM 6222 O O . ARG A 1 778 ? -13.493 1.127 -36.833 1.00 95.88 778 ARG A O 1
ATOM 6229 N N . VAL A 1 779 ? -11.808 2.198 -35.793 1.00 96.62 779 VAL A N 1
ATOM 6230 C CA . VAL A 1 779 ? -11.892 3.453 -36.559 1.00 96.62 779 VAL A CA 1
ATOM 6231 C C . VAL A 1 779 ? -10.763 3.585 -37.585 1.00 96.62 779 VAL A C 1
ATOM 6233 O O . VAL A 1 779 ? -10.450 4.697 -38.010 1.00 96.62 779 VAL A O 1
ATOM 6236 N N . GLU A 1 780 ? -10.152 2.456 -37.963 1.00 96.62 780 GLU A N 1
ATOM 6237 C CA . GLU A 1 780 ? -9.093 2.346 -38.976 1.00 96.62 780 GLU A CA 1
ATOM 6238 C C . GLU A 1 780 ? -7.826 3.161 -38.655 1.00 96.62 780 GLU A C 1
ATOM 6240 O O . GLU A 1 780 ? -7.044 3.488 -39.545 1.00 96.62 780 GLU A O 1
ATOM 6245 N N . ALA A 1 781 ? -7.591 3.474 -37.376 1.00 96.94 781 ALA A N 1
ATOM 6246 C CA . ALA A 1 781 ? -6.371 4.151 -36.928 1.00 96.94 781 ALA A CA 1
ATOM 6247 C C . ALA A 1 781 ? -5.163 3.204 -36.784 1.00 96.94 781 ALA A C 1
ATOM 6249 O O . ALA A 1 781 ? -4.047 3.680 -36.582 1.00 96.94 781 ALA A O 1
ATOM 6250 N N . ASN A 1 782 ? -5.403 1.891 -36.862 1.00 97.94 782 ASN A N 1
ATOM 6251 C CA . ASN A 1 782 ? -4.448 0.797 -37.075 1.00 97.94 782 ASN A CA 1
ATOM 6252 C C . ASN A 1 782 ? -5.258 -0.470 -37.461 1.00 97.94 782 ASN A C 1
ATOM 6254 O O . ASN A 1 782 ? -6.484 -0.399 -37.593 1.00 97.94 782 ASN A O 1
ATOM 6258 N N . ASP A 1 783 ? -4.612 -1.623 -37.621 1.00 96.25 783 ASP A N 1
ATOM 6259 C CA . ASP A 1 783 ? -5.248 -2.909 -37.911 1.00 96.25 783 ASP A CA 1
ATOM 6260 C C . ASP A 1 783 ? -5.294 -3.819 -36.669 1.00 96.25 783 ASP A C 1
ATOM 6262 O O . ASP A 1 783 ? -4.339 -3.936 -35.902 1.00 96.25 783 ASP A O 1
ATOM 6266 N N . SER A 1 784 ? -6.439 -4.473 -36.451 1.00 93.19 784 SER A N 1
ATOM 6267 C CA . SER A 1 784 ? -6.651 -5.312 -35.265 1.00 93.19 784 SER A CA 1
ATOM 6268 C C . SER A 1 784 ? -5.932 -6.666 -35.310 1.00 93.19 784 SER A C 1
ATOM 6270 O O . SER A 1 784 ? -5.604 -7.215 -34.254 1.00 93.19 784 SER A O 1
ATOM 6272 N N . GLN A 1 785 ? -5.710 -7.210 -36.508 1.00 93.44 785 GLN A N 1
ATOM 6273 C CA . GLN A 1 785 ? -4.999 -8.469 -36.738 1.00 93.44 785 GLN A CA 1
ATOM 6274 C C . GLN A 1 785 ? -3.509 -8.209 -36.935 1.00 93.44 785 GLN A C 1
ATOM 6276 O O . GLN A 1 785 ? -2.690 -8.937 -36.382 1.00 93.44 785 GLN A O 1
ATOM 6281 N N . PHE A 1 786 ? -3.172 -7.133 -37.642 1.00 96.94 786 PHE A N 1
ATOM 6282 C CA . PHE A 1 786 ? -1.800 -6.730 -37.921 1.00 96.94 786 PHE A CA 1
ATOM 6283 C C . PHE A 1 786 ? -1.498 -5.388 -37.260 1.00 96.94 786 PHE A C 1
ATOM 6285 O O . PHE A 1 786 ? -1.377 -4.372 -37.933 1.00 96.94 786 PHE A O 1
ATOM 6292 N N . LEU A 1 787 ? -1.367 -5.365 -35.931 1.00 98.12 787 LEU A N 1
ATOM 6293 C CA . LEU A 1 787 ? -1.076 -4.121 -35.221 1.00 98.12 787 LEU A CA 1
ATOM 6294 C C . LEU A 1 787 ? 0.301 -3.597 -35.646 1.00 98.12 787 LEU A C 1
ATOM 6296 O O . LEU A 1 787 ? 1.314 -4.253 -35.386 1.00 98.12 787 LEU A O 1
ATOM 6300 N N . TYR A 1 788 ? 0.324 -2.461 -36.342 1.00 98.56 788 TYR A N 1
ATOM 6301 C CA . TYR A 1 788 ? 1.532 -1.931 -36.967 1.00 98.56 788 TYR A CA 1
ATOM 6302 C C . TYR A 1 788 ? 2.315 -0.978 -36.062 1.00 98.56 788 TYR A C 1
ATOM 6304 O O . TYR A 1 788 ? 1.747 -0.147 -35.345 1.00 98.56 788 TYR A O 1
ATOM 6312 N N . ASP A 1 789 ? 3.630 -1.074 -36.210 1.00 98.38 789 ASP A N 1
ATOM 6313 C CA . ASP A 1 789 ? 4.677 -0.178 -35.732 1.00 98.38 789 ASP A CA 1
ATOM 6314 C C . ASP A 1 789 ? 5.573 0.235 -36.918 1.00 98.38 789 ASP A C 1
ATOM 6316 O O . ASP A 1 789 ? 5.448 -0.321 -38.015 1.00 98.38 789 ASP A O 1
ATOM 6320 N N . ILE A 1 790 ? 6.500 1.175 -36.728 1.00 98.19 790 ILE A N 1
ATOM 6321 C CA . ILE A 1 790 ? 7.577 1.414 -37.699 1.00 98.19 790 ILE A CA 1
ATOM 6322 C C . ILE A 1 790 ? 8.561 0.232 -37.703 1.00 98.19 790 ILE A C 1
ATOM 6324 O O . ILE A 1 790 ? 8.862 -0.353 -36.664 1.00 98.19 790 ILE A O 1
ATOM 6328 N N . ALA A 1 791 ? 9.065 -0.145 -38.877 1.00 96.62 791 ALA A N 1
ATOM 6329 C CA . ALA A 1 791 ? 9.808 -1.394 -39.061 1.00 96.62 791 ALA A CA 1
ATOM 6330 C C . ALA A 1 791 ? 11.137 -1.465 -38.288 1.00 96.62 791 ALA A C 1
ATOM 6332 O O . ALA A 1 791 ? 11.555 -2.548 -37.880 1.00 96.62 791 ALA A O 1
ATOM 6333 N N . ASP A 1 792 ? 11.790 -0.326 -38.071 1.00 95.62 792 ASP A N 1
ATOM 6334 C CA . ASP A 1 792 ? 13.054 -0.180 -37.346 1.00 95.62 792 ASP A CA 1
ATOM 6335 C C . ASP A 1 792 ? 12.859 0.397 -35.932 1.00 95.62 792 ASP A C 1
ATOM 6337 O O . ASP A 1 792 ? 13.788 0.947 -35.337 1.00 95.62 792 ASP A O 1
ATOM 6341 N N . SER A 1 793 ? 11.661 0.254 -35.350 1.00 97.06 793 SER A N 1
ATOM 6342 C CA . SER A 1 793 ? 11.323 0.842 -34.048 1.00 97.06 793 SER A CA 1
ATOM 6343 C C . SER A 1 793 ? 12.275 0.434 -32.925 1.00 97.06 793 SER A C 1
ATOM 6345 O O . SER A 1 793 ? 12.629 1.274 -32.102 1.00 97.06 793 SER A O 1
ATOM 6347 N N . ASN A 1 794 ? 12.758 -0.812 -32.928 1.00 96.56 794 ASN A N 1
ATOM 6348 C CA . ASN A 1 794 ? 13.711 -1.333 -31.942 1.00 96.56 794 ASN A CA 1
ATOM 6349 C C . ASN A 1 794 ? 15.131 -0.738 -32.067 1.00 96.56 794 ASN A C 1
ATOM 6351 O O . ASN A 1 794 ? 15.934 -0.876 -31.147 1.00 96.56 794 ASN A O 1
ATOM 6355 N N . GLU A 1 795 ? 15.455 -0.032 -33.159 1.00 97.38 795 GLU A N 1
ATOM 6356 C CA . GLU A 1 795 ? 16.669 0.798 -33.234 1.00 97.38 795 GLU A CA 1
ATOM 6357 C C . GLU A 1 795 ? 16.487 2.161 -32.554 1.00 97.38 795 GLU A C 1
ATOM 6359 O O . GLU A 1 795 ? 17.459 2.795 -32.133 1.00 97.38 795 GLU A O 1
ATOM 6364 N N . TYR A 1 796 ? 15.246 2.643 -32.489 1.00 97.38 796 TYR A N 1
ATOM 6365 C CA . TYR A 1 796 ? 14.887 3.952 -31.951 1.00 97.38 796 TYR A CA 1
ATOM 6366 C C . TYR A 1 796 ? 14.492 3.899 -30.482 1.00 97.38 796 TYR A C 1
ATOM 6368 O O . TYR A 1 796 ? 14.840 4.805 -29.719 1.00 97.38 796 TYR A O 1
ATOM 6376 N N . ILE A 1 797 ? 13.774 2.852 -30.094 1.00 97.12 797 ILE A N 1
ATOM 6377 C CA . ILE A 1 797 ? 13.140 2.678 -28.797 1.00 97.12 797 ILE A CA 1
ATOM 6378 C C . ILE A 1 797 ? 13.532 1.308 -28.250 1.00 97.12 797 ILE A C 1
ATOM 6380 O O . ILE A 1 797 ? 13.499 0.303 -28.952 1.00 97.12 797 ILE A O 1
ATOM 6384 N N . GLY A 1 798 ? 13.894 1.280 -26.976 1.00 94.12 798 GLY A N 1
ATOM 6385 C CA . GLY A 1 798 ? 14.041 0.076 -26.176 1.00 94.12 798 GLY A CA 1
ATOM 6386 C C . GLY A 1 798 ? 13.224 0.190 -24.896 1.00 94.12 798 GLY A C 1
ATOM 6387 O O . GLY A 1 798 ? 12.553 1.193 -24.642 1.00 94.12 798 GLY A O 1
ATOM 6388 N N . MET A 1 799 ? 13.314 -0.828 -24.051 1.00 91.81 799 MET A N 1
ATOM 6389 C CA . MET A 1 799 ? 12.669 -0.817 -22.743 1.00 91.81 799 MET A CA 1
ATOM 6390 C C . MET A 1 799 ? 13.516 -1.531 -21.696 1.00 91.81 799 MET A C 1
ATOM 6392 O O . MET A 1 799 ? 14.426 -2.290 -22.030 1.00 91.81 799 MET A O 1
ATOM 6396 N N . VAL A 1 800 ? 13.225 -1.287 -20.419 1.00 86.69 800 VAL A N 1
ATOM 6397 C CA . VAL A 1 800 ? 13.852 -2.036 -19.325 1.00 86.69 800 VAL A CA 1
ATOM 6398 C C . VAL A 1 800 ? 13.493 -3.519 -19.458 1.00 86.69 800 VAL A C 1
ATOM 6400 O O . VAL A 1 800 ? 12.317 -3.894 -19.474 1.00 86.69 800 VAL A O 1
ATOM 6403 N N . MET A 1 801 ? 14.523 -4.360 -19.565 1.00 82.62 801 MET A N 1
ATOM 6404 C CA . MET A 1 801 ? 14.373 -5.805 -19.725 1.00 82.62 801 MET A CA 1
ATOM 6405 C C . MET A 1 801 ? 13.803 -6.453 -18.459 1.00 82.62 801 MET A C 1
ATOM 6407 O O . MET A 1 801 ? 13.813 -5.877 -17.374 1.00 82.62 801 MET A O 1
ATOM 6411 N N . ARG A 1 802 ? 13.270 -7.675 -18.596 1.00 67.81 802 ARG A N 1
ATOM 6412 C CA . ARG A 1 802 ? 12.610 -8.392 -17.487 1.00 67.81 802 ARG A CA 1
ATOM 6413 C C . ARG A 1 802 ? 13.531 -8.621 -16.284 1.00 67.81 802 ARG A C 1
ATOM 6415 O O . ARG A 1 802 ? 13.053 -8.683 -15.152 1.00 67.81 802 ARG A O 1
ATOM 6422 N N . GLU A 1 803 ? 14.824 -8.767 -16.534 1.00 51.91 803 GLU A N 1
ATOM 6423 C CA . GLU A 1 803 ? 15.850 -8.874 -15.504 1.00 51.91 803 GLU A CA 1
ATOM 6424 C C . GLU A 1 803 ? 16.095 -7.494 -14.874 1.00 51.91 803 GLU A C 1
ATOM 6426 O O . GLU A 1 803 ? 16.397 -6.530 -15.571 1.00 51.91 803 GLU A O 1
ATOM 6431 N N . GLY A 1 804 ? 15.877 -7.374 -13.560 1.00 53.41 804 GLY A N 1
ATOM 6432 C CA . GLY A 1 804 ? 15.923 -6.082 -12.860 1.00 53.41 804 GLY A CA 1
ATOM 6433 C C . GLY A 1 804 ? 14.661 -5.215 -13.004 1.00 53.41 804 GLY A C 1
ATOM 6434 O O . GLY A 1 804 ? 14.663 -4.064 -12.563 1.00 53.41 804 GLY A O 1
ATOM 6435 N N . TYR A 1 805 ? 13.568 -5.742 -13.579 1.00 66.50 805 TYR A N 1
ATOM 6436 C CA . TYR A 1 805 ? 12.304 -5.006 -13.701 1.00 66.50 805 TYR A CA 1
ATOM 6437 C C . TYR A 1 805 ? 11.633 -4.790 -12.328 1.00 66.50 805 TYR A C 1
ATOM 6439 O O . TYR A 1 805 ? 11.185 -5.741 -11.674 1.00 66.50 805 TYR A O 1
ATOM 6447 N N . ARG A 1 806 ? 11.497 -3.526 -11.913 1.00 62.81 806 ARG A N 1
ATOM 6448 C CA . ARG A 1 806 ? 10.813 -3.103 -10.688 1.00 62.81 806 ARG A CA 1
ATOM 6449 C C . ARG A 1 806 ? 9.317 -3.023 -10.958 1.00 62.81 806 ARG A C 1
ATOM 6451 O O . ARG A 1 806 ? 8.829 -2.157 -11.684 1.00 62.81 806 ARG A O 1
ATOM 6458 N N . ARG A 1 807 ? 8.566 -3.951 -10.365 1.00 58.91 807 ARG A N 1
ATOM 6459 C CA . ARG A 1 807 ? 7.104 -3.886 -10.364 1.00 58.91 807 ARG A CA 1
ATOM 6460 C C . ARG A 1 807 ? 6.654 -2.916 -9.281 1.00 58.91 807 ARG A C 1
ATOM 6462 O O . ARG A 1 807 ? 7.069 -3.027 -8.137 1.00 58.91 807 ARG A O 1
ATOM 6469 N N . THR A 1 808 ? 5.753 -2.017 -9.640 1.00 54.44 808 THR A N 1
ATOM 6470 C CA . THR A 1 808 ? 4.988 -1.235 -8.674 1.00 54.44 808 THR A CA 1
ATOM 6471 C C . THR A 1 808 ? 3.806 -2.088 -8.232 1.00 54.44 808 THR A C 1
ATOM 6473 O O . THR A 1 808 ? 2.915 -2.412 -9.025 1.00 54.44 808 THR A O 1
ATOM 6476 N N . HIS A 1 809 ? 3.848 -2.565 -6.989 1.00 45.56 809 HIS A N 1
ATOM 6477 C CA . HIS A 1 809 ? 2.775 -3.351 -6.385 1.00 45.56 809 HIS A CA 1
ATOM 6478 C C . HIS A 1 809 ? 1.670 -2.417 -5.892 1.00 45.56 809 HIS A C 1
ATOM 6480 O O . HIS A 1 809 ? 1.486 -2.214 -4.704 1.00 45.56 809 HIS A O 1
ATOM 6486 N N . ARG A 1 810 ? 0.900 -1.866 -6.830 1.00 44.69 810 ARG A N 1
ATOM 6487 C CA . ARG A 1 810 ? -0.528 -1.656 -6.583 1.00 44.69 810 ARG A CA 1
ATOM 6488 C C . ARG A 1 810 ? -1.271 -2.801 -7.243 1.00 44.69 810 ARG A C 1
ATOM 6490 O O . ARG A 1 810 ? -1.848 -2.657 -8.319 1.00 44.69 810 ARG A O 1
ATOM 6497 N N . THR A 1 811 ? -1.131 -3.985 -6.662 1.00 33.94 811 THR A N 1
ATOM 6498 C CA . THR A 1 811 ? -1.889 -5.149 -7.102 1.00 33.94 811 THR A CA 1
ATOM 6499 C C . THR A 1 811 ? -3.225 -5.079 -6.376 1.00 33.94 811 THR A C 1
ATOM 6501 O O . THR A 1 811 ? -3.325 -5.505 -5.232 1.00 33.94 811 THR A O 1
ATOM 6504 N N . LEU A 1 812 ? -4.257 -4.525 -7.021 1.00 29.91 812 LEU A N 1
ATOM 6505 C CA . LEU A 1 812 ? -5.594 -5.015 -6.707 1.00 29.91 812 LEU A CA 1
ATOM 6506 C C . LEU A 1 812 ? -5.597 -6.492 -7.088 1.00 29.91 812 LEU A C 1
ATOM 6508 O O . LEU A 1 812 ? -5.200 -6.857 -8.199 1.00 29.91 812 LEU A O 1
ATOM 6512 N N . TRP A 1 813 ? -5.998 -7.321 -6.137 1.00 28.55 813 TRP A N 1
ATOM 6513 C CA . TRP A 1 813 ? -6.300 -8.725 -6.330 1.00 28.55 813 TRP A CA 1
ATOM 6514 C C . TRP A 1 813 ? -7.351 -8.852 -7.438 1.00 28.55 813 TRP A C 1
ATOM 6516 O O . TRP A 1 813 ? -8.545 -8.704 -7.196 1.00 28.55 813 TRP A O 1
ATOM 6526 N N . ILE A 1 814 ? -6.923 -9.098 -8.676 1.00 22.61 814 ILE A N 1
ATOM 6527 C CA . ILE A 1 814 ? -7.829 -9.619 -9.696 1.00 22.61 814 ILE A CA 1
ATOM 6528 C C . ILE A 1 814 ? -7.875 -11.117 -9.426 1.00 22.61 814 ILE A C 1
ATOM 6530 O O . ILE A 1 814 ? -6.913 -11.827 -9.719 1.00 22.61 814 ILE A O 1
ATOM 6534 N N . TYR A 1 815 ? -8.966 -11.579 -8.809 1.00 22.61 815 TYR A N 1
ATOM 6535 C CA . TYR A 1 815 ? -9.293 -13.001 -8.778 1.00 22.61 815 TYR A CA 1
ATOM 6536 C C . TYR A 1 815 ? -9.122 -13.552 -10.201 1.00 22.61 815 TYR A C 1
ATOM 6538 O O . TYR A 1 815 ? -9.677 -12.955 -11.130 1.00 22.61 815 TYR A O 1
ATOM 6546 N N . PRO A 1 816 ? -8.396 -14.660 -10.423 1.00 22.36 816 PRO A N 1
ATOM 6547 C CA . PRO A 1 816 ? -8.606 -15.408 -11.645 1.00 22.36 816 PRO A CA 1
ATOM 6548 C C . PRO A 1 816 ? -10.075 -15.834 -11.622 1.00 22.36 816 PRO A C 1
ATOM 6550 O O . PRO A 1 816 ? -10.478 -16.654 -10.801 1.00 22.36 816 PRO A O 1
ATOM 6553 N N . SER A 1 817 ? -10.899 -15.210 -12.463 1.00 22.66 817 SER A N 1
ATOM 6554 C CA . SER A 1 817 ? -12.216 -15.744 -12.770 1.00 22.66 817 SER A CA 1
ATOM 6555 C C . SER A 1 817 ? -11.994 -17.160 -13.281 1.00 22.66 817 SER A C 1
ATOM 6557 O O . SER A 1 817 ? -11.270 -17.339 -14.264 1.00 22.66 817 SER A O 1
ATOM 6559 N N . GLU A 1 818 ? -12.560 -18.143 -12.586 1.00 22.42 818 GLU A N 1
ATOM 6560 C CA . GLU A 1 818 ? -12.650 -19.508 -13.086 1.00 22.42 818 GLU A CA 1
ATOM 6561 C C . GLU A 1 818 ? -13.236 -19.459 -14.507 1.00 22.42 818 GLU A C 1
ATOM 6563 O O . GLU A 1 818 ? -14.352 -18.977 -14.713 1.00 22.42 818 GLU A O 1
ATOM 6568 N N . CYS A 1 819 ? -12.438 -19.900 -15.479 1.00 25.72 819 CYS A N 1
ATOM 6569 C CA . CYS A 1 819 ? -12.878 -20.298 -16.810 1.00 25.72 819 CYS A CA 1
ATOM 6570 C C . CYS A 1 819 ? -12.671 -21.803 -16.927 1.00 25.72 819 CYS A C 1
ATOM 6572 O O . CYS A 1 819 ? -11.557 -22.255 -16.566 1.00 25.72 819 CYS A O 1
#

Nearest PDB structures (foldseek):
  8ic1-assembly1_A  TM=7.645E-01  e=1.319E-04  Microbacterium arabinogalactanolyticum
  8hhv-assembly1_A  TM=7.604E-01  e=1.741E-04  Microbacterium arabinogalactanolyticum
  1h7l-assembly1_A  TM=6.389E-01  e=6.779E-05  Bacillus subtilis
  8a28-assembly1_A  TM=6.597E-01  e=1.087E-03  Limulus polyphemus
  2zew-assembly1_B  TM=5.859E-01  e=1.028E-03  Caldanaerobius polysaccharolyticus

Sequence (819 aa):
MNSDDTSRKESPPKEPRIIKLGNFASPKLTQEFFNRENPFDEGKSKNEILINPDSWPLEPNQNSEIEILENGLLELKVLQIGSTPGVKSKIPLTLESGDYTLTVVGFAEAESTFFPWVMDSNRVRLTPTVHITTQEEPVSVKFTIIERTEIVFGVLSHRQELGDRCYISSFHISRSSHIESHSSRGNFHSVIHQEFIPHQKTTLKKTISGTRVLSEPISTPGAYALVDVIPNSIITLHIKVSVVFPSLAFLYVADAVSGNELIKRNVIFESEEGYSSGKPTELYSSLDIPSGVSQIRAGILFSTVSEPKQHEMIIHNLELTRFHSLNDVVDESYVLSLKEDSQKYELCKRQGDRVNAKLTRWDAVDGNASPHFEDWSEYMEKPWSEMDKRLGRKSIDKPGAWGYLLSMKGIFEDAIDKGHDTIAVFDDDFIFSKSFDHGLSKIIEILSDNWEILYLGASQWLWDDVALSNLPYYVPDKNTNGSFSVIYKKAVFREIIRHIECMDSPFDAGPLRKVVMGSASDKSFVVYPNIVIANLEKTGIRDSRNQNEFSKRFGWDLSQFPPGFTKWSREPTILRDEIGQEKCSKDYFVTAVTTIDRKEYLQKFVESWKKTISPNVDCMLIIADDGSSDGTLEWICSEIDIGKCRLVVIKNDGLGIARQSNSIIDFVNKMDPIPSVIFMCNDDIRFLKRGWDNAYFSAIKSSNFDHLVYFNPDWKPATHQEGSPRFEGLLSSCTAREAMGCFYTITPDLIKKIGFFDEESFPVRGHSHVDYSLRACRVEANDSQFLYDIADSNEYIGMVMREGYRRTHRTLWIYPSEC

pLDDT: mean 84.68, std 16.43, range [22.36, 98.81]

Foldseek 3Di:
DDDDDDDDDDDPDDDPDQPPQPDDDPPPDDPPVVPDDQPCPDDPDNWKDKFQPVRFDKDKRPPWDWDQDPVSKIKIWHADQDHKIWMKGPDWHKDAFAKKKKKWFWAWPDPQWKAKWKAWPVRDTFWDGDDHHRDGFIDMTMGGDHGTTTMMIGMITHNDDHTIIMITGIIMMTGPPPPVPVDLVFQKDKDAQVQKDWFDQWDWDDDPQAIKIKGALDAWTFIWGKGFDDAQFKKKKKWKKKWAPPWKKFKFKAQPRPRHTQDDRLHIDGADPPDRIGDIDIDMDMGGHHNPGGIMTTTMIIDSVDRDRMTIMGTNIIIMFTWDAPVNVWVAEEEEDAPVVVFLVVVVCLQCLLRVHDYDYQNFFQLVDPPNVVVVVVVQPDDDDPVCVVVVHAQCRFSLLSSVLVSLLVVLVVCVVVVIFKYKYAYSFKFFFPCLRVLVRQVCSNCPPQAFKEALAWQQQDCPPWPPDPHQKTQDDLRTFDSRIMMGGNVCSVQLSVFSVVVRHGSGNTSVNCCCVDVGRRRHIYGPVRRMDGLQQDDDSDHRDDPVVSCVSRVHDCLRGQPPSNVDDQDKDWLDWAQFPDDDAPAEEEEEEEDAQCQPLLVQALVQCLVAEDPRYAYEYEYEYARHSNCNVVCLNPPDDSDRHIYIYIYNPQQADQVSQQNVVVVQVPDPPRHFKYKYAYSQKGFQHHCLRVLQSVQCVQQVQQKQADDDCLAPPFPDWDADPRGPQKIFRHFLQPGPLGIIMHGPVLCVQQNGFDCPVARHDDCSSSVSSVSSCVVVSAPRGRRIHGNCSCNGMDGDHPVSDDDDPPDSPPDPDDD

Secondary structure (DSSP, 8-state):
---------PPPP-----PPPP--------GGGTT---TTSSSS-TTEEEE-TTTS-EEEESSEEEEE-TTS-EEEEE--SSS--EEEESS-EEE-SEEEEEEEEEEESSTTTEEEEEEETT--B-S------SS-EEEEEEEEESSSEEEEEEEEESSPPTT-EEEEEEEEEEE---------SSS-EE--GGGPEEESSEEEEE-SSSEEEEE-SSSS-EEEEEEE--TT-EEEEEEEEEEPTT--EEEEEEETTT--BSS-TT-EE---TT-SSPPPEEEEEEEEPPTT-SEEEEEEEE-TT---SSEEEEEEEEEEEE---HHHH-SEEEEEEETT-HHHHHHHHHHHHHTT---EEEEE--TTSTTHHHHHHHHHHSPPPHHHHHHTS-SS-SHHHHHHHHHHHHHHHHHHHTT-SEEEEE-TTEEE-TTHHHHHHHHHHHHTT--SEEESS-EE---TT----SSSEE---TTEE--SEEEEEHHHHHHHHHHHTT--S-TIIIIIHHHHTTTTTTSEEEESS-SEEE-TTS-SSS----HHHHHHHTT--GGGS-TTGGG--SS-EEEEEE-------S-EEEEEEEESS-HHHHHHHHHHHHHHS-TTSEEEEEEEES---SSHHHHHHHT---TTSEEEEEE-SS-HHHHHHHHHHHHHHT-SSPPSEEEEEETTEEE-STTHHHHHHHHHHHH--S--B---TTTS--S--EE-SSSTTEEEEE-GGG---SEEEE-HHHHHHH-S--TTT-SSSSSHHHHHHHHHHHTTSS-SSSEEEETTHHHHEEE--STT---------------